Protein AF-A0A103YIX5-F1 (afdb_monomer_lite)

Structure (mmCIF, N/CA/C/O backbone):
data_AF-A0A103YIX5-F1
#
_entry.id   AF-A0A103YIX5-F1
#
loop_
_atom_site.group_PDB
_atom_site.id
_atom_site.type_symbol
_atom_site.label_atom_id
_atom_site.label_alt_id
_atom_site.label_comp_id
_atom_site.label_asym_id
_atom_site.label_entity_id
_atom_site.label_seq_id
_atom_site.pdbx_PDB_ins_code
_atom_site.Cartn_x
_atom_site.Cartn_y
_atom_site.Cartn_z
_atom_site.occupancy
_atom_site.B_iso_or_equiv
_atom_site.auth_seq_id
_atom_site.auth_comp_id
_atom_site.auth_asym_id
_atom_site.auth_atom_id
_atom_site.pdbx_PDB_model_num
ATOM 1 N N . MET A 1 1 ? -12.340 28.681 63.156 1.00 34.44 1 MET A N 1
ATOM 2 C CA . MET A 1 1 ? -12.096 28.629 64.615 1.00 34.44 1 MET A CA 1
ATOM 3 C C . MET A 1 1 ? -10.888 27.743 64.860 1.00 34.44 1 MET A C 1
ATOM 5 O O . MET A 1 1 ? -10.763 26.727 64.190 1.00 34.44 1 MET A O 1
ATOM 9 N N . THR A 1 2 ? -9.979 28.182 65.725 1.00 36.25 2 THR A N 1
ATOM 10 C CA . THR A 1 2 ? -8.743 27.490 66.137 1.00 36.25 2 THR A CA 1
ATOM 11 C C . THR A 1 2 ? -9.001 26.470 67.262 1.00 36.25 2 THR A C 1
ATOM 13 O O . THR A 1 2 ? -10.137 26.382 67.721 1.00 36.25 2 THR A O 1
ATOM 16 N N . ILE A 1 3 ? -7.928 25.790 67.726 1.00 29.23 3 ILE A N 1
ATOM 17 C CA . ILE A 1 3 ? -7.799 24.816 68.852 1.00 29.23 3 ILE A CA 1
ATOM 18 C C . ILE A 1 3 ? -7.819 23.337 68.396 1.00 29.23 3 ILE A C 1
ATOM 20 O O . ILE A 1 3 ? -8.659 22.976 67.583 1.00 29.23 3 ILE A O 1
ATOM 24 N N . ASN A 1 4 ? -7.013 22.396 68.921 1.00 27.28 4 ASN A N 1
ATOM 25 C CA . ASN A 1 4 ? -5.598 22.382 69.363 1.00 27.28 4 ASN A CA 1
ATOM 26 C C . ASN A 1 4 ? -5.146 20.892 69.490 1.00 27.28 4 ASN A C 1
ATOM 28 O O . ASN A 1 4 ? -5.991 20.011 69.626 1.00 27.28 4 ASN A O 1
ATOM 32 N N . TRP A 1 5 ? -3.841 20.599 69.455 1.00 27.31 5 TRP A N 1
ATOM 33 C CA . TRP A 1 5 ? -3.237 19.258 69.693 1.00 27.31 5 TRP A CA 1
ATOM 34 C C . TRP A 1 5 ? -3.067 18.973 71.224 1.00 27.31 5 TRP A C 1
ATOM 36 O O . TRP A 1 5 ? -3.375 19.861 72.018 1.00 27.31 5 TRP A O 1
ATOM 46 N N . PRO A 1 6 ? -2.421 17.876 71.702 1.00 55.34 6 PRO A N 1
ATOM 47 C CA . PRO A 1 6 ? -2.665 16.426 71.518 1.00 55.34 6 PRO A CA 1
ATOM 48 C C . PRO A 1 6 ? -2.552 15.624 72.859 1.00 55.34 6 PRO A C 1
ATOM 50 O O . PRO A 1 6 ? -2.385 16.233 73.912 1.00 55.34 6 PRO A O 1
ATOM 53 N N . ARG A 1 7 ? -2.535 14.268 72.810 1.00 31.80 7 ARG A N 1
ATOM 54 C CA . ARG A 1 7 ? -1.732 13.291 73.630 1.00 31.80 7 ARG A CA 1
ATOM 55 C C . ARG A 1 7 ? -2.492 11.971 73.881 1.00 31.80 7 ARG A C 1
ATOM 57 O O . ARG A 1 7 ? -3.535 11.998 74.517 1.00 31.80 7 ARG A O 1
ATOM 64 N N . LEU A 1 8 ? -1.936 10.818 73.487 1.00 26.48 8 LEU A N 1
ATOM 65 C CA . LEU A 1 8 ? -1.121 9.941 74.357 1.00 26.48 8 LEU A CA 1
ATOM 66 C C . LEU A 1 8 ? -0.762 8.624 73.623 1.00 26.48 8 LEU A C 1
ATOM 68 O O . LEU A 1 8 ? -1.630 7.898 73.153 1.00 26.48 8 LEU A O 1
ATOM 72 N N . VAL A 1 9 ? 0.527 8.302 73.577 1.00 35.19 9 VAL A N 1
ATOM 73 C CA . VAL A 1 9 ? 1.089 6.959 73.324 1.00 35.19 9 VAL A CA 1
ATOM 74 C C . VAL A 1 9 ? 1.985 6.656 74.535 1.00 35.19 9 VAL A C 1
ATOM 76 O O . VAL A 1 9 ? 2.480 7.635 75.096 1.00 35.19 9 VAL A O 1
ATOM 79 N N . ILE A 1 10 ? 2.223 5.371 74.884 1.00 34.59 10 ILE A N 1
ATOM 80 C CA . ILE A 1 10 ? 3.484 4.773 75.437 1.00 34.59 10 ILE A CA 1
ATOM 81 C C . ILE A 1 10 ? 3.296 3.698 76.566 1.00 34.59 10 ILE A C 1
ATOM 83 O O . ILE A 1 10 ? 2.512 3.903 77.483 1.00 34.59 10 ILE A O 1
ATOM 87 N N . PHE A 1 11 ? 4.106 2.610 76.478 1.00 28.31 11 PHE A N 1
ATOM 88 C CA . PHE A 1 11 ? 4.439 1.467 77.400 1.00 28.31 11 PHE A CA 1
ATOM 89 C C . PHE A 1 11 ? 3.303 0.481 77.865 1.00 28.31 11 PHE A C 1
ATOM 91 O O . PHE A 1 11 ? 2.211 0.941 78.156 1.00 28.31 11 PHE A O 1
ATOM 98 N N . VAL A 1 12 ? 3.364 -0.883 77.883 1.00 28.61 12 VAL A N 1
ATOM 99 C CA . VAL A 1 12 ? 4.385 -1.988 78.072 1.00 28.61 12 VAL A CA 1
ATOM 100 C C . VAL A 1 12 ? 4.425 -2.498 79.548 1.00 28.61 12 VAL A C 1
ATOM 102 O O . VAL A 1 12 ? 4.296 -1.666 80.434 1.00 28.61 12 VAL A O 1
ATOM 105 N N . ALA A 1 13 ? 4.511 -3.801 79.927 1.00 28.28 13 ALA A N 1
ATOM 106 C CA . ALA A 1 13 ? 5.165 -4.993 79.326 1.00 28.28 13 ALA A CA 1
ATOM 107 C C . ALA A 1 13 ? 4.552 -6.405 79.659 1.00 28.28 13 ALA A C 1
ATOM 109 O O . ALA A 1 13 ? 3.834 -6.547 80.639 1.00 28.28 13 ALA A O 1
ATOM 110 N N . VAL A 1 14 ? 4.907 -7.431 78.848 1.00 28.98 14 VAL A N 1
ATOM 111 C CA . VAL A 1 14 ? 5.473 -8.795 79.156 1.00 28.98 14 VAL A CA 1
ATOM 112 C C . VAL A 1 14 ? 5.020 -9.525 80.465 1.00 28.98 14 VAL A C 1
ATOM 114 O O . VAL A 1 14 ? 5.196 -8.987 81.548 1.00 28.98 14 VAL A O 1
ATOM 117 N N . LEU A 1 15 ? 4.463 -10.761 80.453 1.00 24.67 15 LEU A N 1
ATOM 118 C CA . LEU A 1 15 ? 5.201 -12.058 80.455 1.00 24.67 15 LEU A CA 1
ATOM 119 C C . LEU A 1 15 ? 4.361 -13.324 80.085 1.00 24.67 15 LEU A C 1
ATOM 121 O O . LEU A 1 15 ? 3.236 -13.506 80.534 1.00 24.67 15 LEU A O 1
ATOM 125 N N . LEU A 1 16 ? 5.015 -14.216 79.324 1.00 30.83 16 LEU A N 1
ATOM 126 C CA . LEU A 1 16 ? 4.909 -15.689 79.146 1.00 30.83 16 LEU A CA 1
ATOM 127 C C . LEU A 1 16 ? 3.888 -16.556 79.935 1.00 30.83 16 LEU A C 1
ATOM 129 O O . LEU A 1 16 ? 3.980 -16.628 81.154 1.00 30.83 16 LEU A O 1
ATOM 133 N N . VAL A 1 17 ? 3.168 -17.444 79.213 1.00 27.16 17 VAL A N 1
ATOM 134 C CA . VAL A 1 17 ? 3.083 -18.914 79.473 1.00 27.16 17 VAL A CA 1
ATOM 135 C C . VAL A 1 17 ? 2.930 -19.672 78.134 1.00 27.16 17 VAL A C 1
ATOM 137 O O . VAL A 1 17 ? 2.203 -19.230 77.248 1.00 27.16 17 VAL A O 1
ATOM 140 N N . HIS A 1 18 ? 3.602 -20.820 77.973 1.00 34.28 18 HIS A N 1
ATOM 141 C CA . HIS A 1 18 ? 3.440 -21.725 76.823 1.00 34.28 18 HIS A CA 1
ATOM 142 C C . HIS A 1 18 ? 2.082 -22.451 76.800 1.00 34.28 18 HIS A C 1
ATOM 144 O O . HIS A 1 18 ? 1.747 -23.155 77.746 1.00 34.28 18 HIS A O 1
ATOM 150 N N . THR A 1 19 ? 1.409 -22.455 75.648 1.00 31.47 19 THR A N 1
ATOM 151 C CA . THR A 1 19 ? 0.758 -23.661 75.096 1.00 31.47 19 THR A CA 1
ATOM 152 C C . THR A 1 19 ? 0.922 -23.637 73.577 1.00 31.47 19 THR A C 1
ATOM 154 O O . THR A 1 19 ? 0.666 -22.620 72.936 1.00 31.47 19 THR A O 1
ATOM 157 N N . GLY A 1 20 ? 1.430 -24.727 72.997 1.00 44.34 20 GLY A N 1
ATOM 158 C CA . GLY A 1 20 ? 1.690 -24.806 71.560 1.00 44.34 20 GLY A CA 1
ATOM 159 C C . GLY A 1 20 ? 0.404 -25.030 70.772 1.00 44.34 20 GLY A C 1
ATOM 160 O O . GLY A 1 20 ? -0.082 -26.155 70.718 1.00 44.34 20 GLY A O 1
ATOM 161 N N . CYS A 1 21 ? -0.119 -23.980 70.140 1.00 35.50 21 CYS A N 1
ATOM 162 C CA . CYS A 1 21 ? -1.136 -24.108 69.097 1.00 35.50 21 CYS A CA 1
ATOM 163 C C . CYS A 1 21 ? -0.471 -24.545 67.785 1.00 35.50 21 CYS A C 1
ATOM 165 O O . CYS A 1 21 ? 0.581 -24.016 67.418 1.00 35.50 21 CYS A O 1
ATOM 167 N N . ALA A 1 22 ? -1.074 -25.506 67.086 1.00 48.81 22 ALA A N 1
ATOM 168 C CA . ALA A 1 22 ? -0.524 -26.081 65.860 1.00 48.81 22 ALA A CA 1
ATOM 169 C C . ALA A 1 22 ? -0.788 -25.211 64.619 1.00 48.81 22 ALA A C 1
ATOM 171 O O . ALA A 1 22 ? -1.416 -25.647 63.651 1.00 48.81 22 ALA A O 1
ATOM 172 N N . VAL A 1 23 ? -0.223 -24.004 64.625 1.00 51.50 23 VAL A N 1
ATOM 173 C CA . VAL A 1 23 ? 0.145 -23.325 63.384 1.00 51.50 23 VAL A CA 1
ATOM 174 C C . VAL A 1 23 ? 1.246 -24.176 62.764 1.00 51.50 23 VAL A C 1
ATOM 176 O O . VAL A 1 23 ? 2.194 -24.537 63.465 1.00 51.50 23 VAL A O 1
ATOM 179 N N . ALA A 1 24 ? 1.178 -24.488 61.469 1.00 58.81 24 ALA A N 1
ATOM 180 C CA . ALA A 1 24 ? 2.310 -25.143 60.831 1.00 58.81 24 ALA A CA 1
ATOM 181 C C . ALA A 1 24 ? 3.543 -24.229 60.922 1.00 58.81 24 ALA A C 1
ATOM 183 O O . ALA A 1 24 ? 3.579 -23.146 60.331 1.00 58.81 24 ALA A O 1
ATOM 184 N N . THR A 1 25 ? 4.539 -24.643 61.705 1.00 63.06 25 THR A N 1
ATOM 185 C CA . THR A 1 25 ? 5.723 -23.839 62.001 1.00 63.06 25 THR A CA 1
ATOM 186 C C . THR A 1 25 ? 6.517 -23.627 60.723 1.00 63.06 25 THR A C 1
ATOM 188 O O . THR A 1 25 ? 7.158 -24.545 60.213 1.00 63.06 25 THR A O 1
ATOM 191 N N . ARG A 1 26 ? 6.479 -22.402 60.185 1.00 69.06 26 ARG A N 1
ATOM 192 C CA . ARG A 1 26 ? 7.356 -22.004 59.082 1.00 69.06 26 ARG A CA 1
ATOM 193 C C . ARG A 1 26 ? 8.801 -22.235 59.521 1.00 69.06 26 ARG A C 1
ATOM 195 O O . ARG A 1 26 ? 9.180 -21.815 60.614 1.00 69.06 26 ARG A O 1
ATOM 202 N N . CYS A 1 27 ? 9.581 -22.920 58.694 1.00 80.19 27 CYS A N 1
ATOM 203 C CA . CYS A 1 27 ? 10.991 -23.117 58.989 1.00 80.19 27 CYS A CA 1
ATOM 204 C C . CYS A 1 27 ? 11.752 -21.786 58.994 1.00 80.19 27 CYS A C 1
ATOM 206 O O . CYS A 1 27 ? 11.358 -20.866 58.271 1.00 80.19 27 CYS A O 1
ATOM 208 N N . PRO A 1 28 ? 12.830 -21.678 59.791 1.00 83.44 28 PRO A N 1
ATOM 209 C CA . PRO A 1 28 ? 13.768 -20.579 59.642 1.00 83.44 28 PRO A CA 1
ATOM 210 C C . PRO A 1 28 ? 14.360 -20.595 58.229 1.00 83.44 28 PRO A C 1
ATOM 212 O O . PRO A 1 28 ? 14.497 -21.654 57.605 1.00 83.44 28 PRO A O 1
ATOM 215 N N . ASP A 1 29 ? 14.700 -19.409 57.740 1.00 85.69 29 ASP A N 1
ATOM 216 C CA . ASP A 1 29 ? 15.340 -19.237 56.442 1.00 85.69 29 ASP A CA 1
ATOM 217 C C . ASP A 1 29 ? 16.727 -19.907 56.452 1.00 85.69 29 ASP A C 1
ATOM 219 O O . ASP A 1 29 ? 17.421 -19.917 57.470 1.00 85.69 29 ASP A O 1
ATOM 223 N N . CYS A 1 30 ? 17.122 -20.499 55.324 1.00 85.50 30 CYS A N 1
ATOM 224 C CA . CYS A 1 30 ? 18.430 -21.134 55.171 1.00 85.50 30 CYS A CA 1
ATOM 225 C C . CYS A 1 30 ? 19.364 -20.150 54.465 1.00 85.50 30 CYS A C 1
ATOM 227 O O . CYS A 1 30 ? 19.165 -19.840 53.284 1.00 85.50 30 CYS A O 1
ATOM 229 N N . GLY A 1 31 ? 20.326 -19.590 55.200 1.00 84.06 31 GLY A N 1
ATOM 230 C CA . GLY A 1 31 ? 21.099 -18.441 54.744 1.00 84.06 31 GLY A CA 1
ATOM 231 C C . GLY A 1 31 ? 20.200 -17.258 54.394 1.00 84.06 31 GLY A C 1
ATOM 232 O O . GLY A 1 31 ? 19.530 -16.682 55.246 1.00 84.06 31 GLY A O 1
ATOM 233 N N . ARG A 1 32 ? 20.177 -16.899 53.106 1.00 80.69 32 ARG A N 1
ATOM 234 C CA . ARG A 1 32 ? 19.291 -15.856 52.551 1.00 80.69 32 ARG A CA 1
ATOM 235 C C . ARG A 1 32 ? 18.035 -16.410 51.871 1.00 80.69 32 ARG A C 1
ATOM 237 O O . ARG A 1 32 ? 17.240 -15.627 51.357 1.00 80.69 32 ARG A O 1
ATOM 244 N N . THR A 1 33 ? 17.869 -17.731 51.815 1.00 82.38 33 THR A N 1
ATOM 245 C CA . THR A 1 33 ? 16.783 -18.371 51.064 1.00 82.38 33 THR A CA 1
ATOM 246 C C . THR A 1 33 ? 15.606 -18.659 51.991 1.00 82.38 33 THR A C 1
ATOM 248 O O . THR A 1 33 ? 15.736 -19.502 52.887 1.00 82.38 33 THR A O 1
ATOM 251 N N . PRO A 1 34 ? 14.448 -18.001 51.802 1.00 85.06 34 PRO A N 1
ATOM 252 C CA . PRO A 1 34 ? 13.320 -18.202 52.688 1.00 85.06 34 PRO A CA 1
ATOM 253 C C . PRO A 1 34 ? 12.708 -19.586 52.503 1.00 85.06 34 PRO A C 1
ATOM 255 O O . PRO A 1 34 ? 12.502 -20.023 51.370 1.00 85.06 34 PRO A O 1
ATOM 258 N N . VAL A 1 35 ? 12.359 -20.253 53.608 1.00 85.06 35 VAL A N 1
ATOM 259 C CA . VAL A 1 35 ? 11.750 -21.594 53.568 1.00 85.06 35 VAL A CA 1
ATOM 260 C C . VAL A 1 35 ? 10.227 -21.478 53.762 1.00 85.06 35 VAL A C 1
ATOM 262 O O . VAL A 1 35 ? 9.748 -21.142 54.851 1.00 85.06 35 VAL A O 1
ATOM 265 N N . PRO A 1 36 ? 9.421 -21.672 52.703 1.00 86.00 36 PRO A N 1
ATOM 266 C CA . PRO A 1 36 ? 7.963 -21.639 52.768 1.00 86.00 36 PRO A CA 1
ATOM 267 C C . PRO A 1 36 ? 7.400 -22.996 53.208 1.00 86.00 36 PRO A C 1
ATOM 269 O O . PRO A 1 36 ? 7.934 -24.045 52.858 1.00 86.00 36 PRO A O 1
ATOM 272 N N . TYR A 1 37 ? 6.264 -22.991 53.905 1.00 80.25 37 TYR A N 1
ATOM 273 C CA . TYR A 1 37 ? 5.484 -24.214 54.109 1.00 80.25 37 TYR A CA 1
ATOM 274 C C . TYR A 1 37 ? 4.953 -24.728 52.744 1.00 80.25 37 TYR A C 1
ATOM 276 O O . TYR A 1 37 ? 4.606 -23.900 51.898 1.00 80.25 37 TYR A O 1
ATOM 284 N N . PRO A 1 38 ? 4.901 -26.051 52.474 1.00 83.62 38 PRO A N 1
ATOM 285 C CA . PRO A 1 38 ? 5.168 -27.188 53.369 1.00 83.62 38 PRO A CA 1
ATOM 286 C C . PRO A 1 38 ? 6.632 -27.555 53.625 1.00 83.62 38 PRO A C 1
ATOM 288 O O . PRO A 1 38 ? 6.861 -28.452 54.434 1.00 83.62 38 PRO A O 1
ATOM 291 N N . LEU A 1 39 ? 7.605 -26.943 52.947 1.00 87.81 39 LEU A N 1
ATOM 292 C CA . LEU A 1 39 ? 8.993 -27.412 52.967 1.00 87.81 39 LEU A CA 1
ATOM 293 C C . LEU A 1 39 ? 9.571 -27.421 54.393 1.00 87.81 39 LEU A C 1
ATOM 295 O O . LEU A 1 39 ? 9.321 -26.515 55.190 1.00 87.81 39 LEU A O 1
ATOM 299 N N . SER A 1 40 ? 10.333 -28.469 54.710 1.00 86.25 40 SER A N 1
ATOM 300 C CA . SER A 1 40 ? 10.847 -28.748 56.055 1.00 86.25 40 SER A CA 1
ATOM 301 C C . SER A 1 40 ? 12.368 -28.877 56.055 1.00 86.25 40 SER A C 1
ATOM 303 O O . SER A 1 40 ? 12.880 -29.823 55.467 1.00 86.25 40 SER A O 1
ATOM 305 N N . THR A 1 41 ? 13.084 -28.006 56.770 1.00 86.44 41 THR A N 1
ATOM 306 C CA . THR A 1 41 ? 14.547 -28.094 56.972 1.00 86.44 41 THR A CA 1
ATOM 307 C C . THR A 1 41 ? 14.965 -28.800 58.264 1.00 86.44 41 THR A C 1
ATOM 309 O O . THR A 1 41 ? 16.148 -29.072 58.456 1.00 86.44 41 THR A O 1
ATOM 312 N N . GLY A 1 42 ? 14.026 -29.138 59.153 1.00 80.00 42 GLY A N 1
ATOM 313 C CA . GLY A 1 42 ? 14.323 -29.770 60.440 1.00 80.00 42 GLY A CA 1
ATOM 314 C C . GLY A 1 42 ? 13.095 -30.423 61.084 1.00 80.00 42 GLY A C 1
ATOM 315 O O . GLY A 1 42 ? 11.975 -30.180 60.646 1.00 80.00 42 GLY A O 1
ATOM 316 N N . PRO A 1 43 ? 13.272 -31.240 62.138 1.00 77.25 43 PRO A N 1
ATOM 317 C CA . PRO A 1 43 ? 12.206 -32.081 62.703 1.00 77.25 43 PRO A CA 1
ATOM 318 C C . PRO A 1 43 ? 11.064 -31.305 63.386 1.00 77.25 43 PRO A C 1
ATOM 320 O O . PRO A 1 43 ? 10.030 -31.889 63.699 1.00 77.25 43 PRO A O 1
ATOM 323 N N . THR A 1 44 ? 11.245 -30.008 63.646 1.00 76.25 44 THR A N 1
ATOM 324 C CA . THR A 1 44 ? 10.324 -29.144 64.409 1.00 76.25 44 THR A CA 1
ATOM 325 C C . THR A 1 44 ? 9.610 -28.086 63.557 1.00 76.25 44 THR A C 1
ATOM 327 O O . THR A 1 44 ? 8.825 -27.295 64.088 1.00 76.25 44 THR A O 1
ATOM 330 N N . CYS A 1 45 ? 9.864 -28.046 62.246 1.00 79.81 45 CYS A N 1
ATOM 331 C CA . CYS A 1 45 ? 9.291 -27.063 61.329 1.00 79.81 45 CYS A CA 1
ATOM 332 C C . CYS A 1 45 ? 8.907 -27.693 59.985 1.00 79.81 45 CYS A C 1
ATOM 334 O O . CYS A 1 45 ? 9.440 -28.730 59.601 1.00 79.81 45 CYS A O 1
ATOM 336 N N . GLY A 1 46 ? 7.979 -27.064 59.264 1.00 79.06 46 GLY A N 1
ATOM 337 C CA . GLY A 1 46 ? 7.463 -27.572 57.994 1.00 79.06 46 GLY A CA 1
ATOM 338 C C . GLY A 1 46 ? 6.715 -28.904 58.130 1.00 79.06 46 GLY A C 1
ATOM 339 O O . GLY A 1 46 ? 6.354 -29.349 59.220 1.00 79.06 46 GLY A O 1
ATOM 340 N N . ASN A 1 47 ? 6.451 -29.548 56.997 1.00 81.94 47 ASN A N 1
ATOM 341 C CA . ASN A 1 47 ? 5.891 -30.892 56.932 1.00 81.94 47 ASN A CA 1
ATOM 342 C C . ASN A 1 47 ? 7.010 -31.887 56.586 1.00 81.94 47 ASN A C 1
ATOM 344 O O . ASN A 1 47 ? 7.668 -31.748 55.558 1.00 81.94 47 ASN A O 1
ATOM 348 N N . GLN A 1 48 ? 7.205 -32.913 57.418 1.00 83.38 48 GLN A N 1
ATOM 349 C CA . GLN A 1 48 ? 8.308 -33.875 57.275 1.00 83.38 48 GLN A CA 1
ATOM 350 C C . GLN A 1 48 ? 8.239 -34.726 55.990 1.00 83.38 48 GLN A C 1
ATOM 352 O O . GLN A 1 48 ? 9.256 -35.272 55.574 1.00 83.38 48 GLN A O 1
ATOM 357 N N . LEU A 1 49 ? 7.081 -34.802 55.318 1.00 80.38 49 LEU A N 1
ATOM 358 C CA . LEU A 1 49 ? 6.970 -35.400 53.978 1.00 80.38 49 LEU A CA 1
ATOM 359 C C . LEU A 1 49 ? 7.620 -34.532 52.885 1.00 80.38 49 LEU A C 1
ATOM 361 O O . LEU A 1 49 ? 7.948 -35.033 51.818 1.00 80.38 49 LEU A O 1
ATOM 365 N N . TYR A 1 50 ? 7.827 -33.241 53.145 1.00 84.75 50 TYR A N 1
ATOM 366 C CA . TYR A 1 50 ? 8.388 -32.250 52.222 1.00 84.75 50 TYR A CA 1
ATOM 367 C C . TYR A 1 50 ? 9.795 -31.829 52.672 1.00 84.75 50 TYR A C 1
ATOM 369 O O . TYR A 1 50 ? 10.169 -30.654 52.610 1.00 84.75 50 TYR A O 1
ATOM 377 N N . LYS A 1 51 ? 10.554 -32.790 53.210 1.00 83.12 51 LYS A N 1
ATOM 378 C CA . LYS A 1 51 ? 11.868 -32.543 53.795 1.00 83.12 51 LYS A CA 1
ATOM 379 C C . LYS A 1 51 ? 12.889 -32.139 52.729 1.00 83.12 51 LYS A C 1
ATOM 381 O O . LYS A 1 51 ? 13.030 -32.796 51.703 1.00 83.12 51 LYS A O 1
ATOM 386 N N . ILE A 1 52 ? 13.625 -31.080 53.036 1.00 89.00 52 ILE A N 1
ATOM 387 C CA . ILE A 1 52 ? 14.818 -30.607 52.339 1.00 89.00 52 ILE A CA 1
ATOM 388 C C . ILE A 1 52 ? 15.926 -30.418 53.384 1.00 89.00 52 ILE A C 1
ATOM 390 O O . ILE A 1 52 ? 15.646 -30.282 54.574 1.00 89.00 52 ILE A O 1
ATOM 394 N N . GLN A 1 53 ? 17.189 -30.434 52.980 1.00 87.81 53 GLN A N 1
ATOM 395 C CA . GLN A 1 53 ? 18.306 -30.150 53.879 1.00 87.81 53 GLN A CA 1
ATOM 396 C C . GLN A 1 53 ? 18.672 -28.663 53.815 1.00 87.81 53 GLN A C 1
ATOM 398 O O . GLN A 1 53 ? 18.554 -28.032 52.766 1.00 87.81 53 GLN A O 1
ATOM 403 N N . CYS A 1 54 ? 19.149 -28.116 54.930 1.00 88.31 54 CYS A N 1
ATOM 404 C CA . CYS A 1 54 ? 19.886 -26.856 54.967 1.00 88.31 54 CYS A CA 1
ATOM 405 C C . CYS A 1 54 ? 21.283 -27.172 55.498 1.00 88.31 54 CYS A C 1
ATOM 407 O O . CYS A 1 54 ? 21.405 -27.666 56.618 1.00 88.31 54 CYS A O 1
ATOM 409 N N . ASP A 1 55 ? 22.311 -26.935 54.690 1.00 85.25 55 ASP A N 1
ATOM 410 C CA . ASP A 1 55 ? 23.698 -27.248 55.022 1.00 85.25 55 ASP A CA 1
ATOM 411 C C . ASP A 1 55 ? 24.582 -26.052 54.660 1.00 85.25 55 ASP A C 1
ATOM 413 O O . ASP A 1 55 ? 24.664 -25.677 53.490 1.00 85.25 55 ASP A O 1
ATOM 417 N N . VAL A 1 56 ? 25.175 -25.427 55.684 1.00 81.69 56 VAL A N 1
ATOM 418 C CA . VAL A 1 56 ? 25.972 -24.186 55.612 1.00 81.69 56 VAL A CA 1
ATOM 419 C C . VAL A 1 56 ? 25.338 -23.142 54.677 1.00 81.69 56 VAL A C 1
ATOM 421 O O . VAL A 1 56 ? 25.883 -22.799 53.631 1.00 81.69 56 VAL A O 1
ATOM 424 N N . ASP A 1 57 ? 24.144 -22.666 55.045 1.00 80.88 57 ASP A N 1
ATOM 425 C CA . ASP A 1 57 ? 23.365 -21.644 54.322 1.00 80.88 57 ASP A CA 1
ATOM 426 C C . ASP A 1 57 ? 22.918 -22.001 52.887 1.00 80.88 57 ASP A C 1
ATOM 428 O O . ASP A 1 57 ? 22.301 -21.176 52.206 1.00 80.88 57 ASP A O 1
ATOM 432 N N . VAL A 1 58 ? 23.140 -23.243 52.438 1.00 83.69 58 VAL A N 1
ATOM 433 C CA . VAL A 1 58 ? 22.682 -23.758 51.141 1.00 83.69 58 VAL A CA 1
ATOM 434 C C . VAL A 1 58 ? 21.569 -24.785 51.342 1.00 83.69 58 VAL A C 1
ATOM 436 O O . VAL A 1 58 ? 21.743 -25.803 52.016 1.00 83.69 58 VAL A O 1
ATOM 439 N N . LEU A 1 59 ? 20.418 -24.551 50.706 1.00 90.88 59 LEU A N 1
ATOM 440 C CA . LEU A 1 59 ? 19.355 -25.552 50.629 1.00 90.88 59 LEU A CA 1
ATOM 441 C C . LEU A 1 59 ? 19.748 -26.677 49.672 1.00 90.88 59 LEU A C 1
ATOM 443 O O . LEU A 1 59 ? 20.245 -26.434 48.571 1.00 90.88 59 LEU A O 1
ATOM 447 N N . LYS A 1 60 ? 19.479 -27.916 50.075 1.00 90.06 60 LYS A N 1
ATOM 448 C CA . LYS A 1 60 ? 19.716 -29.119 49.276 1.00 90.06 60 LYS A CA 1
ATOM 449 C C . LYS A 1 60 ? 18.490 -30.032 49.306 1.00 90.06 60 LYS A C 1
ATOM 451 O O . LYS A 1 60 ? 17.729 -30.041 50.269 1.00 90.06 60 LYS A O 1
ATOM 456 N N . PHE A 1 61 ? 18.287 -30.793 48.242 1.00 91.50 61 PHE A N 1
ATOM 457 C CA . PHE A 1 61 ? 17.177 -31.717 48.063 1.00 91.50 61 PHE A CA 1
ATOM 458 C C . PHE A 1 61 ? 17.704 -33.148 47.944 1.00 91.50 61 PHE A C 1
ATOM 460 O O . PHE A 1 61 ? 18.560 -33.426 47.099 1.00 91.50 61 PHE A O 1
ATOM 467 N N . ASP A 1 62 ? 17.174 -34.046 48.772 1.00 88.06 62 ASP A N 1
ATOM 468 C CA . ASP A 1 62 ? 17.542 -35.460 48.774 1.00 88.06 62 ASP A CA 1
ATOM 469 C C . ASP A 1 62 ? 16.708 -36.239 47.753 1.00 88.06 62 ASP A C 1
ATOM 471 O O . ASP A 1 62 ? 15.476 -36.258 47.795 1.00 88.06 62 ASP A O 1
ATOM 475 N N . THR A 1 63 ? 17.390 -36.922 46.842 1.00 85.75 63 THR A N 1
ATOM 476 C CA . THR A 1 63 ? 16.809 -37.962 45.989 1.00 85.75 63 THR A CA 1
ATOM 477 C C . THR A 1 63 ? 17.092 -39.336 46.607 1.00 85.75 63 THR A C 1
ATOM 479 O O . THR A 1 63 ? 17.715 -39.424 47.661 1.00 85.75 63 THR A O 1
ATOM 482 N N . ILE A 1 64 ? 16.648 -40.439 45.986 1.00 85.44 64 ILE A N 1
ATOM 483 C CA . ILE A 1 64 ? 16.852 -41.792 46.550 1.00 85.44 64 ILE A CA 1
ATOM 484 C C . ILE A 1 64 ? 18.342 -42.090 46.822 1.00 85.44 64 ILE A C 1
ATOM 486 O O . ILE A 1 64 ? 18.655 -42.761 47.800 1.00 85.44 64 ILE A O 1
ATOM 490 N N . ASN A 1 65 ? 19.245 -41.595 45.966 1.00 82.31 65 ASN A N 1
ATOM 491 C CA . ASN A 1 65 ? 20.662 -41.979 45.967 1.00 82.31 65 ASN A CA 1
ATOM 492 C C . ASN A 1 65 ? 21.664 -40.806 46.021 1.00 82.31 65 ASN A C 1
ATOM 494 O O . ASN A 1 65 ? 22.853 -41.061 46.187 1.00 82.31 65 ASN A O 1
ATOM 498 N N . ASN A 1 66 ? 21.238 -39.551 45.826 1.00 85.94 66 ASN A N 1
ATOM 499 C CA . ASN A 1 66 ? 22.126 -38.380 45.805 1.00 85.94 66 ASN A CA 1
ATOM 500 C C . ASN A 1 66 ? 21.429 -37.162 46.440 1.00 85.94 66 ASN A C 1
ATOM 502 O O . ASN A 1 66 ? 20.206 -37.121 46.550 1.00 85.94 66 ASN A O 1
ATOM 506 N N . THR A 1 67 ? 22.199 -36.123 46.753 1.00 88.12 67 THR A N 1
ATOM 507 C CA . THR A 1 67 ? 21.690 -34.841 47.261 1.00 88.12 67 THR A CA 1
ATOM 508 C C . THR A 1 67 ? 22.114 -33.717 46.310 1.00 88.12 67 THR A C 1
ATOM 510 O O . THR A 1 67 ? 23.296 -33.597 45.986 1.00 88.12 67 THR A O 1
ATOM 513 N N . TYR A 1 68 ? 21.169 -32.888 45.858 1.00 90.12 68 TYR A N 1
ATOM 514 C CA . TYR A 1 68 ? 21.398 -31.812 44.876 1.00 90.12 68 TYR A CA 1
ATOM 515 C C . TYR A 1 68 ? 21.104 -30.434 45.488 1.00 90.12 68 TYR A C 1
ATOM 517 O O . TYR A 1 68 ? 20.190 -30.329 46.302 1.00 90.12 68 TYR A O 1
ATOM 525 N N . PRO A 1 69 ? 21.819 -29.355 45.121 1.00 89.81 69 PRO A N 1
ATOM 526 C CA . PRO A 1 69 ? 21.513 -28.015 45.622 1.00 89.81 69 PRO A CA 1
ATOM 527 C C . PRO A 1 69 ? 20.168 -27.512 45.080 1.00 89.81 69 PRO A C 1
ATOM 529 O O . PRO A 1 69 ? 19.827 -27.757 43.923 1.00 89.81 69 PRO A O 1
ATOM 532 N N . VAL A 1 70 ? 19.415 -26.778 45.895 1.00 91.00 70 VAL A N 1
ATOM 533 C CA . VAL A 1 70 ? 18.207 -26.054 45.476 1.00 91.00 70 VAL A CA 1
ATOM 534 C C . VAL A 1 70 ? 18.620 -24.689 44.928 1.00 91.00 70 VAL A C 1
ATOM 536 O O . VAL A 1 70 ? 19.317 -23.935 45.600 1.00 91.00 70 VAL A O 1
ATOM 539 N N . ILE A 1 71 ? 18.174 -24.370 43.714 1.00 89.75 71 ILE A N 1
ATOM 540 C CA . ILE A 1 71 ? 18.443 -23.099 43.029 1.00 89.75 71 ILE A CA 1
ATOM 541 C C . ILE A 1 71 ? 17.346 -22.075 43.343 1.00 89.75 71 ILE A C 1
ATOM 543 O O . ILE A 1 71 ? 17.644 -20.916 43.619 1.00 89.75 71 ILE A O 1
ATOM 547 N N . SER A 1 72 ? 16.071 -22.478 43.300 1.00 89.12 72 SER A N 1
ATOM 548 C CA . SER A 1 72 ? 14.949 -21.569 43.567 1.00 89.12 72 SER A CA 1
ATOM 549 C C . SER A 1 72 ? 13.677 -22.290 44.022 1.00 89.12 72 SER A C 1
ATOM 551 O O . SER A 1 72 ? 13.495 -23.490 43.801 1.00 89.12 72 SER A O 1
ATOM 553 N N . ILE A 1 73 ? 12.788 -21.541 44.684 1.00 88.19 73 ILE A N 1
ATOM 554 C CA . ILE A 1 73 ? 11.519 -22.021 45.243 1.00 88.19 73 ILE A CA 1
ATOM 555 C C . ILE A 1 73 ? 10.411 -21.032 44.858 1.00 88.19 73 ILE A C 1
ATOM 557 O O . ILE A 1 73 ? 10.517 -19.842 45.149 1.00 88.19 73 ILE A O 1
ATOM 561 N N . SER A 1 74 ? 9.328 -21.515 44.244 1.00 88.81 74 SER A N 1
ATOM 562 C CA . SER A 1 74 ? 8.137 -20.731 43.887 1.00 88.81 74 SER A CA 1
ATOM 563 C C . SER A 1 74 ? 6.891 -21.325 44.564 1.00 88.81 74 SER A C 1
ATOM 565 O O . SER A 1 74 ? 6.329 -22.303 44.062 1.00 88.81 74 SER A O 1
ATOM 567 N N . PRO A 1 75 ? 6.441 -20.766 45.708 1.00 81.69 75 PRO A N 1
ATOM 568 C CA . PRO A 1 75 ? 5.347 -21.346 46.494 1.00 81.69 75 PRO A CA 1
ATOM 569 C C . PRO A 1 75 ? 3.998 -21.326 45.780 1.00 81.69 75 PRO A C 1
ATOM 571 O O . PRO A 1 75 ? 3.264 -22.308 45.817 1.00 81.69 75 PRO A O 1
ATOM 574 N N . GLU A 1 76 ? 3.692 -20.217 45.103 1.00 80.94 76 GLU A N 1
ATOM 575 C CA . GLU A 1 76 ? 2.408 -19.987 44.430 1.00 80.94 76 GLU A CA 1
ATOM 576 C C . GLU A 1 76 ? 2.164 -20.998 43.299 1.00 80.94 76 GLU A C 1
ATOM 578 O O . GLU A 1 76 ? 1.053 -21.503 43.142 1.00 80.94 76 GLU A O 1
ATOM 583 N N . ASN A 1 77 ? 3.229 -21.360 42.575 1.00 84.56 77 ASN A N 1
ATOM 584 C CA . ASN A 1 77 ? 3.205 -22.314 41.462 1.00 84.56 77 ASN A CA 1
ATOM 585 C C . ASN A 1 77 ? 3.616 -23.743 41.867 1.00 84.56 77 ASN A C 1
ATOM 587 O O . ASN A 1 77 ? 3.698 -24.626 41.009 1.00 84.56 77 ASN A O 1
ATOM 591 N N . GLN A 1 78 ? 3.896 -23.974 43.156 1.00 88.88 78 GLN A N 1
ATOM 592 C CA . GLN A 1 78 ? 4.363 -25.252 43.708 1.00 88.88 78 GLN A CA 1
ATOM 593 C C . GLN A 1 78 ? 5.626 -25.797 43.007 1.00 88.88 78 GLN A C 1
ATOM 595 O O . GLN A 1 78 ? 5.732 -27.002 42.778 1.00 88.88 78 GLN A O 1
ATOM 600 N N . ARG A 1 79 ? 6.565 -24.917 42.615 1.00 90.88 79 ARG A N 1
ATOM 601 C CA . ARG A 1 79 ? 7.792 -25.280 41.875 1.00 90.88 79 ARG A CA 1
ATOM 602 C C . ARG A 1 79 ? 9.052 -25.184 42.726 1.00 90.88 79 ARG A C 1
ATOM 604 O O . ARG A 1 79 ? 9.267 -24.192 43.418 1.00 90.88 79 ARG A O 1
ATOM 611 N N . LEU A 1 80 ? 9.910 -26.191 42.607 1.00 90.81 80 LEU A N 1
ATOM 612 C CA . LEU A 1 80 ? 11.226 -26.292 43.232 1.00 90.81 80 LEU A CA 1
ATOM 613 C C . LEU A 1 80 ? 12.258 -26.584 42.140 1.00 90.81 80 LEU A C 1
ATOM 615 O O . LEU A 1 80 ? 12.176 -27.624 41.494 1.00 90.81 80 LEU A O 1
ATOM 619 N N . VAL A 1 81 ? 13.231 -25.702 41.931 1.00 92.69 81 VAL A N 1
ATOM 620 C CA . VAL A 1 81 ? 14.293 -25.916 40.937 1.00 92.69 81 VAL A CA 1
ATOM 621 C C . VAL A 1 81 ? 15.552 -26.401 41.645 1.00 92.69 81 VAL A C 1
ATOM 623 O O . VAL A 1 81 ? 16.031 -25.744 42.569 1.00 92.69 81 VAL A O 1
ATOM 626 N N . ILE A 1 82 ? 16.097 -27.536 41.206 1.00 93.19 82 ILE A N 1
ATOM 627 C CA . ILE A 1 82 ? 17.341 -28.120 41.720 1.00 93.19 82 ILE A CA 1
ATOM 628 C C . ILE A 1 82 ? 18.452 -28.080 40.665 1.00 93.19 82 ILE A C 1
ATOM 630 O O . ILE A 1 82 ? 18.202 -28.138 39.458 1.00 93.19 82 ILE A O 1
ATOM 634 N N . GLY A 1 83 ? 19.694 -27.987 41.132 1.00 89.88 83 GLY A N 1
ATOM 635 C CA . GLY A 1 83 ? 20.886 -28.160 40.312 1.00 89.88 83 GLY A CA 1
ATOM 636 C C . GLY A 1 83 ? 21.141 -29.625 39.961 1.00 89.88 83 GLY A C 1
ATOM 637 O O . GLY A 1 83 ? 20.400 -30.530 40.338 1.00 89.88 83 GLY A O 1
ATOM 638 N N . GLN A 1 84 ? 22.223 -29.862 39.226 1.00 88.19 84 GLN A N 1
ATOM 639 C CA . GLN A 1 84 ? 22.620 -31.185 38.741 1.00 88.19 84 GLN A CA 1
ATOM 640 C C . GLN A 1 84 ? 24.056 -31.503 39.159 1.00 88.19 84 GLN A C 1
ATOM 642 O O . GLN A 1 84 ? 24.848 -30.600 39.426 1.00 88.19 84 GLN A O 1
ATOM 647 N N . SER A 1 85 ? 24.411 -32.789 39.171 1.00 86.38 85 SER A N 1
ATOM 648 C CA . SER A 1 85 ? 25.780 -33.227 39.450 1.00 86.38 85 SER A CA 1
ATOM 649 C C . SER A 1 85 ? 26.782 -32.668 38.434 1.00 86.38 85 SER A C 1
ATOM 651 O O . SER A 1 85 ? 26.458 -32.419 37.268 1.00 86.38 85 SER A O 1
ATOM 653 N N . HIS A 1 86 ? 28.032 -32.503 38.861 1.00 86.50 86 HIS A N 1
ATOM 654 C CA . HIS A 1 86 ? 29.120 -32.115 37.968 1.00 86.50 86 HIS A CA 1
ATOM 655 C C . HIS A 1 86 ? 29.521 -33.276 37.035 1.00 86.50 86 HIS A C 1
ATOM 657 O O . HIS A 1 86 ? 29.182 -34.443 37.261 1.00 86.50 86 HIS A O 1
ATOM 663 N N . PHE A 1 87 ? 30.235 -32.946 35.959 1.00 86.19 87 PHE A N 1
ATOM 664 C CA . PHE A 1 87 ? 30.943 -33.936 35.147 1.00 86.19 87 PHE A CA 1
ATOM 665 C C . PHE A 1 87 ? 32.227 -34.351 35.870 1.00 86.19 87 PHE A C 1
ATOM 667 O O . PHE A 1 87 ? 32.905 -33.502 36.449 1.00 86.19 87 PHE A O 1
ATOM 674 N N . LEU A 1 88 ? 32.563 -35.640 35.840 1.00 85.44 88 LEU A N 1
ATOM 675 C CA . LEU A 1 88 ? 33.817 -36.133 36.408 1.00 85.44 88 LEU A CA 1
ATOM 676 C C . LEU A 1 88 ? 35.012 -35.533 35.634 1.00 85.44 88 LEU A C 1
ATOM 678 O O . LEU A 1 88 ? 34.964 -35.510 34.398 1.00 85.44 88 LEU A O 1
ATOM 682 N N . PRO A 1 89 ? 36.082 -35.068 36.316 1.00 83.25 89 PRO A N 1
ATOM 683 C CA . PRO A 1 89 ? 37.190 -34.354 35.681 1.00 83.25 89 PRO A CA 1
ATOM 684 C C . PRO A 1 89 ? 37.733 -35.062 34.435 1.00 83.25 89 PRO A C 1
ATOM 686 O O . PRO A 1 89 ? 38.005 -36.259 34.461 1.00 83.25 89 PRO A O 1
ATOM 689 N N . ASN A 1 90 ? 37.883 -34.313 33.340 1.00 80.62 90 ASN A N 1
ATOM 690 C CA . ASN A 1 90 ? 38.391 -34.788 32.046 1.00 80.62 90 ASN A CA 1
ATOM 691 C C . ASN A 1 90 ? 37.640 -35.983 31.415 1.00 80.62 90 ASN A C 1
ATOM 693 O O . ASN A 1 90 ? 38.154 -36.593 30.478 1.00 80.62 90 ASN A O 1
ATOM 697 N N . THR A 1 91 ? 36.409 -36.293 31.843 1.00 83.81 91 THR A N 1
ATOM 698 C CA . THR A 1 91 ? 35.582 -37.341 31.218 1.00 83.81 91 THR A CA 1
ATOM 699 C C . THR A 1 91 ? 34.176 -36.857 30.858 1.00 83.81 91 THR A C 1
ATOM 701 O O . THR A 1 91 ? 33.581 -36.028 31.543 1.00 83.81 91 THR A O 1
ATOM 704 N N . CYS A 1 92 ? 33.597 -37.418 29.790 1.00 86.88 92 CYS A N 1
ATOM 705 C CA . CYS A 1 92 ? 32.188 -37.206 29.446 1.00 86.88 92 CYS A CA 1
ATOM 706 C C . CYS A 1 92 ? 31.276 -38.172 30.225 1.00 86.88 92 CYS A C 1
ATOM 708 O O . CYS A 1 92 ? 30.576 -39.008 29.642 1.00 86.88 92 CYS A O 1
ATOM 710 N N . VAL A 1 93 ? 31.360 -38.103 31.556 1.00 86.50 93 VAL A N 1
ATOM 711 C CA . VAL A 1 93 ? 30.612 -38.926 32.516 1.00 86.50 93 VAL A CA 1
ATOM 712 C C . VAL A 1 93 ? 30.079 -38.023 33.628 1.00 86.50 93 VAL A C 1
ATOM 714 O O . VAL A 1 93 ? 30.805 -37.176 34.148 1.00 86.50 93 VAL A O 1
ATOM 717 N N . LYS A 1 94 ? 28.809 -38.190 34.001 1.00 87.44 94 LYS A N 1
ATOM 718 C CA . LYS A 1 94 ? 28.194 -37.452 35.115 1.00 87.44 94 LYS A CA 1
ATOM 719 C C . LYS A 1 94 ? 28.518 -38.145 36.443 1.00 87.44 94 LYS A C 1
ATOM 721 O O . LYS A 1 94 ? 28.504 -39.373 36.500 1.00 87.44 94 LYS A O 1
ATOM 726 N N . ALA A 1 95 ? 28.784 -37.391 37.511 1.00 85.88 95 ALA A N 1
ATOM 727 C CA . ALA A 1 95 ? 29.155 -37.982 38.803 1.00 85.88 95 ALA A CA 1
ATOM 728 C C . ALA A 1 95 ? 28.051 -38.872 39.423 1.00 85.88 95 ALA A C 1
ATOM 730 O O . ALA A 1 95 ? 28.358 -39.800 40.163 1.00 85.88 95 ALA A O 1
ATOM 731 N N . ASP A 1 96 ? 26.780 -38.654 39.065 1.00 85.62 96 ASP A N 1
ATOM 732 C CA . ASP A 1 96 ? 25.627 -39.477 39.465 1.00 85.62 96 ASP A CA 1
ATOM 733 C C . ASP A 1 96 ? 25.331 -40.661 38.512 1.00 85.62 96 ASP A C 1
ATOM 735 O O . ASP A 1 96 ? 24.265 -41.278 38.593 1.00 85.62 96 ASP A O 1
ATOM 739 N N . LEU A 1 97 ? 26.264 -41.033 37.620 1.00 83.81 97 LEU A N 1
ATOM 740 C CA . LEU A 1 97 ? 26.100 -42.206 36.747 1.00 83.81 97 LEU A CA 1
ATOM 741 C C . LEU A 1 97 ? 25.974 -43.510 37.545 1.00 83.81 97 LEU A C 1
ATOM 743 O O . LEU A 1 97 ? 25.098 -44.318 37.240 1.00 83.81 97 LEU A O 1
ATOM 747 N N . ALA A 1 98 ? 26.792 -43.697 38.586 1.00 80.00 98 ALA A N 1
ATOM 748 C CA . ALA A 1 98 ? 26.751 -44.892 39.437 1.00 80.00 98 ALA A CA 1
ATOM 749 C C . ALA A 1 98 ? 25.380 -45.093 40.116 1.00 80.00 98 ALA A C 1
ATOM 751 O O . ALA A 1 98 ? 24.974 -46.216 40.401 1.00 80.00 98 ALA A O 1
ATOM 752 N N . THR A 1 99 ? 24.642 -44.002 40.325 1.00 83.06 99 THR A N 1
ATOM 753 C CA . THR A 1 99 ? 23.341 -43.960 40.997 1.00 83.06 99 THR A CA 1
ATOM 754 C C . THR A 1 99 ? 22.158 -43.827 40.023 1.00 83.06 99 THR A C 1
ATOM 756 O O . THR A 1 99 ? 21.020 -43.631 40.458 1.00 83.06 99 THR A O 1
ATOM 759 N N . ASN A 1 100 ? 22.399 -44.028 38.714 1.00 81.31 100 ASN A N 1
ATOM 760 C CA . ASN A 1 100 ? 21.437 -43.919 37.603 1.00 81.31 100 ASN A CA 1
ATOM 761 C C . ASN A 1 100 ? 20.785 -42.518 37.445 1.00 81.31 100 ASN A C 1
ATOM 763 O O . ASN A 1 100 ? 19.698 -42.413 36.874 1.00 81.31 100 ASN A O 1
ATOM 767 N N . GLY A 1 101 ? 21.438 -41.434 37.880 1.00 85.06 101 GLY A N 1
ATOM 768 C CA . GLY A 1 101 ? 20.922 -40.060 37.762 1.00 85.06 101 GLY A CA 1
ATOM 769 C C . GLY A 1 101 ? 19.871 -39.677 38.817 1.00 85.06 101 GLY A C 1
ATOM 770 O O . GLY A 1 101 ? 19.748 -40.317 39.864 1.00 85.06 101 GLY A O 1
ATOM 771 N N . ILE A 1 102 ? 19.100 -38.614 38.554 1.00 87.94 102 ILE A N 1
ATOM 772 C CA . ILE A 1 102 ? 18.062 -38.116 39.477 1.00 87.94 102 ILE A CA 1
ATOM 773 C C . ILE A 1 102 ? 16.884 -39.097 39.542 1.00 87.94 102 ILE A C 1
ATOM 775 O O . ILE A 1 102 ? 16.182 -39.324 38.555 1.00 87.94 102 ILE A O 1
ATOM 779 N N . GLN A 1 103 ? 16.621 -39.628 40.737 1.00 86.12 103 GLN A N 1
ATOM 780 C CA . GLN A 1 103 ? 15.490 -40.512 41.029 1.00 86.12 103 GLN A CA 1
ATOM 781 C C . GLN A 1 103 ? 14.779 -40.045 42.302 1.00 86.12 103 GLN A C 1
ATOM 783 O O . GLN A 1 103 ? 15.319 -40.172 43.399 1.00 86.12 103 GLN A O 1
ATOM 788 N N . LEU A 1 104 ? 13.578 -39.489 42.162 1.00 85.88 104 LEU A N 1
ATOM 789 C CA . LEU A 1 104 ? 12.730 -39.091 43.282 1.00 85.88 104 LEU A CA 1
ATOM 790 C C . LEU A 1 104 ? 12.150 -40.328 43.967 1.00 85.88 104 LEU A C 1
ATOM 792 O O . LEU A 1 104 ? 11.742 -41.283 43.305 1.00 85.88 104 LEU A O 1
ATOM 796 N N . ASN A 1 105 ? 12.060 -40.284 45.293 1.00 81.88 105 ASN A N 1
ATOM 797 C CA . ASN A 1 105 ? 11.353 -41.308 46.047 1.00 81.88 105 ASN A CA 1
ATOM 798 C C . ASN A 1 105 ? 9.842 -41.153 45.819 1.00 81.88 105 ASN A C 1
ATOM 800 O O . ASN A 1 105 ? 9.289 -40.084 46.067 1.00 81.88 105 ASN A O 1
ATOM 804 N N . THR A 1 106 ? 9.172 -42.211 45.361 1.00 78.88 106 THR A N 1
ATOM 805 C CA . THR A 1 106 ? 7.735 -42.201 45.040 1.00 78.88 106 THR A CA 1
ATOM 806 C C . THR A 1 106 ? 6.832 -42.045 46.265 1.00 78.88 106 THR A C 1
ATOM 808 O O . THR A 1 106 ? 5.654 -41.736 46.102 1.00 78.88 106 THR A O 1
ATOM 811 N N . SER A 1 107 ? 7.357 -42.227 47.484 1.00 76.38 107 SER A N 1
ATOM 812 C CA . SER A 1 107 ? 6.642 -41.894 48.724 1.00 76.38 107 SER A CA 1
ATOM 813 C C . SER A 1 107 ? 6.718 -40.410 49.100 1.00 76.38 107 SER A C 1
ATOM 815 O O . SER A 1 107 ? 5.983 -39.973 49.987 1.00 76.38 107 SER A O 1
ATOM 817 N N . LEU A 1 108 ? 7.584 -39.629 48.442 1.00 81.69 108 LEU A N 1
ATOM 818 C CA . LEU A 1 108 ? 7.674 -38.186 48.634 1.00 81.69 108 LEU A CA 1
ATOM 819 C C . LEU A 1 108 ? 6.747 -37.450 47.647 1.00 81.69 108 LEU A C 1
ATOM 821 O O . LEU A 1 108 ? 6.589 -37.867 46.499 1.00 81.69 108 LEU A O 1
ATOM 825 N N . PRO A 1 109 ? 6.152 -36.318 48.054 1.00 85.56 109 PRO A N 1
ATOM 826 C CA . PRO A 1 109 ? 5.136 -35.586 47.301 1.00 85.56 109 PRO A CA 1
ATOM 827 C C . PRO A 1 109 ? 5.734 -34.687 46.201 1.00 85.56 109 PRO A C 1
ATOM 829 O O . PRO A 1 109 ? 5.258 -33.572 45.998 1.00 85.56 109 PRO A O 1
ATOM 832 N N . PHE A 1 110 ? 6.773 -35.147 45.496 1.00 88.75 110 PHE A N 1
ATOM 833 C CA . PHE A 1 110 ? 7.461 -34.410 44.429 1.00 88.75 110 PHE A CA 1
ATOM 834 C C . PHE A 1 110 ? 7.436 -35.183 43.106 1.00 88.75 110 PHE A C 1
ATOM 836 O O . PHE A 1 110 ? 7.568 -36.405 43.069 1.00 88.75 110 PHE A O 1
ATOM 843 N N . THR A 1 111 ? 7.318 -34.448 42.002 1.00 88.25 111 THR A N 1
ATOM 844 C CA . THR A 1 111 ? 7.343 -34.963 40.624 1.00 88.25 111 THR A CA 1
ATOM 845 C C . THR A 1 111 ? 8.223 -34.074 39.748 1.00 88.25 111 THR A C 1
ATOM 847 O O . THR A 1 111 ? 8.341 -32.880 40.002 1.00 88.25 111 THR A O 1
ATOM 850 N N . ILE A 1 112 ? 8.854 -34.628 38.716 1.00 87.75 112 ILE A N 1
ATOM 851 C CA . ILE A 1 112 ? 9.681 -33.882 37.755 1.00 87.75 112 ILE A CA 1
ATOM 852 C C . ILE A 1 112 ? 8.770 -33.309 36.662 1.00 87.75 112 ILE A C 1
ATOM 854 O O . ILE A 1 112 ? 8.038 -34.070 36.024 1.00 87.75 112 ILE A O 1
ATOM 858 N N . THR A 1 113 ? 8.812 -31.995 36.424 1.00 87.94 113 THR A N 1
ATOM 859 C CA . THR A 1 113 ? 7.838 -31.313 35.549 1.00 87.94 113 THR A CA 1
ATOM 860 C C . THR A 1 113 ? 8.085 -31.552 34.059 1.00 87.94 113 THR A C 1
ATOM 862 O O . THR A 1 113 ? 9.196 -31.877 33.634 1.00 87.94 113 THR A O 1
ATOM 865 N N . ALA A 1 114 ? 7.039 -31.378 33.246 1.00 84.44 114 ALA A N 1
ATOM 866 C CA . ALA A 1 114 ? 7.107 -31.524 31.788 1.00 84.44 114 ALA A CA 1
ATOM 867 C C . ALA A 1 114 ? 7.923 -30.411 31.090 1.00 84.44 114 ALA A C 1
ATOM 869 O O . ALA A 1 114 ? 8.301 -30.526 29.923 1.00 84.44 114 ALA A O 1
ATOM 870 N N . ASP A 1 115 ? 8.232 -29.341 31.821 1.00 86.12 115 ASP A N 1
ATOM 871 C CA . ASP A 1 115 ? 8.947 -28.163 31.330 1.00 86.12 115 ASP A CA 1
ATOM 872 C C . ASP A 1 115 ? 10.474 -28.389 31.243 1.00 86.12 115 ASP A C 1
ATOM 874 O O . ASP A 1 115 ? 11.218 -27.553 30.722 1.00 86.12 115 ASP A O 1
ATOM 878 N N . ASN A 1 116 ? 10.941 -29.562 31.694 1.00 88.12 116 ASN A N 1
ATOM 879 C CA . ASN A 1 116 ? 12.323 -30.021 31.588 1.00 88.12 116 ASN A CA 1
ATOM 880 C C . ASN A 1 116 ? 12.649 -30.582 30.191 1.00 88.12 116 ASN A C 1
ATOM 882 O O . ASN A 1 116 ? 12.015 -31.524 29.702 1.00 88.12 116 ASN A O 1
ATOM 886 N N . THR A 1 117 ? 13.709 -30.053 29.582 1.00 89.31 117 THR A N 1
ATOM 887 C CA . THR A 1 117 ? 14.328 -30.566 28.352 1.00 89.31 117 THR A CA 1
ATOM 888 C C . THR A 1 117 ? 15.700 -31.140 28.684 1.00 89.31 117 THR A C 1
ATOM 890 O O . THR A 1 117 ? 16.553 -30.442 29.221 1.00 89.31 117 THR A O 1
ATOM 893 N N . VAL A 1 118 ? 15.906 -32.420 28.388 1.00 88.56 118 VAL A N 1
ATOM 894 C CA . VAL A 1 118 ? 17.048 -33.226 28.823 1.00 88.56 118 VAL A CA 1
ATOM 895 C C . VAL A 1 118 ? 17.893 -33.620 27.623 1.00 88.56 118 VAL A C 1
ATOM 897 O O . VAL A 1 118 ? 17.391 -34.165 26.644 1.00 88.56 118 VAL A O 1
ATOM 900 N N . PHE A 1 119 ? 19.189 -33.369 27.713 1.00 90.12 119 PHE A N 1
ATOM 901 C CA . PHE A 1 119 ? 20.202 -33.809 26.767 1.00 90.12 119 PHE A CA 1
ATOM 902 C C . PHE A 1 119 ? 20.981 -34.968 27.374 1.00 90.12 119 PHE A C 1
ATOM 904 O O . PHE A 1 119 ? 21.395 -34.892 28.528 1.00 90.12 119 PHE A O 1
ATOM 911 N N . TYR A 1 120 ? 21.194 -36.022 26.597 1.00 88.19 120 TYR A N 1
ATOM 912 C CA . TYR A 1 120 ? 22.013 -37.175 26.941 1.00 88.19 120 TYR A CA 1
ATOM 913 C C . TYR A 1 120 ? 23.263 -37.191 26.064 1.00 88.19 120 TYR A C 1
ATOM 915 O O . TYR A 1 120 ? 23.183 -36.976 24.856 1.00 88.19 120 TYR A O 1
ATOM 923 N N . PHE A 1 121 ? 24.411 -37.472 26.675 1.00 88.12 121 PHE A N 1
ATOM 924 C CA . PHE A 1 121 ? 25.719 -37.465 26.027 1.00 88.12 121 PHE A CA 1
ATOM 925 C C . PHE A 1 121 ? 26.398 -38.825 26.167 1.00 88.12 121 PHE A C 1
ATOM 927 O O . PHE A 1 121 ? 26.182 -39.549 27.149 1.00 88.12 121 PHE A O 1
ATOM 934 N N . ASN A 1 122 ? 27.291 -39.119 25.217 1.00 86.06 122 ASN A N 1
ATOM 935 C CA . ASN A 1 122 ? 28.095 -40.338 25.201 1.00 86.06 122 ASN A CA 1
ATOM 936 C C . ASN A 1 122 ? 27.198 -41.587 25.196 1.00 86.06 122 ASN A C 1
ATOM 938 O O . ASN A 1 122 ? 27.250 -42.414 26.113 1.00 86.06 122 ASN A O 1
ATOM 942 N N . CYS A 1 123 ? 26.313 -41.644 24.195 1.00 83.25 123 CYS A N 1
ATOM 943 C CA . CYS A 1 123 ? 25.322 -42.702 24.033 1.00 83.25 123 CYS A CA 1
ATOM 944 C C . CYS A 1 123 ? 25.712 -43.756 22.981 1.00 83.25 123 CYS A C 1
ATOM 946 O O . CYS A 1 123 ? 26.476 -43.474 22.061 1.00 83.25 123 CYS A O 1
ATOM 948 N N . THR A 1 124 ? 25.161 -44.965 23.108 1.00 78.94 124 THR A N 1
ATOM 949 C CA . THR A 1 124 ? 25.365 -46.105 22.193 1.00 78.94 124 THR A CA 1
ATOM 950 C C . THR A 1 124 ? 24.281 -46.190 21.114 1.00 78.94 124 THR A C 1
ATOM 952 O O . THR A 1 124 ? 23.124 -45.856 21.373 1.00 78.94 124 THR A O 1
ATOM 955 N N . ASP A 1 125 ? 24.600 -46.759 19.949 1.00 65.25 125 ASP A N 1
ATOM 956 C CA . ASP A 1 125 ? 23.693 -46.814 18.786 1.00 65.25 125 ASP A CA 1
ATOM 957 C C . ASP A 1 125 ? 22.424 -47.674 18.948 1.00 65.25 125 ASP A C 1
ATOM 959 O O . ASP A 1 125 ? 21.496 -47.564 18.151 1.00 65.25 125 ASP A O 1
ATOM 963 N N . THR A 1 126 ? 22.316 -48.487 20.001 1.00 58.53 126 THR A N 1
ATOM 964 C CA . THR A 1 126 ? 21.147 -49.351 20.268 1.00 58.53 126 THR A CA 1
ATOM 965 C C . THR A 1 126 ? 19.901 -48.603 20.782 1.00 58.53 126 THR A C 1
ATOM 967 O O . THR A 1 126 ? 18.910 -49.232 21.162 1.00 58.53 126 THR A O 1
ATOM 970 N N . MET A 1 127 ? 19.898 -47.264 20.793 1.00 60.00 127 MET A N 1
ATOM 971 C CA . MET A 1 127 ? 18.749 -46.438 21.200 1.00 60.00 127 MET A CA 1
ATOM 972 C C . MET A 1 127 ? 17.763 -46.138 20.057 1.00 60.00 127 MET A C 1
ATOM 974 O O . MET A 1 127 ? 17.505 -44.982 19.732 1.00 60.00 127 MET A O 1
ATOM 978 N N . PHE A 1 128 ? 17.122 -47.173 19.511 1.00 53.03 128 PHE A N 1
ATOM 979 C CA . PHE A 1 128 ? 15.872 -46.999 18.760 1.00 53.03 128 PHE A CA 1
ATOM 980 C C . PHE A 1 128 ? 14.666 -47.044 19.713 1.00 53.03 128 PHE A C 1
ATOM 982 O O . PHE A 1 128 ? 14.031 -48.080 19.903 1.00 53.03 128 PHE A O 1
ATOM 989 N N . SER A 1 129 ? 14.342 -45.903 20.327 1.00 54.41 129 SER A N 1
ATOM 990 C CA . SER A 1 129 ? 13.029 -45.665 20.940 1.00 54.41 129 SER A CA 1
ATOM 991 C C . SER A 1 129 ? 12.468 -44.315 20.489 1.00 54.41 129 SER A C 1
ATOM 993 O O . SER A 1 129 ? 13.192 -43.331 20.369 1.00 54.41 129 SER A O 1
ATOM 995 N N . VAL A 1 130 ? 11.160 -44.283 20.217 1.00 52.31 130 VAL A N 1
ATOM 996 C CA . VAL A 1 130 ? 10.464 -43.307 19.344 1.00 52.31 130 VAL A CA 1
ATOM 997 C C . VAL A 1 130 ? 10.333 -41.884 19.944 1.00 52.31 130 VAL A C 1
ATOM 999 O O . VAL A 1 130 ? 9.492 -41.104 19.522 1.00 52.31 130 VAL A O 1
ATOM 1002 N N . ALA A 1 131 ? 11.135 -41.526 20.951 1.00 63.22 131 ALA A N 1
ATOM 1003 C CA . ALA A 1 131 ? 11.005 -40.267 21.697 1.00 63.22 131 ALA A CA 1
ATOM 1004 C C . ALA A 1 131 ? 12.309 -39.458 21.866 1.00 63.22 131 ALA A C 1
ATOM 1006 O O . ALA A 1 131 ? 12.262 -38.378 22.448 1.00 63.22 131 ALA A O 1
ATOM 1007 N N . LEU A 1 132 ? 13.460 -39.955 21.397 1.00 75.94 132 LEU A N 1
ATOM 1008 C CA . LEU A 1 132 ? 14.761 -39.276 21.506 1.00 75.94 132 LEU A CA 1
ATOM 1009 C C . LEU A 1 132 ? 15.177 -38.674 20.157 1.00 75.94 132 LEU A C 1
ATOM 1011 O O . LEU A 1 132 ? 15.341 -39.405 19.182 1.00 75.94 132 LEU A O 1
ATOM 1015 N N . ASP A 1 133 ? 15.407 -37.361 20.110 1.00 82.00 133 ASP A N 1
ATOM 1016 C CA . ASP A 1 133 ? 15.989 -36.695 18.942 1.00 82.00 133 ASP A CA 1
ATOM 1017 C C . ASP A 1 133 ? 17.518 -36.694 19.051 1.00 82.00 133 ASP A C 1
ATOM 1019 O O . ASP A 1 133 ? 18.112 -35.856 19.731 1.00 82.00 133 ASP A O 1
ATOM 1023 N N . CYS A 1 134 ? 18.145 -37.652 18.371 1.00 82.12 134 CYS A N 1
ATOM 1024 C CA . CYS A 1 134 ? 19.597 -37.766 18.226 1.00 82.12 134 CYS A CA 1
ATOM 1025 C C . CYS A 1 134 ? 20.091 -37.295 16.843 1.00 82.12 134 CYS A C 1
ATOM 1027 O O . CYS A 1 134 ? 21.097 -37.809 16.350 1.00 82.12 134 CYS A O 1
ATOM 1029 N N . THR A 1 135 ? 19.355 -36.417 16.152 1.00 81.62 135 THR A N 1
ATOM 1030 C CA . THR A 1 135 ? 19.768 -35.930 14.827 1.00 81.62 135 THR A CA 1
ATOM 1031 C C . THR A 1 135 ? 20.991 -35.002 14.920 1.00 81.62 135 THR A C 1
ATOM 1033 O O . THR A 1 135 ? 21.207 -34.374 15.963 1.00 81.62 135 THR A O 1
ATOM 1036 N N . PRO A 1 136 ? 21.778 -34.834 13.836 1.00 77.00 136 PRO A N 1
ATOM 1037 C CA . PRO A 1 136 ? 22.853 -33.832 13.784 1.00 77.00 136 PRO A CA 1
ATOM 1038 C C . PRO A 1 136 ? 22.359 -32.392 14.009 1.00 77.00 136 PRO A C 1
ATOM 1040 O O . PRO A 1 136 ? 23.119 -31.533 14.443 1.00 77.00 136 PRO A O 1
ATOM 1043 N N . THR A 1 137 ? 21.075 -32.146 13.737 1.00 80.88 137 THR A N 1
ATOM 1044 C CA . THR A 1 137 ? 20.344 -30.892 13.971 1.00 80.88 137 THR A CA 1
ATOM 1045 C C . THR A 1 137 ? 19.747 -30.767 15.376 1.00 80.88 137 THR A C 1
ATOM 1047 O O . THR A 1 137 ? 19.108 -29.759 15.672 1.00 80.88 137 THR A O 1
ATOM 1050 N N . SER A 1 138 ? 19.908 -31.774 16.241 1.00 84.62 138 SER A N 1
ATOM 1051 C CA . SER A 1 138 ? 19.295 -31.770 17.570 1.00 84.62 138 SER A CA 1
ATOM 1052 C C . SER A 1 138 ? 19.884 -30.670 18.471 1.00 84.62 138 SER A C 1
ATOM 1054 O O . SER A 1 138 ? 21.096 -30.428 18.444 1.00 84.62 138 SER A O 1
ATOM 1056 N N . PRO A 1 139 ? 19.083 -30.058 19.368 1.00 87.75 139 PRO A N 1
ATOM 1057 C CA . PRO A 1 139 ? 19.572 -29.065 20.332 1.00 87.75 139 PRO A CA 1
ATOM 1058 C C . PRO A 1 139 ? 20.722 -29.567 21.225 1.00 87.75 139 PRO A C 1
ATOM 1060 O O . PRO A 1 139 ? 21.544 -28.775 21.687 1.00 87.75 139 PRO A O 1
ATOM 1063 N N . CYS A 1 140 ? 20.809 -30.888 21.431 1.00 88.19 140 CYS A N 1
ATOM 1064 C CA . CYS A 1 140 ? 21.922 -31.543 22.119 1.00 88.19 140 CYS A CA 1
ATOM 1065 C C . CYS A 1 140 ? 23.247 -31.303 21.381 1.00 88.19 140 CYS A C 1
ATOM 1067 O O . CYS A 1 140 ? 24.229 -30.889 21.998 1.00 88.19 140 CYS A O 1
ATOM 1069 N N . GLN A 1 141 ? 23.262 -31.503 20.059 1.00 87.06 141 GLN A N 1
ATOM 1070 C CA . GLN A 1 141 ? 24.454 -31.350 19.225 1.00 87.06 141 GLN A CA 1
ATOM 1071 C C . GLN A 1 141 ? 24.909 -29.886 19.151 1.00 87.06 141 GLN A C 1
ATOM 1073 O O . GLN A 1 141 ? 26.099 -29.593 19.288 1.00 87.06 141 GLN A O 1
ATOM 1078 N N . THR A 1 142 ? 23.952 -28.958 19.032 1.00 87.06 142 THR A N 1
ATOM 1079 C CA . THR A 1 142 ? 24.185 -27.508 19.122 1.00 87.06 142 THR A CA 1
ATOM 1080 C C . THR A 1 142 ? 24.872 -27.136 20.439 1.00 87.06 142 THR A C 1
ATOM 1082 O O . THR A 1 142 ? 25.895 -26.448 20.433 1.00 87.06 142 THR A O 1
ATOM 1085 N N . TYR A 1 143 ? 24.375 -27.650 21.570 1.00 87.62 143 TYR A N 1
ATOM 1086 C CA . TYR A 1 143 ? 24.973 -27.412 22.886 1.00 87.62 143 TYR A CA 1
ATOM 1087 C C . TYR A 1 143 ? 26.356 -28.056 23.043 1.00 87.62 143 TYR A C 1
ATOM 1089 O O . TYR A 1 143 ? 27.267 -27.436 23.594 1.00 87.62 143 TYR A O 1
ATOM 1097 N N . GLN A 1 144 ? 26.531 -29.284 22.545 1.00 86.06 144 GLN A N 1
ATOM 1098 C CA . GLN A 1 144 ? 27.788 -30.029 22.622 1.00 86.06 144 GLN A CA 1
ATOM 1099 C C . GLN A 1 144 ? 28.926 -29.301 21.903 1.00 86.06 144 GLN A C 1
ATOM 1101 O O . GLN A 1 144 ? 30.028 -29.189 22.445 1.00 86.06 144 GLN A O 1
ATOM 1106 N N . ASN A 1 145 ? 28.642 -28.756 20.720 1.00 83.31 145 ASN A N 1
ATOM 1107 C CA . ASN A 1 145 ? 29.628 -28.053 19.910 1.00 83.31 145 ASN A CA 1
ATOM 1108 C C . ASN A 1 145 ? 29.868 -26.618 20.412 1.00 83.31 145 ASN A C 1
ATOM 1110 O O . ASN A 1 145 ? 31.021 -26.208 20.547 1.00 83.31 145 ASN A O 1
ATOM 1114 N N . GLY A 1 146 ? 28.803 -25.870 20.731 1.00 80.75 146 GLY A N 1
ATOM 1115 C CA . GLY A 1 146 ? 28.892 -24.441 21.055 1.00 80.75 146 GLY A CA 1
ATOM 1116 C C . GLY A 1 146 ? 29.189 -24.090 22.519 1.00 80.75 146 GLY A C 1
ATOM 1117 O O . GLY A 1 146 ? 29.671 -22.993 22.787 1.00 80.75 146 GLY A O 1
ATOM 1118 N N . SER A 1 147 ? 28.945 -24.984 23.485 1.00 81.00 147 SER A N 1
ATOM 1119 C CA . SER A 1 147 ? 29.202 -24.688 24.905 1.00 81.00 147 SER A CA 1
ATOM 1120 C C . SER A 1 147 ? 30.674 -24.880 25.287 1.00 81.00 147 SER A C 1
ATOM 1122 O O . SER A 1 147 ? 31.304 -25.886 24.935 1.00 81.00 147 SER A O 1
ATOM 1124 N N . ALA A 1 148 ? 31.223 -23.946 26.069 1.00 73.75 148 ALA A N 1
ATOM 1125 C CA . ALA A 1 148 ? 32.550 -24.070 26.679 1.00 73.75 148 ALA A CA 1
ATOM 1126 C C . ALA A 1 148 ? 32.593 -25.187 27.741 1.00 73.75 148 ALA A C 1
ATOM 1128 O O . ALA A 1 148 ? 33.570 -25.932 27.822 1.00 73.75 148 ALA A O 1
ATOM 1129 N N . HIS A 1 149 ? 31.498 -25.375 28.489 1.00 71.06 149 HIS A N 1
ATOM 1130 C CA . HIS A 1 149 ? 31.369 -26.414 29.521 1.00 71.06 149 HIS A CA 1
ATOM 1131 C C . HIS A 1 149 ? 31.309 -27.843 28.961 1.00 71.06 149 HIS A C 1
ATOM 1133 O O . HIS A 1 149 ? 31.409 -28.800 29.724 1.00 71.06 149 HIS A O 1
ATOM 1139 N N . MET A 1 150 ? 31.139 -28.001 27.643 1.00 77.94 150 MET A N 1
ATOM 1140 C CA . MET A 1 150 ? 30.995 -29.303 26.985 1.00 77.94 150 MET A CA 1
ATOM 1141 C C . MET A 1 150 ? 32.244 -29.726 26.191 1.00 77.94 150 MET A C 1
ATOM 1143 O O . MET A 1 150 ? 32.222 -30.752 25.513 1.00 77.94 150 MET A O 1
ATOM 1147 N N . SER A 1 151 ? 33.353 -28.984 26.309 1.00 73.44 151 SER A N 1
ATOM 1148 C CA . SER A 1 151 ? 34.645 -29.247 25.647 1.00 73.44 151 SER A CA 1
ATOM 1149 C C . SER A 1 151 ? 35.114 -30.705 25.778 1.00 73.44 151 SER A C 1
ATOM 1151 O O . SER A 1 151 ? 35.410 -31.352 24.774 1.00 73.44 151 SER A O 1
ATOM 1153 N N . THR A 1 152 ? 35.071 -31.259 26.991 1.00 76.81 152 THR A N 1
ATOM 1154 C CA . THR A 1 152 ? 35.396 -32.660 27.322 1.00 76.81 152 THR A CA 1
ATOM 1155 C C . THR A 1 152 ? 34.477 -33.683 26.640 1.00 76.81 152 THR A C 1
ATOM 1157 O O . THR A 1 152 ? 34.886 -34.805 26.348 1.00 76.81 152 THR A O 1
ATOM 1160 N N . CYS A 1 153 ? 33.229 -33.306 26.363 1.00 80.81 153 CYS A N 1
ATOM 1161 C CA . CYS A 1 153 ? 32.231 -34.160 25.724 1.00 80.81 153 CYS A CA 1
ATOM 1162 C C . CYS A 1 153 ? 32.180 -34.021 24.198 1.00 80.81 153 CYS A C 1
ATOM 1164 O O . CYS A 1 153 ? 31.552 -34.864 23.567 1.00 80.81 153 CYS A O 1
ATOM 1166 N N . ARG A 1 154 ? 32.836 -33.032 23.570 1.00 82.25 154 ARG A N 1
ATOM 1167 C CA . ARG A 1 154 ? 32.799 -32.825 22.100 1.00 82.25 154 ARG A CA 1
ATOM 1168 C C . ARG A 1 154 ? 33.212 -34.044 21.272 1.00 82.25 154 ARG A C 1
ATOM 1170 O O . ARG A 1 154 ? 32.757 -34.190 20.148 1.00 82.25 154 ARG A O 1
ATOM 1177 N N . ARG A 1 155 ? 34.055 -34.922 21.825 1.00 73.88 155 ARG A N 1
ATOM 1178 C CA . ARG A 1 155 ? 34.524 -36.162 21.174 1.00 73.88 155 ARG A CA 1
ATOM 1179 C C . ARG A 1 155 ? 33.676 -37.401 21.504 1.00 73.88 155 ARG A C 1
ATOM 1181 O O . ARG A 1 155 ? 34.038 -38.502 21.105 1.00 73.88 155 ARG A O 1
ATOM 1188 N N . ALA A 1 156 ? 32.589 -37.254 22.263 1.00 75.38 156 ALA A N 1
ATOM 1189 C CA . ALA A 1 156 ? 31.692 -38.360 22.587 1.00 75.38 156 ALA A CA 1
ATOM 1190 C C . ALA A 1 156 ? 30.802 -38.706 21.374 1.00 75.38 156 ALA A C 1
ATOM 1192 O O . ALA A 1 156 ? 30.273 -37.787 20.749 1.00 75.38 156 ALA A O 1
ATOM 1193 N N . PRO A 1 157 ? 30.592 -39.999 21.056 1.00 68.38 157 PRO A N 1
ATOM 1194 C CA . PRO A 1 157 ? 30.123 -40.431 19.735 1.00 68.38 157 PRO A CA 1
ATOM 1195 C C . PRO A 1 157 ? 28.675 -40.058 19.398 1.00 68.38 157 PRO A C 1
ATOM 1197 O O . PRO A 1 157 ? 28.324 -40.018 18.222 1.00 68.38 157 PRO A O 1
ATOM 1200 N N . ARG A 1 158 ? 27.818 -39.806 20.398 1.00 82.44 158 ARG A N 1
ATOM 1201 C CA . ARG A 1 158 ? 26.394 -39.521 20.174 1.00 82.44 158 ARG A CA 1
ATOM 1202 C C . ARG A 1 158 ? 25.795 -38.626 21.259 1.00 82.44 158 ARG A C 1
ATOM 1204 O O . ARG A 1 158 ? 26.059 -38.831 22.450 1.00 82.44 158 ARG A O 1
ATOM 1211 N N . CYS A 1 159 ? 24.970 -37.678 20.819 1.00 86.94 159 CYS A N 1
ATOM 1212 C CA . CYS A 1 159 ? 24.164 -36.757 21.621 1.00 86.94 159 CYS A CA 1
ATOM 1213 C C . CYS A 1 159 ? 22.680 -36.987 21.295 1.00 86.94 159 CYS A C 1
ATOM 1215 O O . CYS A 1 159 ? 22.342 -37.206 20.132 1.00 86.94 159 CYS A O 1
ATOM 1217 N N . CYS A 1 160 ? 21.793 -36.934 22.288 1.00 86.19 160 CYS A N 1
ATOM 1218 C CA . CYS A 1 160 ? 20.346 -37.048 22.089 1.00 86.19 160 CYS A CA 1
ATOM 1219 C C . CYS A 1 160 ? 19.586 -36.047 22.966 1.00 86.19 160 CYS A C 1
ATOM 1221 O O . CYS A 1 160 ? 19.854 -35.949 24.160 1.00 86.19 160 CYS A O 1
ATOM 1223 N N . SER A 1 161 ? 18.603 -35.344 22.408 1.00 87.88 161 SER A N 1
ATOM 1224 C CA . SER A 1 161 ? 17.692 -34.468 23.148 1.00 87.88 161 SER A CA 1
ATOM 1225 C C . SER A 1 161 ? 16.328 -35.120 23.399 1.00 87.88 161 SER A C 1
ATOM 1227 O O . SER A 1 161 ? 15.866 -35.975 22.642 1.00 87.88 161 SER A O 1
ATOM 1229 N N . TYR A 1 162 ? 15.694 -34.731 24.502 1.00 84.06 162 TYR A N 1
ATOM 1230 C CA . TYR A 1 162 ? 14.428 -35.274 24.975 1.00 84.06 162 TYR A CA 1
ATOM 1231 C C . TYR A 1 162 ? 13.636 -34.207 25.737 1.00 84.06 162 TYR A C 1
ATOM 1233 O O . TYR A 1 162 ? 14.098 -33.718 26.766 1.00 84.06 162 TYR A O 1
ATOM 1241 N N . LYS A 1 163 ? 12.421 -33.866 25.297 1.00 82.12 163 LYS A N 1
ATOM 1242 C CA . LYS A 1 163 ? 11.511 -33.018 26.086 1.00 82.12 163 LYS A CA 1
ATOM 1243 C C . LYS A 1 163 ? 10.570 -33.894 26.910 1.00 82.12 163 LYS A C 1
ATOM 1245 O O . LYS A 1 163 ? 9.938 -34.796 26.364 1.00 82.12 163 LYS A O 1
ATOM 1250 N N . LYS A 1 164 ? 10.464 -33.644 28.220 1.00 75.38 164 LYS A N 1
ATOM 1251 C CA . LYS A 1 164 ? 9.684 -34.500 29.123 1.00 75.38 164 LYS A CA 1
ATOM 1252 C C . LYS A 1 164 ? 8.177 -34.342 28.880 1.00 75.38 164 LYS A C 1
ATOM 1254 O O . LYS A 1 164 ? 7.549 -33.417 29.370 1.00 75.38 164 LYS A O 1
ATOM 1259 N N . GLY A 1 165 ? 7.573 -35.264 28.131 1.00 62.53 165 GLY A N 1
ATOM 1260 C CA . GLY A 1 165 ? 6.123 -35.280 27.909 1.00 62.53 165 GLY A CA 1
ATOM 1261 C C . GLY A 1 165 ? 5.325 -35.673 29.161 1.00 62.53 165 GLY A C 1
ATOM 1262 O O . GLY A 1 165 ? 5.810 -36.440 29.998 1.00 62.53 165 GLY A O 1
ATOM 1263 N N . SER A 1 166 ? 4.072 -35.212 29.254 1.00 54.69 166 SER A N 1
ATOM 1264 C CA . SER A 1 166 ? 3.133 -35.519 30.355 1.00 54.69 166 SER A CA 1
ATOM 1265 C C . SER A 1 166 ? 2.831 -37.015 30.535 1.00 54.69 166 SER A C 1
ATOM 1267 O O . SER A 1 166 ? 2.432 -37.438 31.617 1.00 54.69 166 SER A O 1
ATOM 1269 N N . SER A 1 167 ? 3.052 -37.816 29.491 1.00 48.62 167 SER A N 1
ATOM 1270 C CA . SER A 1 167 ? 2.890 -39.273 29.456 1.00 48.62 167 SER A CA 1
ATOM 1271 C C . SER A 1 167 ? 4.098 -40.062 29.981 1.00 48.62 167 SER A C 1
ATOM 1273 O O . SER A 1 167 ? 4.078 -41.292 29.952 1.00 48.62 167 SER A O 1
ATOM 1275 N N . THR A 1 168 ? 5.168 -39.397 30.429 1.00 59.31 168 THR A N 1
ATOM 1276 C CA . THR A 1 168 ? 6.434 -40.062 30.786 1.00 59.31 168 THR A CA 1
ATOM 1277 C C . THR A 1 168 ? 6.700 -40.077 32.286 1.00 59.31 168 THR A C 1
ATOM 1279 O O . THR A 1 168 ? 6.120 -39.298 33.040 1.00 59.31 168 THR A O 1
ATOM 1282 N N . ASN A 1 169 ? 7.537 -41.018 32.743 1.00 60.84 169 ASN A N 1
ATOM 1283 C CA . ASN A 1 169 ? 7.614 -41.368 34.162 1.00 60.84 169 ASN A CA 1
ATOM 1284 C C . ASN A 1 169 ? 7.982 -40.152 35.034 1.00 60.84 169 ASN A C 1
ATOM 1286 O O . ASN A 1 169 ? 9.044 -39.542 34.880 1.00 60.84 169 ASN A O 1
ATOM 1290 N N . GLN A 1 170 ? 7.076 -39.797 35.944 1.00 69.19 170 GLN A N 1
ATOM 1291 C CA . GLN A 1 170 ? 7.093 -38.532 36.678 1.00 69.19 170 GLN A CA 1
ATOM 1292 C C . GLN A 1 170 ? 8.193 -38.465 37.748 1.00 69.19 170 GLN A C 1
ATOM 1294 O O . GLN A 1 170 ? 8.488 -37.379 38.238 1.00 69.19 170 GLN A O 1
ATOM 1299 N N . TYR A 1 171 ? 8.843 -39.587 38.073 1.00 72.88 171 TYR A N 1
ATOM 1300 C CA . TYR A 1 171 ? 9.709 -39.701 39.250 1.00 72.88 171 TYR A CA 1
ATOM 1301 C C . TYR A 1 171 ? 11.211 -39.809 38.953 1.00 72.88 171 TYR A C 1
ATOM 1303 O O . TYR A 1 171 ? 12.003 -39.749 39.885 1.00 72.88 171 TYR A O 1
ATOM 1311 N N . PHE A 1 172 ? 11.654 -39.933 37.695 1.00 75.38 172 PHE A N 1
ATOM 1312 C CA . PHE A 1 172 ? 13.094 -40.019 37.396 1.00 75.38 172 PHE A CA 1
ATOM 1313 C C . PHE A 1 172 ? 13.545 -39.314 36.108 1.00 75.38 172 PHE A C 1
ATOM 1315 O O . PHE A 1 172 ? 12.779 -39.134 35.156 1.00 75.38 172 PHE A O 1
ATOM 1322 N N . LEU A 1 173 ? 14.832 -38.955 36.095 1.00 75.69 173 LEU A N 1
ATOM 1323 C CA . LEU A 1 173 ? 15.669 -38.664 34.932 1.00 75.69 173 LEU A CA 1
ATOM 1324 C C . LEU A 1 173 ? 16.796 -39.700 34.920 1.00 75.69 173 LEU A C 1
ATOM 1326 O O . LEU A 1 173 ? 17.884 -39.483 35.451 1.00 75.69 173 LEU A O 1
ATOM 1330 N N . ARG A 1 174 ? 16.479 -40.881 34.386 1.00 69.81 174 ARG A N 1
ATOM 1331 C CA . ARG A 1 174 ? 17.339 -42.056 34.493 1.00 69.81 174 ARG A CA 1
ATOM 1332 C C . ARG A 1 174 ? 18.481 -41.990 33.485 1.00 69.81 174 ARG A C 1
ATOM 1334 O O . ARG A 1 174 ? 18.243 -42.024 32.279 1.00 69.81 174 ARG A O 1
ATOM 1341 N N . LEU A 1 175 ? 19.714 -42.025 33.982 1.00 64.12 175 LEU A N 1
ATOM 1342 C CA . LEU A 1 175 ? 20.848 -42.467 33.179 1.00 64.12 175 LEU A CA 1
ATOM 1343 C C . LEU A 1 175 ? 20.680 -43.957 32.892 1.00 64.12 175 LEU A C 1
ATOM 1345 O O . LEU A 1 175 ? 20.623 -44.780 33.803 1.00 64.12 175 LEU A O 1
ATOM 1349 N N . MET A 1 176 ? 20.582 -44.306 31.614 1.00 63.75 176 MET A N 1
ATOM 1350 C CA . MET A 1 176 ? 20.639 -45.695 31.181 1.00 63.75 176 MET A CA 1
ATOM 1351 C C . MET A 1 176 ? 22.106 -46.130 31.199 1.00 63.75 176 MET A C 1
ATOM 1353 O O . MET A 1 176 ? 22.807 -45.955 30.202 1.00 63.75 176 MET A O 1
ATOM 1357 N N . ILE A 1 177 ? 22.568 -46.691 32.321 1.00 56.88 177 ILE A N 1
ATOM 1358 C CA . ILE A 1 177 ? 23.806 -47.487 32.346 1.00 56.88 177 ILE A CA 1
ATOM 1359 C C . ILE A 1 177 ? 23.697 -48.534 31.216 1.00 56.88 177 ILE A C 1
ATOM 1361 O O . ILE A 1 177 ? 22.612 -49.063 30.976 1.00 56.88 177 ILE A O 1
ATOM 1365 N N . GLU A 1 178 ? 24.788 -48.745 30.474 1.00 59.56 178 GLU A N 1
ATOM 1366 C CA . GLU A 1 178 ? 24.874 -49.403 29.148 1.00 59.56 178 GLU A CA 1
ATOM 1367 C C . GLU A 1 178 ? 24.438 -48.597 27.908 1.00 59.56 178 GLU A C 1
ATOM 1369 O O . GLU A 1 178 ? 24.798 -48.999 26.806 1.00 59.56 178 GLU A O 1
ATOM 1374 N N . ARG A 1 179 ? 23.718 -47.464 28.017 1.00 75.62 179 ARG A N 1
ATOM 1375 C CA . ARG A 1 179 ? 23.251 -46.708 26.827 1.00 75.62 179 ARG A CA 1
ATOM 1376 C C . ARG A 1 179 ? 23.641 -45.239 26.734 1.00 75.62 179 ARG A C 1
ATOM 1378 O O . ARG A 1 179 ? 23.764 -44.772 25.612 1.00 75.62 179 ARG A O 1
ATOM 1385 N N . CYS A 1 180 ? 23.820 -44.516 27.841 1.00 83.00 180 CYS A N 1
ATOM 1386 C CA . CYS A 1 180 ? 24.300 -43.122 27.872 1.00 83.00 180 CYS A CA 1
ATOM 1387 C C . CYS A 1 180 ? 25.088 -42.864 29.164 1.00 83.00 180 CYS A C 1
ATOM 1389 O O . CYS A 1 180 ? 24.666 -43.311 30.231 1.00 83.00 180 CYS A O 1
ATOM 1391 N N . ARG A 1 181 ? 26.208 -42.127 29.099 1.00 86.06 181 ARG A N 1
ATOM 1392 C CA . ARG A 1 181 ? 27.104 -41.930 30.266 1.00 86.06 181 ARG A CA 1
ATOM 1393 C C . ARG A 1 181 ? 27.002 -40.567 30.955 1.00 86.06 181 ARG A C 1
ATOM 1395 O O . ARG A 1 181 ? 27.497 -40.421 32.074 1.00 86.06 181 ARG A O 1
ATOM 1402 N N . ALA A 1 182 ? 26.350 -39.581 30.343 1.00 87.44 182 ALA A N 1
ATOM 1403 C CA . ALA A 1 182 ? 26.044 -38.314 31.004 1.00 87.44 182 ALA A CA 1
ATOM 1404 C C . ALA A 1 182 ? 24.728 -37.698 30.514 1.00 87.44 182 ALA A C 1
ATOM 1406 O O . ALA A 1 182 ? 24.204 -38.074 29.467 1.00 87.44 182 ALA A O 1
ATOM 1407 N N . TYR A 1 183 ? 24.203 -36.738 31.278 1.00 88.81 183 TYR A N 1
ATOM 1408 C CA . TYR A 1 183 ? 23.042 -35.934 30.904 1.00 88.81 183 TYR A CA 1
ATOM 1409 C C . TYR A 1 183 ? 23.153 -34.499 31.439 1.00 88.81 183 TYR A C 1
ATOM 1411 O O . TYR A 1 183 ? 23.930 -34.223 32.359 1.00 88.81 183 TYR A O 1
ATOM 1419 N N . THR A 1 184 ? 22.353 -33.604 30.861 1.00 89.62 184 THR A N 1
ATOM 1420 C CA . THR A 1 184 ? 22.104 -32.236 31.327 1.00 89.62 184 THR A CA 1
ATOM 1421 C C . THR A 1 184 ? 20.652 -31.867 31.028 1.00 89.62 184 THR A C 1
ATOM 1423 O O . THR A 1 184 ? 20.209 -31.999 29.894 1.00 89.62 184 THR A O 1
ATOM 1426 N N . SER A 1 185 ? 19.915 -31.384 32.022 1.00 90.50 185 SER A N 1
ATOM 1427 C CA . SER A 1 185 ? 18.558 -30.842 31.891 1.00 90.50 185 SER A CA 1
ATOM 1428 C C . SER A 1 185 ? 18.542 -29.311 31.882 1.00 90.50 185 SER A C 1
ATOM 1430 O O . SER A 1 185 ? 19.413 -28.682 32.485 1.00 90.50 185 SER A O 1
ATOM 1432 N N . PHE A 1 186 ? 17.523 -28.741 31.242 1.00 91.69 186 PHE A N 1
ATOM 1433 C CA . PHE A 1 186 ? 17.196 -27.318 31.188 1.00 91.69 186 PHE A CA 1
ATOM 1434 C C . PHE A 1 186 ? 15.702 -27.109 31.433 1.00 91.69 186 PHE A C 1
ATOM 1436 O O . PHE A 1 186 ? 14.874 -27.832 30.877 1.00 91.69 186 PHE A O 1
ATOM 1443 N N . VAL A 1 187 ? 15.348 -26.083 32.203 1.00 89.69 187 VAL A N 1
ATOM 1444 C CA . VAL A 1 187 ? 13.954 -25.695 32.463 1.00 89.69 187 VAL A CA 1
ATOM 1445 C C . VAL A 1 187 ? 13.525 -24.649 31.431 1.00 89.69 187 VAL A C 1
ATOM 1447 O O . VAL A 1 187 ? 14.228 -23.660 31.246 1.00 89.69 187 VAL A O 1
ATOM 1450 N N . ASN A 1 188 ? 12.383 -24.847 30.762 1.00 86.69 188 ASN A N 1
ATOM 1451 C CA . ASN A 1 188 ? 11.810 -23.894 29.794 1.00 86.69 188 ASN A CA 1
ATOM 1452 C C . ASN A 1 188 ? 12.766 -23.463 28.655 1.00 86.69 188 ASN A C 1
ATOM 1454 O O . ASN A 1 188 ? 12.756 -22.314 28.213 1.00 86.69 188 ASN A O 1
ATOM 1458 N N . LEU A 1 189 ? 13.590 -24.392 28.155 1.00 87.00 189 LEU A N 1
ATOM 1459 C CA . LEU A 1 189 ? 14.568 -24.113 27.101 1.00 87.00 189 LEU A CA 1
ATOM 1460 C C . LEU A 1 189 ? 13.914 -23.618 25.795 1.00 87.00 189 LEU A C 1
ATOM 1462 O O . LEU A 1 189 ? 13.105 -24.324 25.189 1.00 87.00 189 LEU A O 1
ATOM 1466 N N . ASN A 1 190 ? 14.334 -22.440 25.323 1.00 88.31 190 ASN A N 1
ATOM 1467 C CA . ASN A 1 190 ? 13.957 -21.890 24.022 1.00 88.31 190 ASN A CA 1
ATOM 1468 C C . ASN A 1 190 ? 15.118 -22.018 23.022 1.00 88.31 190 ASN A C 1
ATOM 1470 O O . ASN A 1 190 ? 16.061 -21.228 23.038 1.00 88.31 190 ASN A O 1
ATOM 1474 N N . ILE A 1 191 ? 15.019 -23.012 22.139 1.00 83.69 191 ILE A N 1
ATOM 1475 C CA . ILE A 1 191 ? 16.057 -23.364 21.157 1.00 83.69 191 ILE A CA 1
ATOM 1476 C C . ILE A 1 191 ? 16.242 -22.327 20.036 1.00 83.69 191 ILE A C 1
ATOM 1478 O O . ILE A 1 191 ? 17.248 -22.378 19.338 1.00 83.69 191 ILE A O 1
ATOM 1482 N N . SER A 1 192 ? 15.312 -21.379 19.874 1.00 86.06 192 SER A N 1
ATOM 1483 C CA . SER A 1 192 ? 15.395 -20.312 18.862 1.00 86.06 192 SER A CA 1
ATOM 1484 C C . SER A 1 192 ? 16.306 -19.147 19.272 1.00 86.06 192 SER A C 1
ATOM 1486 O O . SER A 1 192 ? 16.480 -18.203 18.505 1.00 86.06 192 SER A O 1
ATOM 1488 N N . LEU A 1 193 ? 16.851 -19.168 20.492 1.00 87.19 193 LEU A N 1
ATOM 1489 C CA . LEU A 1 193 ? 17.800 -18.172 20.993 1.00 87.19 193 LEU A CA 1
ATOM 1490 C C . LEU A 1 193 ? 19.249 -18.663 20.829 1.00 87.19 193 LEU A C 1
ATOM 1492 O O . LEU A 1 193 ? 19.484 -19.872 20.873 1.00 87.19 193 LEU A O 1
ATOM 1496 N N . PRO A 1 194 ? 20.245 -17.763 20.705 1.00 85.00 194 PRO A N 1
ATOM 1497 C CA . PRO A 1 194 ? 21.653 -18.154 20.744 1.00 85.00 194 PRO A CA 1
ATOM 1498 C C . PRO A 1 194 ? 22.012 -18.793 22.095 1.00 85.00 194 PRO A C 1
ATOM 1500 O O . PRO A 1 194 ? 21.452 -18.422 23.128 1.00 85.00 194 PRO A O 1
ATOM 1503 N N . ILE A 1 195 ? 22.987 -19.711 22.095 1.00 82.31 195 ILE A N 1
ATOM 1504 C CA . ILE A 1 195 ? 23.394 -20.505 23.276 1.00 82.31 195 ILE A CA 1
ATOM 1505 C C . ILE A 1 195 ? 23.765 -19.616 24.478 1.00 82.31 195 ILE A C 1
ATOM 1507 O O . ILE A 1 195 ? 23.490 -19.976 25.617 1.00 82.31 195 ILE A O 1
ATOM 1511 N N . SER A 1 196 ? 24.314 -18.421 24.237 1.00 81.19 196 SER A N 1
ATOM 1512 C CA . SER A 1 196 ? 24.636 -17.421 25.270 1.00 81.19 196 SER A CA 1
ATOM 1513 C C . SER A 1 196 ? 23.425 -16.870 26.041 1.00 81.19 196 SER A C 1
ATOM 1515 O O . SER A 1 196 ? 23.606 -16.179 27.038 1.00 81.19 196 SER A O 1
ATOM 1517 N N . ARG A 1 197 ? 22.196 -17.155 25.590 1.00 87.50 197 ARG A N 1
ATOM 1518 C CA . ARG A 1 197 ? 20.931 -16.816 26.265 1.00 87.50 197 ARG A CA 1
ATOM 1519 C C . ARG A 1 197 ? 20.158 -18.046 26.756 1.00 87.50 197 ARG A C 1
ATOM 1521 O O . ARG A 1 197 ? 19.002 -17.910 27.153 1.00 87.50 197 ARG A O 1
ATOM 1528 N N . TRP A 1 198 ? 20.740 -19.243 26.688 1.00 88.06 198 TRP A N 1
ATOM 1529 C CA . TRP A 1 198 ? 20.108 -20.445 27.237 1.00 88.06 198 TRP A CA 1
ATOM 1530 C C . TRP A 1 198 ? 20.217 -20.430 28.773 1.00 88.06 198 TRP A C 1
ATOM 1532 O O . TRP A 1 198 ? 21.215 -19.937 29.297 1.00 88.06 198 TRP A O 1
ATOM 1542 N N . PRO A 1 199 ? 19.205 -20.930 29.507 1.00 87.94 199 PRO A N 1
ATOM 1543 C CA . PRO A 1 199 ? 19.240 -20.964 30.965 1.00 87.94 199 PRO A CA 1
ATOM 1544 C C . PRO A 1 199 ? 20.328 -21.915 31.473 1.00 87.94 199 PRO A C 1
ATOM 1546 O O . PRO A 1 199 ? 20.710 -22.864 30.784 1.00 87.94 199 PRO A O 1
ATOM 1549 N N . ASP A 1 200 ? 20.779 -21.705 32.709 1.00 88.12 200 ASP A N 1
ATOM 1550 C CA . ASP A 1 200 ? 21.722 -22.617 33.350 1.00 88.12 200 ASP A CA 1
ATOM 1551 C C . ASP A 1 200 ? 21.131 -24.033 33.528 1.00 88.12 200 ASP A C 1
ATOM 1553 O O . ASP A 1 200 ? 19.925 -24.189 33.761 1.00 88.12 200 ASP A O 1
ATOM 1557 N N . PRO A 1 201 ? 21.969 -25.087 33.459 1.00 89.75 201 PRO A N 1
ATOM 1558 C CA . PRO A 1 201 ? 21.586 -26.467 33.737 1.00 89.75 201 PRO A CA 1
ATOM 1559 C C . PRO A 1 201 ? 20.822 -26.683 35.055 1.00 89.75 201 PRO A C 1
ATOM 1561 O O . PRO A 1 201 ? 21.412 -26.774 36.132 1.00 89.75 201 PRO A O 1
ATOM 1564 N N . ALA A 1 202 ? 19.514 -26.926 34.967 1.00 92.44 202 ALA A N 1
ATOM 1565 C CA . ALA A 1 202 ? 18.647 -27.161 36.119 1.00 92.44 202 ALA A CA 1
ATOM 1566 C C . ALA A 1 202 ? 17.541 -28.201 35.850 1.00 92.44 202 ALA A C 1
ATOM 1568 O O . ALA A 1 202 ? 17.227 -28.532 34.703 1.00 92.44 202 ALA A O 1
ATOM 1569 N N . VAL A 1 203 ? 16.944 -28.713 36.929 1.00 91.69 203 VAL A N 1
ATOM 1570 C CA . VAL A 1 203 ? 15.766 -29.590 36.902 1.00 91.69 203 VAL A CA 1
ATOM 1571 C C . VAL A 1 203 ? 14.655 -28.966 37.740 1.00 91.69 203 VAL A C 1
ATOM 1573 O O . VAL A 1 203 ? 14.843 -28.706 38.925 1.00 91.69 203 VAL A O 1
ATOM 1576 N N . GLU A 1 204 ? 13.487 -28.748 37.142 1.00 92.62 204 GLU A N 1
ATOM 1577 C CA . GLU A 1 204 ? 12.295 -28.295 37.858 1.00 92.62 204 GLU A CA 1
ATOM 1578 C C . GLU A 1 204 ? 11.473 -29.483 38.373 1.00 92.62 204 GLU A C 1
ATOM 1580 O O . GLU A 1 204 ? 11.126 -30.413 37.635 1.00 92.62 204 GLU A O 1
ATOM 1585 N N . LEU A 1 205 ? 11.130 -29.412 39.655 1.00 91.31 205 LEU A N 1
ATOM 1586 C CA . LEU A 1 205 ? 10.215 -30.293 40.358 1.00 91.31 205 LEU A CA 1
ATOM 1587 C C . LEU A 1 205 ? 8.924 -29.536 40.701 1.00 91.31 205 LEU A C 1
ATOM 1589 O O . LEU A 1 205 ? 8.948 -28.341 40.996 1.00 91.31 205 LEU A O 1
ATOM 1593 N N . MET A 1 206 ? 7.801 -30.245 40.725 1.00 89.06 206 MET A N 1
ATOM 1594 C CA . MET A 1 206 ? 6.524 -29.779 41.257 1.00 89.06 206 MET A CA 1
ATOM 1595 C C . MET A 1 206 ? 6.153 -30.611 42.480 1.00 89.06 206 MET A C 1
ATOM 1597 O O . MET A 1 206 ? 6.215 -31.844 42.425 1.00 89.06 206 MET A O 1
ATOM 1601 N N . TRP A 1 207 ? 5.748 -29.949 43.565 1.00 88.75 207 TRP A N 1
ATOM 1602 C CA . TRP A 1 207 ? 5.247 -30.624 44.762 1.00 88.75 207 TRP A CA 1
ATOM 1603 C C . TRP A 1 207 ? 3.717 -30.634 44.825 1.00 88.75 207 TRP A C 1
ATOM 1605 O O . TRP A 1 207 ? 3.052 -29.733 44.322 1.00 88.75 207 TRP A O 1
ATOM 1615 N N . VAL A 1 208 ? 3.148 -31.662 45.452 1.00 84.31 208 VAL A N 1
ATOM 1616 C CA . VAL A 1 208 ? 1.698 -31.772 45.688 1.00 84.31 208 VAL A CA 1
ATOM 1617 C C . VAL A 1 208 ? 1.298 -30.871 46.861 1.00 84.31 208 VAL A C 1
ATOM 1619 O O . VAL A 1 208 ? 2.073 -30.695 47.795 1.00 84.31 208 VAL A O 1
ATOM 1622 N N . LEU A 1 209 ? 0.099 -30.282 46.862 1.00 82.00 209 LEU A N 1
ATOM 1623 C CA . LEU A 1 209 ? -0.332 -29.479 48.012 1.00 82.00 209 LEU A CA 1
ATOM 1624 C C . LEU A 1 209 ? -0.494 -30.340 49.284 1.00 82.00 209 LEU A C 1
ATOM 1626 O O . LEU A 1 209 ? -1.128 -31.398 49.233 1.00 82.00 209 LEU A O 1
ATOM 1630 N N . PRO A 1 210 ? 0.017 -29.880 50.442 1.00 79.38 210 PRO A N 1
ATOM 1631 C CA . PRO A 1 210 ? -0.156 -30.568 51.712 1.00 79.38 210 PRO A CA 1
ATOM 1632 C C . PRO A 1 210 ? -1.621 -30.516 52.152 1.00 79.38 210 PRO A C 1
ATOM 1634 O O . PRO A 1 210 ? -2.288 -29.482 52.076 1.00 79.38 210 PRO A O 1
ATOM 1637 N N . LEU A 1 211 ? -2.103 -31.640 52.667 1.00 80.12 211 LEU A N 1
ATOM 1638 C CA . LEU A 1 211 ? -3.408 -31.740 53.316 1.00 80.12 211 LEU A CA 1
ATOM 1639 C C . LEU A 1 211 ? -3.334 -31.189 54.756 1.00 80.12 211 LEU A C 1
ATOM 1641 O O . LEU A 1 211 ? -2.244 -30.890 55.251 1.00 80.12 211 LEU A O 1
ATOM 1645 N N . GLU A 1 212 ? -4.478 -31.058 55.432 1.00 82.31 212 GLU A N 1
ATOM 1646 C CA . GLU A 1 212 ? -4.554 -30.558 56.810 1.00 82.31 212 GLU A CA 1
ATOM 1647 C C . GLU A 1 212 ? -3.669 -31.372 57.780 1.00 82.31 212 GLU A C 1
ATOM 1649 O O . GLU A 1 212 ? -3.572 -32.598 57.637 1.00 82.31 212 GLU A O 1
ATOM 1654 N N . PRO A 1 213 ? -3.037 -30.729 58.784 1.00 77.69 213 PRO A N 1
ATOM 1655 C CA . PRO A 1 213 ? -2.081 -31.391 59.662 1.00 77.69 213 PRO A CA 1
ATOM 1656 C C . PRO A 1 213 ? -2.758 -32.467 60.526 1.00 77.69 213 PRO A C 1
ATOM 1658 O O . PRO A 1 213 ? -3.913 -32.294 60.935 1.00 77.69 213 PRO A O 1
ATOM 1661 N N . PRO A 1 214 ? -2.057 -33.577 60.820 1.00 78.25 214 PRO A N 1
ATOM 1662 C CA . PRO A 1 214 ? -2.583 -34.642 61.659 1.00 78.25 214 PRO A CA 1
ATOM 1663 C C . PRO A 1 214 ? -2.710 -34.191 63.119 1.00 78.25 214 PRO A C 1
ATOM 1665 O O . PRO A 1 214 ? -1.944 -33.356 63.595 1.00 78.25 214 PRO A O 1
ATOM 1668 N N . CYS A 1 215 ? -3.660 -34.778 63.843 1.00 79.62 215 CYS A N 1
ATOM 1669 C CA . CYS A 1 215 ? -3.904 -34.494 65.256 1.00 79.62 215 CYS A CA 1
ATOM 1670 C C . CYS A 1 215 ? -4.356 -35.751 66.001 1.00 79.62 215 CYS A C 1
ATOM 1672 O O . CYS A 1 215 ? -5.021 -36.615 65.442 1.00 79.62 215 CYS A O 1
ATOM 1674 N N . VAL A 1 216 ? -4.037 -35.836 67.287 1.00 81.25 216 VAL A N 1
ATOM 1675 C CA . VAL A 1 216 ? -4.543 -36.867 68.206 1.00 81.25 216 VAL A CA 1
ATOM 1676 C C . VAL A 1 216 ? -5.580 -36.257 69.151 1.00 81.25 216 VAL A C 1
ATOM 1678 O O . VAL A 1 216 ? -6.602 -36.880 69.443 1.00 81.25 216 VAL A O 1
ATOM 1681 N N . THR A 1 217 ? -5.350 -35.015 69.592 1.00 79.00 217 THR A N 1
ATOM 1682 C CA . THR A 1 217 ? -6.244 -34.260 70.483 1.00 79.00 217 THR A CA 1
ATOM 1683 C C . THR A 1 217 ? -6.504 -32.845 69.959 1.00 79.00 217 THR A C 1
ATOM 1685 O O . THR A 1 217 ? -5.709 -32.287 69.206 1.00 79.00 217 THR A O 1
ATOM 1688 N N . GLN A 1 218 ? -7.608 -32.225 70.390 1.00 82.12 218 GLN A N 1
ATOM 1689 C CA . GLN A 1 218 ? -7.989 -30.869 69.965 1.00 82.12 218 GLN A CA 1
ATOM 1690 C C . GLN A 1 218 ? -6.966 -29.784 70.357 1.00 82.12 218 GLN A C 1
ATOM 1692 O O . GLN A 1 218 ? -6.918 -28.742 69.710 1.00 82.12 218 GLN A O 1
ATOM 1697 N N . ALA A 1 219 ? -6.135 -30.019 71.378 1.00 75.69 219 ALA A N 1
ATOM 1698 C CA . ALA A 1 219 ? -5.065 -29.096 71.767 1.00 75.69 219 ALA A CA 1
ATOM 1699 C C . ALA A 1 219 ? -3.966 -28.968 70.693 1.00 75.69 219 ALA A C 1
ATOM 1701 O O . ALA A 1 219 ? -3.256 -27.971 70.656 1.00 75.69 219 ALA A O 1
ATOM 1702 N N . GLN A 1 220 ? -3.853 -29.954 69.796 1.00 73.75 220 GLN A N 1
ATOM 1703 C CA . GLN A 1 220 ? -2.924 -29.961 68.663 1.00 73.75 220 GLN A CA 1
ATOM 1704 C C . GLN A 1 220 ? -3.530 -29.327 67.401 1.00 73.75 220 GLN A C 1
ATOM 1706 O O . GLN A 1 220 ? -3.082 -29.625 66.300 1.00 73.75 220 GLN A O 1
ATOM 1711 N N . CYS A 1 221 ? -4.558 -28.487 67.539 1.00 76.38 221 CYS A N 1
ATOM 1712 C CA . CYS A 1 221 ? -5.190 -27.765 66.441 1.00 76.38 221 CYS A CA 1
ATOM 1713 C C . CYS A 1 221 ? -5.360 -26.288 66.809 1.00 76.38 221 CYS A C 1
ATOM 1715 O O . CYS A 1 221 ? -5.764 -25.961 67.925 1.00 76.38 221 CYS A O 1
ATOM 1717 N N . ASP A 1 222 ? -5.103 -25.389 65.858 1.00 74.75 222 ASP A N 1
ATOM 1718 C CA . ASP A 1 222 ? -5.389 -23.961 66.018 1.00 74.75 222 ASP A CA 1
ATOM 1719 C C . ASP A 1 222 ? -6.876 -23.704 66.291 1.00 74.75 222 ASP A C 1
ATOM 1721 O O . ASP A 1 222 ? -7.746 -24.425 65.797 1.00 74.75 222 ASP A O 1
ATOM 1725 N N . SER A 1 223 ? -7.185 -22.595 66.973 1.00 78.38 223 SER A N 1
ATOM 1726 C CA . SER A 1 223 ? -8.555 -22.152 67.303 1.00 78.38 223 SER A CA 1
ATOM 1727 C C . SER A 1 223 ? -9.495 -21.981 66.092 1.00 78.38 223 SER A C 1
ATOM 1729 O O . SER A 1 223 ? -10.719 -21.903 66.237 1.00 78.38 223 SER A O 1
ATOM 1731 N N . THR A 1 224 ? -8.945 -21.948 64.878 1.00 79.75 224 THR A N 1
ATOM 1732 C CA . THR A 1 224 ? -9.659 -21.886 63.595 1.00 79.75 224 THR A CA 1
ATOM 1733 C C . THR A 1 224 ? -9.974 -23.265 62.988 1.00 79.75 224 THR A C 1
ATOM 1735 O O . THR A 1 224 ? -10.608 -23.331 61.929 1.00 79.75 224 THR A O 1
ATOM 1738 N N . SER A 1 225 ? -9.605 -24.362 63.659 1.00 83.12 225 SER A N 1
ATOM 1739 C CA . SER A 1 225 ? -9.721 -25.754 63.195 1.00 83.12 225 SER A CA 1
ATOM 1740 C C . SER A 1 225 ? -10.193 -26.723 64.294 1.00 83.12 225 SER A C 1
ATOM 1742 O O . SER A 1 225 ? -10.096 -26.428 65.484 1.00 83.12 225 SER A O 1
ATOM 1744 N N . THR A 1 226 ? -10.732 -27.882 63.902 1.00 85.81 226 THR A N 1
ATOM 1745 C CA . THR A 1 226 ? -11.187 -28.942 64.821 1.00 85.81 226 THR A CA 1
ATOM 1746 C C . THR A 1 226 ? -10.612 -30.292 64.405 1.00 85.81 226 THR A C 1
ATOM 1748 O O . THR A 1 226 ? -10.752 -30.690 63.246 1.00 85.81 226 THR A O 1
ATOM 1751 N N . CYS A 1 227 ? -10.027 -31.013 65.361 1.00 86.38 227 CYS A N 1
ATOM 1752 C CA . CYS A 1 227 ? -9.506 -32.361 65.175 1.00 86.38 227 CYS A CA 1
ATOM 1753 C C . CYS A 1 227 ? -10.650 -33.344 64.896 1.00 86.38 227 CYS A C 1
ATOM 1755 O O . CYS A 1 227 ? -11.525 -33.533 65.743 1.00 86.38 227 CYS A O 1
ATOM 1757 N N . ARG A 1 228 ? -10.675 -33.951 63.705 1.00 86.75 228 ARG A N 1
ATOM 1758 C CA . ARG A 1 228 ? -11.696 -34.933 63.299 1.00 86.75 228 ARG A CA 1
ATOM 1759 C C . ARG A 1 228 ? -11.077 -36.071 62.496 1.00 86.75 228 ARG A C 1
ATOM 1761 O O . ARG A 1 228 ? -10.018 -35.909 61.893 1.00 86.75 228 ARG A O 1
ATOM 1768 N N . ASP A 1 229 ? -11.762 -37.208 62.491 1.00 85.06 229 ASP A N 1
ATOM 1769 C CA . ASP A 1 229 ? -11.422 -38.362 61.663 1.00 85.06 229 ASP A CA 1
ATOM 1770 C C . ASP A 1 229 ? -11.575 -38.016 60.167 1.00 85.06 229 ASP A C 1
ATOM 1772 O O . ASP A 1 229 ? -12.562 -37.405 59.745 1.00 85.06 229 ASP A O 1
ATOM 1776 N N . ALA A 1 230 ? -10.565 -38.368 59.375 1.00 77.94 230 ALA A N 1
ATOM 1777 C CA . ALA A 1 230 ? -10.489 -38.196 57.931 1.00 77.94 230 ALA A CA 1
ATOM 1778 C C . ALA A 1 230 ? -10.858 -39.504 57.207 1.00 77.94 230 ALA A C 1
ATOM 1780 O O . ALA A 1 230 ? -10.808 -40.592 57.779 1.00 77.94 230 ALA A O 1
ATOM 1781 N N . GLN A 1 231 ? -11.234 -39.405 55.928 1.00 75.19 231 GLN A N 1
ATOM 1782 C CA . GLN A 1 231 ? -11.732 -40.549 55.146 1.00 75.19 231 GLN A CA 1
ATOM 1783 C C . GLN A 1 231 ? -10.678 -41.639 54.879 1.00 75.19 231 GLN A C 1
ATOM 1785 O O . GLN A 1 231 ? -11.044 -42.758 54.537 1.00 75.19 231 GLN A O 1
ATOM 1790 N N . ASP A 1 232 ? -9.393 -41.330 55.052 1.00 74.94 232 ASP A N 1
ATOM 1791 C CA . ASP A 1 232 ? -8.264 -42.258 54.939 1.00 74.94 232 ASP A CA 1
ATOM 1792 C C . ASP A 1 232 ? -7.909 -42.964 56.266 1.00 74.94 232 ASP A C 1
ATOM 1794 O O . ASP A 1 232 ? -6.927 -43.697 56.330 1.00 74.94 232 ASP A O 1
ATOM 1798 N N . GLY A 1 233 ? -8.698 -42.758 57.328 1.00 70.81 233 GLY A N 1
ATOM 1799 C CA . GLY A 1 233 ? -8.548 -43.439 58.621 1.00 70.81 233 GLY A CA 1
ATOM 1800 C C . GLY A 1 233 ? -7.624 -42.749 59.633 1.00 70.81 233 GLY A C 1
ATOM 1801 O O . GLY A 1 233 ? -7.492 -43.233 60.755 1.00 70.81 233 GLY A O 1
ATOM 1802 N N . GLY A 1 234 ? -7.005 -41.616 59.280 1.00 78.06 234 GLY A N 1
ATOM 1803 C CA . GLY A 1 234 ? -6.243 -40.771 60.212 1.00 78.06 234 GLY A CA 1
ATOM 1804 C C . GLY A 1 234 ? -7.076 -39.628 60.810 1.00 78.06 234 GLY A C 1
ATOM 1805 O O . GLY A 1 234 ? -8.134 -39.290 60.292 1.00 78.06 234 GLY A O 1
ATOM 1806 N N . ARG A 1 235 ? -6.592 -38.966 61.869 1.00 82.62 235 ARG A N 1
ATOM 1807 C CA . ARG A 1 235 ? -7.204 -37.736 62.422 1.00 82.62 235 ARG A CA 1
ATOM 1808 C C . ARG A 1 235 ? -6.443 -36.483 62.014 1.00 82.62 235 ARG A C 1
ATOM 1810 O O . ARG A 1 235 ? -5.214 -36.491 62.019 1.00 82.62 235 ARG A O 1
ATOM 1817 N N . ARG A 1 236 ? -7.165 -35.409 61.667 1.00 84.19 236 ARG A N 1
ATOM 1818 C CA . ARG A 1 236 ? -6.599 -34.155 61.131 1.00 84.19 236 ARG A CA 1
ATOM 1819 C C . ARG A 1 236 ? -7.344 -32.901 61.604 1.00 84.19 236 ARG A C 1
ATOM 1821 O O . ARG A 1 236 ? -8.538 -32.952 61.912 1.00 84.19 236 ARG A O 1
ATOM 1828 N N . CYS A 1 237 ? -6.650 -31.763 61.639 1.00 84.88 237 CYS A N 1
ATOM 1829 C CA . CYS A 1 237 ? -7.199 -30.458 62.024 1.00 84.88 237 CYS A CA 1
ATOM 1830 C C . CYS A 1 237 ? -8.003 -29.813 60.885 1.00 84.88 237 CYS A C 1
ATOM 1832 O O . CYS A 1 237 ? -7.555 -28.875 60.227 1.00 84.88 237 CYS A O 1
ATOM 1834 N N . PHE A 1 238 ? -9.224 -30.289 60.655 1.00 86.25 238 PHE A N 1
ATOM 1835 C CA . PHE A 1 238 ? -10.093 -29.725 59.625 1.00 86.25 238 PHE A CA 1
ATOM 1836 C C . PHE A 1 238 ? -10.596 -28.331 60.002 1.00 86.25 238 PHE A C 1
ATOM 1838 O O . PHE A 1 238 ? -11.154 -28.133 61.085 1.00 86.25 238 PHE A O 1
ATOM 1845 N N . CYS A 1 239 ? -10.492 -27.378 59.077 1.00 85.31 239 CYS A N 1
ATOM 1846 C CA . CYS A 1 239 ? -10.920 -26.001 59.307 1.00 85.31 239 CYS A CA 1
ATOM 1847 C C . CYS A 1 239 ? -12.394 -25.877 59.727 1.00 85.31 239 CYS A C 1
ATOM 1849 O O . CYS A 1 239 ? -13.288 -26.566 59.225 1.00 85.31 239 CYS A O 1
ATOM 1851 N N . ASN A 1 240 ? -12.651 -24.946 60.646 1.00 83.56 240 ASN A N 1
ATOM 1852 C CA . ASN A 1 240 ? -13.993 -24.633 61.127 1.00 83.56 240 ASN A CA 1
ATOM 1853 C C . ASN A 1 240 ? -14.795 -23.928 60.016 1.00 83.56 240 ASN A C 1
ATOM 1855 O O . ASN A 1 240 ? -14.214 -23.248 59.179 1.00 83.56 240 ASN A O 1
ATOM 1859 N N . HIS A 1 241 ? -16.134 -24.013 60.026 1.00 76.44 241 HIS A N 1
ATOM 1860 C CA . HIS A 1 241 ? -17.062 -23.609 58.936 1.00 76.44 241 HIS A CA 1
ATOM 1861 C C . HIS A 1 241 ? -16.898 -22.166 58.358 1.00 76.44 241 HIS A C 1
ATOM 1863 O O . HIS A 1 241 ? -17.553 -21.793 57.384 1.00 76.44 241 HIS A O 1
ATOM 1869 N N . LYS A 1 242 ? -16.055 -21.306 58.938 1.00 68.38 242 LYS A N 1
ATOM 1870 C CA . LYS A 1 242 ? -15.740 -19.948 58.443 1.00 68.38 242 LYS A CA 1
ATOM 1871 C C . LYS A 1 242 ? -14.351 -19.816 57.801 1.00 68.38 242 LYS A C 1
ATOM 1873 O O . LYS A 1 242 ? -14.013 -18.729 57.337 1.00 68.38 242 LYS A O 1
ATOM 1878 N N . PHE A 1 243 ? -13.562 -20.883 57.785 1.00 78.44 243 PHE A N 1
ATOM 1879 C CA . PHE A 1 243 ? -12.171 -20.912 57.350 1.00 78.44 243 PHE A CA 1
ATOM 1880 C C . PHE A 1 243 ? -11.971 -22.023 56.308 1.00 78.44 243 PHE A C 1
ATOM 1882 O O . PHE A 1 243 ? -12.720 -23.000 56.286 1.00 78.44 243 PHE A O 1
ATOM 1889 N N . ARG A 1 244 ? -10.967 -21.879 55.443 1.00 81.06 244 ARG A N 1
ATOM 1890 C CA . ARG A 1 244 ? -10.492 -22.926 54.529 1.00 81.06 244 ARG A CA 1
ATOM 1891 C C . ARG A 1 244 ? -9.015 -23.179 54.755 1.00 81.06 244 ARG A C 1
ATOM 1893 O O . ARG A 1 244 ? -8.299 -22.283 55.195 1.00 81.06 244 ARG A O 1
ATOM 1900 N N . TRP A 1 245 ? -8.581 -24.389 54.429 1.00 83.69 245 TRP A N 1
ATOM 1901 C CA . TRP A 1 245 ? -7.177 -24.755 54.477 1.00 83.69 245 TRP A CA 1
ATOM 1902 C C . TRP A 1 245 ? -6.408 -23.975 53.410 1.00 83.69 245 TRP A C 1
ATOM 1904 O O . TRP A 1 245 ? -6.697 -24.093 52.218 1.00 83.69 245 TRP A O 1
ATOM 1914 N N . ASP A 1 246 ? -5.465 -23.145 53.848 1.00 83.25 246 ASP A N 1
ATOM 1915 C CA . ASP A 1 246 ? -4.454 -22.549 52.988 1.00 83.25 246 ASP A CA 1
ATOM 1916 C C . ASP A 1 246 ? -3.199 -23.418 53.089 1.00 83.25 246 ASP A C 1
ATOM 1918 O O . ASP A 1 246 ? -2.444 -23.360 54.062 1.00 83.25 246 ASP A O 1
ATOM 1922 N N . ALA A 1 247 ? -3.022 -24.262 52.076 1.00 74.19 247 ALA A N 1
ATOM 1923 C CA . ALA A 1 247 ? -1.970 -25.265 52.008 1.00 74.19 247 ALA A CA 1
ATOM 1924 C C . ALA A 1 247 ? -0.561 -24.675 51.788 1.00 74.19 247 ALA A C 1
ATOM 1926 O O . ALA A 1 247 ? 0.421 -25.383 51.986 1.00 74.19 247 ALA A O 1
ATOM 1927 N N . ILE A 1 248 ? -0.440 -23.394 51.414 1.00 76.38 248 ILE A N 1
ATOM 1928 C CA . ILE A 1 248 ? 0.853 -22.694 51.287 1.00 76.38 248 ILE A CA 1
ATOM 1929 C C . ILE A 1 248 ? 1.155 -21.927 52.581 1.00 76.38 248 ILE A C 1
ATOM 1931 O O . ILE A 1 248 ? 2.288 -21.905 53.054 1.00 76.38 248 ILE A O 1
ATOM 1935 N N . ALA A 1 249 ? 0.136 -21.331 53.205 1.00 75.75 249 ALA A N 1
ATOM 1936 C CA . ALA A 1 249 ? 0.281 -20.639 54.483 1.00 75.75 249 ALA A CA 1
ATOM 1937 C C . ALA A 1 249 ? 0.274 -21.574 55.710 1.00 75.75 249 ALA A C 1
ATOM 1939 O O . ALA A 1 249 ? 0.513 -21.099 56.825 1.00 75.75 249 ALA A O 1
ATOM 1940 N N . GLY A 1 250 ? -0.036 -22.862 55.516 1.00 74.19 250 GLY A N 1
ATOM 1941 C CA . GLY A 1 250 ? -0.038 -23.905 56.544 1.00 74.19 250 GLY A CA 1
ATOM 1942 C C . GLY A 1 250 ? -1.059 -23.688 57.661 1.00 74.19 250 GLY A C 1
ATOM 1943 O O . GLY A 1 250 ? -0.823 -24.085 58.802 1.00 74.19 250 GLY A O 1
ATOM 1944 N N . ARG A 1 251 ? -2.173 -23.006 57.365 1.00 80.75 251 ARG A N 1
ATOM 1945 C CA . ARG A 1 251 ? -3.184 -22.629 58.365 1.00 80.75 251 ARG A CA 1
ATOM 1946 C C . ARG A 1 251 ? -4.581 -22.495 57.774 1.00 80.75 251 ARG A C 1
ATOM 1948 O O . ARG A 1 251 ? -4.765 -22.262 56.582 1.00 80.75 251 ARG A O 1
ATOM 1955 N N . CYS A 1 252 ? -5.587 -22.548 58.640 1.00 79.25 252 CYS A N 1
ATOM 1956 C CA . CYS A 1 252 ? -6.965 -22.250 58.269 1.00 79.25 252 CYS A CA 1
ATOM 1957 C C . CYS A 1 252 ? -7.177 -20.731 58.113 1.00 79.25 252 CYS A C 1
ATOM 1959 O O . CYS A 1 252 ? -7.364 -20.010 59.095 1.00 79.25 252 CYS A O 1
ATOM 1961 N N . ALA A 1 253 ? -7.159 -20.240 56.872 1.00 77.75 253 ALA A N 1
ATOM 1962 C CA . ALA A 1 253 ? -7.420 -18.845 56.522 1.00 77.75 253 ALA A CA 1
ATOM 1963 C C . ALA A 1 253 ? -8.930 -18.560 56.445 1.00 77.75 253 ALA A C 1
ATOM 1965 O O . ALA A 1 253 ? -9.725 -19.417 56.058 1.00 77.75 253 ALA A O 1
ATOM 1966 N N . SER A 1 254 ? -9.365 -17.357 56.826 1.00 63.84 254 SER A N 1
ATOM 1967 C CA . SER A 1 254 ? -10.789 -17.000 56.846 1.00 63.84 254 SER A CA 1
ATOM 1968 C C . SER A 1 254 ? -11.361 -16.896 55.430 1.00 63.84 254 SER A C 1
ATOM 1970 O O . SER A 1 254 ? -10.831 -16.190 54.573 1.00 63.84 254 SER A O 1
ATOM 1972 N N . ASP A 1 255 ? -12.487 -17.575 55.175 1.00 53.44 255 ASP A N 1
ATOM 1973 C CA . ASP A 1 255 ? -13.164 -17.537 53.877 1.00 53.44 255 ASP A CA 1
ATOM 1974 C C . ASP A 1 255 ? -13.938 -16.216 53.725 1.00 53.44 255 ASP A C 1
ATOM 1976 O O . ASP A 1 255 ? -15.169 -16.139 53.862 1.00 53.44 255 ASP A O 1
ATOM 1980 N N . PHE A 1 256 ? -13.191 -15.156 53.405 1.00 48.84 256 PHE A N 1
ATOM 1981 C CA . PHE A 1 256 ? -13.713 -13.836 53.049 1.00 48.84 256 PHE A CA 1
ATOM 1982 C C . PHE A 1 256 ? -14.653 -13.866 51.825 1.00 48.84 256 PHE A C 1
ATOM 1984 O O . PHE A 1 256 ? -15.366 -12.887 51.590 1.00 48.84 256 PHE A O 1
ATOM 1991 N N . LYS A 1 257 ? -14.739 -14.984 51.082 1.00 52.25 257 LYS A N 1
ATOM 1992 C CA . LYS A 1 257 ? -15.717 -15.181 50.002 1.00 52.25 257 LYS A CA 1
ATOM 1993 C C . LYS A 1 257 ? -17.038 -15.816 50.467 1.00 52.25 257 LYS A C 1
ATOM 1995 O O . LYS A 1 257 ? -18.013 -15.700 49.729 1.00 52.25 257 LYS A O 1
ATOM 2000 N N . LYS A 1 258 ? -17.147 -16.410 51.671 1.00 43.81 258 LYS A N 1
ATOM 2001 C CA . LYS A 1 258 ? -18.403 -17.062 52.134 1.00 43.81 258 LYS A CA 1
ATOM 2002 C C . LYS A 1 258 ? -19.030 -16.512 53.420 1.00 43.81 258 LYS A C 1
ATOM 2004 O O . LYS A 1 258 ? -20.256 -16.539 53.530 1.00 43.81 258 LYS A O 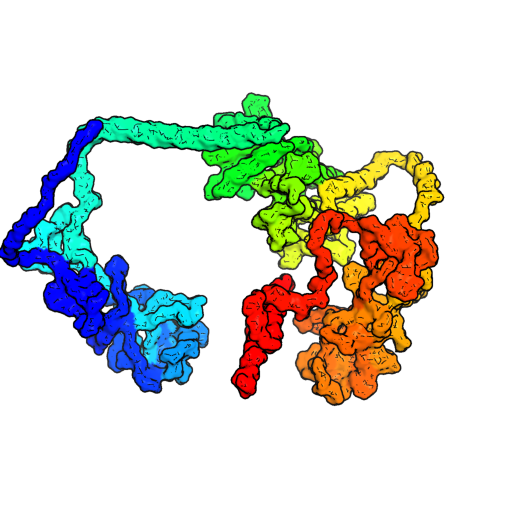1
ATOM 2009 N N . VAL A 1 259 ? -18.281 -15.908 54.350 1.00 42.94 259 VAL A N 1
ATOM 2010 C CA . VAL A 1 259 ? -18.908 -15.236 55.522 1.00 42.94 259 VAL A CA 1
ATOM 2011 C C . VAL A 1 259 ? -19.632 -13.936 55.124 1.00 42.94 259 VAL A C 1
ATOM 2013 O O . VAL A 1 259 ? -20.622 -13.560 55.755 1.00 42.94 259 VAL A O 1
ATOM 2016 N N . ARG A 1 260 ? -19.247 -13.334 53.988 1.00 42.12 260 ARG A N 1
ATOM 2017 C CA . ARG A 1 260 ? -19.966 -12.227 53.329 1.00 42.12 260 ARG A CA 1
ATOM 2018 C C . ARG A 1 260 ? -21.395 -12.598 52.885 1.00 42.12 260 ARG A C 1
ATOM 2020 O O . ARG A 1 260 ? -22.188 -11.706 52.629 1.00 42.12 260 ARG A O 1
ATOM 2027 N N . SER A 1 261 ? -21.755 -13.887 52.819 1.00 47.38 261 SER A N 1
ATOM 2028 C CA . SER A 1 261 ? -23.054 -14.338 52.290 1.00 47.38 261 SER A CA 1
ATOM 2029 C C . SER A 1 261 ? -24.193 -14.392 53.325 1.00 47.38 261 SER A C 1
ATOM 2031 O O . SER A 1 261 ? -25.312 -14.012 52.992 1.00 47.38 261 SER A O 1
ATOM 2033 N N . LYS A 1 262 ? -23.957 -14.838 54.573 1.00 41.72 262 LYS A N 1
ATOM 2034 C CA . LYS A 1 262 ? -25.068 -15.194 55.494 1.00 41.72 262 LYS A CA 1
ATOM 2035 C C . LYS A 1 262 ? -25.372 -14.233 56.650 1.00 41.72 262 LYS A C 1
ATOM 2037 O O . LYS A 1 262 ? -26.496 -14.264 57.131 1.00 41.72 262 LYS A O 1
ATOM 2042 N N . ARG A 1 263 ? -24.455 -13.350 57.077 1.00 44.78 263 ARG A N 1
ATOM 2043 C CA . ARG A 1 263 ? -24.800 -12.276 58.047 1.00 44.78 263 ARG A CA 1
ATOM 2044 C C . ARG A 1 263 ? -25.318 -10.992 57.396 1.00 44.78 263 ARG A C 1
ATOM 2046 O O . ARG A 1 263 ? -25.960 -10.203 58.076 1.00 44.78 263 ARG A O 1
ATOM 2053 N N . ILE A 1 264 ? -25.109 -10.818 56.090 1.00 48.53 264 ILE A N 1
ATOM 2054 C CA . ILE A 1 264 ? -25.715 -9.710 55.342 1.00 48.53 264 ILE A CA 1
ATOM 2055 C C . ILE A 1 264 ? -27.243 -9.891 55.271 1.00 48.53 264 ILE A C 1
ATOM 2057 O O . ILE A 1 264 ? -27.964 -8.933 55.497 1.00 48.53 264 ILE A O 1
ATOM 2061 N N . MET A 1 265 ? -27.755 -11.113 55.080 1.00 43.47 265 MET A N 1
ATOM 2062 C CA . MET A 1 265 ? -29.141 -11.363 54.640 1.00 43.47 265 MET A CA 1
ATOM 2063 C C . MET A 1 265 ? -30.299 -10.812 55.509 1.00 43.47 265 MET A C 1
ATOM 2065 O O . MET A 1 265 ? -31.400 -10.708 54.986 1.00 43.47 265 MET A O 1
ATOM 2069 N N . ILE A 1 266 ? -30.096 -10.483 56.795 1.00 46.72 266 ILE A N 1
ATOM 2070 C CA . ILE A 1 266 ? -31.196 -10.085 57.711 1.00 46.72 266 ILE A CA 1
ATOM 2071 C C . ILE A 1 266 ? -31.142 -8.601 58.112 1.00 46.72 266 ILE A C 1
ATOM 2073 O O . ILE A 1 266 ? -32.176 -7.948 58.172 1.00 46.72 266 ILE A O 1
ATOM 2077 N N . VAL A 1 267 ? -29.955 -8.020 58.326 1.00 48.19 267 VAL A N 1
ATOM 2078 C CA . VAL A 1 267 ? -29.834 -6.555 58.511 1.00 48.19 267 VAL A CA 1
ATOM 2079 C C . VAL A 1 267 ? -29.873 -5.835 57.158 1.00 48.19 267 VAL A C 1
ATOM 2081 O O . VAL A 1 267 ? -30.325 -4.694 57.060 1.00 48.19 267 VAL A O 1
ATOM 2084 N N . ALA A 1 268 ? -29.475 -6.518 56.080 1.00 47.72 268 ALA A N 1
ATOM 2085 C CA . ALA A 1 268 ? -29.635 -5.988 54.740 1.00 47.72 268 ALA A CA 1
ATOM 2086 C C . ALA A 1 268 ? -31.094 -5.938 54.284 1.00 47.72 268 ALA A C 1
ATOM 2088 O O . ALA A 1 268 ? -31.358 -5.155 53.401 1.00 47.72 268 ALA A O 1
ATOM 2089 N N . THR A 1 269 ? -32.085 -6.651 54.825 1.00 49.03 269 THR A N 1
ATOM 2090 C CA . THR A 1 269 ? -33.459 -6.465 54.304 1.00 49.03 269 THR A CA 1
ATOM 2091 C C . THR A 1 269 ? -34.019 -5.074 54.611 1.00 49.03 269 THR A C 1
ATOM 2093 O O . THR A 1 269 ? -34.646 -4.476 53.743 1.00 49.03 269 THR A O 1
ATOM 2096 N N . THR A 1 270 ? -33.730 -4.487 55.776 1.00 48.53 270 THR A N 1
ATOM 2097 C CA . THR A 1 270 ? -34.174 -3.119 56.114 1.00 48.53 270 THR A CA 1
ATOM 2098 C C . THR A 1 270 ? -33.210 -2.050 55.601 1.00 48.53 270 THR A C 1
ATOM 2100 O O . THR A 1 270 ? -33.646 -1.097 54.950 1.00 48.53 270 THR A O 1
ATOM 2103 N N . ILE A 1 271 ? -31.895 -2.239 55.785 1.00 50.97 271 ILE A N 1
ATOM 2104 C CA . ILE A 1 271 ? -30.882 -1.308 55.259 1.00 50.97 271 ILE A CA 1
ATOM 2105 C C . ILE A 1 271 ? -30.767 -1.399 53.735 1.00 50.97 271 ILE A C 1
ATOM 2107 O O . ILE A 1 271 ? -30.437 -0.399 53.123 1.00 50.97 271 ILE A O 1
ATOM 2111 N N . CYS A 1 272 ? -31.113 -2.508 53.080 1.00 47.38 272 CYS A N 1
ATOM 2112 C CA . CYS A 1 272 ? -31.314 -2.543 51.629 1.00 47.38 272 CYS A CA 1
ATOM 2113 C C . CYS A 1 272 ? -32.741 -2.208 51.201 1.00 47.38 272 CYS A C 1
ATOM 2115 O O . CYS A 1 272 ? -32.889 -1.953 50.029 1.00 47.38 272 CYS A O 1
ATOM 2117 N N . CYS A 1 273 ? -33.784 -2.085 52.027 1.00 49.75 273 CYS A N 1
ATOM 2118 C CA . CYS A 1 273 ? -34.994 -1.406 51.524 1.00 49.75 273 CYS A CA 1
ATOM 2119 C C . CYS A 1 273 ? -34.717 0.095 51.379 1.00 49.75 273 CYS A C 1
ATOM 2121 O O . CYS A 1 273 ? -34.759 0.630 50.273 1.00 49.75 273 CYS A O 1
ATOM 2123 N N . VAL A 1 274 ? -34.288 0.760 52.456 1.00 52.09 274 VAL A N 1
ATOM 2124 C CA . VAL A 1 274 ? -33.903 2.183 52.402 1.00 52.09 274 VAL A CA 1
ATOM 2125 C C . VAL A 1 274 ? -32.650 2.383 51.550 1.00 52.09 274 VAL A C 1
ATOM 2127 O O . VAL A 1 274 ? -32.564 3.339 50.797 1.00 52.09 274 VAL A O 1
ATOM 2130 N N . GLY A 1 275 ? -31.696 1.458 51.606 1.00 51.50 275 GLY A N 1
ATOM 2131 C CA . GLY A 1 275 ? -30.444 1.504 50.859 1.00 51.50 275 GLY A CA 1
ATOM 2132 C C . GLY A 1 275 ? -30.482 0.878 49.472 1.00 51.50 275 GLY A C 1
ATOM 2133 O O . GLY A 1 275 ? -29.516 1.092 48.768 1.00 51.50 275 GLY A O 1
ATOM 2134 N N . ILE A 1 276 ? -31.535 0.179 49.024 1.00 55.88 276 ILE A N 1
ATOM 2135 C CA . ILE A 1 276 ? -31.841 -0.033 47.589 1.00 55.88 276 ILE A CA 1
ATOM 2136 C C . ILE A 1 276 ? -32.725 1.105 47.107 1.00 55.88 276 ILE A C 1
ATOM 2138 O O . ILE A 1 276 ? -32.602 1.460 45.954 1.00 55.88 276 ILE A O 1
ATOM 2142 N N . ILE A 1 277 ? -33.522 1.785 47.934 1.00 60.28 277 ILE A N 1
ATOM 2143 C CA . ILE A 1 277 ? -34.117 3.061 47.508 1.00 60.28 277 ILE A CA 1
ATOM 2144 C C . ILE A 1 277 ? -33.019 4.119 47.347 1.00 60.28 277 ILE A C 1
ATOM 2146 O O . ILE A 1 277 ? -32.985 4.782 46.322 1.00 60.28 277 ILE A O 1
ATOM 2150 N N . ILE A 1 278 ? -32.049 4.214 48.262 1.00 61.56 278 ILE A N 1
ATOM 2151 C CA . ILE A 1 278 ? -30.892 5.112 48.144 1.00 61.56 278 ILE A CA 1
ATOM 2152 C C . ILE A 1 278 ? -29.853 4.556 47.170 1.00 61.56 278 ILE A C 1
ATOM 2154 O O . ILE A 1 278 ? -29.317 5.348 46.418 1.00 61.56 278 ILE A O 1
ATOM 2158 N N . MET A 1 279 ? -29.582 3.248 47.073 1.00 57.97 279 MET A N 1
ATOM 2159 C CA . MET A 1 279 ? -28.704 2.722 46.012 1.00 57.97 279 MET A CA 1
ATOM 2160 C C . MET A 1 279 ? -29.395 2.636 44.664 1.00 57.97 279 MET A C 1
ATOM 2162 O O . MET A 1 279 ? -28.664 2.634 43.705 1.00 57.97 279 MET A O 1
ATOM 2166 N N . LEU A 1 280 ? -30.718 2.614 44.504 1.00 64.31 280 LEU A N 1
ATOM 2167 C CA . LEU A 1 280 ? -31.375 2.827 43.205 1.00 64.31 280 LEU A CA 1
ATOM 2168 C C . LEU A 1 280 ? -31.564 4.309 42.947 1.00 64.31 280 LEU A C 1
ATOM 2170 O O . LEU A 1 280 ? -31.491 4.693 41.798 1.00 64.31 280 LEU A O 1
ATOM 2174 N N . ALA A 1 281 ? -31.704 5.170 43.951 1.00 65.38 281 ALA A N 1
ATOM 2175 C CA . ALA A 1 281 ? -31.628 6.609 43.744 1.00 65.38 281 ALA A CA 1
ATOM 2176 C C . ALA A 1 281 ? -30.197 7.022 43.399 1.00 65.38 281 ALA A C 1
ATOM 2178 O O . ALA A 1 281 ? -30.037 7.839 42.522 1.00 65.38 281 ALA A O 1
ATOM 2179 N N . VAL A 1 282 ? -29.154 6.422 43.978 1.00 67.25 282 VAL A N 1
ATOM 2180 C CA . VAL A 1 282 ? -27.728 6.682 43.699 1.00 67.25 282 VAL A CA 1
ATOM 2181 C C . VAL A 1 282 ? -27.204 5.806 42.567 1.00 67.25 282 VAL A C 1
ATOM 2183 O O . VAL A 1 282 ? -26.279 6.226 41.899 1.00 67.25 282 VAL A O 1
ATOM 2186 N N . PHE A 1 283 ? -27.784 4.655 42.233 1.00 66.56 283 PHE A N 1
ATOM 2187 C CA . PHE A 1 283 ? -27.475 3.907 41.003 1.00 66.56 283 PHE A CA 1
ATOM 2188 C C . PHE A 1 283 ? -28.281 4.446 39.840 1.00 66.56 283 PHE A C 1
ATOM 2190 O O . PHE A 1 283 ? -27.723 4.523 38.772 1.00 66.56 283 PHE A O 1
ATOM 2197 N N . ALA A 1 284 ? -29.512 4.927 40.010 1.00 65.56 284 ALA A N 1
ATOM 2198 C CA . ALA A 1 284 ? -30.234 5.702 39.000 1.00 65.56 284 ALA A CA 1
ATOM 2199 C C . ALA A 1 284 ? -29.882 7.192 39.027 1.00 65.56 284 ALA A C 1
ATOM 2201 O O . ALA A 1 284 ? -30.219 7.856 38.068 1.00 65.56 284 ALA A O 1
ATOM 2202 N N . MET A 1 285 ? -29.131 7.713 40.007 1.00 67.00 285 MET A N 1
ATOM 2203 C CA . MET A 1 285 ? -28.461 9.027 39.959 1.00 67.00 285 MET A CA 1
ATOM 2204 C C . MET A 1 285 ? -26.974 8.898 39.655 1.00 67.00 285 MET A C 1
ATOM 2206 O O . MET A 1 285 ? -26.414 9.864 39.198 1.00 67.00 285 MET A O 1
ATOM 2210 N N . THR A 1 286 ? -26.333 7.731 39.710 1.00 62.84 286 THR A N 1
ATOM 2211 C CA . THR A 1 286 ? -25.048 7.473 39.025 1.00 62.84 286 THR A CA 1
ATOM 2212 C C . THR A 1 286 ? -25.244 6.769 37.694 1.00 62.84 286 THR A C 1
ATOM 2214 O O . THR A 1 286 ? -24.300 6.728 36.929 1.00 62.84 286 THR A O 1
ATOM 2217 N N . ILE A 1 287 ? -26.452 6.323 37.340 1.00 66.50 287 ILE A N 1
ATOM 2218 C CA . ILE A 1 287 ? -26.911 6.029 35.976 1.00 66.50 287 ILE A CA 1
ATOM 2219 C C . ILE A 1 287 ? -27.684 7.217 35.424 1.00 66.50 287 ILE A C 1
ATOM 2221 O O . ILE A 1 287 ? -27.589 7.399 34.229 1.00 66.50 287 ILE A O 1
ATOM 2225 N N . 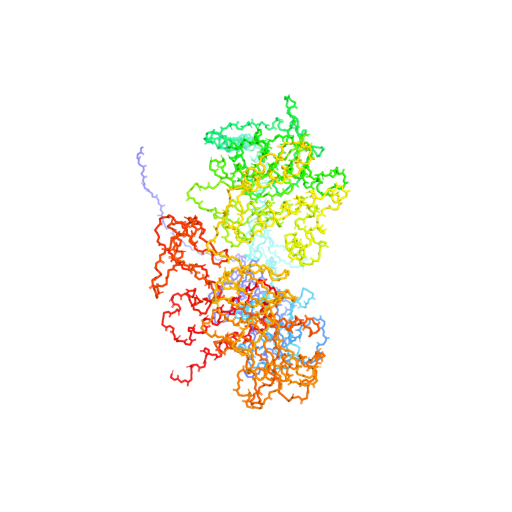CYS A 1 288 ? -28.325 8.106 36.189 1.00 63.72 288 CYS A N 1
ATOM 2226 C CA . CYS A 1 288 ? -28.655 9.435 35.660 1.00 63.72 288 CYS A CA 1
ATOM 2227 C C . CYS A 1 288 ? -27.398 10.275 35.592 1.00 63.72 288 CYS A C 1
ATOM 2229 O O . CYS A 1 288 ? -27.173 10.778 34.525 1.00 63.72 288 CYS A O 1
ATOM 2231 N N . VAL A 1 289 ? -26.483 10.329 36.560 1.00 65.19 289 VAL A N 1
ATOM 2232 C CA . VAL A 1 289 ? -25.205 11.054 36.398 1.00 65.19 289 VAL A CA 1
ATOM 2233 C C . VAL A 1 289 ? -24.197 10.288 35.539 1.00 65.19 289 VAL A C 1
ATOM 2235 O O . VAL A 1 289 ? -23.398 10.951 34.909 1.00 65.19 289 VAL A O 1
ATOM 2238 N N . ARG A 1 290 ? -24.241 8.959 35.328 1.00 58.75 290 ARG A N 1
ATOM 2239 C CA . ARG A 1 290 ? -23.516 8.342 34.185 1.00 58.75 290 ARG A CA 1
ATOM 2240 C C . ARG A 1 290 ? -24.277 8.476 32.882 1.00 58.75 290 ARG A C 1
ATOM 2242 O O . ARG A 1 290 ? -23.611 8.686 31.900 1.00 58.75 290 ARG A O 1
ATOM 2249 N N . ARG A 1 291 ? -25.608 8.446 32.791 1.00 57.09 291 ARG A N 1
ATOM 2250 C CA . ARG A 1 291 ? -26.339 8.756 31.538 1.00 57.09 291 ARG A CA 1
ATOM 2251 C C . ARG A 1 291 ? -26.490 10.255 31.305 1.00 57.09 291 ARG A C 1
ATOM 2253 O O . ARG A 1 291 ? -26.909 10.598 30.225 1.00 57.09 291 ARG A O 1
ATOM 2260 N N . GLN A 1 292 ? -26.117 11.132 32.231 1.00 59.03 292 GLN A N 1
ATOM 2261 C CA . GLN A 1 292 ? -26.047 12.597 32.129 1.00 59.03 292 GLN A CA 1
ATOM 2262 C C . GLN A 1 292 ? -24.594 13.049 32.127 1.00 59.03 292 GLN A C 1
ATOM 2264 O O . GLN A 1 292 ? -24.361 14.129 31.642 1.00 59.03 292 GLN A O 1
ATOM 2269 N N . ARG A 1 293 ? -23.602 12.260 32.563 1.00 57.56 293 ARG A N 1
ATOM 2270 C CA . ARG A 1 293 ? -22.187 12.443 32.186 1.00 57.56 293 ARG A CA 1
ATOM 2271 C C . ARG A 1 293 ? -21.831 11.668 30.929 1.00 57.56 293 ARG A C 1
ATOM 2273 O O . ARG A 1 293 ? -20.841 12.013 30.332 1.00 57.56 293 ARG A O 1
ATOM 2280 N N . VAL A 1 294 ? -22.616 10.687 30.483 1.00 56.00 294 VAL A N 1
ATOM 2281 C CA . VAL A 1 294 ? -22.524 10.063 29.148 1.00 56.00 294 VAL A CA 1
ATOM 2282 C C . VAL A 1 294 ? -23.548 10.678 28.204 1.00 56.00 294 VAL A C 1
ATOM 2284 O O . VAL A 1 294 ? -23.222 10.763 27.037 1.00 56.00 294 VAL A O 1
ATOM 2287 N N . LYS A 1 295 ? -24.702 11.224 28.639 1.00 54.03 295 LYS A N 1
ATOM 2288 C CA . LYS A 1 295 ? -25.393 12.241 27.817 1.00 54.03 295 LYS A CA 1
ATOM 2289 C C . LYS A 1 295 ? -24.597 13.530 27.816 1.00 54.03 295 LYS A C 1
ATOM 2291 O O . LYS A 1 295 ? -24.304 13.939 26.725 1.00 54.03 295 LYS A O 1
ATOM 2296 N N . ALA A 1 296 ? -24.127 14.111 28.924 1.00 59.25 296 ALA A N 1
ATOM 2297 C CA . ALA A 1 296 ? -23.289 15.315 28.826 1.00 59.25 296 ALA A CA 1
ATOM 2298 C C . ALA A 1 296 ? -21.885 15.051 28.278 1.00 59.25 296 ALA A C 1
ATOM 2300 O O . ALA A 1 296 ? -21.326 15.988 27.752 1.00 59.25 296 ALA A O 1
ATOM 2301 N N . ALA A 1 297 ? -21.308 13.842 28.308 1.00 56.50 297 ALA A N 1
ATOM 2302 C CA . ALA A 1 297 ? -20.112 13.555 27.501 1.00 56.50 297 ALA A CA 1
ATOM 2303 C C . ALA A 1 297 ? -20.465 13.215 26.056 1.00 56.50 297 ALA A C 1
ATOM 2305 O O . ALA A 1 297 ? -19.663 13.532 25.205 1.00 56.50 297 ALA A O 1
ATOM 2306 N N . ARG A 1 298 ? -21.642 12.657 25.729 1.00 54.22 298 ARG A N 1
ATOM 2307 C CA . ARG A 1 298 ? -22.121 12.584 24.333 1.00 54.22 298 ARG A CA 1
ATOM 2308 C C . ARG A 1 298 ? -22.642 13.912 23.804 1.00 54.22 298 ARG A C 1
ATOM 2310 O O . ARG A 1 298 ? -22.671 14.043 22.605 1.00 54.22 298 ARG A O 1
ATOM 2317 N N . GLN A 1 299 ? -23.038 14.854 24.653 1.00 55.59 299 GLN A N 1
ATOM 2318 C CA . GLN A 1 299 ? -23.497 16.207 24.328 1.00 55.59 299 GLN A CA 1
ATOM 2319 C C . GLN A 1 299 ? -22.354 17.210 24.462 1.00 55.59 299 GLN A C 1
ATOM 2321 O O . GLN A 1 299 ? -22.461 18.290 23.918 1.00 55.59 299 GLN A O 1
ATOM 2326 N N . ARG A 1 300 ? -21.263 16.875 25.167 1.00 59.16 300 ARG A N 1
ATOM 2327 C CA . ARG A 1 300 ? -19.961 17.539 25.027 1.00 59.16 300 ARG A CA 1
ATOM 2328 C C . ARG A 1 300 ? -19.228 16.990 23.821 1.00 59.16 300 ARG A C 1
ATOM 2330 O O . ARG A 1 300 ? -18.797 17.803 23.051 1.00 59.16 300 ARG A O 1
ATOM 2337 N N . LEU A 1 301 ? -19.213 15.681 23.558 1.00 54.47 301 LEU A N 1
ATOM 2338 C CA . LEU A 1 301 ? -18.728 15.144 22.280 1.00 54.47 301 LEU A CA 1
ATOM 2339 C C . LEU A 1 301 ? -19.629 15.547 21.113 1.00 54.47 301 LEU A C 1
ATOM 2341 O O . LEU A 1 301 ? -19.103 15.752 20.033 1.00 54.47 301 LEU A O 1
ATOM 2345 N N . SER A 1 302 ? -20.956 15.654 21.275 1.00 54.38 302 SER A N 1
ATOM 2346 C CA . SER A 1 302 ? -21.807 16.195 20.208 1.00 54.38 302 SER A CA 1
ATOM 2347 C C . SER A 1 302 ? -21.633 17.695 20.106 1.00 54.38 302 SER A C 1
ATOM 2349 O O . SER A 1 302 ? -21.463 18.122 18.988 1.00 54.38 302 SER A O 1
ATOM 2351 N N . ARG A 1 303 ? -21.522 18.475 21.197 1.00 59.53 303 ARG A N 1
ATOM 2352 C CA . ARG A 1 303 ? -21.150 19.899 21.093 1.00 59.53 303 ARG A CA 1
ATOM 2353 C C . ARG A 1 303 ? -19.766 20.122 20.511 1.00 59.53 303 ARG A C 1
ATOM 2355 O O . ARG A 1 303 ? -19.654 20.959 19.652 1.00 59.53 303 ARG A O 1
ATOM 2362 N N . GLU A 1 304 ? -18.748 19.366 20.892 1.00 57.22 304 GLU A N 1
ATOM 2363 C CA . GLU A 1 304 ? -17.400 19.416 20.315 1.00 57.22 304 GLU A CA 1
ATOM 2364 C C . GLU A 1 304 ? -17.457 19.009 18.837 1.00 57.22 304 GLU A C 1
ATOM 2366 O O . GLU A 1 304 ? -16.803 19.628 18.013 1.00 57.22 304 GLU A O 1
ATOM 2371 N N . ARG A 1 305 ? -18.283 18.024 18.452 1.00 54.16 305 ARG A N 1
ATOM 2372 C CA . ARG A 1 305 ? -18.512 17.665 17.038 1.00 54.16 305 ARG A CA 1
ATOM 2373 C C . ARG A 1 305 ? -19.343 18.708 16.280 1.00 54.16 305 ARG A C 1
ATOM 2375 O O . ARG A 1 305 ? -19.043 18.963 15.126 1.00 54.16 305 ARG A O 1
ATOM 2382 N N . GLU A 1 306 ? -20.347 19.312 16.906 1.00 57.34 306 GLU A N 1
ATOM 2383 C CA . GLU A 1 306 ? -21.192 20.404 16.396 1.00 57.34 306 GLU A CA 1
ATOM 2384 C C . GLU A 1 306 ? -20.367 21.697 16.269 1.00 57.34 306 GLU A C 1
ATOM 2386 O O . GLU A 1 306 ? -20.536 22.434 15.308 1.00 57.34 306 GLU A O 1
ATOM 2391 N N . GLU A 1 307 ? -19.424 21.937 17.183 1.00 58.56 307 GLU A N 1
ATOM 2392 C CA . GLU A 1 307 ? -18.437 23.019 17.172 1.00 58.56 307 GLU A CA 1
ATOM 2393 C C . GLU A 1 307 ? -17.339 22.738 16.140 1.00 58.56 307 GLU A C 1
ATOM 2395 O O . GLU A 1 307 ? -16.955 23.660 15.445 1.00 58.56 307 GLU A O 1
ATOM 2400 N N . ILE A 1 308 ? -16.889 21.495 15.925 1.00 53.91 308 ILE A N 1
ATOM 2401 C CA . ILE A 1 308 ? -15.989 21.144 14.804 1.00 53.91 308 ILE A CA 1
ATOM 2402 C C . ILE A 1 308 ? -16.703 21.328 13.449 1.00 53.91 308 ILE A C 1
ATOM 2404 O O . ILE A 1 308 ? -16.121 21.869 12.505 1.00 53.91 308 ILE A O 1
ATOM 2408 N N . VAL A 1 309 ? -17.979 20.936 13.356 1.00 52.72 309 VAL A N 1
ATOM 2409 C CA . VAL A 1 309 ? -18.836 21.168 12.178 1.00 52.72 309 VAL A CA 1
ATOM 2410 C C . VAL A 1 309 ? -19.121 22.665 11.976 1.00 52.72 309 VAL A C 1
ATOM 2412 O O . VAL A 1 309 ? -19.177 23.118 10.838 1.00 52.72 309 VAL A O 1
ATOM 2415 N N . GLY A 1 310 ? -19.265 23.442 13.054 1.00 49.31 310 GLY A N 1
ATOM 2416 C CA . GLY A 1 310 ? -19.587 24.874 13.023 1.00 49.31 310 GLY A CA 1
ATOM 2417 C C . GLY A 1 310 ? -18.386 25.828 12.952 1.00 49.31 310 GLY A C 1
ATOM 2418 O O . GLY A 1 310 ? -18.539 26.948 12.476 1.00 49.31 310 GLY A O 1
ATOM 2419 N N . ALA A 1 311 ? -17.196 25.407 13.387 1.00 47.25 311 ALA A N 1
ATOM 2420 C CA . ALA A 1 311 ? -15.952 26.187 13.357 1.00 47.25 311 ALA A CA 1
ATOM 2421 C C . ALA A 1 311 ? -15.143 25.981 12.063 1.00 47.25 311 ALA A C 1
ATOM 2423 O O . ALA A 1 311 ? -14.047 26.524 11.916 1.00 47.25 311 ALA A O 1
ATOM 2424 N N . SER A 1 312 ? -15.678 25.212 11.112 1.00 47.00 312 SER A N 1
ATOM 2425 C CA . SER A 1 312 ? -15.138 25.109 9.756 1.00 47.00 312 SER A CA 1
ATOM 2426 C C . SER A 1 312 ? -15.405 26.417 9.001 1.00 47.00 312 SER A C 1
ATOM 2428 O O . SER A 1 312 ? -16.449 26.587 8.377 1.00 47.00 312 SER A O 1
ATOM 2430 N N . GLY A 1 313 ? -14.469 27.365 9.100 1.00 44.84 313 GLY A N 1
ATOM 2431 C CA . GLY A 1 313 ? -14.582 28.681 8.471 1.00 44.84 313 GLY A CA 1
ATOM 2432 C C . GLY A 1 313 ? -14.830 28.608 6.958 1.00 44.84 313 GLY A C 1
ATOM 2433 O O . GLY A 1 313 ? -14.196 27.825 6.256 1.00 44.84 313 GLY A O 1
ATOM 2434 N N . GLY A 1 314 ? -15.752 29.439 6.465 1.00 45.88 314 GLY A N 1
ATOM 2435 C CA . GLY A 1 314 ? -16.004 29.676 5.035 1.00 45.88 314 GLY A CA 1
ATOM 2436 C C . GLY A 1 314 ? -16.958 28.706 4.317 1.00 45.88 314 GLY A C 1
ATOM 2437 O O . GLY A 1 314 ? -17.546 29.099 3.313 1.00 45.88 314 GLY A O 1
ATOM 2438 N N . GLY A 1 315 ? -17.152 27.480 4.814 1.00 52.06 315 GLY A N 1
ATOM 2439 C CA . GLY A 1 315 ? -17.960 26.444 4.146 1.00 52.06 315 GLY A CA 1
ATOM 2440 C C . GLY A 1 315 ? -19.468 26.479 4.451 1.00 52.06 315 GLY A C 1
ATOM 2441 O O . GLY A 1 315 ? -19.913 27.038 5.454 1.00 52.06 315 GLY A O 1
ATOM 2442 N N . ARG A 1 316 ? -20.280 25.827 3.601 1.00 53.72 316 ARG A N 1
ATOM 2443 C CA . ARG A 1 316 ? -21.710 25.574 3.880 1.00 53.72 316 ARG A CA 1
ATOM 2444 C C . ARG A 1 316 ? -21.844 24.592 5.050 1.00 53.72 316 ARG A C 1
ATOM 2446 O O . ARG A 1 316 ? -21.206 23.544 5.053 1.00 53.72 316 ARG A O 1
ATOM 2453 N N . SER A 1 317 ? -22.721 24.884 6.011 1.00 55.31 317 SER A N 1
ATOM 2454 C CA . SER A 1 317 ? -22.958 23.992 7.151 1.00 55.31 317 SER A CA 1
ATOM 2455 C C . SER A 1 317 ? -23.645 22.687 6.726 1.00 55.31 317 SER A C 1
ATOM 2457 O O . SER A 1 317 ? -24.766 22.682 6.216 1.00 55.31 317 SER A O 1
ATOM 2459 N N . SER A 1 318 ? -22.975 21.559 6.970 1.00 64.38 318 SER A N 1
ATOM 2460 C CA . SER A 1 318 ? -23.525 20.216 6.751 1.00 64.38 318 SER A CA 1
ATOM 2461 C C . SER A 1 318 ? -24.733 19.961 7.669 1.00 64.38 318 SER A C 1
ATOM 2463 O O . SER A 1 318 ? -24.693 20.289 8.859 1.00 64.38 318 SER A O 1
ATOM 2465 N N . LYS A 1 319 ? -25.828 19.385 7.145 1.00 80.25 319 LYS A N 1
ATOM 2466 C CA . LYS A 1 319 ? -27.066 19.183 7.919 1.00 80.25 319 LYS A CA 1
ATOM 2467 C C . LYS A 1 319 ? -26.846 18.145 9.023 1.00 80.25 319 LYS A C 1
ATOM 2469 O O . LYS A 1 319 ? -26.443 17.014 8.760 1.00 80.25 319 LYS A O 1
ATOM 2474 N N . ILE A 1 320 ? -27.168 18.498 10.264 1.00 81.44 320 ILE A N 1
ATOM 2475 C CA . ILE A 1 320 ? -27.127 17.545 11.376 1.00 81.44 320 ILE A CA 1
ATOM 2476 C C . ILE A 1 320 ? -28.451 16.779 11.411 1.00 81.44 320 ILE A C 1
ATOM 2478 O O . ILE A 1 320 ? -29.509 17.356 11.653 1.00 81.44 320 ILE A O 1
ATOM 2482 N N . PHE A 1 321 ? -28.380 15.476 11.151 1.00 84.88 321 PHE A N 1
ATOM 2483 C CA . PHE A 1 321 ? -29.512 14.557 11.200 1.00 84.88 321 PHE A CA 1
ATOM 2484 C C . PHE A 1 321 ? -29.624 13.891 12.573 1.00 84.88 321 PHE A C 1
ATOM 2486 O O . PHE A 1 321 ? -28.628 13.497 13.185 1.00 84.88 321 PHE A O 1
ATOM 2493 N N . THR A 1 322 ? -30.855 13.697 13.034 1.00 85.56 322 THR A N 1
ATOM 2494 C CA . THR A 1 322 ? -31.150 12.982 14.276 1.00 85.56 322 THR A CA 1
ATOM 2495 C C . THR A 1 322 ? -31.093 11.466 14.084 1.00 85.56 322 THR A C 1
ATOM 2497 O O . THR A 1 322 ? -31.381 10.909 13.020 1.00 85.56 322 THR A O 1
ATOM 2500 N N . SER A 1 323 ? -30.826 10.749 15.174 1.00 83.94 323 SER A N 1
ATOM 2501 C CA . SER A 1 323 ? -30.840 9.283 15.213 1.00 83.94 323 SER A CA 1
ATOM 2502 C C . SER A 1 323 ? -32.191 8.664 14.843 1.00 83.94 323 SER A C 1
ATOM 2504 O O . SER A 1 323 ? -32.239 7.499 14.441 1.00 83.94 323 SER A O 1
ATOM 2506 N N . LYS A 1 324 ? -33.289 9.419 14.988 1.00 86.38 324 LYS A N 1
ATOM 2507 C CA . LYS A 1 324 ? -34.636 8.998 14.586 1.00 86.38 324 LYS A CA 1
ATOM 2508 C C . LYS A 1 324 ? -34.818 9.079 13.075 1.00 86.38 324 LYS A C 1
ATOM 2510 O O . LYS A 1 324 ? -35.297 8.109 12.498 1.00 86.38 324 LYS A O 1
ATOM 2515 N N . GLU A 1 325 ? -34.414 10.187 12.454 1.00 88.19 325 GLU A N 1
ATOM 2516 C CA . GLU A 1 325 ? -34.498 10.377 11.000 1.00 88.19 325 GLU A CA 1
ATOM 2517 C C . GLU A 1 325 ? -33.679 9.313 10.269 1.00 88.19 325 GLU A C 1
ATOM 2519 O O . GLU A 1 325 ? -34.220 8.619 9.416 1.00 88.19 325 GLU A O 1
ATOM 2524 N N . ILE A 1 326 ? -32.424 9.081 10.675 1.00 90.31 326 ILE A N 1
ATOM 2525 C CA . ILE A 1 326 ? -31.571 8.062 10.039 1.00 90.31 326 ILE A CA 1
ATOM 2526 C C . ILE A 1 326 ? -32.162 6.653 10.169 1.00 90.31 326 ILE A C 1
ATOM 2528 O O . ILE A 1 326 ? -32.184 5.897 9.196 1.00 90.31 326 ILE A O 1
ATOM 2532 N N . LYS A 1 327 ? -32.682 6.285 11.348 1.00 89.00 327 LYS A N 1
ATOM 2533 C CA . LYS A 1 327 ? -33.321 4.974 11.548 1.00 89.00 327 LYS A CA 1
ATOM 2534 C C . LYS A 1 327 ? -34.615 4.822 10.762 1.00 89.00 327 LYS A C 1
ATOM 2536 O O . LYS A 1 327 ? -34.871 3.739 10.249 1.00 89.00 327 LYS A O 1
ATOM 2541 N N . LYS A 1 328 ? -35.426 5.875 10.664 1.00 90.56 328 LYS A N 1
ATOM 2542 C CA . LYS A 1 328 ? -36.647 5.869 9.855 1.00 90.56 328 LYS A CA 1
ATOM 2543 C C . LYS A 1 328 ? -36.297 5.721 8.372 1.00 90.56 328 LYS A C 1
ATOM 2545 O O . LYS A 1 328 ? -36.805 4.811 7.726 1.00 90.56 328 LYS A O 1
ATOM 2550 N N . ALA A 1 329 ? -35.355 6.527 7.882 1.00 90.81 329 ALA A N 1
ATOM 2551 C CA . ALA A 1 329 ? -34.942 6.546 6.485 1.00 90.81 329 ALA A CA 1
ATOM 2552 C C . ALA A 1 329 ? -34.336 5.219 6.006 1.00 90.81 329 ALA A C 1
ATOM 2554 O O . ALA A 1 329 ? -34.617 4.790 4.894 1.00 90.81 329 ALA A O 1
ATOM 2555 N N . THR A 1 330 ? -33.539 4.552 6.846 1.00 90.56 330 THR A N 1
ATOM 2556 C CA . THR A 1 330 ? -32.881 3.261 6.541 1.00 90.56 330 THR A CA 1
ATOM 2557 C C . THR A 1 330 ? -33.707 2.025 6.926 1.00 90.56 330 THR A C 1
ATOM 2559 O O . THR A 1 330 ? -33.194 0.905 6.885 1.00 90.56 330 THR A O 1
ATOM 2562 N N . ASN A 1 331 ? -34.963 2.202 7.359 1.00 89.69 331 ASN A N 1
ATOM 2563 C CA . ASN A 1 331 ? -35.809 1.142 7.923 1.00 89.69 331 ASN A CA 1
ATOM 2564 C C . ASN A 1 331 ? -35.085 0.301 9.005 1.00 89.69 331 ASN A C 1
ATOM 2566 O O . ASN A 1 331 ? -34.974 -0.919 8.912 1.00 89.69 331 ASN A O 1
ATOM 2570 N N . ASN A 1 332 ? -34.547 0.983 10.021 1.00 87.94 332 ASN A N 1
ATOM 2571 C CA . ASN A 1 332 ? -33.695 0.442 11.088 1.00 87.94 332 ASN A CA 1
ATOM 2572 C C . ASN A 1 332 ? -32.443 -0.304 10.587 1.00 87.94 332 ASN A C 1
ATOM 2574 O O . ASN A 1 332 ? -32.057 -1.307 11.185 1.00 87.94 332 ASN A O 1
ATOM 2578 N N . PHE A 1 333 ? -31.788 0.214 9.542 1.00 87.06 333 PHE A N 1
ATOM 2579 C CA . PHE A 1 333 ? -30.630 -0.417 8.892 1.00 87.06 333 PHE A CA 1
ATOM 2580 C C . PHE A 1 333 ? -30.957 -1.824 8.362 1.00 87.06 333 PHE A C 1
ATOM 2582 O O . PHE A 1 333 ? -30.232 -2.789 8.601 1.00 87.06 333 PHE A O 1
ATOM 2589 N N . SER A 1 334 ? -32.090 -1.950 7.661 1.00 86.56 334 SER A N 1
ATOM 2590 C CA . SER A 1 334 ? -32.504 -3.219 7.054 1.00 86.56 334 SER A CA 1
ATOM 2591 C C . SER A 1 334 ? -31.451 -3.721 6.063 1.00 86.56 334 SER A C 1
ATOM 2593 O O . SER A 1 334 ? -30.998 -2.968 5.198 1.00 86.56 334 SER A O 1
ATOM 2595 N N . SER A 1 335 ? -31.133 -5.017 6.112 1.00 83.38 335 SER A N 1
ATOM 2596 C CA . SER A 1 335 ? -30.238 -5.671 5.147 1.00 83.38 335 SER A CA 1
ATOM 2597 C C . SER A 1 335 ? -30.739 -5.566 3.703 1.00 83.38 335 SER A C 1
ATOM 2599 O O . SER A 1 335 ? -29.936 -5.542 2.778 1.00 83.38 335 SER A O 1
ATOM 2601 N N . THR A 1 336 ? -32.052 -5.412 3.496 1.00 82.69 336 THR A N 1
ATOM 2602 C CA . THR A 1 336 ? -32.655 -5.155 2.174 1.00 82.69 336 THR A CA 1
ATOM 2603 C C . THR A 1 336 ? -32.282 -3.792 1.584 1.00 82.69 336 THR A C 1
ATOM 2605 O O . THR A 1 336 ? -32.491 -3.567 0.397 1.00 82.69 336 THR A O 1
ATOM 2608 N N . GLY A 1 337 ? -31.794 -2.863 2.412 1.00 82.06 337 GLY A N 1
ATOM 2609 C CA . GLY A 1 337 ? -31.300 -1.549 2.003 1.00 82.06 337 GLY A CA 1
ATOM 2610 C C . GLY A 1 337 ? -29.775 -1.468 1.922 1.00 82.06 337 GLY A C 1
ATOM 2611 O O . GLY A 1 337 ? -29.259 -0.389 1.655 1.00 82.06 337 GLY A O 1
ATOM 2612 N N . LEU A 1 338 ? -29.041 -2.556 2.171 1.00 88.94 338 LEU A N 1
ATOM 2613 C CA . LEU A 1 338 ? -27.579 -2.556 2.130 1.00 88.94 338 LEU A CA 1
ATOM 2614 C C . LEU A 1 338 ? -27.084 -2.370 0.684 1.00 88.94 338 LEU A C 1
ATOM 2616 O O . LEU A 1 338 ? -27.382 -3.180 -0.188 1.00 88.94 338 LEU A O 1
ATOM 2620 N N . LEU A 1 339 ? -26.325 -1.301 0.443 1.00 83.81 339 LEU A N 1
ATOM 2621 C CA . LEU A 1 339 ? -25.708 -0.981 -0.849 1.00 83.81 339 LEU A CA 1
ATOM 2622 C C . LEU A 1 339 ? -24.303 -1.576 -0.985 1.00 83.81 339 LEU A C 1
ATOM 2624 O O . LEU A 1 339 ? -23.896 -1.925 -2.086 1.00 83.81 339 LEU A O 1
ATOM 2628 N N . GLY A 1 340 ? -23.560 -1.700 0.119 1.00 78.88 340 GLY A N 1
ATOM 2629 C CA . GLY A 1 340 ? -22.212 -2.263 0.101 1.00 78.88 340 GLY A CA 1
ATOM 2630 C C . GLY A 1 340 ? -21.544 -2.317 1.474 1.00 78.88 340 GLY A C 1
ATOM 2631 O O . GLY A 1 340 ? -21.971 -1.656 2.424 1.00 78.88 340 GLY A O 1
ATOM 2632 N N . VAL A 1 341 ? -20.474 -3.111 1.568 1.00 78.31 341 VAL A N 1
ATOM 2633 C CA . VAL A 1 341 ? -19.649 -3.279 2.775 1.00 78.31 341 VAL A CA 1
ATOM 2634 C C . VAL A 1 341 ? -18.183 -3.077 2.400 1.00 78.31 341 VAL A C 1
ATOM 2636 O O . VAL A 1 341 ? -17.609 -3.887 1.678 1.00 78.31 341 VAL A O 1
ATOM 2639 N N . GLY A 1 342 ? -17.573 -2.001 2.895 1.00 66.00 342 GLY A N 1
ATOM 2640 C CA . GLY A 1 342 ? -16.194 -1.616 2.589 1.00 66.00 342 GLY A CA 1
ATOM 2641 C C . GLY A 1 342 ? -15.242 -1.716 3.783 1.00 66.00 342 GLY A C 1
ATOM 2642 O O . GLY A 1 342 ? -15.603 -2.149 4.884 1.00 66.00 342 GLY A O 1
ATOM 2643 N N . GLY A 1 343 ? -14.001 -1.261 3.584 1.00 63.06 343 GLY A N 1
ATOM 2644 C CA . GLY A 1 343 ? -13.007 -1.138 4.658 1.00 63.06 343 GLY A CA 1
ATOM 2645 C C . GLY A 1 343 ? -13.461 -0.186 5.771 1.00 63.06 343 GLY A C 1
ATOM 2646 O O . GLY A 1 343 ? -13.319 -0.505 6.951 1.00 63.06 343 GLY A O 1
ATOM 2647 N N . PHE A 1 344 ? -14.094 0.928 5.393 1.00 62.69 344 PHE A N 1
ATOM 2648 C CA . PHE A 1 344 ? -14.473 2.020 6.297 1.00 62.69 344 PHE A CA 1
ATOM 2649 C C . PHE A 1 344 ? -15.853 1.856 6.953 1.00 62.69 344 PHE A C 1
ATOM 2651 O O . PHE A 1 344 ? -16.110 2.456 7.997 1.00 62.69 344 PHE A O 1
ATOM 2658 N N . GLY A 1 345 ? -16.742 1.031 6.393 1.00 75.50 345 GLY A N 1
ATOM 2659 C CA . GLY A 1 345 ? -18.116 0.950 6.881 1.00 75.50 345 GLY A CA 1
ATOM 2660 C C . GLY A 1 345 ? -19.065 0.097 6.048 1.00 75.50 345 GLY A C 1
ATOM 2661 O O . GLY A 1 345 ? -18.678 -0.509 5.051 1.00 75.50 345 GLY A O 1
ATOM 2662 N N . GLU A 1 346 ? -20.319 0.078 6.479 1.00 85.62 346 GLU A N 1
ATOM 2663 C CA . GLU A 1 346 ? -21.472 -0.414 5.716 1.00 85.62 346 GLU A CA 1
ATOM 2664 C C . GLU A 1 346 ? -22.239 0.789 5.158 1.00 85.62 346 GLU A C 1
ATOM 2666 O O . GLU A 1 346 ? -22.367 1.801 5.850 1.00 85.62 346 GLU A O 1
ATOM 2671 N N . VAL A 1 347 ? -22.760 0.701 3.934 1.00 88.81 347 VAL A N 1
ATOM 2672 C CA . VAL A 1 347 ? -23.533 1.785 3.305 1.00 88.81 347 VAL A CA 1
ATOM 2673 C C . VAL A 1 347 ? -24.959 1.316 3.052 1.00 88.81 347 VAL A C 1
ATOM 2675 O O . VAL A 1 347 ? -25.169 0.289 2.412 1.00 88.81 347 VAL A O 1
ATOM 2678 N N . TYR A 1 348 ? -25.940 2.077 3.531 1.00 91.25 348 TYR A N 1
ATOM 2679 C CA . TYR A 1 348 ? -27.366 1.772 3.424 1.00 91.25 348 TYR A CA 1
ATOM 2680 C C . TYR A 1 348 ? -28.086 2.805 2.555 1.00 91.25 348 TYR A C 1
ATOM 2682 O O . TYR A 1 348 ? -27.897 4.007 2.728 1.00 91.25 348 TYR A O 1
ATOM 2690 N N . LYS A 1 349 ? -28.968 2.356 1.664 1.00 93.44 349 LYS A N 1
ATOM 2691 C CA . LYS A 1 349 ? -29.957 3.205 1.001 1.00 93.44 349 LYS A CA 1
ATOM 2692 C C . LYS A 1 349 ? -31.010 3.627 2.020 1.00 93.44 349 LYS A C 1
ATOM 2694 O O . LYS A 1 349 ? -31.516 2.795 2.773 1.00 93.44 349 LYS A O 1
ATOM 2699 N N . GLY A 1 350 ? -31.368 4.903 2.014 1.00 92.62 350 GLY A N 1
ATOM 2700 C CA . GLY A 1 350 ? -32.486 5.420 2.790 1.00 92.62 350 GLY A CA 1
ATOM 2701 C C . GLY A 1 350 ? -33.320 6.429 2.014 1.00 92.62 350 GLY A C 1
ATOM 2702 O O . GLY A 1 350 ? -32.901 6.921 0.968 1.00 92.62 350 GLY A O 1
ATOM 2703 N N . VAL A 1 351 ? -34.503 6.737 2.538 1.00 93.81 351 VAL A N 1
ATOM 2704 C CA . VAL A 1 351 ? -35.387 7.793 2.023 1.00 93.81 351 VAL A CA 1
ATOM 2705 C C . VAL A 1 351 ? -35.759 8.712 3.181 1.00 93.81 351 VAL A C 1
ATOM 2707 O O . VAL A 1 351 ? -36.314 8.256 4.177 1.00 93.81 351 VAL A O 1
ATOM 2710 N N . LEU A 1 352 ? -35.403 9.990 3.079 1.00 91.00 352 LEU A N 1
ATOM 2711 C CA . LEU A 1 352 ? -35.722 11.008 4.079 1.00 91.00 352 LEU A CA 1
ATOM 2712 C C . LEU A 1 352 ? -37.221 11.356 4.069 1.00 91.00 352 LEU A C 1
ATOM 2714 O O . LEU A 1 352 ? -37.947 11.047 3.127 1.00 91.00 352 LEU A O 1
ATOM 2718 N N . ASP A 1 353 ? -37.681 12.038 5.119 1.00 88.12 353 ASP A N 1
ATOM 2719 C CA . ASP A 1 353 ? -39.092 12.423 5.292 1.00 88.12 353 ASP A CA 1
ATOM 2720 C C . ASP A 1 353 ? -39.611 13.400 4.219 1.00 88.12 353 ASP A C 1
ATOM 2722 O O . ASP A 1 353 ? -40.818 13.486 4.006 1.00 88.12 353 ASP A O 1
ATOM 2726 N N . ASP A 1 354 ? -38.709 14.100 3.528 1.00 88.19 354 ASP A N 1
ATOM 2727 C CA . ASP A 1 354 ? -38.991 14.957 2.367 1.00 88.19 354 ASP A CA 1
ATOM 2728 C C . ASP A 1 354 ? -39.022 14.186 1.026 1.00 88.19 354 ASP A C 1
ATOM 2730 O O . ASP A 1 354 ? -39.252 14.779 -0.026 1.00 88.19 354 ASP A O 1
ATOM 2734 N N . GLY A 1 355 ? -38.815 12.864 1.052 1.00 88.31 355 GLY A N 1
ATOM 2735 C CA . GLY A 1 355 ? -38.745 11.996 -0.126 1.00 88.31 355 GLY A CA 1
ATOM 2736 C C . GLY A 1 355 ? -37.348 11.874 -0.747 1.00 88.31 355 GLY A C 1
ATOM 2737 O O . GLY A 1 355 ? -37.162 11.068 -1.662 1.00 88.31 355 GLY A O 1
ATOM 2738 N N . THR A 1 356 ? -36.347 12.612 -0.256 1.00 91.38 356 THR A N 1
ATOM 2739 C CA . THR A 1 356 ? -34.980 12.562 -0.797 1.00 91.38 356 THR A CA 1
ATOM 2740 C C . THR A 1 356 ? -34.357 11.190 -0.556 1.00 91.38 356 THR A C 1
ATOM 2742 O O . THR A 1 356 ? -34.251 10.730 0.583 1.00 91.38 356 THR A O 1
ATOM 2745 N N . THR A 1 357 ? -33.903 10.529 -1.622 1.00 93.25 357 THR A N 1
ATOM 2746 C CA . THR A 1 357 ? -33.162 9.265 -1.502 1.00 93.25 357 THR A CA 1
ATOM 2747 C C . THR A 1 357 ? -31.698 9.555 -1.174 1.00 93.25 357 THR A C 1
ATOM 2749 O O . THR A 1 357 ? -31.064 10.378 -1.830 1.00 93.25 357 THR A O 1
ATOM 2752 N N . VAL A 1 358 ? -31.158 8.875 -0.164 1.00 93.81 358 VAL A N 1
ATOM 2753 C CA . VAL A 1 358 ? -29.823 9.128 0.399 1.00 93.81 358 VAL A CA 1
ATOM 2754 C C . VAL A 1 358 ? -29.019 7.843 0.576 1.00 93.81 358 VAL A C 1
ATOM 2756 O O . VAL A 1 358 ? -29.583 6.756 0.729 1.00 93.81 358 VAL A O 1
ATOM 2759 N N . ALA A 1 359 ? -27.693 7.971 0.590 1.00 93.00 359 ALA A N 1
ATOM 2760 C CA . ALA A 1 359 ? -26.774 6.914 0.999 1.00 93.00 359 ALA A CA 1
ATOM 2761 C C . ALA A 1 359 ? -26.244 7.211 2.411 1.00 93.00 359 ALA A C 1
ATOM 2763 O O . ALA A 1 359 ? -25.730 8.294 2.679 1.00 93.00 359 ALA A O 1
ATOM 2764 N N . VAL A 1 360 ? -26.379 6.254 3.329 1.00 90.69 360 VAL A N 1
ATOM 2765 C CA . VAL A 1 360 ? -26.018 6.387 4.745 1.00 90.69 360 VAL A CA 1
ATOM 2766 C C . VAL A 1 360 ? -24.852 5.453 5.068 1.00 90.69 360 VAL A C 1
ATOM 2768 O O . VAL A 1 360 ? -25.035 4.241 5.177 1.00 90.69 360 VAL A O 1
ATOM 2771 N N . LYS A 1 361 ? -23.653 6.014 5.245 1.00 87.88 361 LYS A N 1
ATOM 2772 C CA . LYS A 1 361 ? -22.418 5.296 5.608 1.00 87.88 361 LYS A CA 1
ATOM 2773 C C . LYS A 1 361 ? -22.319 5.164 7.131 1.00 87.88 361 LYS A C 1
ATOM 2775 O O . LYS A 1 361 ? -22.415 6.157 7.852 1.00 87.88 361 LYS A O 1
ATOM 2780 N N . CYS A 1 362 ? -22.122 3.943 7.616 1.00 82.81 362 CYS A N 1
ATOM 2781 C CA . CYS A 1 362 ? -21.970 3.574 9.023 1.00 82.81 362 CYS A CA 1
ATOM 2782 C C . CYS A 1 362 ? -20.511 3.185 9.304 1.00 82.81 362 CYS A C 1
ATOM 2784 O O . CYS A 1 362 ? -20.051 2.148 8.821 1.00 82.81 362 CYS A O 1
ATOM 2786 N N . ALA A 1 363 ? -19.780 3.994 10.075 1.00 70.06 363 ALA A N 1
ATOM 2787 C CA . ALA A 1 363 ? -18.376 3.721 10.396 1.00 70.06 363 ALA A CA 1
ATOM 2788 C C . ALA A 1 363 ? -18.227 2.577 11.419 1.00 70.06 363 ALA A C 1
ATOM 2790 O O . ALA A 1 363 ? -18.896 2.577 12.453 1.00 70.06 363 ALA A O 1
ATOM 2791 N N . LYS A 1 364 ? -17.318 1.623 11.158 1.00 64.25 364 LYS A N 1
ATOM 2792 C CA . LYS A 1 364 ? -17.138 0.404 11.978 1.00 64.25 364 LYS A CA 1
ATOM 2793 C C . LYS A 1 364 ? -16.685 0.688 13.423 1.00 64.25 364 LYS A C 1
ATOM 2795 O O . LYS A 1 364 ? -15.712 1.410 13.670 1.00 64.25 364 LYS A O 1
ATOM 2800 N N . LEU A 1 365 ? -17.353 0.039 14.381 1.00 52.19 365 LEU A N 1
ATOM 2801 C CA . LEU A 1 365 ? -17.030 0.061 15.811 1.00 52.19 365 LEU A CA 1
ATOM 2802 C C . LEU A 1 365 ? -15.668 -0.600 16.108 1.00 52.19 365 LEU A C 1
ATOM 2804 O O . LEU A 1 365 ? -15.418 -1.722 15.676 1.00 52.19 365 LEU A O 1
ATOM 2808 N N . GLY A 1 366 ? -14.839 0.037 16.944 1.00 48.91 366 GLY A N 1
ATOM 2809 C CA . GLY A 1 366 ? -13.736 -0.638 17.653 1.00 48.91 366 GLY A CA 1
ATOM 2810 C C . GLY A 1 366 ? -12.306 -0.183 17.341 1.00 48.91 366 GLY A C 1
ATOM 2811 O O . GLY A 1 366 ? -11.389 -0.626 18.024 1.00 48.91 366 GLY A O 1
ATOM 2812 N N . ASN A 1 367 ? -12.092 0.718 16.380 1.00 47.72 367 ASN A N 1
ATOM 2813 C CA . ASN A 1 367 ? -10.774 1.294 16.089 1.00 47.72 367 ASN A CA 1
ATOM 2814 C C . ASN A 1 367 ? -10.814 2.807 16.346 1.00 47.72 367 ASN A C 1
ATOM 2816 O O . ASN A 1 367 ? -11.690 3.475 15.811 1.00 47.72 367 ASN A O 1
ATOM 2820 N N . THR A 1 368 ? -9.892 3.371 17.133 1.00 48.41 368 THR A N 1
ATOM 2821 C CA . THR A 1 368 ? -9.857 4.831 17.386 1.00 48.41 368 THR A CA 1
ATOM 2822 C C . THR A 1 368 ? -9.755 5.626 16.084 1.00 48.41 368 THR A C 1
ATOM 2824 O O . THR A 1 368 ? -10.450 6.626 15.920 1.00 48.41 368 THR A O 1
ATOM 2827 N N . LYS A 1 369 ? -9.016 5.078 15.109 1.00 53.22 369 LYS A N 1
ATOM 2828 C CA . LYS A 1 369 ? -8.866 5.624 13.756 1.00 53.22 369 LYS A CA 1
ATOM 2829 C C . LYS A 1 369 ? -10.200 5.854 13.026 1.00 53.22 369 LYS A C 1
ATOM 2831 O O . LYS A 1 369 ? -10.250 6.736 12.179 1.00 53.22 369 LYS A O 1
ATOM 2836 N N . SER A 1 370 ? -11.278 5.115 13.330 1.00 56.66 370 SER A N 1
ATOM 2837 C CA . SER A 1 370 ? -12.559 5.278 12.615 1.00 56.66 370 SER A CA 1
ATOM 2838 C C . SER A 1 370 ? -13.317 6.552 12.994 1.00 56.66 370 SER A C 1
ATOM 2840 O O . SER A 1 370 ? -14.113 7.046 12.200 1.00 56.66 370 SER A O 1
ATOM 2842 N N . VAL A 1 371 ? -13.056 7.126 14.174 1.00 61.88 371 VAL A N 1
ATOM 2843 C CA . VAL A 1 371 ? -13.626 8.427 14.562 1.00 61.88 371 VAL A CA 1
ATOM 2844 C C . VAL A 1 371 ? -12.872 9.564 13.875 1.00 61.88 371 VAL A C 1
ATOM 2846 O O . VAL A 1 371 ? -13.509 10.480 13.359 1.00 61.88 371 VAL A O 1
ATOM 2849 N N . ASP A 1 372 ? -11.543 9.470 13.805 1.00 64.94 372 ASP A N 1
ATOM 2850 C CA . ASP A 1 372 ? -10.694 10.467 13.145 1.00 64.94 372 ASP A CA 1
ATOM 2851 C C . ASP A 1 372 ? -10.976 10.536 11.636 1.00 64.94 372 ASP A C 1
ATOM 2853 O O . ASP A 1 372 ? -11.102 11.626 11.087 1.00 64.94 372 ASP A O 1
ATOM 2857 N N . GLN A 1 373 ? -11.161 9.381 10.981 1.00 66.50 373 GLN A N 1
ATOM 2858 C CA . GLN A 1 373 ? -11.555 9.292 9.566 1.00 66.50 373 GLN A CA 1
ATOM 2859 C C . GLN A 1 373 ? -12.875 10.019 9.290 1.00 66.50 373 GLN A C 1
ATOM 2861 O O . GLN A 1 373 ? -12.978 10.760 8.320 1.00 66.50 373 GLN A O 1
ATOM 2866 N N . VAL A 1 374 ? -13.870 9.864 10.167 1.00 68.44 374 VAL A N 1
ATOM 2867 C CA . VAL A 1 374 ? -15.176 10.517 10.011 1.00 68.44 374 VAL A CA 1
ATOM 2868 C C . VAL A 1 374 ? -15.100 12.024 10.260 1.00 68.44 374 VAL A C 1
ATOM 2870 O O . VAL A 1 374 ? -15.717 12.791 9.529 1.00 68.44 374 VAL A O 1
ATOM 2873 N N . LEU A 1 375 ? -14.332 12.468 11.260 1.00 69.12 375 LEU A N 1
ATOM 2874 C CA . LEU A 1 375 ? -14.102 13.898 11.500 1.00 69.12 375 LEU A CA 1
ATOM 2875 C C . LEU A 1 375 ? -13.363 14.556 10.326 1.00 69.12 375 LEU A C 1
ATOM 2877 O O . LEU A 1 375 ? -13.696 15.673 9.937 1.00 69.12 375 LEU A O 1
ATOM 2881 N N . ASN A 1 376 ? -12.393 13.849 9.749 1.00 72.06 376 ASN A N 1
ATOM 2882 C CA . ASN A 1 376 ? -11.647 14.273 8.572 1.00 72.06 376 ASN A CA 1
ATOM 2883 C C . ASN A 1 376 ? -12.542 14.348 7.324 1.00 72.06 376 ASN A C 1
ATOM 2885 O O . ASN A 1 376 ? -12.559 15.372 6.650 1.00 72.06 376 ASN A O 1
ATOM 2889 N N . GLU A 1 377 ? -13.338 13.308 7.068 1.00 77.06 377 GLU A N 1
ATOM 2890 C CA . GLU A 1 377 ? -14.273 13.246 5.941 1.00 77.06 377 GLU A CA 1
ATOM 2891 C C . GLU A 1 377 ? -15.335 14.358 6.020 1.00 77.06 377 GLU A C 1
ATOM 2893 O O . GLU A 1 377 ? -15.591 15.018 5.019 1.00 77.06 377 GLU A O 1
ATOM 2898 N N . VAL A 1 378 ? -15.874 14.661 7.209 1.00 74.56 378 VAL A N 1
ATOM 2899 C CA . VAL A 1 378 ? -16.769 15.819 7.415 1.00 74.56 378 VAL A CA 1
ATOM 2900 C C . VAL A 1 378 ? -16.045 17.147 7.185 1.00 74.56 378 VAL A C 1
ATOM 2902 O O . VAL A 1 378 ? -16.567 18.004 6.477 1.00 74.56 378 VAL A O 1
ATOM 2905 N N . ARG A 1 379 ? -14.843 17.332 7.750 1.00 74.94 379 ARG A N 1
ATOM 2906 C CA . ARG A 1 379 ? -14.065 18.574 7.597 1.00 74.94 379 ARG A CA 1
ATOM 2907 C C . ARG A 1 379 ? -13.758 18.878 6.129 1.00 74.94 379 ARG A C 1
ATOM 2909 O O . ARG A 1 379 ? -13.887 20.025 5.720 1.00 74.94 379 ARG A O 1
ATOM 2916 N N . ILE A 1 380 ? -13.371 17.859 5.364 1.00 75.94 380 ILE A N 1
ATOM 2917 C CA . ILE A 1 380 ? -13.057 17.969 3.937 1.00 75.94 380 ILE A CA 1
ATOM 2918 C C . ILE A 1 380 ? -14.337 18.217 3.127 1.00 75.94 380 ILE A C 1
ATOM 2920 O O . ILE A 1 380 ? -14.413 19.191 2.384 1.00 75.94 380 ILE A O 1
ATOM 2924 N N . LEU A 1 381 ? -15.381 17.401 3.311 1.00 75.06 381 LEU A N 1
ATOM 2925 C CA . LEU A 1 381 ? -16.606 17.483 2.504 1.00 75.06 381 LEU A CA 1
ATOM 2926 C C . LEU A 1 381 ? -17.466 18.732 2.764 1.00 75.06 381 LEU A C 1
ATOM 2928 O O . LEU A 1 381 ? -18.262 19.097 1.906 1.00 75.06 381 LEU A O 1
ATOM 2932 N N . CYS A 1 382 ? -17.290 19.429 3.891 1.00 71.69 382 CYS A N 1
ATOM 2933 C CA . CYS A 1 382 ? -17.874 20.761 4.106 1.00 71.69 382 CYS A CA 1
ATOM 2934 C C . CYS A 1 382 ? -17.207 21.874 3.269 1.00 71.69 382 CYS A C 1
ATOM 2936 O O . CYS A 1 382 ? -17.786 22.953 3.125 1.00 71.69 382 CYS A O 1
ATOM 2938 N N . GLN A 1 383 ? -15.989 21.646 2.765 1.00 70.38 383 GLN A N 1
ATOM 2939 C CA . GLN A 1 383 ? -15.182 22.639 2.042 1.00 70.38 383 GLN A CA 1
ATOM 2940 C C . GLN A 1 383 ? -15.263 22.471 0.518 1.00 70.38 383 GLN A C 1
ATOM 2942 O O . GLN A 1 383 ? -15.021 23.430 -0.210 1.00 70.38 383 GLN A O 1
ATOM 2947 N N . VAL A 1 384 ? -15.645 21.285 0.033 1.00 79.19 384 VAL A N 1
ATOM 2948 C CA . VAL A 1 384 ? -15.693 20.959 -1.400 1.00 79.19 384 VAL A CA 1
ATOM 2949 C C . VAL A 1 384 ? -17.118 20.899 -1.941 1.00 79.19 384 VAL A C 1
ATOM 2951 O O . VAL A 1 384 ? -18.014 20.298 -1.350 1.00 79.19 384 VAL A O 1
ATOM 2954 N N . ASN A 1 385 ? -17.336 21.499 -3.110 1.00 84.06 385 ASN A N 1
ATOM 2955 C CA . ASN A 1 385 ? -18.609 21.425 -3.820 1.00 84.06 385 ASN A CA 1
ATOM 2956 C C . ASN A 1 385 ? -18.371 21.457 -5.332 1.00 84.06 385 ASN A C 1
ATOM 2958 O O . ASN A 1 385 ? -18.273 22.528 -5.928 1.00 84.06 385 ASN A O 1
ATOM 2962 N N . HIS A 1 386 ? -18.302 20.275 -5.940 1.00 90.88 386 HIS A N 1
ATOM 2963 C CA . HIS A 1 386 ? -18.015 20.107 -7.359 1.00 90.88 386 HIS A CA 1
ATOM 2964 C C . HIS A 1 386 ? -18.906 19.019 -7.976 1.00 90.88 386 HIS A C 1
ATOM 2966 O O . HIS A 1 386 ? -19.289 18.062 -7.302 1.00 90.88 386 HIS A O 1
ATOM 2972 N N . LYS A 1 387 ? -19.252 19.164 -9.263 1.00 92.75 387 LYS A N 1
ATOM 2973 C CA . LYS A 1 387 ? -20.219 18.292 -9.960 1.00 92.75 387 LYS A CA 1
ATOM 2974 C C . LYS A 1 387 ? -19.769 16.820 -9.988 1.00 92.75 387 LYS A C 1
ATOM 2976 O O . LYS A 1 387 ? -20.608 15.935 -9.832 1.00 92.75 387 LYS A O 1
ATOM 2981 N N . ASN A 1 388 ? -18.456 16.582 -10.086 1.00 95.69 388 ASN A N 1
ATOM 2982 C CA . ASN A 1 388 ? -17.830 15.256 -10.122 1.00 95.69 388 ASN A CA 1
ATOM 2983 C C . ASN A 1 388 ? -17.323 14.756 -8.761 1.00 95.69 388 ASN A C 1
ATOM 2985 O O . ASN A 1 388 ? -16.513 13.835 -8.702 1.00 95.69 388 ASN A O 1
ATOM 2989 N N . LEU A 1 389 ? -17.788 15.334 -7.655 1.00 93.56 389 LEU A N 1
ATOM 2990 C CA . LEU A 1 389 ? -17.580 14.782 -6.317 1.00 93.56 389 LEU A CA 1
ATOM 2991 C C . LEU A 1 389 ? -18.934 14.352 -5.737 1.00 93.56 389 LEU A C 1
ATOM 2993 O O . LEU A 1 389 ? -19.976 14.926 -6.076 1.00 93.56 389 LEU A O 1
ATOM 2997 N N . VAL A 1 390 ? -18.938 13.329 -4.880 1.00 91.38 390 VAL A N 1
ATOM 2998 C CA . VAL A 1 390 ? -20.143 12.929 -4.139 1.00 91.38 390 VAL A CA 1
ATOM 2999 C C . VAL A 1 390 ? -20.398 13.918 -3.005 1.00 91.38 390 VAL A C 1
ATOM 3001 O O . VAL A 1 390 ? -19.569 14.104 -2.115 1.00 91.38 390 VAL A O 1
ATOM 3004 N N . HIS A 1 391 ? -21.575 14.535 -3.016 1.00 87.69 391 HIS A N 1
ATOM 3005 C CA . HIS A 1 391 ? -21.951 15.568 -2.065 1.00 87.69 391 HIS A CA 1
ATOM 3006 C C . HIS A 1 391 ? -22.398 14.990 -0.710 1.00 87.69 391 HIS A C 1
ATOM 3008 O O . HIS A 1 391 ? -23.293 14.140 -0.632 1.00 87.69 391 HIS A O 1
ATOM 3014 N N . LEU A 1 392 ? -21.804 15.496 0.377 1.00 87.44 392 LEU A N 1
ATOM 3015 C CA . LEU A 1 392 ? -22.223 15.206 1.749 1.00 87.44 392 LEU A CA 1
ATOM 3016 C C . LEU A 1 392 ? -23.406 16.103 2.135 1.00 87.44 392 LEU A C 1
ATOM 3018 O O . LEU A 1 392 ? -23.240 17.284 2.430 1.00 87.44 392 LEU A O 1
ATOM 3022 N N . LEU A 1 393 ? -24.600 15.520 2.208 1.00 86.50 393 LEU A N 1
ATOM 3023 C CA . LEU A 1 393 ? -25.812 16.211 2.652 1.00 86.50 393 LEU A CA 1
ATOM 3024 C C . LEU A 1 393 ? -25.786 16.512 4.156 1.00 86.50 393 LEU A C 1
ATOM 3026 O O . LEU A 1 393 ? -26.365 17.503 4.603 1.00 86.50 393 LEU A O 1
ATOM 3030 N N . GLY A 1 394 ? -25.162 15.641 4.953 1.00 85.25 394 GLY A N 1
ATOM 3031 C CA . GLY A 1 394 ? -25.193 15.761 6.404 1.00 85.25 394 GLY A CA 1
ATOM 3032 C C . GLY A 1 394 ? -24.450 14.679 7.176 1.00 85.25 394 GLY A C 1
ATOM 3033 O O . GLY A 1 394 ? -23.923 13.718 6.618 1.00 85.25 394 GLY A O 1
ATOM 3034 N N . CYS A 1 395 ? -24.484 14.792 8.501 1.00 84.06 395 CYS A N 1
ATOM 3035 C CA . CYS A 1 395 ? -24.002 13.760 9.416 1.00 84.06 395 CYS A CA 1
ATOM 3036 C C . CYS A 1 395 ? -24.962 13.551 10.597 1.00 84.06 395 CYS A C 1
ATOM 3038 O O . CYS A 1 395 ? -25.730 14.436 10.964 1.00 84.06 395 CYS A O 1
ATOM 3040 N N . CYS A 1 396 ? -24.913 12.374 11.220 1.00 83.38 396 CYS A N 1
ATOM 3041 C CA . CYS A 1 396 ? -25.597 12.079 12.477 1.00 83.38 396 CYS A CA 1
ATOM 3042 C C . CYS A 1 396 ? -24.575 11.590 13.509 1.00 83.38 396 CYS A C 1
ATOM 3044 O O . CYS A 1 396 ? -24.027 10.490 13.396 1.00 83.38 396 CYS A O 1
ATOM 3046 N N . VAL A 1 397 ? -24.362 12.391 14.556 1.00 73.50 397 VAL A N 1
ATOM 3047 C CA . VAL A 1 397 ? -23.397 12.117 15.639 1.00 73.50 397 VAL A CA 1
ATOM 3048 C C . VAL A 1 397 ? -24.046 11.662 16.957 1.00 73.50 397 VAL A C 1
ATOM 3050 O O . VAL A 1 397 ? -23.334 11.375 17.917 1.00 73.50 397 VAL A O 1
ATOM 3053 N N . GLU A 1 398 ? -25.381 11.549 17.012 1.00 70.75 398 GLU A N 1
ATOM 3054 C CA . GLU A 1 398 ? -26.140 11.140 18.213 1.00 70.75 398 GLU A CA 1
ATOM 3055 C C . GLU A 1 398 ? -25.941 9.663 18.623 1.00 70.75 398 GLU A C 1
ATOM 3057 O O . GLU A 1 398 ? -26.129 9.282 19.789 1.00 70.75 398 GLU A O 1
ATOM 3062 N N . LEU A 1 399 ? -25.627 8.803 17.649 1.00 67.00 399 LEU A N 1
ATOM 3063 C CA . LEU A 1 399 ? -25.514 7.352 17.813 1.00 67.00 399 LEU A CA 1
ATOM 3064 C C . LEU A 1 399 ? -24.108 6.935 18.292 1.00 67.00 399 LEU A C 1
ATOM 3066 O O . LEU A 1 399 ? -23.189 7.741 18.389 1.00 67.00 399 LEU A O 1
ATOM 3070 N N . GLN A 1 400 ? -23.937 5.658 18.668 1.00 65.12 400 GLN A N 1
ATOM 3071 C CA . GLN A 1 400 ? -22.631 5.144 19.128 1.00 65.12 400 GLN A CA 1
ATOM 3072 C C . GLN A 1 400 ? -21.558 5.163 18.036 1.00 65.12 400 GLN A C 1
ATOM 3074 O O . GLN A 1 400 ? -20.391 5.384 18.342 1.00 65.12 400 GLN A O 1
ATOM 3079 N N . GLN A 1 401 ? -21.973 4.929 16.795 1.00 69.00 401 GLN A N 1
ATOM 3080 C CA . GLN A 1 401 ? -21.177 5.135 15.591 1.00 69.00 401 GLN A CA 1
ATOM 3081 C C . GLN A 1 401 ? -21.681 6.431 14.949 1.00 69.00 401 GLN A C 1
ATOM 3083 O O . GLN A 1 401 ? -22.895 6.667 14.980 1.00 69.00 401 GLN A O 1
ATOM 3088 N N . PRO A 1 402 ? -20.800 7.287 14.416 1.00 74.62 402 PRO A N 1
ATOM 3089 C CA . PRO A 1 402 ? -21.237 8.388 13.578 1.00 74.62 402 PRO A CA 1
ATOM 3090 C C . PRO A 1 402 ? -21.714 7.845 12.222 1.00 74.62 402 PRO A C 1
ATOM 3092 O O . PRO A 1 402 ? -21.197 6.843 11.721 1.00 74.62 402 PRO A O 1
ATOM 3095 N N . PHE A 1 403 ? -22.699 8.521 11.641 1.00 84.19 403 PHE A N 1
ATOM 3096 C CA . PHE A 1 403 ? -23.230 8.212 10.317 1.00 84.19 403 PHE A CA 1
ATOM 3097 C C . PHE A 1 403 ? -23.047 9.416 9.400 1.00 84.19 403 PHE A C 1
ATOM 3099 O O . PHE A 1 403 ? -23.263 10.552 9.827 1.00 84.19 403 PHE A O 1
ATOM 3106 N N . LEU A 1 404 ? -22.682 9.160 8.149 1.00 86.69 404 LEU A N 1
ATOM 3107 C CA . LEU A 1 404 ? -22.531 10.175 7.108 1.00 86.69 404 LEU A CA 1
ATOM 3108 C C . LEU A 1 404 ? -23.617 9.972 6.054 1.00 86.69 404 LEU A C 1
ATOM 3110 O O . LEU A 1 404 ? -23.907 8.834 5.681 1.00 86.69 404 LEU A O 1
ATOM 3114 N N . VAL A 1 405 ? -24.253 11.065 5.637 1.00 89.31 405 VAL A N 1
ATOM 3115 C CA . VAL A 1 405 ? -25.409 11.072 4.737 1.00 89.31 405 VAL A CA 1
ATOM 3116 C C . VAL A 1 405 ? -25.013 11.786 3.456 1.00 89.31 405 VAL A C 1
ATOM 3118 O O . VAL A 1 405 ? -24.761 12.988 3.465 1.00 89.31 405 VAL A O 1
ATOM 3121 N N . TYR A 1 406 ? -24.983 11.043 2.360 1.00 90.38 406 TYR A N 1
ATOM 3122 C CA . TYR A 1 406 ? -24.621 11.521 1.030 1.00 90.38 406 TYR A CA 1
ATOM 3123 C C . TYR A 1 406 ? -25.842 11.491 0.115 1.00 90.38 406 TYR A C 1
ATOM 3125 O O . TYR A 1 406 ? -26.832 10.799 0.391 1.00 90.38 406 TYR A O 1
ATOM 3133 N N . GLU A 1 407 ? -25.751 12.199 -1.007 1.00 91.31 407 GLU A N 1
ATOM 3134 C CA . GLU A 1 407 ? -26.638 11.951 -2.144 1.00 91.31 407 GLU A CA 1
ATOM 3135 C C . GLU A 1 407 ? -26.602 10.464 -2.556 1.00 91.31 407 GLU A C 1
ATOM 3137 O O . GLU A 1 407 ? -25.566 9.797 -2.485 1.00 91.31 407 GLU A O 1
ATOM 3142 N N . TYR A 1 408 ? -27.750 9.909 -2.951 1.00 93.19 408 TYR A N 1
ATOM 3143 C CA . TYR A 1 408 ? -27.803 8.540 -3.458 1.00 93.19 408 TYR A CA 1
ATOM 3144 C C . TYR A 1 408 ? -27.462 8.502 -4.948 1.00 93.19 408 TYR A C 1
ATOM 3146 O O . TYR A 1 408 ? -28.218 9.007 -5.776 1.00 93.19 408 TYR A O 1
ATOM 3154 N N . ILE A 1 409 ? -26.358 7.836 -5.279 1.00 93.62 409 ILE A N 1
ATOM 3155 C CA . ILE A 1 409 ? -25.889 7.658 -6.653 1.00 93.62 409 ILE A CA 1
ATOM 3156 C C . ILE A 1 409 ? -26.421 6.318 -7.211 1.00 93.62 409 ILE A C 1
ATOM 3158 O O . ILE A 1 409 ? -26.078 5.259 -6.675 1.00 93.62 409 ILE A O 1
ATOM 3162 N N . PRO A 1 410 ? -27.306 6.320 -8.232 1.00 89.62 410 PRO A N 1
ATOM 3163 C CA . PRO A 1 410 ? -28.150 5.163 -8.537 1.00 89.62 410 PRO A CA 1
ATOM 3164 C C . PRO A 1 410 ? -27.469 4.029 -9.313 1.00 89.62 410 PRO A C 1
ATOM 3166 O O . PRO A 1 410 ? -27.855 2.875 -9.117 1.00 89.62 410 PRO A O 1
ATOM 3169 N N . ASN A 1 411 ? -26.487 4.303 -10.181 1.00 90.75 411 ASN A N 1
ATOM 3170 C CA . ASN A 1 411 ? -25.951 3.276 -11.086 1.00 90.75 411 ASN A CA 1
ATOM 3171 C C . ASN A 1 411 ? -24.838 2.401 -10.474 1.00 90.75 411 ASN A C 1
ATOM 3173 O O . ASN A 1 411 ? -24.451 1.399 -11.089 1.00 90.75 411 ASN A O 1
ATOM 3177 N N . GLY A 1 412 ? -24.403 2.689 -9.243 1.00 90.00 412 GLY A N 1
ATOM 3178 C CA . GLY A 1 412 ? -23.369 1.938 -8.519 1.00 90.00 412 GLY A CA 1
ATOM 3179 C C . GLY A 1 412 ? -21.955 2.452 -8.792 1.00 90.00 412 GLY A C 1
ATOM 3180 O O . GLY A 1 412 ? -21.785 3.604 -9.194 1.00 90.00 412 GLY A O 1
ATOM 3181 N N . SER A 1 413 ? -20.949 1.607 -8.551 1.00 92.69 413 SER A N 1
ATOM 3182 C CA . SER A 1 413 ? -19.539 1.949 -8.765 1.00 92.69 413 SER A CA 1
ATOM 3183 C C . SER A 1 413 ? -19.057 1.566 -10.164 1.00 92.69 413 SER A C 1
ATOM 3185 O O . SER A 1 413 ? -19.555 0.619 -10.773 1.00 92.69 413 SER A O 1
ATOM 3187 N N . LEU A 1 414 ? -18.044 2.266 -10.669 1.00 94.81 414 LEU A N 1
ATOM 3188 C CA . LEU A 1 414 ? -17.374 1.945 -11.929 1.00 94.81 414 LEU A CA 1
ATOM 3189 C C . LEU A 1 414 ? -16.802 0.517 -11.923 1.00 94.81 414 LEU A C 1
ATOM 3191 O O . LEU A 1 414 ? -16.902 -0.177 -12.931 1.00 94.81 414 LEU A O 1
ATOM 3195 N N . PHE A 1 415 ? -16.285 0.044 -10.784 1.00 92.75 415 PHE A N 1
ATOM 3196 C CA . PHE A 1 415 ? -15.826 -1.340 -10.607 1.00 92.75 415 PHE A CA 1
ATOM 3197 C C . PHE A 1 415 ? -16.914 -2.369 -10.961 1.00 92.75 415 PHE A C 1
ATOM 3199 O O . PHE A 1 415 ? -16.622 -3.374 -11.613 1.00 92.75 415 PHE A O 1
ATOM 3206 N N . ASP A 1 416 ? -18.173 -2.101 -10.595 1.00 90.50 416 ASP A N 1
ATOM 3207 C CA . ASP A 1 416 ? -19.301 -2.970 -10.945 1.00 90.50 416 ASP A CA 1
ATOM 3208 C C . ASP A 1 416 ? -19.507 -3.006 -12.468 1.00 90.50 416 ASP A C 1
ATOM 3210 O O . ASP A 1 416 ? -19.670 -4.075 -13.045 1.00 90.50 416 ASP A O 1
ATOM 3214 N N . HIS A 1 417 ? -19.442 -1.860 -13.153 1.00 91.38 417 HIS A N 1
ATOM 3215 C CA . HIS A 1 417 ? -19.617 -1.794 -14.614 1.00 91.38 417 HIS A CA 1
ATOM 3216 C C . HIS A 1 417 ? -18.424 -2.341 -15.415 1.00 91.38 417 HIS A C 1
ATOM 3218 O O . HIS A 1 417 ? -18.608 -2.745 -16.562 1.00 91.38 417 HIS A O 1
ATOM 3224 N N . LEU A 1 418 ? -17.215 -2.373 -14.840 1.00 91.00 418 LEU A N 1
ATOM 3225 C CA . LEU A 1 418 ? -16.023 -2.944 -15.483 1.00 91.00 418 LEU A CA 1
ATOM 3226 C C . LEU A 1 418 ? -15.885 -4.462 -15.278 1.00 91.00 418 LEU A C 1
ATOM 3228 O O . LEU A 1 418 ? -15.238 -5.116 -16.100 1.00 91.00 418 LEU A O 1
ATOM 3232 N N . HIS A 1 419 ? -16.453 -5.033 -14.205 1.00 88.50 419 HIS A N 1
ATOM 3233 C CA . HIS A 1 419 ? -16.198 -6.432 -13.828 1.00 88.50 419 HIS A CA 1
ATOM 3234 C C . HIS A 1 419 ? -17.439 -7.297 -13.535 1.00 88.50 419 HIS A C 1
ATOM 3236 O O . HIS A 1 419 ? -17.309 -8.527 -13.555 1.00 88.50 419 HIS A O 1
ATOM 3242 N N . ASP A 1 420 ? -18.625 -6.730 -13.284 1.00 84.75 420 ASP A N 1
ATOM 3243 C CA . ASP A 1 420 ? -19.861 -7.514 -13.163 1.00 84.75 420 ASP A CA 1
ATOM 3244 C C . ASP A 1 420 ? -20.460 -7.798 -14.548 1.00 84.75 420 ASP A C 1
ATOM 3246 O O . ASP A 1 420 ? -20.939 -6.911 -15.253 1.00 84.75 420 ASP A O 1
ATOM 3250 N N . ARG A 1 421 ? -20.500 -9.081 -14.919 1.00 71.81 421 ARG A N 1
ATOM 3251 C CA . ARG A 1 421 ? -21.072 -9.552 -16.192 1.00 71.81 421 ARG A CA 1
ATOM 3252 C C . ARG A 1 421 ? -22.587 -9.342 -16.303 1.00 71.81 421 ARG A C 1
ATOM 3254 O O . ARG A 1 421 ? -23.129 -9.531 -17.388 1.00 71.81 421 ARG A O 1
ATOM 3261 N N . ASN A 1 422 ? -23.264 -8.994 -15.208 1.00 77.56 422 ASN A N 1
ATOM 3262 C CA . ASN A 1 422 ? -24.697 -8.696 -15.186 1.00 77.56 422 ASN A CA 1
ATOM 3263 C C . ASN A 1 422 ? -25.012 -7.214 -15.480 1.00 77.56 422 ASN A C 1
ATOM 3265 O O . ASN A 1 422 ? -26.178 -6.866 -15.677 1.00 77.56 422 ASN A O 1
ATOM 3269 N N . LYS A 1 423 ? -24.000 -6.335 -15.513 1.00 80.06 423 LYS A N 1
ATOM 3270 C CA . LYS A 1 423 ? -24.136 -4.919 -15.889 1.00 80.06 423 LYS A CA 1
ATOM 3271 C C . LYS A 1 423 ? -23.989 -4.739 -17.405 1.00 80.06 423 LYS A C 1
ATOM 3273 O O . LYS A 1 423 ? -23.399 -5.567 -18.096 1.00 80.06 423 LYS A O 1
ATOM 3278 N N . GLN A 1 424 ? -24.545 -3.648 -17.934 1.00 81.44 424 GLN A N 1
ATOM 3279 C CA . GLN A 1 424 ? -24.360 -3.283 -19.342 1.00 81.44 424 GLN A CA 1
ATOM 3280 C C . GLN A 1 424 ? -22.924 -2.776 -19.561 1.00 81.44 424 GLN A C 1
ATOM 3282 O O . GLN A 1 424 ? -22.521 -1.853 -18.853 1.00 81.44 424 GLN A O 1
ATOM 3287 N N . PRO A 1 425 ? -22.154 -3.323 -20.522 1.00 84.31 425 PRO A N 1
ATOM 3288 C CA . PRO A 1 425 ? -20.783 -2.880 -20.762 1.00 84.31 425 PRO A CA 1
ATOM 3289 C C . PRO A 1 425 ? -20.703 -1.410 -21.190 1.00 84.31 425 PRO A C 1
ATOM 3291 O O . PRO A 1 425 ? -21.417 -0.978 -22.097 1.00 84.31 425 PRO A O 1
ATOM 3294 N N . LEU A 1 426 ? -19.780 -0.659 -20.586 1.00 91.25 426 LEU A N 1
ATOM 3295 C CA . LEU A 1 426 ? -19.535 0.743 -20.931 1.00 91.25 426 LEU A CA 1
ATOM 3296 C C . LEU A 1 426 ? -18.914 0.874 -22.327 1.00 91.25 426 LEU A C 1
ATOM 3298 O O . LEU A 1 426 ? -17.897 0.235 -22.625 1.00 91.25 426 LEU A O 1
ATOM 3302 N N . THR A 1 427 ? -19.491 1.753 -23.148 1.00 90.88 427 THR A N 1
ATOM 3303 C CA . THR A 1 427 ? -18.942 2.161 -24.453 1.00 90.88 427 THR A CA 1
ATOM 3304 C C . THR A 1 427 ? -17.669 3.000 -24.302 1.00 90.88 427 THR A C 1
ATOM 3306 O O . THR A 1 427 ? -17.412 3.559 -23.237 1.00 90.88 427 THR A O 1
ATOM 3309 N N . TRP A 1 428 ? -16.882 3.136 -25.377 1.00 91.62 428 TRP A N 1
ATOM 3310 C CA . TRP A 1 428 ? -15.648 3.934 -25.361 1.00 91.62 428 TRP A CA 1
ATOM 3311 C C . TRP A 1 428 ? -15.887 5.397 -24.955 1.00 91.62 428 TRP A C 1
ATOM 3313 O O . TRP A 1 428 ? -15.256 5.892 -24.027 1.00 91.62 428 TRP A O 1
ATOM 3323 N N . SER A 1 429 ? -16.884 6.052 -25.559 1.00 90.06 429 SER A N 1
ATOM 3324 C CA . SER A 1 429 ? -17.266 7.432 -25.224 1.00 90.06 429 SER A CA 1
ATOM 3325 C C . SER A 1 429 ? -17.672 7.598 -23.751 1.00 90.06 429 SER A C 1
ATOM 3327 O O . SER A 1 429 ? -17.266 8.566 -23.108 1.00 90.06 429 SER A O 1
ATOM 3329 N N . GLN A 1 430 ? -18.402 6.634 -23.174 1.00 92.56 430 GLN A N 1
ATOM 3330 C CA . GLN A 1 430 ? -18.733 6.650 -21.743 1.00 92.56 430 GLN A CA 1
ATOM 3331 C C . GLN A 1 430 ? -17.484 6.491 -20.869 1.00 92.56 430 GLN A C 1
ATOM 3333 O O . GLN A 1 430 ? -17.363 7.188 -19.869 1.00 92.56 430 GLN A O 1
ATOM 3338 N N . ARG A 1 431 ? -16.542 5.619 -21.248 1.00 94.50 431 ARG A N 1
ATOM 3339 C CA . ARG A 1 431 ? -15.278 5.418 -20.521 1.00 94.50 431 ARG A CA 1
ATOM 3340 C C . ARG A 1 431 ? -14.400 6.667 -20.517 1.00 94.50 431 ARG A C 1
ATOM 3342 O O . ARG A 1 431 ? -13.950 7.060 -19.446 1.00 94.50 431 ARG A O 1
ATOM 3349 N N . LEU A 1 432 ? -14.228 7.314 -21.673 1.00 93.06 432 LEU A N 1
ATOM 3350 C CA . LEU A 1 432 ? -13.546 8.608 -21.775 1.00 93.06 432 LEU A CA 1
ATOM 3351 C C . LEU A 1 432 ? -14.236 9.672 -20.913 1.00 93.06 432 LEU A C 1
ATOM 3353 O O . LEU A 1 432 ? -13.581 10.334 -20.118 1.00 93.06 432 LEU A O 1
ATOM 3357 N N . THR A 1 433 ? -15.567 9.771 -20.999 1.00 95.19 433 THR A N 1
ATOM 3358 C CA . THR A 1 433 ? -16.349 10.728 -20.200 1.00 95.19 433 THR A CA 1
ATOM 3359 C C . THR A 1 433 ? -16.163 10.503 -18.697 1.00 95.19 433 THR A C 1
ATOM 3361 O O . THR A 1 433 ? -15.969 11.462 -17.961 1.00 95.19 433 THR A O 1
ATOM 3364 N N . ILE A 1 434 ? -16.181 9.246 -18.244 1.00 96.94 434 ILE A N 1
ATOM 3365 C CA . ILE A 1 434 ? -15.981 8.861 -16.839 1.00 96.94 434 ILE A CA 1
ATOM 3366 C C . ILE A 1 434 ? -14.555 9.172 -16.367 1.00 96.94 434 ILE A C 1
ATOM 3368 O O . ILE A 1 434 ? -14.373 9.619 -15.234 1.00 96.94 434 ILE A O 1
ATOM 3372 N N . ALA A 1 435 ? -13.551 8.954 -17.221 1.00 97.31 435 ALA A N 1
ATOM 3373 C CA . ALA A 1 435 ? -12.163 9.296 -16.932 1.00 97.31 435 ALA A CA 1
ATOM 3374 C C . ALA A 1 435 ? -11.977 10.817 -16.811 1.00 97.31 435 ALA A C 1
ATOM 3376 O O . ALA A 1 435 ? -11.457 11.268 -15.795 1.00 97.31 435 ALA A O 1
ATOM 3377 N N . HIS A 1 436 ? -12.487 11.593 -17.773 1.00 97.19 436 HIS A N 1
ATOM 3378 C CA . HIS A 1 436 ? -12.487 13.060 -17.745 1.00 97.19 436 HIS A CA 1
ATOM 3379 C C . HIS A 1 436 ? -13.187 13.603 -16.496 1.00 97.19 436 HIS A C 1
ATOM 3381 O O . HIS A 1 436 ? -12.605 14.359 -15.732 1.00 97.19 436 HIS A O 1
ATOM 3387 N N . ASP A 1 437 ? -14.433 13.185 -16.251 1.00 97.44 437 ASP A N 1
ATOM 3388 C CA . ASP A 1 437 ? -15.209 13.564 -15.066 1.00 97.44 437 ASP A CA 1
ATOM 3389 C C . ASP A 1 437 ? -14.430 13.306 -13.764 1.00 97.44 437 ASP A C 1
ATOM 3391 O O . ASP A 1 437 ? -14.456 14.111 -12.834 1.00 97.44 437 ASP A O 1
ATOM 3395 N N . THR A 1 438 ? -13.732 12.170 -13.688 1.00 97.62 438 THR A N 1
ATOM 3396 C CA . THR A 1 438 ? -12.914 11.810 -12.524 1.00 97.62 438 THR A CA 1
ATOM 3397 C C . THR A 1 438 ? -11.665 12.689 -12.423 1.00 97.62 438 THR A C 1
ATOM 3399 O O . THR A 1 438 ? -11.341 13.129 -11.321 1.00 97.62 438 THR A O 1
ATOM 3402 N N . ALA A 1 439 ? -10.995 12.981 -13.543 1.00 97.50 439 ALA A N 1
ATOM 3403 C CA . ALA A 1 439 ? -9.837 13.870 -13.590 1.00 97.50 439 ALA A CA 1
ATOM 3404 C C . ALA A 1 439 ? -10.204 15.295 -13.152 1.00 97.50 439 ALA A C 1
ATOM 3406 O O . ALA A 1 439 ? -9.593 15.813 -12.223 1.00 97.50 439 ALA A O 1
ATOM 3407 N N . GLU A 1 440 ? -11.280 15.862 -13.705 1.00 96.75 440 GLU A N 1
ATOM 3408 C CA . GLU A 1 440 ? -11.826 17.174 -13.338 1.00 96.75 440 GLU A CA 1
ATOM 3409 C C . GLU A 1 440 ? -12.189 17.239 -11.838 1.00 96.75 440 GLU A C 1
ATOM 3411 O O . GLU A 1 440 ? -11.929 18.227 -11.149 1.00 96.75 440 GLU A O 1
ATOM 3416 N N . GLY A 1 441 ? -12.738 16.147 -11.290 1.00 95.31 441 GLY A N 1
ATOM 3417 C CA . GLY A 1 441 ? -12.993 16.002 -9.857 1.00 95.31 441 GLY A CA 1
ATOM 3418 C C . GLY A 1 441 ? -11.729 16.050 -8.991 1.00 95.31 441 GLY A C 1
ATOM 3419 O O . GLY A 1 441 ? -11.742 16.701 -7.947 1.00 95.31 441 GLY A O 1
ATOM 3420 N N . LEU A 1 442 ? -10.646 15.389 -9.408 1.00 96.31 442 LEU A N 1
ATOM 3421 C CA . LEU A 1 442 ? -9.372 15.366 -8.678 1.00 96.31 442 LEU A CA 1
ATOM 3422 C C . LEU A 1 442 ? -8.580 16.674 -8.847 1.00 96.31 442 LEU A C 1
ATOM 3424 O O . LEU A 1 442 ? -8.071 17.192 -7.857 1.00 96.31 442 LEU A O 1
ATOM 3428 N N . ALA A 1 443 ? -8.555 17.262 -10.046 1.00 95.44 443 ALA A N 1
ATOM 3429 C CA . ALA A 1 443 ? -7.944 18.567 -10.312 1.00 95.44 443 ALA A CA 1
ATOM 3430 C C . ALA A 1 443 ? -8.556 19.666 -9.426 1.00 95.44 443 ALA A C 1
ATOM 3432 O O . ALA A 1 443 ? -7.838 20.448 -8.799 1.00 95.44 443 ALA A O 1
ATOM 3433 N N . TYR A 1 444 ? -9.884 19.658 -9.262 1.00 94.12 444 TYR A N 1
ATOM 3434 C CA . TYR A 1 444 ? -10.566 20.543 -8.318 1.00 94.12 444 TYR A CA 1
ATOM 3435 C C . TYR A 1 444 ? -10.079 20.356 -6.865 1.00 94.12 444 TYR A C 1
ATOM 3437 O O . TYR A 1 444 ? -9.921 21.341 -6.144 1.00 94.12 444 TYR A O 1
ATOM 3445 N N . LEU A 1 445 ? -9.817 19.120 -6.418 1.00 92.38 445 LEU A N 1
ATOM 3446 C CA . LEU A 1 445 ? -9.304 18.851 -5.066 1.00 92.38 445 LEU A CA 1
ATOM 3447 C C . LEU A 1 445 ? -7.851 19.305 -4.879 1.00 92.38 445 LEU A C 1
ATOM 3449 O O . LEU A 1 445 ? -7.503 19.774 -3.796 1.00 92.38 445 LEU A O 1
ATOM 3453 N N . HIS A 1 446 ? -7.014 19.165 -5.906 1.00 91.19 446 HIS A N 1
ATOM 3454 C CA . HIS A 1 446 ? -5.593 19.518 -5.844 1.00 91.19 446 HIS A CA 1
ATOM 3455 C C . HIS A 1 446 ? -5.348 21.023 -5.971 1.00 91.19 446 HIS A C 1
ATOM 3457 O O . HIS A 1 446 ? -4.542 21.560 -5.219 1.00 91.19 446 HIS A O 1
ATOM 3463 N N . PHE A 1 447 ? -6.044 21.701 -6.887 1.00 85.88 447 PHE A N 1
ATOM 3464 C CA . PHE A 1 447 ? -5.746 23.091 -7.251 1.00 85.88 447 PHE A CA 1
ATOM 3465 C C . PHE A 1 447 ? -6.813 24.097 -6.794 1.00 85.88 447 PHE A C 1
ATOM 3467 O O . PHE A 1 447 ? -6.490 25.170 -6.290 1.00 85.88 447 PHE A O 1
ATOM 3474 N N . SER A 1 448 ? -8.101 23.763 -6.943 1.00 83.88 448 SER A N 1
ATOM 3475 C CA . SER A 1 448 ? -9.201 24.703 -6.647 1.00 83.88 448 SER A CA 1
ATOM 3476 C C . SER A 1 448 ? -9.633 24.721 -5.176 1.00 83.88 448 SER A C 1
ATOM 3478 O O . SER A 1 448 ? -10.226 25.701 -4.717 1.00 83.88 448 SER A O 1
ATOM 3480 N N . ALA A 1 449 ? -9.383 23.648 -4.426 1.00 83.94 449 ALA A N 1
ATOM 3481 C CA . ALA A 1 449 ? -9.663 23.597 -2.998 1.00 83.94 449 ALA A CA 1
ATOM 3482 C C . ALA A 1 449 ? -8.563 24.308 -2.197 1.00 83.94 449 ALA A C 1
ATOM 3484 O O . ALA A 1 449 ? -7.373 24.096 -2.421 1.00 83.94 449 ALA A O 1
ATOM 3485 N N . SER A 1 450 ? -8.963 25.129 -1.222 1.00 78.19 450 SER A N 1
ATOM 3486 C CA . SER A 1 450 ? -8.033 25.836 -0.340 1.00 78.19 450 SER A CA 1
ATOM 3487 C C . SER A 1 450 ? -8.312 25.493 1.132 1.00 78.19 450 SER A C 1
ATOM 3489 O O . SER A 1 450 ? -9.383 25.842 1.640 1.00 78.19 450 SER A O 1
ATOM 3491 N N . PRO A 1 451 ? -7.377 24.831 1.839 1.00 80.69 451 PRO A N 1
ATOM 3492 C CA . PRO A 1 451 ? -6.117 24.291 1.320 1.00 80.69 451 PRO A CA 1
ATOM 3493 C C . PRO A 1 451 ? -6.306 23.046 0.413 1.00 80.69 451 PRO A C 1
ATOM 3495 O O . PRO A 1 451 ? -7.355 22.402 0.504 1.00 80.69 451 PRO A O 1
ATOM 3498 N N . PRO A 1 452 ? -5.295 22.673 -0.404 1.00 87.00 452 PRO A N 1
ATOM 3499 C CA . PRO A 1 452 ? -5.333 21.494 -1.276 1.00 87.00 452 PRO A CA 1
ATOM 3500 C C . PRO A 1 452 ? -5.668 20.187 -0.550 1.00 87.00 452 PRO A C 1
ATOM 3502 O O . PRO A 1 452 ? -5.258 19.971 0.595 1.00 87.00 452 PRO A O 1
ATOM 3505 N N . ILE A 1 453 ? -6.385 19.290 -1.229 1.00 89.69 453 ILE A N 1
ATOM 3506 C CA . ILE A 1 453 ? -6.873 18.012 -0.693 1.00 89.69 453 ILE A CA 1
ATOM 3507 C C . ILE A 1 453 ? -6.331 16.848 -1.524 1.00 89.69 453 ILE A C 1
ATOM 3509 O O . ILE A 1 453 ? -6.717 16.669 -2.673 1.00 89.69 453 ILE A O 1
ATOM 3513 N N . TYR A 1 454 ? -5.524 15.982 -0.914 1.00 91.50 454 TYR A N 1
ATOM 3514 C CA . TYR A 1 454 ? -5.074 14.727 -1.527 1.00 91.50 454 TYR A CA 1
ATOM 3515 C C . TYR A 1 454 ? -6.017 13.585 -1.126 1.00 91.50 454 TYR A C 1
ATOM 3517 O O . TYR A 1 454 ? -6.266 13.373 0.066 1.00 91.50 454 TYR A O 1
ATOM 3525 N N . HIS A 1 455 ? -6.558 12.848 -2.095 1.00 92.00 455 HIS A N 1
ATOM 3526 C CA . HIS A 1 455 ? -7.622 11.860 -1.916 1.00 92.00 455 HIS A CA 1
ATOM 3527 C C . HIS A 1 455 ? -7.132 10.559 -1.254 1.00 92.00 455 HIS A C 1
ATOM 3529 O O . HIS A 1 455 ? -7.760 10.089 -0.301 1.00 92.00 455 HIS A O 1
ATOM 3535 N N . ARG A 1 456 ? -5.988 10.021 -1.704 1.00 89.38 456 ARG A N 1
ATOM 3536 C CA . ARG A 1 456 ? -5.248 8.829 -1.218 1.00 89.38 456 ARG A CA 1
ATOM 3537 C C . ARG A 1 456 ? -5.899 7.454 -1.415 1.00 89.38 456 ARG A C 1
ATOM 3539 O O . ARG A 1 456 ? -5.273 6.442 -1.105 1.00 89.38 456 ARG A O 1
ATOM 3546 N N . ASP A 1 457 ? -7.138 7.386 -1.896 1.00 90.81 457 ASP A N 1
ATOM 3547 C CA . ASP A 1 457 ? -7.832 6.116 -2.177 1.00 90.81 457 ASP A CA 1
ATOM 3548 C C . ASP A 1 457 ? -8.620 6.174 -3.500 1.00 90.81 457 ASP A C 1
ATOM 3550 O O . ASP A 1 457 ? -9.797 5.819 -3.565 1.00 90.81 457 ASP A O 1
ATOM 3554 N N . VAL A 1 458 ? -7.988 6.695 -4.559 1.00 95.38 458 VAL A N 1
ATOM 3555 C CA . VAL A 1 458 ? -8.548 6.687 -5.924 1.00 95.38 458 VAL A CA 1
ATOM 3556 C C . VAL A 1 458 ? -8.496 5.260 -6.483 1.00 95.38 458 VAL A C 1
ATOM 3558 O O . VAL A 1 458 ? -7.434 4.647 -6.530 1.00 95.38 458 VAL A O 1
ATOM 3561 N N . LYS A 1 459 ? -9.657 4.718 -6.870 1.00 93.94 459 LYS A N 1
ATOM 3562 C CA . LYS A 1 459 ? -9.843 3.359 -7.419 1.00 93.94 459 LYS A CA 1
ATOM 3563 C C . LYS A 1 459 ? -11.247 3.198 -7.996 1.00 93.94 459 LYS A C 1
ATOM 3565 O O . LYS A 1 459 ? -12.163 3.912 -7.585 1.00 93.94 459 LYS A O 1
ATOM 3570 N N . ALA A 1 460 ? -11.463 2.199 -8.850 1.00 94.50 460 ALA A N 1
ATOM 3571 C CA . ALA A 1 460 ? -12.742 2.005 -9.540 1.00 94.50 460 ALA A CA 1
ATOM 3572 C C . ALA A 1 460 ? -13.955 1.789 -8.604 1.00 94.50 460 ALA A C 1
ATOM 3574 O O . ALA A 1 460 ? -15.079 2.113 -8.980 1.00 94.50 460 ALA A O 1
ATOM 3575 N N . SER A 1 461 ? -13.767 1.280 -7.376 1.00 91.88 461 SER A N 1
ATOM 3576 C CA . SER A 1 461 ? -14.871 1.126 -6.406 1.00 91.88 461 SER A CA 1
ATOM 3577 C C . SER A 1 461 ? -15.337 2.448 -5.788 1.00 91.88 461 SER A C 1
ATOM 3579 O O . SER A 1 461 ? -16.435 2.513 -5.242 1.00 91.88 461 SER A O 1
ATOM 3581 N N . ASN A 1 462 ? -14.492 3.481 -5.843 1.00 94.00 462 ASN A N 1
ATOM 3582 C CA . ASN A 1 462 ? -14.727 4.795 -5.246 1.00 94.00 462 ASN A CA 1
ATOM 3583 C C . ASN A 1 462 ? -15.189 5.830 -6.288 1.00 94.00 462 ASN A C 1
ATOM 3585 O O . ASN A 1 462 ? -15.470 6.972 -5.937 1.00 94.00 462 ASN A O 1
ATOM 3589 N N . ILE A 1 463 ? -15.304 5.435 -7.559 1.00 96.75 463 ILE A N 1
ATOM 3590 C CA . ILE A 1 463 ? -15.920 6.237 -8.617 1.00 96.75 463 ILE A CA 1
ATOM 3591 C C . ILE A 1 463 ? -17.358 5.753 -8.790 1.00 96.75 463 ILE A C 1
ATOM 3593 O O . ILE A 1 463 ? -17.579 4.612 -9.196 1.00 96.75 463 ILE A O 1
ATOM 3597 N N . LEU A 1 464 ? -18.338 6.591 -8.457 1.00 95.12 464 LEU A N 1
ATOM 3598 C CA . LEU A 1 464 ? -19.763 6.272 -8.577 1.00 95.12 464 LEU A CA 1
ATOM 3599 C C . LEU A 1 464 ? -20.370 6.934 -9.819 1.00 95.12 464 LEU A C 1
ATOM 3601 O O . LEU A 1 464 ? -19.920 8.002 -10.228 1.00 95.12 464 LEU A O 1
ATOM 3605 N N . LEU A 1 465 ? -21.397 6.314 -10.407 1.00 95.31 465 LEU A N 1
ATOM 3606 C CA . LEU A 1 465 ? -22.044 6.798 -11.635 1.00 95.31 465 LEU A CA 1
ATOM 3607 C C . LEU A 1 465 ? -23.472 7.302 -11.370 1.00 95.31 465 LEU A C 1
ATOM 3609 O O . LEU A 1 465 ? -24.319 6.558 -10.863 1.00 95.31 465 LEU A O 1
ATOM 3613 N N . ASP A 1 466 ? -23.744 8.562 -11.718 1.00 92.88 466 ASP A N 1
ATOM 3614 C CA . ASP A 1 466 ? -25.058 9.197 -11.538 1.00 92.88 466 ASP A CA 1
ATOM 3615 C C . ASP A 1 466 ? -26.120 8.710 -12.546 1.00 92.88 466 ASP A C 1
ATOM 3617 O O . ASP A 1 466 ? -25.880 7.797 -13.341 1.00 92.88 466 ASP A O 1
ATOM 3621 N N . ASP A 1 467 ? -27.325 9.290 -12.506 1.00 90.50 467 ASP A N 1
ATOM 3622 C CA . ASP A 1 467 ? -28.438 8.959 -13.407 1.00 90.50 467 ASP A CA 1
ATOM 3623 C C . ASP A 1 467 ? -28.121 9.178 -14.898 1.00 90.50 467 ASP A C 1
ATOM 3625 O O . ASP A 1 467 ? -28.727 8.532 -15.754 1.00 90.50 467 ASP A O 1
ATOM 3629 N N . LYS A 1 468 ? -27.136 10.027 -15.210 1.00 91.62 468 LYS A N 1
ATOM 3630 C CA . LYS A 1 468 ? -26.666 10.361 -16.562 1.00 91.62 468 LYS A CA 1
ATOM 3631 C C . LYS A 1 468 ? -25.378 9.627 -16.937 1.00 91.62 468 LYS A C 1
ATOM 3633 O O . LYS A 1 468 ? -24.805 9.919 -17.984 1.00 91.62 468 LYS A O 1
ATOM 3638 N N . MET A 1 469 ? -24.941 8.667 -16.116 1.00 90.88 469 MET A N 1
ATOM 3639 C CA . MET A 1 469 ? -23.658 7.961 -16.237 1.00 90.88 469 MET A CA 1
ATOM 3640 C C . MET A 1 469 ? -22.433 8.887 -16.124 1.00 90.88 469 MET A C 1
ATOM 3642 O O . MET A 1 469 ? -21.356 8.538 -16.607 1.00 90.88 469 MET A O 1
ATOM 3646 N N . LYS A 1 470 ? -22.584 10.049 -15.475 1.00 94.12 470 LYS A N 1
ATOM 3647 C CA . LYS A 1 470 ? -21.482 10.952 -15.131 1.00 94.12 470 LYS A CA 1
ATOM 3648 C C . LYS A 1 470 ? -20.778 10.471 -13.864 1.00 94.12 470 LYS A C 1
ATOM 3650 O O . LYS A 1 470 ? -21.423 9.952 -12.948 1.00 94.12 470 LYS A O 1
ATOM 3655 N N . ALA A 1 471 ? -19.455 10.615 -13.821 1.00 96.69 471 ALA A N 1
ATOM 3656 C CA . ALA A 1 471 ? -18.654 10.099 -12.714 1.00 96.69 471 ALA A CA 1
ATOM 3657 C C . ALA A 1 471 ? -18.565 11.079 -11.536 1.00 96.69 471 ALA A C 1
ATOM 3659 O O . ALA A 1 471 ? -18.417 12.292 -11.719 1.00 96.69 471 ALA A O 1
ATOM 3660 N N . LYS A 1 472 ? -18.623 10.523 -10.321 1.00 96.31 472 LYS A N 1
ATOM 3661 C CA . LYS A 1 472 ? -18.444 11.222 -9.046 1.00 96.31 472 LYS A CA 1
ATOM 3662 C C . LYS A 1 472 ? -17.462 10.478 -8.138 1.00 96.31 472 LYS A C 1
ATOM 3664 O O . LYS A 1 472 ? -17.687 9.312 -7.813 1.00 96.31 472 LYS A O 1
ATOM 3669 N N . VAL A 1 473 ? -16.407 11.159 -7.691 1.00 95.56 473 VAL A N 1
ATOM 3670 C CA . VAL A 1 473 ? -15.415 10.636 -6.733 1.00 95.56 473 VAL A CA 1
ATOM 3671 C C . VAL A 1 473 ? -16.011 10.581 -5.322 1.00 95.56 473 VAL A C 1
ATOM 3673 O O . VAL A 1 473 ? -16.659 11.533 -4.875 1.00 95.56 473 VAL A O 1
ATOM 3676 N N . ALA A 1 474 ? -15.795 9.467 -4.622 1.00 90.88 474 ALA A N 1
ATOM 3677 C CA . ALA A 1 474 ? -16.350 9.161 -3.308 1.00 90.88 474 ALA A CA 1
ATOM 3678 C C . ALA A 1 474 ? -15.296 8.613 -2.322 1.00 90.88 474 ALA A C 1
ATOM 3680 O O . ALA A 1 474 ? -14.235 8.145 -2.718 1.00 90.88 474 ALA A O 1
ATOM 3681 N N . ASP A 1 475 ? -15.680 8.563 -1.040 1.00 84.62 475 ASP A N 1
ATOM 3682 C CA . ASP A 1 475 ? -14.922 7.982 0.085 1.00 84.62 475 ASP A CA 1
ATOM 3683 C C . ASP A 1 475 ? -13.634 8.733 0.481 1.00 84.62 475 ASP A C 1
ATOM 3685 O O . ASP A 1 475 ? -12.512 8.240 0.376 1.00 84.62 475 ASP A O 1
ATOM 3689 N N . PHE A 1 476 ? -13.825 9.916 1.070 1.00 84.12 476 PHE A N 1
ATOM 3690 C CA . PHE A 1 476 ? -12.753 10.812 1.523 1.00 84.12 476 PHE A CA 1
ATOM 3691 C C . PHE A 1 476 ? -12.177 10.421 2.901 1.00 84.12 476 PHE A C 1
ATOM 3693 O O . PHE A 1 476 ? -11.552 11.226 3.600 1.00 84.12 476 PHE A O 1
ATOM 3700 N N . GLY A 1 477 ? -12.401 9.176 3.338 1.00 75.25 477 GLY A N 1
ATOM 3701 C CA . GLY A 1 477 ? -12.040 8.702 4.675 1.00 75.25 477 GLY A CA 1
ATOM 3702 C C . GLY A 1 477 ? -10.530 8.672 4.944 1.00 75.25 477 GLY A C 1
ATOM 3703 O O . GLY A 1 477 ? -10.118 8.761 6.101 1.00 75.25 477 GLY A O 1
ATOM 3704 N N . LEU A 1 478 ? -9.692 8.565 3.905 1.00 79.88 478 LEU A N 1
ATOM 3705 C CA . LEU A 1 478 ? -8.228 8.632 4.029 1.00 79.88 478 LEU A CA 1
ATOM 3706 C C . LEU A 1 478 ? -7.628 9.995 3.678 1.00 79.88 478 LEU A C 1
ATOM 3708 O O . LEU A 1 478 ? -6.461 10.212 4.020 1.00 79.88 478 LEU A O 1
ATOM 3712 N N . SER A 1 479 ? -8.388 10.875 3.026 1.00 85.88 479 SER A N 1
ATOM 3713 C CA . SER A 1 479 ? -7.893 12.089 2.372 1.00 85.88 479 SER A CA 1
ATOM 3714 C C . SER A 1 479 ? -7.230 13.071 3.342 1.00 85.88 479 SER A C 1
ATOM 3716 O O . SER A 1 479 ? -7.467 13.023 4.550 1.00 85.88 479 SER A O 1
ATOM 3718 N N . ARG A 1 480 ? -6.365 13.959 2.849 1.00 83.00 480 ARG A N 1
ATOM 3719 C CA . ARG A 1 480 ? -5.589 14.887 3.685 1.00 83.00 480 ARG A CA 1
ATOM 3720 C C . ARG A 1 480 ? -5.566 16.288 3.097 1.00 83.00 480 ARG A C 1
ATOM 3722 O O . ARG A 1 480 ? -5.337 16.445 1.909 1.00 83.00 480 ARG A O 1
ATOM 3729 N N . LEU A 1 481 ? -5.738 17.278 3.970 1.00 82.38 481 LEU A N 1
ATOM 3730 C CA . LEU A 1 481 ? -5.440 18.677 3.675 1.00 82.38 481 LEU A CA 1
ATOM 3731 C C . LEU A 1 481 ? -3.914 18.864 3.708 1.00 82.38 481 LEU A C 1
ATOM 3733 O O . LEU A 1 481 ? -3.291 18.562 4.733 1.00 82.38 481 LEU A O 1
ATOM 3737 N N . ALA A 1 482 ? -3.323 19.346 2.618 1.00 73.94 482 ALA A N 1
ATOM 3738 C CA . ALA A 1 482 ? -1.950 19.843 2.611 1.00 73.94 482 ALA A CA 1
ATOM 3739 C C . ALA A 1 482 ? -1.906 21.229 3.275 1.00 73.94 482 ALA A C 1
ATOM 3741 O O . ALA A 1 482 ? -2.892 21.955 3.254 1.00 73.94 482 ALA A O 1
ATOM 3742 N N . HIS A 1 483 ? -0.796 21.614 3.902 1.00 68.94 483 HIS A N 1
ATOM 3743 C CA . HIS A 1 483 ? -0.629 23.010 4.331 1.00 68.94 483 HIS A CA 1
ATOM 3744 C C . HIS A 1 483 ? 0.017 23.773 3.172 1.00 68.94 483 HIS A C 1
ATOM 3746 O O . HIS A 1 483 ? 0.892 23.216 2.515 1.00 68.94 483 HIS A O 1
ATOM 3752 N N . SER A 1 484 ? -0.401 25.019 2.929 1.00 52.69 484 SER A N 1
ATOM 3753 C CA . SER A 1 484 ? 0.048 25.846 1.790 1.00 52.69 484 SER A CA 1
ATOM 3754 C C . SER A 1 484 ? 1.566 26.001 1.681 1.00 52.69 484 SER A C 1
ATOM 3756 O O . SER A 1 484 ? 2.081 26.241 0.596 1.00 52.69 484 SER A O 1
ATOM 3758 N N . ASP A 1 485 ? 2.268 25.841 2.801 1.00 51.75 485 ASP A N 1
ATOM 3759 C CA . ASP A 1 485 ? 3.680 26.182 2.952 1.00 51.75 485 ASP A CA 1
ATOM 3760 C C . ASP A 1 485 ? 4.587 24.929 2.917 1.00 51.75 485 ASP A C 1
ATOM 3762 O O . ASP A 1 485 ? 5.749 24.994 3.315 1.00 51.75 485 ASP A O 1
ATOM 3766 N N . VAL A 1 486 ? 4.060 23.758 2.521 1.00 48.62 486 VAL A N 1
ATOM 3767 C CA . VAL A 1 486 ? 4.788 22.475 2.567 1.00 48.62 486 VAL A CA 1
ATOM 3768 C C . VAL A 1 486 ? 4.596 21.674 1.278 1.00 48.62 486 VAL A C 1
ATOM 3770 O O . VAL A 1 486 ? 3.477 21.323 0.915 1.00 48.62 486 VAL A O 1
ATOM 3773 N N . THR A 1 487 ? 5.704 21.303 0.629 1.00 57.78 487 THR A N 1
ATOM 3774 C CA . THR A 1 487 ? 5.718 20.573 -0.658 1.00 57.78 487 THR A CA 1
ATOM 3775 C C . THR A 1 487 ? 5.167 19.145 -0.589 1.00 57.78 487 THR A C 1
ATOM 3777 O O . THR A 1 487 ? 4.848 18.555 -1.616 1.00 57.78 487 THR A O 1
ATOM 3780 N N . HIS A 1 488 ? 5.064 18.563 0.607 1.00 65.81 488 HIS A N 1
ATOM 3781 C CA . HIS A 1 488 ? 4.587 17.199 0.826 1.00 65.81 488 HIS A CA 1
ATOM 3782 C C . HIS A 1 488 ? 3.996 17.029 2.230 1.00 65.81 488 HIS A C 1
ATOM 3784 O O . HIS A 1 488 ? 4.329 17.752 3.168 1.00 65.81 488 HIS A O 1
ATOM 3790 N N . VAL A 1 489 ? 3.143 16.020 2.409 1.00 68.50 489 VAL A N 1
ATOM 3791 C CA . VAL A 1 489 ? 2.593 15.638 3.715 1.00 68.50 489 VAL A CA 1
ATOM 3792 C C . VAL A 1 489 ? 3.263 14.350 4.191 1.00 68.50 489 VAL A C 1
ATOM 3794 O O . VAL A 1 489 ? 2.911 13.256 3.753 1.00 68.50 489 VAL A O 1
ATOM 3797 N N . THR A 1 490 ? 4.213 14.459 5.122 1.00 71.25 490 THR A N 1
ATOM 3798 C CA . THR A 1 490 ? 4.885 13.290 5.713 1.00 71.25 490 THR A CA 1
ATOM 3799 C C . THR A 1 490 ? 3.907 12.476 6.556 1.00 71.25 490 THR A C 1
ATOM 3801 O O . THR A 1 490 ? 3.459 12.912 7.620 1.00 71.25 490 THR A O 1
ATOM 3804 N N . THR A 1 491 ? 3.529 11.285 6.089 1.00 72.06 491 THR A N 1
ATOM 3805 C CA . THR A 1 491 ? 2.533 10.453 6.773 1.00 72.06 491 THR A CA 1
ATOM 3806 C C . THR A 1 491 ? 2.656 8.977 6.400 1.00 72.06 491 THR A C 1
ATOM 3808 O O . THR A 1 491 ? 2.977 8.642 5.264 1.00 72.06 491 THR A O 1
ATOM 3811 N N . CYS A 1 492 ? 2.364 8.075 7.346 1.00 72.44 492 CYS A N 1
ATOM 3812 C CA . CYS A 1 492 ? 2.444 6.628 7.125 1.00 72.44 492 CYS A CA 1
ATOM 3813 C C . CYS A 1 492 ? 1.696 6.211 5.850 1.00 72.44 492 CYS A C 1
ATOM 3815 O O . CYS A 1 492 ? 0.540 6.609 5.679 1.00 72.44 492 CYS A O 1
ATOM 3817 N N . ALA A 1 493 ? 2.324 5.374 5.018 1.00 74.50 493 ALA A N 1
ATOM 3818 C CA . ALA A 1 493 ? 1.735 4.843 3.793 1.00 74.50 493 ALA A CA 1
ATOM 3819 C C . ALA A 1 493 ? 0.357 4.202 4.060 1.00 74.50 493 ALA A C 1
ATOM 3821 O O . ALA A 1 493 ? 0.221 3.275 4.864 1.00 74.50 493 ALA A O 1
ATOM 3822 N N . GLN A 1 494 ? -0.684 4.722 3.407 1.00 77.19 494 GLN A N 1
ATOM 3823 C CA . GLN A 1 494 ? -2.046 4.179 3.428 1.00 77.19 494 GLN A CA 1
ATOM 3824 C C . GLN A 1 494 ? -2.690 4.379 2.057 1.00 77.19 494 GLN A C 1
ATOM 3826 O O . GLN A 1 494 ? -2.570 5.455 1.483 1.00 77.19 494 GLN A O 1
ATOM 3831 N N . GLY A 1 495 ? -3.414 3.364 1.596 1.00 81.81 495 GLY A N 1
ATOM 3832 C CA . GLY A 1 495 ? -4.151 3.342 0.334 1.00 81.81 495 GLY A CA 1
ATOM 3833 C C . GLY A 1 495 ? -4.548 1.903 0.000 1.00 81.81 495 GLY A C 1
ATOM 3834 O O . GLY A 1 495 ? -4.389 1.003 0.834 1.00 81.81 495 GLY A O 1
ATOM 3835 N N . THR A 1 496 ? -5.047 1.668 -1.211 1.00 83.50 496 THR A N 1
ATOM 3836 C CA . THR A 1 496 ? -5.419 0.323 -1.679 1.00 83.50 496 THR A CA 1
ATOM 3837 C C . THR A 1 496 ? -4.272 -0.343 -2.444 1.00 83.50 496 THR A C 1
ATOM 3839 O O . THR A 1 496 ? -3.672 0.252 -3.338 1.00 83.50 496 THR A O 1
ATOM 3842 N N . LEU A 1 497 ? -3.976 -1.605 -2.112 1.00 82.50 497 LEU A N 1
ATOM 3843 C CA . LEU A 1 497 ? -2.950 -2.404 -2.792 1.00 82.50 497 LEU A CA 1
ATOM 3844 C C . LEU A 1 497 ? -3.246 -2.496 -4.300 1.00 82.50 497 LEU A C 1
ATOM 3846 O O . LEU A 1 497 ? -4.352 -2.866 -4.686 1.00 82.50 497 LEU A O 1
ATOM 3850 N N . GLY A 1 498 ? -2.252 -2.171 -5.128 1.00 86.19 498 GLY A N 1
ATOM 3851 C CA . GLY A 1 498 ? -2.376 -2.082 -6.588 1.00 86.19 498 GLY A CA 1
ATOM 3852 C C . GLY A 1 498 ? -2.501 -0.653 -7.121 1.00 86.19 498 GLY A C 1
ATOM 3853 O O . GLY A 1 498 ? -2.010 -0.403 -8.212 1.00 86.19 498 GLY A O 1
ATOM 3854 N N . TYR A 1 499 ? -3.066 0.274 -6.339 1.00 91.81 499 TYR A N 1
ATOM 3855 C CA . TYR A 1 499 ? -3.179 1.705 -6.681 1.00 91.81 499 TYR A CA 1
ATOM 3856 C C . TYR A 1 499 ? -2.168 2.574 -5.923 1.00 91.81 499 TYR A C 1
ATOM 3858 O O . TYR A 1 499 ? -1.888 3.691 -6.334 1.00 91.81 499 TYR A O 1
ATOM 3866 N N . LEU A 1 500 ? -1.628 2.070 -4.808 1.00 90.69 500 LEU A N 1
ATOM 3867 C CA . LEU A 1 500 ? -0.694 2.804 -3.959 1.00 90.69 500 LEU A CA 1
ATOM 3868 C C . LEU A 1 500 ? 0.598 3.170 -4.712 1.00 90.69 500 LEU A C 1
ATOM 3870 O O . LEU A 1 500 ? 1.304 2.287 -5.198 1.00 90.69 500 LEU A O 1
ATOM 3874 N N . ASP A 1 501 ? 0.898 4.467 -4.736 1.00 91.75 501 ASP A N 1
ATOM 3875 C CA . ASP A 1 501 ? 2.122 5.052 -5.287 1.00 91.75 501 ASP A CA 1
ATOM 3876 C C . ASP A 1 501 ? 3.389 4.479 -4.611 1.00 91.75 501 ASP A C 1
ATOM 3878 O O . ASP A 1 501 ? 3.497 4.541 -3.377 1.00 91.75 501 ASP A O 1
ATOM 3882 N N . PRO A 1 502 ? 4.345 3.916 -5.380 1.00 87.62 502 PRO A N 1
ATOM 3883 C CA . PRO A 1 502 ? 5.586 3.384 -4.832 1.00 87.62 502 PRO A CA 1
ATOM 3884 C C . PRO A 1 502 ? 6.485 4.470 -4.224 1.00 87.62 502 PRO A C 1
ATOM 3886 O O . PRO A 1 502 ? 7.045 4.226 -3.158 1.00 87.62 502 PRO A O 1
ATOM 3889 N N . ASP A 1 503 ? 6.581 5.670 -4.813 1.00 85.25 503 ASP A N 1
ATOM 3890 C CA . ASP A 1 503 ? 7.425 6.747 -4.263 1.00 85.25 503 ASP A CA 1
ATOM 3891 C C . ASP A 1 503 ? 6.936 7.139 -2.865 1.00 85.25 503 ASP A C 1
ATOM 3893 O O . ASP A 1 503 ? 7.685 7.114 -1.887 1.00 85.25 503 ASP A O 1
ATOM 3897 N N . TYR A 1 504 ? 5.625 7.356 -2.743 1.00 84.81 504 TYR A N 1
ATOM 3898 C CA . TYR A 1 504 ? 4.973 7.608 -1.465 1.00 84.81 504 TYR A CA 1
ATOM 3899 C C . TYR A 1 504 ? 5.167 6.466 -0.450 1.00 84.81 504 TYR A C 1
ATOM 3901 O O . TYR A 1 504 ? 5.397 6.725 0.735 1.00 84.81 504 TYR A O 1
ATOM 3909 N N . TYR A 1 505 ? 5.089 5.200 -0.878 1.00 82.44 505 TYR A N 1
ATOM 3910 C CA . TYR A 1 505 ? 5.290 4.058 0.021 1.00 82.44 505 TYR A CA 1
ATOM 3911 C C . TYR A 1 505 ? 6.726 3.979 0.564 1.00 82.44 505 TYR A C 1
ATOM 3913 O O . TYR A 1 505 ? 6.901 3.687 1.748 1.00 82.44 505 TYR A O 1
ATOM 3921 N N . TRP A 1 506 ? 7.737 4.241 -0.271 1.00 76.56 506 TRP A N 1
ATOM 3922 C CA . TRP A 1 506 ? 9.147 4.213 0.133 1.00 76.56 506 TRP A CA 1
ATOM 3923 C C . TRP A 1 506 ? 9.541 5.446 0.960 1.00 76.56 506 TRP A C 1
ATOM 3925 O O . TRP A 1 506 ? 10.165 5.309 2.013 1.00 76.56 506 TRP A O 1
ATOM 3935 N N . ASN A 1 507 ? 9.142 6.641 0.515 1.00 76.69 507 ASN A N 1
ATOM 3936 C CA . ASN A 1 507 ? 9.625 7.914 1.055 1.00 76.69 507 ASN A CA 1
ATOM 3937 C C . ASN A 1 507 ? 8.722 8.513 2.148 1.00 76.69 507 ASN A C 1
ATOM 3939 O O . ASN A 1 507 ? 9.118 9.467 2.816 1.00 76.69 507 ASN A O 1
ATOM 3943 N N . TYR A 1 508 ? 7.512 7.977 2.356 1.00 78.25 508 TYR A N 1
ATOM 3944 C CA . TYR A 1 508 ? 6.483 8.495 3.279 1.00 78.25 508 TYR A CA 1
ATOM 3945 C C . TYR A 1 508 ? 6.014 9.937 2.991 1.00 78.25 508 TYR A C 1
ATOM 3947 O O . TYR A 1 508 ? 5.269 10.517 3.789 1.00 78.25 508 TYR A O 1
ATOM 3955 N N . GLN A 1 509 ? 6.416 10.510 1.854 1.00 83.25 509 GLN A N 1
ATOM 3956 C CA . GLN A 1 509 ? 6.049 11.845 1.386 1.00 83.25 509 GLN A CA 1
ATOM 3957 C C . GLN A 1 509 ? 4.810 11.755 0.494 1.00 83.25 509 GLN A C 1
ATOM 3959 O O . GLN A 1 509 ? 4.885 11.229 -0.610 1.00 83.25 509 GLN A O 1
ATOM 3964 N N . LEU A 1 510 ? 3.664 12.240 0.970 1.00 85.62 510 LEU A N 1
ATOM 3965 C CA . LEU A 1 510 ? 2.447 12.301 0.162 1.00 85.62 510 LEU A CA 1
ATOM 3966 C C . LEU A 1 510 ? 2.373 13.621 -0.616 1.00 85.62 510 LEU A C 1
ATOM 3968 O O . LEU A 1 510 ? 2.460 14.688 -0.002 1.00 85.62 510 LEU A O 1
ATOM 3972 N N . THR A 1 511 ? 2.102 13.543 -1.917 1.00 90.19 511 THR A N 1
ATOM 3973 C CA . THR A 1 511 ? 1.833 14.694 -2.796 1.00 90.19 511 THR A CA 1
ATOM 3974 C C . THR A 1 511 ? 0.564 14.470 -3.634 1.00 90.19 511 THR A C 1
ATOM 3976 O O . THR A 1 511 ? -0.035 13.391 -3.602 1.00 90.19 511 THR A O 1
ATOM 3979 N N . ASP A 1 512 ? 0.159 15.481 -4.402 1.00 90.56 512 ASP A N 1
ATOM 3980 C CA . ASP A 1 512 ? -0.845 15.395 -5.475 1.00 90.56 512 ASP A CA 1
ATOM 3981 C C . ASP A 1 512 ? -0.519 14.265 -6.475 1.00 90.56 512 ASP A C 1
ATOM 3983 O O . ASP A 1 512 ? -1.386 13.468 -6.846 1.00 90.56 512 ASP A O 1
ATOM 3987 N N . LYS A 1 513 ? 0.767 14.115 -6.824 1.00 94.62 513 LYS A N 1
ATOM 3988 C CA . LYS A 1 513 ? 1.285 13.106 -7.763 1.00 94.62 513 LYS A CA 1
ATOM 3989 C C . LYS A 1 513 ? 1.056 11.656 -7.307 1.00 94.62 513 LYS A C 1
ATOM 3991 O O . LYS A 1 513 ? 1.139 10.739 -8.130 1.00 94.62 513 LYS A O 1
ATOM 3996 N N . SER A 1 514 ? 0.737 11.418 -6.032 1.00 93.94 514 SER A N 1
ATOM 3997 C CA . SER A 1 514 ? 0.335 10.094 -5.532 1.00 93.94 514 SER A CA 1
ATOM 3998 C C . SER A 1 514 ? -1.108 9.727 -5.903 1.00 93.94 514 SER A C 1
ATOM 4000 O O . SER A 1 514 ? -1.408 8.553 -6.148 1.00 93.94 514 SER A O 1
ATOM 4002 N N . ASP A 1 515 ? -2.002 10.715 -6.009 1.00 95.56 515 ASP A N 1
ATOM 4003 C CA . ASP A 1 515 ? -3.332 10.510 -6.593 1.00 95.56 515 ASP A CA 1
ATOM 4004 C C . ASP A 1 515 ? -3.238 10.354 -8.116 1.00 95.56 515 ASP A C 1
ATOM 4006 O O . ASP A 1 515 ? -3.945 9.511 -8.663 1.00 95.56 515 ASP A O 1
ATOM 4010 N N . VAL A 1 516 ? -2.329 11.079 -8.789 1.00 97.62 516 VAL A N 1
ATOM 4011 C CA . VAL A 1 516 ? -2.062 10.918 -10.236 1.00 97.62 516 VAL A CA 1
ATOM 4012 C C . VAL A 1 516 ? -1.654 9.478 -10.561 1.00 97.62 516 VAL A C 1
ATOM 4014 O O . VAL A 1 516 ? -2.221 8.872 -11.467 1.00 97.62 516 VAL A O 1
ATOM 4017 N N . TYR A 1 517 ? -0.745 8.880 -9.782 1.00 97.06 517 TYR A N 1
ATOM 4018 C CA . TYR A 1 517 ? -0.377 7.467 -9.949 1.00 97.06 517 TYR A CA 1
ATOM 4019 C C . TYR A 1 517 ? -1.583 6.534 -9.761 1.00 97.06 517 TYR A C 1
ATOM 4021 O O . TYR A 1 517 ? -1.848 5.663 -10.593 1.00 97.06 517 TYR A O 1
ATOM 4029 N N . SER A 1 518 ? -2.367 6.758 -8.701 1.00 97.25 518 SER A N 1
ATOM 4030 C CA . SER A 1 518 ? -3.588 5.989 -8.420 1.00 97.25 518 SER A CA 1
ATOM 4031 C C . SER A 1 518 ? -4.619 6.108 -9.559 1.00 97.25 518 SER A C 1
ATOM 4033 O O . SER A 1 518 ? -5.291 5.133 -9.907 1.00 97.25 518 SER A O 1
ATOM 4035 N N . PHE A 1 519 ? -4.715 7.287 -10.179 1.00 98.25 519 PHE A N 1
ATOM 4036 C CA . PHE A 1 519 ? -5.541 7.558 -11.352 1.00 98.25 519 PHE A CA 1
ATOM 4037 C C . PHE A 1 519 ? -4.993 6.887 -12.621 1.00 98.25 519 PHE A C 1
ATOM 4039 O O . PHE A 1 519 ? -5.766 6.311 -13.379 1.00 98.25 519 PHE A O 1
ATOM 4046 N N . GLY A 1 520 ? -3.674 6.837 -12.818 1.00 97.62 520 GLY A N 1
ATOM 4047 C CA . GLY A 1 520 ? -3.046 6.072 -13.899 1.00 97.62 520 GLY A CA 1
ATOM 4048 C C . GLY A 1 520 ? -3.420 4.584 -13.869 1.00 97.62 520 GLY A C 1
ATOM 4049 O O . GLY A 1 520 ? -3.766 4.004 -14.899 1.00 97.62 520 GLY A O 1
ATOM 4050 N N . VAL A 1 521 ? -3.469 3.972 -12.677 1.00 97.69 521 VAL A N 1
ATOM 4051 C CA . VAL A 1 521 ? -3.969 2.592 -12.512 1.00 97.69 521 VAL A CA 1
ATOM 4052 C C . VAL A 1 521 ? -5.444 2.491 -12.909 1.00 97.69 521 VAL A C 1
ATOM 4054 O O . VAL A 1 521 ? -5.826 1.560 -13.618 1.00 97.69 521 VAL A O 1
ATOM 4057 N N . LEU A 1 522 ? -6.268 3.463 -12.507 1.00 97.69 522 LEU A N 1
ATOM 4058 C CA . LEU A 1 522 ? -7.683 3.526 -12.876 1.00 97.69 522 LEU A CA 1
ATOM 4059 C C . LEU A 1 522 ? -7.888 3.646 -14.399 1.00 97.69 522 LEU A C 1
ATOM 4061 O O . LEU A 1 522 ? -8.754 2.961 -14.943 1.00 97.69 522 LEU A O 1
ATOM 4065 N N . LEU A 1 523 ? -7.083 4.452 -15.100 1.00 97.88 523 LEU A N 1
ATOM 4066 C CA . LEU A 1 523 ? -7.112 4.550 -16.564 1.00 97.88 523 LEU A CA 1
ATOM 4067 C C . LEU A 1 523 ? -6.811 3.192 -17.222 1.00 97.88 523 LEU A C 1
ATOM 4069 O O . LEU A 1 523 ? -7.511 2.791 -18.156 1.00 97.88 523 LEU A O 1
ATOM 4073 N N . LEU A 1 524 ? -5.836 2.433 -16.702 1.00 97.12 524 LEU A N 1
ATOM 4074 C CA . LEU A 1 524 ? -5.558 1.076 -17.184 1.00 97.12 524 LEU A CA 1
ATOM 4075 C C . LEU A 1 524 ? -6.724 0.107 -16.931 1.00 97.12 524 LEU A C 1
ATOM 4077 O O . LEU A 1 524 ? -7.049 -0.687 -17.818 1.00 97.12 524 LEU A O 1
ATOM 4081 N N . GLU A 1 525 ? -7.391 0.165 -15.775 1.00 96.06 525 GLU A N 1
ATOM 4082 C CA . GLU A 1 525 ? -8.593 -0.648 -15.522 1.00 96.06 525 GLU A CA 1
ATOM 4083 C C . GLU A 1 525 ? -9.740 -0.284 -16.480 1.00 96.06 525 GLU A C 1
ATOM 4085 O O . GLU A 1 525 ? -10.397 -1.174 -17.023 1.00 96.06 525 GLU A O 1
ATOM 4090 N N . ILE A 1 526 ? -9.946 1.011 -16.750 1.00 96.06 526 ILE A N 1
ATOM 4091 C CA . ILE A 1 526 ? -10.948 1.510 -17.704 1.00 96.06 526 ILE A CA 1
ATOM 4092 C C . ILE A 1 526 ? -10.655 1.002 -19.128 1.00 96.06 526 ILE A C 1
ATOM 4094 O O . ILE A 1 526 ? -11.568 0.528 -19.813 1.00 96.06 526 ILE A O 1
ATOM 4098 N N . LEU A 1 527 ? -9.399 1.064 -19.578 1.00 95.25 527 LEU A N 1
ATOM 4099 C CA . LEU A 1 527 ? -8.997 0.663 -20.932 1.00 95.25 527 LEU A CA 1
ATOM 4100 C C . LEU A 1 527 ? -9.052 -0.860 -21.150 1.00 95.25 527 LEU A C 1
ATOM 4102 O O . LEU A 1 527 ? -9.426 -1.326 -22.230 1.00 95.25 527 LEU A O 1
ATOM 4106 N N . THR A 1 528 ? -8.677 -1.641 -20.135 1.00 93.25 528 THR A N 1
ATOM 4107 C CA . THR A 1 528 ? -8.464 -3.095 -20.259 1.00 93.25 528 THR A CA 1
ATOM 4108 C C . THR A 1 528 ? -9.600 -3.954 -19.687 1.00 93.25 528 THR A C 1
ATOM 4110 O O . THR A 1 528 ? -9.677 -5.142 -20.003 1.00 93.25 528 THR A O 1
ATOM 4113 N N . CYS A 1 529 ? -10.472 -3.397 -18.833 1.00 92.50 529 CYS A N 1
ATOM 4114 C CA . CYS A 1 529 ? -11.413 -4.142 -17.975 1.00 92.50 529 CYS A CA 1
ATOM 4115 C C . CYS A 1 529 ? -10.747 -5.192 -17.055 1.00 92.50 529 CYS A C 1
ATOM 4117 O O . CYS A 1 529 ? -11.424 -6.061 -16.493 1.00 92.50 529 CYS A O 1
ATOM 4119 N N . GLN A 1 530 ? -9.427 -5.122 -16.868 1.00 91.38 530 GLN A N 1
ATOM 4120 C CA . GLN A 1 530 ? -8.672 -6.002 -15.981 1.00 91.38 530 GLN A CA 1
ATOM 4121 C C . GLN A 1 530 ? -8.519 -5.372 -14.593 1.00 91.38 530 GLN A C 1
ATOM 4123 O O . GLN A 1 530 ? -8.412 -4.160 -14.474 1.00 91.38 530 GLN A O 1
ATOM 4128 N N . LYS A 1 531 ? -8.488 -6.196 -13.540 1.00 90.38 531 LYS A N 1
ATOM 4129 C CA . LYS A 1 531 ? -8.316 -5.731 -12.151 1.00 90.38 531 LYS A CA 1
ATOM 4130 C C . LYS A 1 531 ? -6.881 -5.279 -11.876 1.00 90.38 531 LYS A C 1
ATOM 4132 O O . LYS A 1 531 ? -5.949 -5.945 -12.336 1.00 90.38 531 LYS A O 1
ATOM 4137 N N . ALA A 1 532 ? -6.701 -4.258 -11.040 1.00 90.88 532 ALA A N 1
ATOM 4138 C CA . ALA A 1 532 ? -5.394 -3.766 -10.592 1.00 90.88 532 ALA A CA 1
ATOM 4139 C C . ALA A 1 532 ? -4.503 -4.866 -9.970 1.00 90.88 532 ALA A C 1
ATOM 4141 O O . ALA A 1 532 ? -3.309 -4.934 -10.261 1.00 90.88 532 ALA A O 1
ATOM 4142 N N . ILE A 1 533 ? -5.092 -5.767 -9.170 1.00 90.00 533 ILE A N 1
ATOM 4143 C CA . ILE A 1 533 ? -4.442 -6.972 -8.629 1.00 90.00 533 ILE A CA 1
ATOM 4144 C C . ILE A 1 533 ? -5.247 -8.213 -9.027 1.00 90.00 533 ILE A C 1
ATOM 4146 O O . ILE A 1 533 ? -6.446 -8.297 -8.746 1.00 90.00 533 ILE A O 1
ATOM 4150 N N . ASP A 1 534 ? -4.588 -9.199 -9.637 1.00 85.69 534 ASP A N 1
ATOM 4151 C CA . ASP A 1 534 ? -5.212 -10.463 -10.039 1.00 85.69 534 ASP A CA 1
ATOM 4152 C C . ASP A 1 534 ? -4.280 -11.666 -9.830 1.00 85.69 534 ASP A C 1
ATOM 4154 O O . ASP A 1 534 ? -3.364 -11.926 -10.609 1.00 85.69 534 ASP A O 1
ATOM 4158 N N . PHE A 1 535 ? -4.550 -12.440 -8.777 1.00 82.38 535 PHE A N 1
ATOM 4159 C CA . PHE A 1 535 ? -3.788 -13.643 -8.423 1.00 82.38 535 PHE A CA 1
ATOM 4160 C C . PHE A 1 535 ? -3.969 -14.820 -9.400 1.00 82.38 535 PHE A C 1
ATOM 4162 O O . PHE A 1 535 ? -3.302 -15.837 -9.236 1.00 82.38 535 PHE A O 1
ATOM 4169 N N . ASN A 1 536 ? -4.856 -14.710 -10.398 1.00 80.25 536 ASN A N 1
ATOM 4170 C CA . ASN A 1 536 ? -5.003 -15.723 -11.449 1.00 80.25 536 ASN A CA 1
ATOM 4171 C C . ASN A 1 536 ? -3.989 -15.540 -12.595 1.00 80.25 536 ASN A C 1
ATOM 4173 O O . ASN A 1 536 ? -3.881 -16.409 -13.462 1.00 80.25 536 ASN A O 1
ATOM 4177 N N . ARG A 1 537 ? -3.260 -14.417 -12.624 1.00 81.00 537 ARG A N 1
ATOM 4178 C CA . ARG A 1 537 ? -2.178 -14.161 -13.585 1.00 81.00 537 ARG A CA 1
ATOM 4179 C C . ARG A 1 537 ? -0.877 -14.859 -13.160 1.00 81.00 537 ARG A C 1
ATOM 4181 O O . ARG A 1 537 ? -0.729 -15.214 -11.989 1.00 81.00 537 ARG A O 1
ATOM 4188 N N . PRO A 1 538 ? 0.095 -15.036 -14.078 1.00 77.25 538 PRO A N 1
ATOM 4189 C CA . PRO A 1 538 ? 1.447 -15.467 -13.725 1.00 77.25 538 PRO A CA 1
ATOM 4190 C C . PRO A 1 538 ? 2.051 -14.615 -12.602 1.00 77.25 538 PRO A C 1
ATOM 4192 O O . PRO A 1 538 ? 1.743 -13.433 -12.477 1.00 77.25 538 PRO A O 1
ATOM 4195 N N . THR A 1 539 ? 2.960 -15.187 -11.811 1.00 71.81 539 THR A N 1
ATOM 4196 C CA . THR A 1 539 ? 3.489 -14.568 -10.579 1.00 71.81 539 THR A CA 1
ATOM 4197 C C . THR A 1 539 ? 4.134 -13.192 -10.780 1.00 71.81 539 THR A C 1
ATOM 4199 O O . THR A 1 539 ? 4.142 -12.389 -9.852 1.00 71.81 539 THR A O 1
ATOM 4202 N N . ASN A 1 540 ? 4.644 -12.913 -11.983 1.00 71.12 540 ASN A N 1
ATOM 4203 C CA . ASN A 1 540 ? 5.273 -11.639 -12.351 1.00 71.12 540 ASN A CA 1
ATOM 4204 C C . ASN A 1 540 ? 4.264 -10.588 -12.869 1.00 71.12 540 ASN A C 1
ATOM 4206 O O . ASN A 1 540 ? 4.623 -9.426 -13.031 1.00 71.12 540 ASN A O 1
ATOM 4210 N N . ASP A 1 541 ? 3.011 -10.991 -13.105 1.00 80.38 541 ASP A N 1
ATOM 4211 C CA . ASP A 1 541 ? 1.972 -10.226 -13.813 1.00 80.38 541 ASP A CA 1
ATOM 4212 C C . ASP A 1 541 ? 0.763 -9.908 -12.910 1.00 80.38 541 ASP A C 1
ATOM 4214 O O . ASP A 1 541 ? -0.222 -9.318 -13.356 1.00 80.38 541 ASP A O 1
ATOM 4218 N N . VAL A 1 542 ? 0.826 -10.305 -11.632 1.00 84.44 542 VAL A N 1
ATOM 4219 C CA . VAL A 1 542 ? -0.242 -10.124 -10.629 1.00 84.44 542 VAL A CA 1
ATOM 4220 C C . VAL A 1 542 ? -0.649 -8.653 -10.486 1.00 84.44 542 VAL A C 1
ATOM 4222 O O . VAL A 1 542 ? -1.826 -8.371 -10.262 1.00 84.44 542 VAL A O 1
ATOM 4225 N N . ASN A 1 543 ? 0.299 -7.724 -10.641 1.00 89.25 543 ASN A N 1
ATOM 4226 C CA . ASN A 1 543 ? 0.049 -6.285 -10.695 1.00 89.25 543 ASN A CA 1
ATOM 4227 C C . ASN A 1 543 ? -0.207 -5.842 -12.148 1.00 89.25 543 ASN A C 1
ATOM 4229 O O . ASN A 1 543 ? 0.623 -6.069 -13.031 1.00 89.25 543 ASN A O 1
ATOM 4233 N N . LEU A 1 544 ? -1.350 -5.186 -12.383 1.00 92.25 544 LEU A N 1
ATOM 4234 C CA . LEU A 1 544 ? -1.754 -4.673 -13.695 1.00 92.25 544 LEU A CA 1
ATOM 4235 C C . LEU A 1 544 ? -0.742 -3.687 -14.289 1.00 92.25 544 LEU A C 1
ATOM 4237 O O . LEU A 1 544 ? -0.478 -3.764 -15.485 1.00 92.25 544 LEU A O 1
ATOM 4241 N N . VAL A 1 545 ? -0.142 -2.814 -13.473 1.00 93.12 545 VAL A N 1
ATOM 4242 C CA . VAL A 1 545 ? 0.875 -1.852 -13.924 1.00 93.12 545 VAL A CA 1
ATOM 4243 C C . VAL A 1 545 ? 2.084 -2.596 -14.477 1.00 93.12 545 VAL A C 1
ATOM 4245 O O . VAL A 1 545 ? 2.472 -2.365 -15.614 1.00 93.12 545 VAL A O 1
ATOM 4248 N N . THR A 1 546 ? 2.642 -3.550 -13.726 1.00 90.00 546 THR A N 1
ATOM 4249 C CA . THR A 1 546 ? 3.801 -4.348 -14.163 1.00 90.00 546 THR A CA 1
ATOM 4250 C C . THR A 1 546 ? 3.507 -5.124 -15.449 1.00 90.00 546 THR A C 1
ATOM 4252 O O . THR A 1 546 ? 4.333 -5.150 -16.362 1.00 90.00 546 THR A O 1
ATOM 4255 N N . TYR A 1 547 ? 2.312 -5.714 -15.548 1.00 89.38 547 TYR A N 1
ATOM 4256 C CA . TYR A 1 547 ? 1.865 -6.427 -16.742 1.00 89.38 547 TYR A CA 1
ATOM 4257 C C . TYR A 1 547 ? 1.738 -5.498 -17.962 1.00 89.38 547 TYR A C 1
ATOM 4259 O O . TYR A 1 547 ? 2.322 -5.784 -19.008 1.00 89.38 547 TYR A O 1
ATOM 4267 N N . VAL A 1 548 ? 1.028 -4.372 -17.838 1.00 90.88 548 VAL A N 1
ATOM 4268 C CA . VAL A 1 548 ? 0.806 -3.447 -18.960 1.00 90.88 548 VAL A CA 1
ATOM 4269 C C . VAL A 1 548 ? 2.084 -2.699 -19.337 1.00 90.88 548 VAL A C 1
ATOM 4271 O O . VAL A 1 548 ? 2.361 -2.619 -20.530 1.00 90.88 548 VAL A O 1
ATOM 4274 N N . LYS A 1 549 ? 2.919 -2.252 -18.381 1.00 90.50 549 LYS A N 1
ATOM 4275 C CA . LYS A 1 549 ? 4.230 -1.639 -18.681 1.00 90.50 549 LYS A CA 1
ATOM 4276 C C . LYS A 1 549 ? 5.072 -2.556 -19.579 1.00 90.50 549 LYS A C 1
ATOM 4278 O O . LYS A 1 549 ? 5.630 -2.085 -20.568 1.00 90.50 549 LYS A O 1
ATOM 4283 N N . ARG A 1 550 ? 5.094 -3.872 -19.309 1.00 88.81 550 ARG A N 1
ATOM 4284 C CA . ARG A 1 550 ? 5.771 -4.848 -20.182 1.00 88.81 550 ARG A CA 1
ATOM 4285 C C . ARG A 1 550 ? 5.140 -4.909 -21.576 1.00 88.81 550 ARG A C 1
ATOM 4287 O O . ARG A 1 550 ? 5.858 -4.788 -22.561 1.00 88.81 550 ARG A O 1
ATOM 4294 N N . ILE A 1 551 ? 3.819 -5.059 -21.675 1.00 87.56 551 ILE A N 1
ATOM 4295 C CA . ILE A 1 551 ? 3.127 -5.146 -22.974 1.00 87.56 551 ILE A CA 1
ATOM 4296 C C . ILE A 1 551 ? 3.306 -3.864 -23.811 1.00 87.56 551 ILE A C 1
ATOM 4298 O O . ILE A 1 551 ? 3.466 -3.949 -25.027 1.00 87.56 551 ILE A O 1
ATOM 4302 N N . VAL A 1 552 ? 3.338 -2.687 -23.180 1.00 86.69 552 VAL A N 1
ATOM 4303 C CA . VAL A 1 552 ? 3.647 -1.409 -23.842 1.00 86.69 552 VAL A CA 1
ATOM 4304 C C . VAL A 1 552 ? 5.099 -1.377 -24.327 1.00 86.69 552 VAL A C 1
ATOM 4306 O O . VAL A 1 552 ? 5.331 -0.979 -25.462 1.00 86.69 552 VAL A O 1
ATOM 4309 N N . SER A 1 553 ? 6.062 -1.870 -23.535 1.00 82.38 553 SER A N 1
ATOM 4310 C CA . SER A 1 553 ? 7.471 -1.981 -23.963 1.00 82.38 553 SER A CA 1
ATOM 4311 C C . SER A 1 553 ? 7.713 -2.994 -25.093 1.00 82.38 553 SER A C 1
ATOM 4313 O O . SER A 1 553 ? 8.753 -2.954 -25.741 1.00 82.38 553 SER A O 1
ATOM 4315 N N . GLU A 1 554 ? 6.752 -3.886 -25.345 1.00 87.25 554 GLU A N 1
ATOM 4316 C CA . GLU A 1 554 ? 6.723 -4.795 -26.499 1.00 87.25 554 GLU A CA 1
ATOM 4317 C C . GLU A 1 554 ? 5.947 -4.203 -27.701 1.00 87.25 554 GLU A C 1
ATOM 4319 O O . GLU A 1 554 ? 5.687 -4.92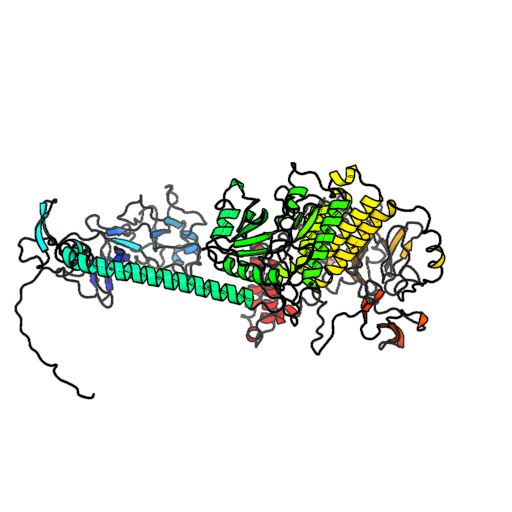4 -28.657 1.00 87.25 554 GLU A O 1
ATOM 4324 N N . GLU A 1 555 ? 5.532 -2.927 -27.647 1.00 84.94 555 GLU A N 1
ATOM 4325 C CA . GLU A 1 555 ? 4.682 -2.223 -28.636 1.00 84.94 555 GLU A CA 1
ATOM 4326 C C . GLU A 1 555 ? 3.274 -2.832 -28.834 1.00 84.94 555 GLU A C 1
ATOM 4328 O O . GLU A 1 555 ? 2.560 -2.551 -29.798 1.00 84.94 555 GLU A O 1
ATOM 4333 N N . ARG A 1 556 ? 2.813 -3.644 -27.877 1.00 88.44 556 ARG A N 1
ATOM 4334 C CA . ARG A 1 556 ? 1.612 -4.489 -27.994 1.00 88.44 556 ARG A CA 1
ATOM 4335 C C . ARG A 1 556 ? 0.401 -3.985 -27.207 1.00 88.44 556 ARG A C 1
ATOM 4337 O O . ARG A 1 556 ? -0.497 -4.760 -26.885 1.00 88.44 556 ARG A O 1
ATOM 4344 N N . LEU A 1 557 ? 0.320 -2.682 -26.925 1.00 88.50 557 LEU A N 1
ATOM 4345 C CA . LEU A 1 557 ? -0.782 -2.062 -26.162 1.00 88.50 557 LEU A CA 1
ATOM 4346 C C . LEU A 1 557 ? -2.183 -2.455 -26.681 1.00 88.50 557 LEU A C 1
ATOM 4348 O O . LEU A 1 557 ? -3.100 -2.685 -25.893 1.00 88.50 557 LEU A O 1
ATOM 4352 N N . VAL A 1 558 ? -2.348 -2.609 -28.000 1.00 88.50 558 VAL A N 1
ATOM 4353 C CA . VAL A 1 558 ? -3.630 -2.997 -28.615 1.00 88.50 558 VAL A CA 1
ATOM 4354 C C . VAL A 1 558 ? -4.095 -4.399 -28.189 1.00 88.50 558 VAL A C 1
ATOM 4356 O O . VAL A 1 558 ? -5.302 -4.651 -28.165 1.00 88.50 558 VAL A O 1
ATOM 4359 N N . ASP A 1 559 ? -3.197 -5.301 -27.777 1.00 88.31 559 ASP A N 1
ATOM 4360 C CA . ASP A 1 559 ? -3.553 -6.645 -27.302 1.00 88.31 559 ASP A CA 1
ATOM 4361 C C . ASP A 1 559 ? -4.367 -6.589 -26.000 1.00 88.31 559 ASP A C 1
ATOM 4363 O O . ASP A 1 559 ? -5.360 -7.313 -25.871 1.00 88.31 559 ASP A O 1
ATOM 4367 N N . VAL A 1 560 ? -4.011 -5.692 -25.071 1.00 90.44 560 VAL A N 1
ATOM 4368 C CA . VAL A 1 560 ? -4.600 -5.621 -23.716 1.00 90.44 560 VAL A CA 1
ATOM 4369 C C . VAL A 1 560 ? -5.859 -4.763 -23.597 1.00 90.44 560 VAL A C 1
ATOM 4371 O O . VAL A 1 560 ? -6.573 -4.905 -22.604 1.00 90.44 560 VAL A O 1
ATOM 4374 N N . ILE A 1 561 ? -6.174 -3.933 -24.599 1.00 92.56 561 ILE A N 1
ATOM 4375 C CA . ILE A 1 561 ? -7.458 -3.209 -24.687 1.00 92.56 561 ILE A CA 1
ATOM 4376 C C . ILE A 1 561 ? -8.629 -4.199 -24.534 1.00 92.56 561 ILE A C 1
ATOM 4378 O O . ILE A 1 561 ? -8.574 -5.316 -25.056 1.00 92.56 561 ILE A O 1
ATOM 4382 N N . ASP A 1 562 ? -9.711 -3.794 -23.865 1.00 91.38 562 ASP A N 1
ATOM 4383 C CA . ASP A 1 562 ? -10.916 -4.617 -23.707 1.00 91.38 562 ASP A CA 1
ATOM 4384 C C . ASP A 1 562 ? -11.474 -5.093 -25.078 1.00 91.38 562 ASP A C 1
ATOM 4386 O O . ASP A 1 562 ? -11.829 -4.267 -25.929 1.00 91.38 562 ASP A O 1
ATOM 4390 N N . PRO A 1 563 ? -11.616 -6.415 -25.317 1.00 88.19 563 PRO A N 1
ATOM 4391 C CA . PRO A 1 563 ? -12.212 -6.966 -26.536 1.00 88.19 563 PRO A CA 1
ATOM 4392 C C . PRO A 1 563 ? -13.615 -6.445 -26.888 1.00 88.19 563 PRO A C 1
ATOM 4394 O O . PRO A 1 563 ? -14.007 -6.527 -28.053 1.00 88.19 563 PRO A O 1
ATOM 4397 N N . ILE A 1 564 ? -14.396 -5.940 -25.927 1.00 86.31 564 ILE A N 1
ATOM 4398 C CA . ILE A 1 564 ? -15.705 -5.317 -26.184 1.00 86.31 564 ILE A CA 1
ATOM 4399 C C . ILE A 1 564 ? -15.523 -3.999 -26.949 1.00 86.31 564 ILE A C 1
ATOM 4401 O O . ILE A 1 564 ? -16.264 -3.756 -27.902 1.00 86.31 564 ILE A O 1
ATOM 4405 N N . LEU A 1 565 ? -14.512 -3.197 -26.599 1.00 86.88 565 LEU A N 1
ATOM 4406 C CA . LEU A 1 565 ? -14.194 -1.944 -27.290 1.00 86.88 565 LEU A CA 1
ATOM 4407 C C . LEU A 1 565 ? -13.750 -2.213 -28.737 1.00 86.88 565 LEU A C 1
ATOM 4409 O O . LEU A 1 565 ? -14.298 -1.627 -29.671 1.00 86.88 565 LEU A O 1
ATOM 4413 N N . LYS A 1 566 ? -12.858 -3.195 -28.943 1.00 84.56 566 LYS A N 1
ATOM 4414 C CA . LYS A 1 566 ? -12.330 -3.554 -30.277 1.00 84.56 566 LYS A CA 1
ATOM 4415 C C . LYS A 1 566 ? -13.418 -3.949 -31.285 1.00 84.56 566 LYS A C 1
ATOM 4417 O O . LYS A 1 566 ? -13.254 -3.732 -32.479 1.00 84.56 566 LYS A O 1
ATOM 4422 N N . LYS A 1 567 ? -14.538 -4.530 -30.831 1.00 79.19 567 LYS A N 1
ATOM 4423 C CA . LYS A 1 567 ? -15.611 -5.059 -31.704 1.00 79.19 567 LYS A CA 1
ATOM 4424 C C . LYS A 1 567 ? -16.383 -4.001 -32.500 1.00 79.19 567 LYS A C 1
ATOM 4426 O O . LYS A 1 567 ? -17.125 -4.380 -33.405 1.00 79.19 567 LYS A O 1
ATOM 4431 N N . ARG A 1 568 ? -16.287 -2.718 -32.136 1.00 67.88 568 ARG A N 1
ATOM 4432 C CA . ARG A 1 568 ? -16.984 -1.605 -32.812 1.00 67.88 568 ARG A CA 1
ATOM 4433 C C . ARG A 1 568 ? -16.104 -0.360 -33.000 1.00 67.88 568 ARG A C 1
ATOM 4435 O O . ARG A 1 568 ? -16.636 0.691 -33.335 1.00 67.88 568 ARG A O 1
ATOM 4442 N N . ALA A 1 569 ? -14.798 -0.478 -32.770 1.00 79.69 569 ALA A N 1
ATOM 4443 C CA . ALA A 1 569 ? -13.849 0.625 -32.872 1.00 79.69 569 ALA A CA 1
ATOM 4444 C C . ALA A 1 569 ? -13.524 0.964 -34.337 1.00 79.69 569 ALA A C 1
ATOM 4446 O O . ALA A 1 569 ? -13.245 0.078 -35.149 1.00 79.69 569 ALA A O 1
ATOM 4447 N N . THR A 1 570 ? -13.534 2.254 -34.659 1.00 83.44 570 THR A N 1
ATOM 4448 C CA . THR A 1 570 ? -12.922 2.819 -35.867 1.00 83.44 570 THR A CA 1
ATOM 4449 C C . THR A 1 570 ? -11.399 2.924 -35.709 1.00 83.44 570 THR A C 1
ATOM 4451 O O . THR A 1 570 ? -10.860 2.708 -34.624 1.00 83.44 570 THR A O 1
ATOM 4454 N N . LEU A 1 571 ? -10.676 3.284 -36.777 1.00 80.25 571 LEU A N 1
ATOM 4455 C CA . LEU A 1 571 ? -9.232 3.551 -36.681 1.00 80.25 571 LEU A CA 1
ATOM 4456 C C . LEU A 1 571 ? -8.928 4.701 -35.702 1.00 80.25 571 LEU A C 1
ATOM 4458 O O . LEU A 1 571 ? -8.036 4.556 -34.871 1.00 80.25 571 LEU A O 1
ATOM 4462 N N . LEU A 1 572 ? -9.731 5.774 -35.718 1.00 79.50 572 LEU A N 1
ATOM 4463 C CA . LEU A 1 572 ? -9.586 6.888 -34.773 1.00 79.50 572 LEU A CA 1
ATOM 4464 C C . LEU A 1 572 ? -9.868 6.456 -33.328 1.00 79.50 572 LEU A C 1
ATOM 4466 O O . LEU A 1 572 ? -9.183 6.922 -32.424 1.00 79.50 572 LEU A O 1
ATOM 4470 N N . ASP A 1 573 ? -10.814 5.538 -33.093 1.00 85.44 573 ASP A N 1
ATOM 4471 C CA . ASP A 1 573 ? -11.031 4.973 -31.753 1.00 85.44 573 ASP A CA 1
ATOM 4472 C C . ASP A 1 573 ? -9.790 4.210 -31.261 1.00 85.44 573 ASP A C 1
ATOM 4474 O O . ASP A 1 573 ? -9.430 4.326 -30.093 1.00 85.44 573 ASP A O 1
ATOM 4478 N N . PHE A 1 574 ? -9.100 3.460 -32.132 1.00 86.94 574 PHE A N 1
ATOM 4479 C CA . PHE A 1 574 ? -7.841 2.795 -31.770 1.00 86.94 574 PHE A CA 1
ATOM 4480 C C . PHE A 1 574 ? -6.703 3.787 -31.502 1.00 86.94 574 PHE A C 1
ATOM 4482 O O . PHE A 1 574 ? -5.900 3.547 -30.600 1.00 86.94 574 PHE A O 1
ATOM 4489 N N . ASP A 1 575 ? -6.623 4.891 -32.245 1.00 86.88 575 ASP A N 1
ATOM 4490 C CA . ASP A 1 575 ? -5.643 5.952 -31.991 1.00 86.88 575 ASP A CA 1
ATOM 4491 C C . ASP A 1 575 ? -5.930 6.677 -30.667 1.00 86.88 575 ASP A C 1
ATOM 4493 O O . ASP A 1 575 ? -5.027 6.808 -29.839 1.00 86.88 575 ASP A O 1
ATOM 4497 N N . ALA A 1 576 ? -7.195 7.006 -30.391 1.00 89.19 576 ALA A N 1
ATOM 4498 C CA . ALA A 1 576 ? -7.644 7.548 -29.109 1.00 89.19 576 ALA A CA 1
ATOM 4499 C C . ALA A 1 576 ? -7.380 6.584 -27.935 1.00 89.19 576 ALA A C 1
ATOM 4501 O O . ALA A 1 576 ? -6.925 7.009 -26.876 1.00 89.19 576 ALA A O 1
ATOM 4502 N N . MET A 1 577 ? -7.610 5.277 -28.110 1.00 92.19 577 MET A N 1
ATOM 4503 C CA . MET A 1 577 ? -7.306 4.258 -27.093 1.00 92.19 577 MET A CA 1
ATOM 4504 C C . MET A 1 577 ? -5.801 4.109 -26.836 1.00 92.19 577 MET A C 1
ATOM 4506 O O . MET A 1 577 ? -5.405 3.871 -25.695 1.00 92.19 577 MET A O 1
ATOM 4510 N N . LYS A 1 578 ? -4.957 4.255 -27.868 1.00 90.12 578 LYS A N 1
ATOM 4511 C CA . LYS A 1 578 ? -3.495 4.284 -27.705 1.00 90.12 578 LYS A CA 1
ATOM 4512 C C . LYS A 1 578 ? -3.055 5.539 -26.954 1.00 90.12 578 LYS A C 1
ATOM 4514 O O . LYS A 1 578 ? -2.339 5.396 -25.971 1.00 90.12 578 LYS A O 1
ATOM 4519 N N . ALA A 1 579 ? -3.524 6.725 -27.351 1.00 91.50 579 ALA A N 1
ATOM 4520 C CA . ALA A 1 579 ? -3.236 7.986 -26.659 1.00 91.50 579 ALA A CA 1
ATOM 4521 C C . ALA A 1 579 ? -3.640 7.925 -25.175 1.00 91.50 579 ALA A C 1
ATOM 4523 O O . ALA A 1 579 ? -2.824 8.185 -24.298 1.00 91.50 579 ALA A O 1
ATOM 4524 N N . PHE A 1 580 ? -4.850 7.440 -24.884 1.00 95.06 580 PHE A N 1
ATOM 4525 C CA . PHE A 1 580 ? -5.341 7.227 -23.519 1.00 95.06 580 PHE A CA 1
ATOM 4526 C C . PHE A 1 580 ? -4.485 6.228 -22.720 1.00 95.06 580 PHE A C 1
ATOM 4528 O O . PHE A 1 580 ? -4.243 6.419 -21.529 1.00 95.06 580 PHE A O 1
ATOM 4535 N N . GLY A 1 581 ? -3.993 5.167 -23.368 1.00 92.75 581 GLY A N 1
ATOM 4536 C CA . GLY A 1 581 ? -3.056 4.224 -22.757 1.00 92.75 581 GLY A CA 1
ATOM 4537 C C . GLY A 1 581 ? -1.670 4.825 -22.497 1.00 92.75 581 GLY A C 1
ATOM 4538 O O . GLY A 1 581 ? -1.078 4.530 -21.463 1.00 92.75 581 GLY A O 1
ATOM 4539 N N . PHE A 1 582 ? -1.165 5.693 -23.377 1.00 93.00 582 PHE A N 1
ATOM 4540 C CA . PHE A 1 582 ? 0.090 6.417 -23.151 1.00 93.00 582 PHE A CA 1
ATOM 4541 C C . PHE A 1 582 ? -0.043 7.473 -22.047 1.00 93.00 582 PHE A C 1
ATOM 4543 O O . PHE A 1 582 ? 0.832 7.540 -21.191 1.00 93.00 582 PHE A O 1
ATOM 4550 N N . LEU A 1 583 ? -1.162 8.199 -21.970 1.00 95.69 583 LEU A N 1
ATOM 4551 C CA . LEU A 1 583 ? -1.460 9.089 -20.843 1.00 95.69 583 LEU A CA 1
ATOM 4552 C C . LEU A 1 583 ? -1.464 8.325 -19.510 1.00 95.69 583 LEU A C 1
ATOM 4554 O O . LEU A 1 583 ? -0.830 8.751 -18.546 1.00 95.69 583 LEU A O 1
ATOM 4558 N N . ALA A 1 584 ? -2.098 7.147 -19.470 1.00 96.50 584 ALA A N 1
ATOM 4559 C CA . ALA A 1 584 ? -2.059 6.276 -18.297 1.00 96.50 584 ALA A CA 1
ATOM 4560 C C . ALA A 1 584 ? -0.627 5.863 -17.916 1.00 96.50 584 ALA A C 1
ATOM 4562 O O . ALA A 1 584 ? -0.308 5.786 -16.732 1.00 96.50 584 ALA A O 1
ATOM 4563 N N . MET A 1 585 ? 0.246 5.631 -18.901 1.00 94.88 585 MET A N 1
ATOM 4564 C CA . MET A 1 585 ? 1.661 5.327 -18.672 1.00 94.88 585 MET A CA 1
ATOM 4565 C C . MET A 1 585 ? 2.430 6.529 -18.104 1.00 94.88 585 MET A C 1
ATOM 4567 O O . MET A 1 585 ? 3.186 6.332 -17.156 1.00 94.88 585 MET A O 1
ATOM 4571 N N . SER A 1 586 ? 2.188 7.752 -18.592 1.00 94.88 586 SER A N 1
ATOM 4572 C CA . SER A 1 586 ? 2.770 8.988 -18.038 1.00 94.88 586 SER A CA 1
ATOM 4573 C C . SER A 1 586 ? 2.340 9.231 -16.586 1.00 94.88 586 SER A C 1
ATOM 4575 O O . SER A 1 586 ? 3.160 9.576 -15.738 1.00 94.88 586 SER A O 1
ATOM 4577 N N . CYS A 1 587 ? 1.072 8.968 -16.248 1.00 95.75 587 CYS A N 1
ATOM 4578 C CA . CYS A 1 587 ? 0.600 8.999 -14.858 1.00 95.75 587 CYS A CA 1
ATOM 4579 C C . CYS A 1 587 ? 1.294 7.956 -13.958 1.00 95.75 587 CYS A C 1
ATOM 4581 O O . CYS A 1 587 ? 1.359 8.141 -12.744 1.00 95.75 587 CYS A O 1
ATOM 4583 N N . LEU A 1 588 ? 1.801 6.862 -14.537 1.00 95.88 588 LEU A N 1
ATOM 4584 C CA . LEU A 1 588 ? 2.430 5.729 -13.847 1.00 95.88 588 LEU A CA 1
ATOM 4585 C C . LEU A 1 588 ? 3.966 5.776 -13.862 1.00 95.88 588 LEU A C 1
ATOM 4587 O O . LEU A 1 588 ? 4.614 4.757 -13.581 1.00 95.88 588 LEU A O 1
ATOM 4591 N N . GLU A 1 589 ? 4.562 6.920 -14.195 1.00 92.38 589 GLU A N 1
ATOM 4592 C CA . GLU A 1 589 ? 6.013 7.087 -14.165 1.00 92.38 589 GLU A CA 1
ATOM 4593 C C . GLU A 1 589 ? 6.562 6.932 -12.735 1.00 92.38 589 GLU A C 1
ATOM 4595 O O . GLU A 1 589 ? 5.895 7.264 -11.750 1.00 92.38 589 GLU A O 1
ATOM 4600 N N . GLU A 1 590 ? 7.756 6.354 -12.594 1.00 83.75 590 GLU A N 1
ATOM 4601 C CA . GLU A 1 590 ? 8.315 6.010 -11.282 1.00 83.75 590 GLU A CA 1
ATOM 4602 C C . GLU A 1 590 ? 8.647 7.274 -10.488 1.00 83.75 590 GLU A C 1
ATOM 4604 O O . GLU A 1 590 ? 8.193 7.422 -9.350 1.00 83.75 590 GLU A O 1
ATOM 4609 N N . ARG A 1 591 ? 9.331 8.229 -11.130 1.00 81.75 591 ARG A N 1
ATOM 4610 C CA . ARG A 1 591 ? 9.580 9.570 -10.588 1.00 81.75 591 ARG A CA 1
ATOM 4611 C C . ARG A 1 591 ? 8.299 10.396 -10.626 1.00 81.75 591 ARG A C 1
ATOM 4613 O O . ARG A 1 591 ? 7.710 10.584 -11.689 1.00 81.75 591 ARG A O 1
ATOM 4620 N N . ARG A 1 592 ? 7.881 10.910 -9.470 1.00 84.94 592 ARG A N 1
ATOM 4621 C CA . ARG A 1 592 ? 6.655 11.712 -9.320 1.00 84.94 592 ARG A CA 1
ATOM 4622 C C . ARG A 1 592 ? 6.709 13.042 -10.077 1.00 84.94 592 ARG A C 1
ATOM 4624 O O . ARG A 1 592 ? 5.666 13.536 -10.485 1.00 84.94 592 ARG A O 1
ATOM 4631 N N . GLU A 1 593 ? 7.907 13.579 -10.284 1.00 84.62 593 GLU A N 1
ATOM 4632 C CA . GLU A 1 593 ? 8.184 14.823 -11.009 1.00 84.62 593 GLU A CA 1
ATOM 4633 C C . GLU A 1 593 ? 7.833 14.692 -12.498 1.00 84.62 593 GLU A C 1
ATOM 4635 O O . GLU A 1 593 ? 7.346 15.638 -13.104 1.00 84.62 593 GLU A O 1
ATOM 4640 N N . ASN A 1 594 ? 8.003 13.493 -13.066 1.00 86.00 594 ASN A N 1
ATOM 4641 C CA . ASN A 1 594 ? 7.683 13.190 -14.463 1.00 86.00 594 ASN A CA 1
ATOM 4642 C C . ASN A 1 594 ? 6.186 12.912 -14.693 1.00 86.00 594 ASN A C 1
ATOM 4644 O O . ASN A 1 594 ? 5.756 12.777 -15.839 1.00 86.00 594 ASN A O 1
ATOM 4648 N N . ARG A 1 595 ? 5.393 12.751 -13.625 1.00 95.19 595 ARG A N 1
ATOM 4649 C CA . ARG A 1 595 ? 3.948 12.529 -13.743 1.00 95.19 595 ARG A CA 1
ATOM 4650 C C . ARG A 1 595 ? 3.274 13.882 -14.007 1.00 95.19 595 ARG A C 1
ATOM 4652 O O . ARG A 1 595 ? 3.609 14.844 -13.310 1.00 95.19 595 ARG A O 1
ATOM 4659 N N . PRO A 1 596 ? 2.296 13.974 -14.922 1.00 94.69 596 PRO A N 1
ATOM 4660 C CA . PRO A 1 596 ? 1.538 15.208 -15.144 1.00 94.69 596 PRO A CA 1
ATOM 4661 C C . PRO A 1 596 ? 0.737 15.636 -13.898 1.00 94.69 596 PRO A C 1
ATOM 4663 O O . PRO A 1 596 ? 0.613 14.890 -12.924 1.00 94.69 596 PRO A O 1
ATOM 4666 N N . SER A 1 597 ? 0.229 16.864 -13.871 1.00 94.19 597 SER A N 1
ATOM 4667 C CA . SER A 1 597 ? -0.779 17.319 -12.905 1.00 94.19 597 SER A CA 1
ATOM 4668 C C . SER A 1 597 ? -2.161 16.746 -13.253 1.00 94.19 597 SER A C 1
ATOM 4670 O O . SER A 1 597 ? -2.408 16.324 -14.382 1.00 94.19 597 SER A O 1
ATOM 4672 N N . MET A 1 598 ? -3.105 16.732 -12.304 1.00 95.62 598 MET A N 1
ATOM 4673 C CA . MET A 1 598 ? -4.474 16.293 -12.623 1.00 95.62 598 MET A CA 1
ATOM 4674 C C . MET A 1 598 ? -5.220 17.251 -13.569 1.00 95.62 598 MET A C 1
ATOM 4676 O O . MET A 1 598 ? -6.192 16.829 -14.193 1.00 95.62 598 MET A O 1
ATOM 4680 N N . GLU A 1 599 ? -4.774 18.505 -13.685 1.00 93.25 599 GLU A N 1
ATOM 4681 C CA . GLU A 1 599 ? -5.304 19.493 -14.632 1.00 93.25 599 GLU A CA 1
ATOM 4682 C C . GLU A 1 599 ? -4.863 19.144 -16.062 1.00 93.25 599 GLU A C 1
ATOM 4684 O O . GLU A 1 599 ? -5.718 18.864 -16.898 1.00 93.25 599 GLU A O 1
ATOM 4689 N N . GLU A 1 600 ? -3.556 18.970 -16.290 1.00 92.94 600 GLU A N 1
ATOM 4690 C CA . GLU A 1 600 ? -2.976 18.500 -17.564 1.00 92.94 600 GLU A CA 1
ATOM 4691 C C . GLU A 1 600 ? -3.585 17.158 -18.014 1.00 92.94 600 GLU A C 1
ATOM 4693 O O . GLU A 1 600 ? -3.910 16.956 -19.182 1.00 92.94 600 GLU A O 1
ATOM 4698 N N . VAL A 1 601 ? -3.794 16.229 -17.072 1.00 96.12 601 VAL A N 1
ATOM 4699 C CA . VAL A 1 601 ? -4.459 14.943 -17.342 1.00 96.12 601 VAL A CA 1
ATOM 4700 C C . VAL A 1 601 ? -5.916 15.131 -17.770 1.00 96.12 601 VAL A C 1
ATOM 4702 O O . VAL A 1 601 ? -6.403 14.370 -18.606 1.00 96.12 601 VAL A O 1
ATOM 4705 N N . SER A 1 602 ? -6.632 16.110 -17.212 1.00 95.44 602 SER A N 1
ATOM 4706 C CA . SER A 1 602 ? -8.010 16.406 -17.615 1.00 95.44 602 SER A CA 1
ATOM 4707 C C . SER A 1 602 ? -8.054 17.006 -19.022 1.00 95.44 602 SER A C 1
ATOM 4709 O O . SER A 1 602 ? -8.865 16.562 -19.837 1.00 95.44 602 SER A O 1
ATOM 4711 N N . GLU A 1 603 ? -7.157 17.951 -19.320 1.00 92.06 603 GLU A N 1
ATOM 4712 C CA . GLU A 1 603 ? -7.025 18.590 -20.635 1.00 92.06 603 GLU A CA 1
ATOM 4713 C C . GLU A 1 603 ? -6.658 17.579 -21.732 1.00 92.06 603 GLU A C 1
ATOM 4715 O O . GLU A 1 603 ? -7.292 17.560 -22.786 1.00 92.06 603 GLU A O 1
ATOM 4720 N N . GLU A 1 604 ? -5.713 16.668 -21.478 1.00 93.81 604 GLU A N 1
ATOM 4721 C CA . GLU A 1 604 ? -5.327 15.636 -22.450 1.00 93.81 604 GLU A CA 1
ATOM 4722 C C . GLU A 1 604 ? -6.474 14.637 -22.711 1.00 93.81 604 GLU A C 1
ATOM 4724 O O . GLU A 1 604 ? -6.704 14.229 -23.852 1.00 93.81 604 GLU A O 1
ATOM 4729 N N . ILE A 1 605 ? -7.276 14.277 -21.695 1.00 93.31 605 ILE A N 1
ATOM 4730 C CA . ILE A 1 605 ? -8.482 13.456 -21.920 1.00 93.31 605 ILE A CA 1
ATOM 4731 C C . ILE A 1 605 ? -9.535 14.244 -22.716 1.00 93.31 605 ILE A C 1
ATOM 4733 O O . ILE A 1 605 ? -10.174 13.662 -23.598 1.00 93.31 605 ILE A O 1
ATOM 4737 N N . GLU A 1 606 ? -9.718 15.544 -22.458 1.00 92.69 606 GLU A N 1
ATOM 4738 C CA . GLU A 1 606 ? -10.610 16.388 -23.264 1.00 92.69 606 GLU A CA 1
ATOM 4739 C C . GLU A 1 606 ? -10.133 16.458 -24.723 1.00 92.69 606 GLU A C 1
ATOM 4741 O O . GLU A 1 606 ? -10.938 16.263 -25.638 1.00 92.69 606 GLU A O 1
ATOM 4746 N N . TYR A 1 607 ? -8.830 16.613 -24.962 1.00 89.38 607 TYR A N 1
ATOM 4747 C CA . TYR A 1 607 ? -8.238 16.579 -26.298 1.00 89.38 607 TYR A CA 1
ATOM 4748 C C . TYR A 1 607 ? -8.497 15.239 -27.012 1.00 89.38 607 TYR A C 1
ATOM 4750 O O . TYR A 1 607 ? -8.995 15.228 -28.142 1.00 89.38 607 TYR A O 1
ATOM 4758 N N . ILE A 1 608 ? -8.290 14.102 -26.336 1.00 90.19 608 ILE A N 1
ATOM 4759 C CA . ILE A 1 608 ? -8.613 12.759 -26.859 1.00 90.19 608 ILE A CA 1
ATOM 4760 C C . ILE A 1 608 ? -10.120 12.623 -27.169 1.00 90.19 608 ILE A C 1
ATOM 4762 O O . ILE A 1 608 ? -10.509 12.013 -28.175 1.00 90.19 608 ILE A O 1
ATOM 4766 N N . MET A 1 609 ? -10.994 13.214 -26.347 1.00 86.81 609 MET A N 1
ATOM 4767 C CA . MET A 1 609 ? -12.440 13.260 -26.592 1.00 86.81 609 MET A CA 1
ATOM 4768 C C . MET A 1 609 ? -12.800 14.139 -27.797 1.00 86.81 609 MET A C 1
ATOM 4770 O O . MET A 1 609 ? -13.655 13.750 -28.595 1.00 86.81 609 MET A O 1
ATOM 4774 N N . VAL A 1 610 ? -12.166 15.300 -27.970 1.00 79.81 610 VAL A N 1
ATOM 4775 C CA . VAL A 1 610 ? -12.378 16.193 -29.119 1.00 79.81 610 VAL A CA 1
ATOM 4776 C C . VAL A 1 610 ? -11.889 15.537 -30.410 1.00 79.81 610 VAL A C 1
ATOM 4778 O O . VAL A 1 610 ? -12.649 15.491 -31.377 1.00 79.81 610 VAL A O 1
ATOM 4781 N N . PHE A 1 611 ? -10.696 14.936 -30.407 1.00 74.00 611 PHE A N 1
ATOM 4782 C CA . PHE A 1 611 ? -10.153 14.148 -31.520 1.00 74.00 611 PHE A CA 1
ATOM 4783 C C . PHE A 1 611 ? -11.124 13.039 -31.959 1.00 74.00 611 PHE A C 1
ATOM 4785 O O . PHE A 1 611 ? -11.438 12.909 -33.143 1.00 74.00 611 PHE A O 1
ATOM 4792 N N . SER A 1 612 ? -11.697 12.308 -30.996 1.00 66.81 612 SER A N 1
ATOM 4793 C CA . SER A 1 612 ? -12.714 11.277 -31.256 1.00 66.81 612 SER A CA 1
ATOM 4794 C C . SER A 1 612 ? -14.026 11.852 -31.827 1.00 66.81 612 SER A C 1
ATOM 4796 O O . SER A 1 612 ? -14.703 11.201 -32.622 1.00 66.81 612 SER A O 1
ATOM 4798 N N . ASN A 1 613 ? -14.399 13.080 -31.446 1.00 59.69 613 ASN A N 1
ATOM 4799 C CA . ASN A 1 613 ? -15.650 13.734 -31.848 1.00 59.69 613 ASN A CA 1
ATOM 4800 C C . ASN A 1 613 ? -15.561 14.534 -33.163 1.00 59.69 613 ASN A C 1
ATOM 4802 O O . ASN A 1 613 ? -16.601 14.791 -33.776 1.00 59.69 613 ASN A O 1
ATOM 4806 N N . MET A 1 614 ? -14.366 14.906 -33.636 1.00 52.62 614 MET A N 1
ATOM 4807 C CA . MET A 1 614 ? -14.186 15.621 -34.913 1.00 52.62 614 MET A CA 1
ATOM 4808 C C . MET A 1 614 ? -14.722 14.831 -36.121 1.00 52.62 614 MET A C 1
ATOM 4810 O O . MET A 1 614 ? -15.161 15.426 -37.103 1.00 52.62 614 MET A O 1
ATOM 4814 N N . ALA A 1 615 ? -14.808 13.500 -36.025 1.00 47.84 615 ALA A N 1
ATOM 4815 C CA . ALA A 1 615 ? -15.445 12.652 -37.035 1.00 47.84 615 ALA A CA 1
ATOM 4816 C C . ALA A 1 615 ? -16.982 12.817 -37.137 1.00 47.84 615 ALA A C 1
ATOM 4818 O O . ALA A 1 615 ? -17.582 12.360 -38.110 1.00 47.84 615 ALA A O 1
ATOM 4819 N N . ALA A 1 616 ? -17.642 13.450 -36.156 1.00 46.97 616 ALA A N 1
ATOM 4820 C CA . ALA A 1 616 ? -19.104 13.524 -36.072 1.00 46.97 616 ALA A CA 1
ATOM 4821 C C . ALA A 1 616 ? -19.724 14.823 -36.630 1.00 46.97 616 ALA A C 1
ATOM 4823 O O . ALA A 1 616 ? -20.949 14.889 -36.773 1.00 46.97 616 ALA A O 1
ATOM 4824 N N . LYS A 1 617 ? -18.931 15.863 -36.943 1.00 37.06 617 LYS A N 1
ATOM 4825 C CA . LYS A 1 617 ? -19.441 17.133 -37.497 1.00 37.06 617 LYS A CA 1
ATOM 4826 C C . LYS A 1 617 ? -18.514 17.770 -38.540 1.00 37.06 617 LYS A C 1
ATOM 4828 O O . LYS A 1 617 ? -17.420 18.208 -38.223 1.00 37.06 617 LYS A O 1
ATOM 4833 N N . SER A 1 618 ? -19.088 17.995 -39.725 1.00 38.28 618 SER A N 1
ATOM 4834 C CA . SER A 1 618 ? -18.642 18.923 -40.780 1.00 38.28 618 SER A CA 1
ATOM 4835 C C . SER A 1 618 ? -17.375 18.567 -41.574 1.00 38.28 618 SER A C 1
ATOM 4837 O O . SER A 1 618 ? -16.268 19.016 -41.295 1.00 38.28 618 SER A O 1
ATOM 4839 N N . THR A 1 619 ? -17.585 17.894 -42.704 1.00 45.81 619 THR A N 1
ATOM 4840 C CA . THR A 1 619 ? -16.621 17.760 -43.807 1.00 45.81 619 THR A CA 1
ATOM 4841 C C . THR A 1 619 ? -16.579 19.010 -44.710 1.00 45.81 619 THR A C 1
ATOM 4843 O O . THR A 1 619 ? -16.690 18.861 -45.928 1.00 45.81 619 THR A O 1
ATOM 4846 N N . PHE A 1 620 ? -16.511 20.242 -44.170 1.00 40.75 620 PHE A N 1
ATOM 4847 C CA . PHE A 1 620 ? -16.575 21.434 -45.046 1.00 40.75 620 PHE A CA 1
ATOM 4848 C C . PHE A 1 620 ? -15.772 22.701 -44.681 1.00 40.75 620 PHE A C 1
ATOM 4850 O O . PHE A 1 620 ? -15.511 23.472 -45.597 1.00 40.75 620 PHE A O 1
ATOM 4857 N N . ASP A 1 621 ? -15.339 22.938 -43.433 1.00 39.97 621 ASP A N 1
ATOM 4858 C CA . ASP A 1 621 ? -14.871 24.296 -43.037 1.00 39.97 621 ASP A CA 1
ATOM 4859 C C . ASP A 1 621 ? -13.383 24.419 -42.627 1.00 39.97 621 ASP A C 1
ATOM 4861 O O . ASP A 1 621 ? -12.870 25.514 -42.420 1.00 39.97 621 ASP A O 1
ATOM 4865 N N . VAL A 1 622 ? -12.640 23.307 -42.537 1.00 48.56 622 VAL A N 1
ATOM 4866 C CA . VAL A 1 622 ? -11.247 23.303 -42.017 1.00 48.56 622 VAL A CA 1
ATOM 4867 C C . VAL A 1 622 ? -10.182 23.489 -43.118 1.00 48.56 622 VAL A C 1
ATOM 4869 O O . VAL A 1 622 ? -9.033 23.824 -42.837 1.00 48.56 622 VAL A O 1
ATOM 4872 N N . MET A 1 623 ? -10.551 23.352 -44.397 1.00 44.75 623 MET A N 1
ATOM 4873 C CA . MET A 1 623 ? -9.608 23.464 -45.526 1.00 44.75 623 MET A CA 1
ATOM 4874 C C . MET A 1 623 ? -9.019 24.875 -45.716 1.00 44.75 623 MET A C 1
ATOM 4876 O O . MET A 1 623 ? -7.937 25.003 -46.286 1.00 44.75 623 MET A O 1
ATOM 4880 N N . CYS A 1 624 ? -9.692 25.931 -45.245 1.00 40.84 624 CYS A N 1
ATOM 4881 C CA . CYS A 1 624 ? -9.244 27.316 -45.445 1.00 40.84 624 CYS A CA 1
ATOM 4882 C C . CYS A 1 624 ? -8.315 27.850 -44.341 1.00 40.84 624 CYS A C 1
ATOM 4884 O O . CYS A 1 624 ? -7.543 28.769 -44.601 1.00 40.84 624 CYS A O 1
ATOM 4886 N N . THR A 1 625 ? -8.361 27.302 -43.123 1.00 44.56 625 THR A N 1
ATOM 4887 C CA . THR A 1 625 ? -7.554 27.794 -41.988 1.00 44.56 625 THR A CA 1
ATOM 4888 C C . THR A 1 625 ? -6.179 27.131 -41.915 1.00 44.56 625 THR A C 1
ATOM 4890 O O . THR A 1 625 ? -5.186 27.805 -41.641 1.00 44.56 625 THR A O 1
ATOM 4893 N N . VAL A 1 626 ? -6.086 25.839 -42.244 1.00 49.59 626 VAL A N 1
ATOM 4894 C CA . VAL A 1 626 ? -4.815 25.089 -42.247 1.00 49.59 626 VAL A CA 1
ATOM 4895 C C . VAL A 1 626 ? -3.845 25.610 -43.319 1.00 49.59 626 VAL A C 1
ATOM 4897 O O . VAL A 1 626 ? -2.645 25.702 -43.075 1.00 49.59 626 VAL A O 1
ATOM 4900 N N . ALA A 1 627 ? -4.357 26.049 -44.474 1.00 46.72 627 ALA A N 1
ATOM 4901 C CA . ALA A 1 627 ? -3.544 26.600 -45.563 1.00 46.72 627 ALA A CA 1
ATOM 4902 C C . ALA A 1 627 ? -2.853 27.942 -45.230 1.00 46.72 627 ALA A C 1
ATOM 4904 O O . ALA A 1 627 ? -1.912 28.325 -45.919 1.00 46.72 627 ALA A O 1
ATOM 4905 N N . LEU A 1 628 ? -3.309 28.655 -44.191 1.00 44.16 628 LEU A N 1
ATOM 4906 C CA . LEU A 1 628 ? -2.776 29.964 -43.791 1.00 44.16 628 LEU A CA 1
ATOM 4907 C C . LEU A 1 628 ? -1.784 29.884 -42.621 1.00 44.16 628 LEU A C 1
ATOM 4909 O O . LEU A 1 628 ? -0.905 30.736 -42.528 1.00 44.16 628 LEU A O 1
ATOM 4913 N N . MET A 1 629 ? -1.873 28.856 -41.766 1.00 44.47 629 MET A N 1
ATOM 4914 C CA . MET A 1 629 ? -0.897 28.638 -40.685 1.00 44.47 629 MET A CA 1
ATOM 4915 C C . MET A 1 629 ? 0.345 27.844 -41.122 1.00 44.47 629 MET A C 1
ATOM 4917 O O . MET A 1 629 ? 1.393 27.972 -40.500 1.00 44.47 629 MET A O 1
ATOM 4921 N N . LEU A 1 630 ? 0.286 27.110 -42.239 1.00 46.53 630 LEU A N 1
ATOM 4922 C CA . LEU A 1 630 ? 1.440 26.391 -42.808 1.00 46.53 630 LEU A CA 1
ATOM 4923 C C . LEU A 1 630 ? 2.428 27.274 -43.603 1.00 46.53 630 LEU A C 1
ATOM 4925 O O . LEU A 1 630 ? 3.284 26.745 -44.307 1.00 46.53 630 LEU A O 1
ATOM 4929 N N . LEU A 1 631 ? 2.326 28.606 -43.511 1.00 43.66 631 LEU A N 1
ATOM 4930 C CA . LEU A 1 631 ? 3.234 29.543 -44.194 1.00 43.66 631 LEU A CA 1
ATOM 4931 C C . LEU A 1 631 ? 4.179 30.320 -43.260 1.00 43.66 631 LEU A C 1
ATOM 4933 O O . LEU A 1 631 ? 5.056 31.012 -43.768 1.00 43.66 631 LEU A O 1
ATOM 4937 N N . PHE A 1 632 ? 4.042 30.207 -41.930 1.00 50.06 632 PHE A N 1
ATOM 4938 C CA . PHE A 1 632 ? 4.895 30.922 -40.964 1.00 50.06 632 PHE A CA 1
ATOM 4939 C C . PHE A 1 632 ? 5.112 30.134 -39.658 1.00 50.06 632 PHE A C 1
ATOM 4941 O O . PHE A 1 632 ? 4.609 30.525 -38.607 1.00 50.06 632 PHE A O 1
ATOM 4948 N N . ALA A 1 633 ? 5.868 29.031 -39.714 1.00 40.28 633 ALA A N 1
ATOM 4949 C CA . ALA A 1 633 ? 6.313 28.304 -38.518 1.00 40.28 633 ALA A CA 1
ATOM 4950 C C . ALA A 1 633 ? 7.596 27.479 -38.759 1.00 40.28 633 ALA A C 1
ATOM 4952 O O . ALA A 1 633 ? 7.616 26.270 -38.527 1.00 40.28 633 ALA A O 1
ATOM 4953 N N . ASP A 1 634 ? 8.681 28.126 -39.196 1.00 35.69 634 ASP A N 1
ATOM 4954 C CA . ASP A 1 634 ? 10.017 27.525 -39.107 1.00 35.69 634 ASP A CA 1
ATOM 4955 C C . ASP A 1 634 ? 10.469 27.522 -37.636 1.00 35.69 634 ASP A C 1
ATOM 4957 O O . ASP A 1 634 ? 11.104 28.462 -37.156 1.00 35.69 634 ASP A O 1
ATOM 4961 N N . PHE A 1 635 ? 10.127 26.462 -36.899 1.00 38.91 635 PHE A N 1
ATOM 4962 C CA . PHE A 1 635 ? 10.736 26.173 -35.599 1.00 38.91 635 PHE A CA 1
ATOM 4963 C C . PHE A 1 635 ? 12.162 25.653 -35.817 1.00 38.91 635 PHE A C 1
ATOM 4965 O O . PHE A 1 635 ? 12.411 24.447 -35.869 1.00 38.91 635 PHE A O 1
ATOM 4972 N N . THR A 1 636 ? 13.114 26.574 -35.949 1.00 41.00 636 THR A N 1
ATOM 4973 C CA . THR A 1 636 ? 14.536 26.251 -35.812 1.00 41.00 636 THR A CA 1
ATOM 4974 C C . THR A 1 636 ? 14.802 25.813 -34.375 1.00 41.00 636 THR A C 1
ATOM 4976 O O . THR A 1 636 ? 14.430 26.528 -33.450 1.00 41.00 636 THR A O 1
ATOM 4979 N N . THR A 1 637 ? 15.428 24.647 -34.211 1.00 51.28 637 THR A N 1
ATOM 4980 C CA . THR A 1 637 ? 15.953 24.144 -32.932 1.00 51.28 637 THR A CA 1
ATOM 4981 C C . THR A 1 637 ? 17.479 24.223 -32.966 1.00 51.28 637 THR A C 1
ATOM 4983 O O . THR A 1 637 ? 18.086 23.868 -33.978 1.00 51.28 637 THR A O 1
ATOM 4986 N N . SER A 1 638 ? 18.107 24.676 -31.880 1.00 54.81 638 SER A N 1
ATOM 4987 C CA . SER A 1 638 ? 19.554 24.952 -31.815 1.00 54.81 638 SER A CA 1
ATOM 4988 C C . SER A 1 638 ? 20.432 23.708 -31.973 1.00 54.81 638 SER A C 1
ATOM 4990 O O . SER A 1 638 ? 21.567 23.799 -32.441 1.00 54.81 638 SER A O 1
ATOM 4992 N N . ALA A 1 639 ? 19.906 22.524 -31.649 1.00 61.34 639 ALA A N 1
ATOM 4993 C CA . ALA A 1 639 ? 20.509 21.249 -32.010 1.00 61.34 639 ALA A CA 1
ATOM 4994 C C . ALA A 1 639 ? 19.789 20.618 -33.213 1.00 61.34 639 ALA A C 1
ATOM 4996 O O . ALA A 1 639 ? 18.723 20.013 -33.078 1.00 61.34 639 ALA A O 1
ATOM 4997 N N . THR A 1 640 ? 20.416 20.663 -34.391 1.00 70.19 640 THR A N 1
ATOM 4998 C CA . THR A 1 640 ? 19.920 19.951 -35.575 1.00 70.19 640 THR A CA 1
ATOM 4999 C C . THR A 1 640 ? 20.022 18.437 -35.373 1.00 70.19 640 THR A C 1
ATOM 5001 O O . THR A 1 640 ? 21.094 17.836 -35.481 1.00 70.19 640 THR A O 1
ATOM 5004 N N . ARG A 1 641 ? 18.894 17.780 -35.079 1.00 75.81 641 ARG A N 1
ATOM 5005 C CA . ARG A 1 641 ? 18.826 16.309 -35.039 1.00 75.81 641 ARG A CA 1
ATOM 5006 C C . ARG A 1 641 ? 19.111 15.729 -36.423 1.00 75.81 641 ARG A C 1
ATOM 5008 O O . ARG A 1 641 ? 18.739 16.305 -37.445 1.00 75.81 641 ARG A O 1
ATOM 5015 N N . CYS A 1 642 ? 19.782 14.584 -36.458 1.00 83.19 642 CYS A N 1
ATOM 5016 C CA . CYS A 1 642 ? 20.024 13.878 -37.707 1.00 83.19 642 CYS A CA 1
ATOM 5017 C C . CYS A 1 642 ? 18.752 13.203 -38.222 1.00 83.19 642 CYS A C 1
ATOM 5019 O O . CYS A 1 642 ? 17.917 12.755 -37.441 1.00 83.19 642 CYS A O 1
ATOM 5021 N N . SER A 1 643 ? 18.635 13.093 -39.546 1.00 85.69 643 SER A N 1
ATOM 5022 C CA . SER A 1 643 ? 17.612 12.260 -40.175 1.00 85.69 643 SER A CA 1
ATOM 5023 C C . SER A 1 643 ? 17.807 10.788 -39.810 1.00 85.69 643 SER A C 1
ATOM 5025 O O . SER A 1 643 ? 18.946 10.319 -39.707 1.00 85.69 643 SER A O 1
ATOM 5027 N N . ASP A 1 644 ? 16.700 10.059 -39.707 1.00 85.56 644 ASP A N 1
ATOM 5028 C CA . ASP A 1 644 ? 16.690 8.629 -39.407 1.00 85.56 644 ASP A CA 1
ATOM 5029 C C . ASP A 1 644 ? 17.532 7.817 -40.403 1.00 85.56 644 ASP A C 1
ATOM 5031 O O . ASP A 1 644 ? 17.579 8.095 -41.605 1.00 85.56 644 ASP A O 1
ATOM 5035 N N . CYS A 1 645 ? 18.201 6.783 -39.895 1.00 84.88 645 CYS A N 1
ATOM 5036 C CA . CYS A 1 645 ? 19.001 5.874 -40.702 1.00 84.88 645 CYS A CA 1
ATOM 5037 C C . CYS A 1 645 ? 18.205 4.595 -40.978 1.00 84.88 645 CYS A C 1
ATOM 5039 O O . CYS A 1 645 ? 18.103 3.712 -40.122 1.00 84.88 645 CYS A O 1
ATOM 5041 N N . GLY A 1 646 ? 17.607 4.506 -42.168 1.00 83.75 646 GLY A N 1
ATOM 5042 C CA . GLY A 1 646 ? 16.678 3.425 -42.499 1.00 83.75 646 GLY A CA 1
ATOM 5043 C C . GLY A 1 646 ? 15.430 3.504 -41.619 1.00 83.75 646 GLY A C 1
ATOM 5044 O O . GLY A 1 646 ? 14.675 4.463 -41.712 1.00 83.75 646 GLY A O 1
ATOM 5045 N N . SER A 1 647 ? 15.230 2.507 -40.755 1.00 78.50 647 SER A N 1
ATOM 5046 C CA . SER A 1 647 ? 14.175 2.504 -39.729 1.00 78.50 647 SER A CA 1
ATOM 5047 C C . SER A 1 647 ? 14.674 2.887 -38.328 1.00 78.50 647 SER A C 1
ATOM 5049 O O . SER A 1 647 ? 13.925 2.754 -37.364 1.00 78.50 647 SER A O 1
ATOM 5051 N N . THR A 1 648 ? 15.944 3.278 -38.179 1.00 81.62 648 THR A N 1
ATOM 5052 C CA . THR A 1 648 ? 16.550 3.564 -36.870 1.00 81.62 648 THR A CA 1
ATOM 5053 C C . THR A 1 648 ? 16.621 5.067 -36.640 1.00 81.62 648 THR A C 1
ATOM 5055 O O . THR A 1 648 ? 17.383 5.763 -37.316 1.00 81.62 648 THR A O 1
ATOM 5058 N N . GLN A 1 649 ? 15.860 5.558 -35.661 1.00 84.31 649 GLN A N 1
ATOM 5059 C CA . GLN A 1 649 ? 15.901 6.959 -35.251 1.00 84.31 649 GLN A CA 1
ATOM 5060 C C . GLN A 1 649 ? 17.279 7.321 -34.676 1.00 84.31 649 GLN A C 1
ATOM 5062 O O . GLN A 1 649 ? 17.849 6.556 -33.893 1.00 84.31 649 GLN A O 1
ATOM 5067 N N . VAL A 1 650 ? 17.816 8.486 -35.056 1.00 87.19 650 VAL A N 1
ATOM 5068 C CA . VAL A 1 650 ? 19.132 8.968 -34.599 1.00 87.19 650 VAL A CA 1
ATOM 5069 C C . VAL A 1 650 ? 18.943 10.088 -33.563 1.00 87.19 650 VAL A C 1
ATOM 5071 O O . VAL A 1 650 ? 18.691 11.233 -33.941 1.00 87.19 650 VAL A O 1
ATOM 5074 N N . PRO A 1 651 ? 19.035 9.795 -32.252 1.00 86.38 651 PRO A N 1
ATOM 5075 C CA . PRO A 1 651 ? 18.874 10.807 -31.214 1.00 86.38 651 PRO A CA 1
ATOM 5076 C C . PRO A 1 651 ? 20.112 11.702 -31.090 1.00 86.38 651 PRO A C 1
ATOM 5078 O O . PRO A 1 651 ? 21.243 11.251 -31.278 1.00 86.38 651 PRO A O 1
ATOM 5081 N N . TYR A 1 652 ? 19.905 12.952 -30.674 1.00 81.94 652 TYR A N 1
ATOM 5082 C CA . TYR A 1 652 ? 20.990 13.812 -30.200 1.00 81.94 652 TYR A CA 1
ATOM 5083 C C . TYR A 1 652 ? 21.693 13.150 -28.987 1.00 81.94 652 TYR A C 1
ATOM 5085 O O . TYR A 1 652 ? 21.017 12.494 -28.189 1.00 81.94 652 TYR A O 1
ATOM 5093 N N . PRO A 1 653 ? 23.030 13.249 -28.835 1.00 87.44 653 PRO A N 1
ATOM 5094 C CA . PRO A 1 653 ? 23.996 13.981 -29.663 1.00 87.44 653 PRO A CA 1
ATOM 5095 C C . PRO A 1 653 ? 24.526 13.238 -30.895 1.00 87.44 653 PRO A C 1
ATOM 5097 O O . PRO A 1 653 ? 25.374 13.793 -31.591 1.00 87.44 653 PRO A O 1
ATOM 5100 N N . LEU A 1 654 ? 24.089 12.003 -31.167 1.00 90.31 654 LEU A N 1
ATOM 5101 C CA . LEU A 1 654 ? 24.705 11.161 -32.196 1.00 90.31 654 LEU A CA 1
ATOM 5102 C C . LEU A 1 654 ? 24.643 11.830 -33.578 1.00 90.31 654 LEU A C 1
ATOM 5104 O O . LEU A 1 654 ? 23.582 12.250 -34.038 1.00 90.31 654 LEU A O 1
ATOM 5108 N N . SER A 1 655 ? 25.793 11.906 -34.248 1.00 90.06 655 SER A N 1
ATOM 5109 C CA . SER A 1 655 ? 25.931 12.586 -35.539 1.00 90.06 655 SER A CA 1
ATOM 5110 C C . SER A 1 655 ? 26.178 11.600 -36.676 1.00 90.06 655 SER A C 1
ATOM 5112 O O . SER A 1 655 ? 27.178 10.887 -36.656 1.00 90.06 655 SER A O 1
ATOM 5114 N N . THR A 1 656 ? 25.311 11.588 -37.694 1.00 89.44 656 THR A N 1
ATOM 5115 C CA . THR A 1 656 ? 25.503 10.823 -38.944 1.00 89.44 656 THR A CA 1
ATOM 5116 C C . THR A 1 656 ? 26.113 11.635 -40.087 1.00 89.44 656 THR A C 1
ATOM 5118 O O . THR A 1 656 ? 26.471 11.062 -41.118 1.00 89.44 656 THR A O 1
ATOM 5121 N N . GLY A 1 657 ? 26.279 12.951 -39.924 1.00 83.44 657 GLY A N 1
ATOM 5122 C CA . GLY A 1 657 ? 26.808 13.837 -40.959 1.00 83.44 657 GLY A CA 1
ATOM 5123 C C . GLY A 1 657 ? 27.196 15.225 -40.435 1.00 83.44 657 GLY A C 1
ATOM 5124 O O . GLY A 1 657 ? 26.821 15.598 -39.327 1.00 83.44 657 GLY A O 1
ATOM 5125 N N . PRO A 1 658 ? 27.926 16.028 -41.229 1.00 78.69 658 PRO A N 1
ATOM 5126 C CA . PRO A 1 658 ? 28.550 17.274 -40.768 1.00 78.69 658 PRO A CA 1
ATOM 5127 C C . PRO A 1 658 ? 27.576 18.420 -40.433 1.00 78.69 658 PRO A C 1
ATOM 5129 O O . PRO A 1 658 ? 28.018 19.450 -39.937 1.00 78.69 658 PRO A O 1
ATOM 5132 N N . GLY A 1 659 ? 26.278 18.272 -40.727 1.00 77.56 659 GLY A N 1
ATOM 5133 C CA . GLY A 1 659 ? 25.237 19.282 -40.474 1.00 77.56 659 GLY A CA 1
ATOM 5134 C C . GLY A 1 659 ? 24.219 18.907 -39.389 1.00 77.56 659 GLY A C 1
ATOM 5135 O O . GLY A 1 659 ? 23.212 19.599 -39.254 1.00 77.56 659 GLY A O 1
ATOM 5136 N N . CYS A 1 660 ? 24.427 17.804 -38.663 1.00 83.81 660 CYS A N 1
ATOM 5137 C CA . CYS A 1 660 ? 23.495 17.322 -37.641 1.00 83.81 660 CYS A CA 1
ATOM 5138 C C . CYS A 1 660 ? 24.220 16.600 -36.495 1.00 83.81 660 CYS A C 1
ATOM 5140 O O . CYS A 1 660 ? 25.264 15.981 -36.713 1.00 83.81 660 CYS A O 1
ATOM 5142 N N . GLY A 1 661 ? 23.664 16.656 -35.283 1.00 82.75 661 GLY A N 1
ATOM 5143 C CA . GLY A 1 661 ? 24.285 16.126 -34.063 1.00 82.75 661 GLY A CA 1
ATOM 5144 C C . GLY A 1 661 ? 25.605 16.820 -33.691 1.00 82.75 661 GLY A C 1
ATOM 5145 O O . GLY A 1 661 ? 26.049 17.761 -34.349 1.00 82.75 661 GLY A O 1
ATOM 5146 N N . ASP A 1 662 ? 26.262 16.343 -32.634 1.00 83.81 662 ASP A N 1
ATOM 5147 C CA . ASP A 1 662 ? 27.603 16.798 -32.252 1.00 83.81 662 ASP A CA 1
ATOM 5148 C C . ASP A 1 662 ? 28.663 15.889 -32.906 1.00 83.81 662 ASP A C 1
ATOM 5150 O O . ASP A 1 662 ? 28.613 14.660 -32.809 1.00 83.81 662 ASP A O 1
ATOM 5154 N N . GLN A 1 663 ? 29.640 16.492 -33.590 1.00 85.12 663 GLN A N 1
ATOM 5155 C CA . GLN A 1 663 ? 30.674 15.770 -34.347 1.00 85.12 663 GLN A CA 1
ATOM 5156 C C . GLN A 1 663 ? 31.606 14.920 -33.464 1.00 85.12 663 GLN A C 1
ATOM 5158 O O . GLN A 1 663 ? 32.252 14.000 -33.965 1.00 85.12 663 GLN A O 1
ATOM 5163 N N . SER A 1 664 ? 31.649 15.182 -32.156 1.00 84.06 664 SER A N 1
ATOM 5164 C CA . SER A 1 664 ? 32.352 14.359 -31.161 1.00 84.06 664 SER A CA 1
ATOM 5165 C C . SER A 1 664 ? 31.655 13.009 -30.943 1.00 84.06 664 SER A C 1
ATOM 5167 O O . SER A 1 664 ? 32.284 12.050 -30.510 1.00 84.06 664 SER A O 1
ATOM 5169 N N . TYR A 1 665 ? 30.363 12.912 -31.273 1.00 89.31 665 TYR A N 1
ATOM 5170 C CA . TYR A 1 665 ? 29.502 11.744 -31.064 1.00 89.31 665 TYR A CA 1
ATOM 5171 C C . TYR A 1 665 ? 29.164 11.044 -32.392 1.00 89.31 665 TYR A C 1
ATOM 5173 O O . TYR A 1 665 ? 28.046 10.573 -32.619 1.00 89.31 665 TYR A O 1
ATOM 5181 N N . ARG A 1 666 ? 30.129 11.015 -33.314 1.00 88.50 666 ARG A N 1
ATOM 5182 C CA . ARG A 1 666 ? 29.922 10.558 -34.690 1.00 88.50 666 ARG A CA 1
ATOM 5183 C C . ARG A 1 666 ? 29.654 9.051 -34.794 1.00 88.50 666 ARG A C 1
ATOM 5185 O O . ARG A 1 666 ? 30.403 8.226 -34.280 1.00 88.50 666 ARG A O 1
ATOM 5192 N N . VAL A 1 667 ? 28.623 8.710 -35.560 1.00 91.38 667 VAL A N 1
ATOM 5193 C CA . VAL A 1 667 ? 28.266 7.363 -36.024 1.00 91.38 667 VAL A CA 1
ATOM 5194 C C . VAL A 1 667 ? 28.052 7.411 -37.540 1.00 91.38 667 VAL A C 1
ATOM 5196 O O . VAL A 1 667 ? 27.767 8.463 -38.102 1.00 91.38 667 VAL A O 1
ATOM 5199 N N . ARG A 1 668 ? 28.198 6.299 -38.256 1.00 90.69 668 ARG A N 1
ATOM 5200 C CA . ARG A 1 668 ? 28.045 6.264 -39.718 1.00 90.69 668 ARG A CA 1
ATOM 5201 C C . ARG A 1 668 ? 26.734 5.594 -40.107 1.00 90.69 668 ARG A C 1
ATOM 5203 O O . ARG A 1 668 ? 26.493 4.451 -39.739 1.00 90.69 668 ARG A O 1
ATOM 5210 N N . CYS A 1 669 ? 25.907 6.287 -40.884 1.00 89.88 669 CYS A N 1
ATOM 5211 C CA . CYS A 1 669 ? 24.743 5.684 -41.528 1.00 89.88 669 CYS A CA 1
ATOM 5212 C C . CYS A 1 669 ? 25.124 5.133 -42.907 1.00 89.88 669 CYS A C 1
ATOM 5214 O O . CYS A 1 669 ? 25.674 5.865 -43.731 1.00 89.88 669 CYS A O 1
ATOM 5216 N N . ASP A 1 670 ? 24.813 3.865 -43.170 1.00 87.44 670 ASP A N 1
ATOM 5217 C CA . ASP A 1 670 ? 24.775 3.323 -44.529 1.00 87.44 670 ASP A CA 1
ATOM 5218 C C . ASP A 1 670 ? 23.363 3.515 -45.096 1.00 87.44 670 ASP A C 1
ATOM 5220 O O . ASP A 1 670 ? 22.418 2.820 -44.713 1.00 87.44 670 ASP A O 1
ATOM 5224 N N . THR A 1 671 ? 23.220 4.474 -46.010 1.00 74.75 671 THR A N 1
ATOM 5225 C CA . THR A 1 671 ? 21.938 4.834 -46.630 1.00 74.75 671 THR A CA 1
ATOM 5226 C C . THR A 1 671 ? 21.417 3.789 -47.619 1.00 74.75 671 THR A C 1
ATOM 5228 O O . THR A 1 671 ? 20.232 3.816 -47.940 1.00 74.75 671 THR A O 1
ATOM 5231 N N . GLY A 1 672 ? 22.259 2.860 -48.088 1.00 71.69 672 GLY A N 1
ATOM 5232 C CA . GLY A 1 672 ? 21.843 1.754 -48.952 1.00 71.69 672 GLY A CA 1
ATOM 5233 C C . GLY A 1 672 ? 21.310 0.555 -48.165 1.00 71.69 672 GLY A C 1
ATOM 5234 O O . GLY A 1 672 ? 20.379 -0.111 -48.615 1.00 71.69 672 GLY A O 1
ATOM 5235 N N . ALA A 1 673 ? 21.880 0.293 -46.984 1.00 72.00 673 ALA A N 1
ATOM 5236 C CA . ALA A 1 673 ? 21.479 -0.811 -46.108 1.00 72.00 673 ALA A CA 1
ATOM 5237 C C . ALA A 1 673 ? 20.491 -0.411 -44.993 1.00 72.00 673 ALA A C 1
ATOM 5239 O O . ALA A 1 673 ? 19.893 -1.289 -44.371 1.00 72.00 673 ALA A O 1
ATOM 5240 N N . GLY A 1 674 ? 20.330 0.888 -44.712 1.00 79.12 674 GLY A N 1
ATOM 5241 C CA . GLY A 1 674 ? 19.488 1.389 -43.619 1.00 79.12 674 GLY A CA 1
ATOM 5242 C C . GLY A 1 674 ? 20.023 1.037 -42.227 1.00 79.12 674 GLY A C 1
ATOM 5243 O O . GLY A 1 674 ? 19.237 0.821 -41.306 1.00 79.12 674 GLY A O 1
ATOM 5244 N N . ALA A 1 675 ? 21.348 0.924 -42.085 1.00 85.25 675 ALA A N 1
ATOM 5245 C CA . ALA A 1 675 ? 22.012 0.430 -40.882 1.00 85.25 675 ALA A CA 1
ATOM 5246 C C . ALA A 1 675 ? 23.044 1.429 -40.340 1.00 85.25 675 ALA A C 1
ATOM 5248 O O . ALA A 1 675 ? 23.787 2.058 -41.099 1.00 85.25 675 ALA A O 1
ATOM 5249 N N . LEU A 1 676 ? 23.109 1.541 -39.011 1.00 91.88 676 LEU A N 1
ATOM 5250 C CA . LEU A 1 676 ? 24.084 2.370 -38.307 1.00 91.88 676 LEU A CA 1
ATOM 5251 C C . LEU A 1 676 ? 25.343 1.575 -37.955 1.00 91.88 676 LEU A C 1
ATOM 5253 O O . LEU A 1 676 ? 25.286 0.408 -37.567 1.00 91.88 676 LEU A O 1
ATOM 5257 N N . PHE A 1 677 ? 26.484 2.244 -38.039 1.00 91.88 677 PHE A N 1
ATOM 5258 C CA . PHE A 1 677 ? 27.804 1.714 -37.734 1.00 91.88 677 PHE A CA 1
ATOM 5259 C C . PHE A 1 677 ? 28.540 2.649 -36.776 1.00 91.88 677 PHE A C 1
ATOM 5261 O O . PHE A 1 677 ? 28.461 3.872 -36.882 1.00 91.88 677 PHE A O 1
ATOM 5268 N N . PHE A 1 678 ? 29.277 2.061 -35.844 1.00 93.56 678 PHE A N 1
ATOM 5269 C CA . PHE A 1 678 ? 30.221 2.746 -34.982 1.00 93.56 678 PHE A CA 1
ATOM 5270 C C . PHE A 1 678 ? 31.627 2.511 -35.534 1.00 93.56 678 PHE A C 1
ATOM 5272 O O . PHE A 1 678 ? 32.113 1.377 -35.547 1.00 93.56 678 PHE A O 1
ATOM 5279 N N . ASP A 1 679 ? 32.251 3.575 -36.029 1.00 88.81 679 ASP A N 1
ATOM 5280 C CA . ASP A 1 679 ? 33.605 3.530 -36.570 1.00 88.81 679 ASP A CA 1
ATOM 5281 C C . ASP A 1 679 ? 34.608 3.795 -35.435 1.00 88.81 679 ASP A C 1
ATOM 5283 O O . ASP A 1 679 ? 34.503 4.785 -34.712 1.00 88.81 679 ASP A O 1
ATOM 5287 N N . THR A 1 680 ? 35.585 2.906 -35.274 1.00 86.00 680 THR A N 1
ATOM 5288 C CA . THR A 1 680 ? 36.745 3.093 -34.395 1.00 86.00 680 THR A CA 1
ATOM 5289 C C . THR A 1 680 ? 37.989 3.422 -35.229 1.00 86.00 680 THR A C 1
ATOM 5291 O O . THR A 1 680 ? 37.945 3.276 -36.452 1.00 86.00 680 THR A O 1
ATOM 5294 N N . PRO A 1 681 ? 39.127 3.831 -34.627 1.00 81.81 681 PRO A N 1
ATOM 5295 C CA . PRO A 1 681 ? 40.315 4.217 -35.398 1.00 81.81 681 PRO A CA 1
ATOM 5296 C C . PRO A 1 681 ? 40.827 3.154 -36.385 1.00 81.81 681 PRO A C 1
ATOM 5298 O O . PRO A 1 681 ? 41.427 3.509 -37.397 1.00 81.81 681 PRO A O 1
ATOM 5301 N N . ASN A 1 682 ? 40.569 1.867 -36.114 1.00 78.25 682 ASN A N 1
ATOM 5302 C CA . ASN A 1 682 ? 41.095 0.750 -36.903 1.00 78.25 682 ASN A CA 1
ATOM 5303 C C . ASN A 1 682 ? 40.018 -0.089 -37.623 1.00 78.25 682 ASN A C 1
ATOM 5305 O O . ASN A 1 682 ? 40.364 -0.851 -38.522 1.00 78.25 682 ASN A O 1
ATOM 5309 N N . THR A 1 683 ? 38.741 -0.031 -37.224 1.00 85.75 683 THR A N 1
ATOM 5310 C CA . THR A 1 683 ? 37.691 -0.942 -37.728 1.00 85.75 683 THR A CA 1
ATOM 5311 C C . THR A 1 683 ? 36.280 -0.371 -37.504 1.00 85.75 683 THR A C 1
ATOM 5313 O O . THR A 1 683 ? 36.124 0.729 -36.987 1.00 85.75 683 THR A O 1
ATOM 5316 N N . THR A 1 684 ? 35.229 -1.078 -37.922 1.00 89.75 684 THR A N 1
ATOM 5317 C CA . THR A 1 684 ? 33.835 -0.616 -37.831 1.00 89.75 684 THR A CA 1
ATOM 5318 C C . THR A 1 684 ? 32.899 -1.722 -37.355 1.00 89.75 684 THR A C 1
ATOM 5320 O O . THR A 1 684 ? 33.033 -2.880 -37.756 1.00 89.75 684 THR A O 1
ATOM 5323 N N . TYR A 1 685 ? 31.934 -1.368 -36.505 1.00 91.81 685 TYR A N 1
ATOM 5324 C CA . TYR A 1 685 ? 31.001 -2.306 -35.883 1.00 91.81 685 TYR A CA 1
ATOM 5325 C C . TYR A 1 685 ? 29.547 -1.875 -36.105 1.00 91.81 685 TYR A C 1
ATOM 5327 O O . TYR A 1 685 ? 29.219 -0.718 -35.851 1.00 91.81 685 TYR A O 1
ATOM 5335 N N . PRO A 1 686 ? 28.634 -2.768 -36.524 1.00 91.19 686 PRO A N 1
ATOM 5336 C CA . PRO A 1 686 ? 27.237 -2.396 -36.711 1.00 91.19 686 PRO A CA 1
ATOM 5337 C C . PRO A 1 686 ? 26.545 -2.190 -35.356 1.00 91.19 686 PRO A C 1
ATOM 5339 O O . PRO A 1 686 ? 26.587 -3.060 -34.478 1.00 91.19 686 PRO A O 1
ATOM 5342 N N . ILE A 1 687 ? 25.881 -1.045 -35.213 1.00 92.62 687 ILE A N 1
ATOM 5343 C CA . ILE A 1 687 ? 25.001 -0.707 -34.094 1.00 92.62 687 ILE A CA 1
ATOM 5344 C C . ILE A 1 687 ? 23.650 -1.384 -34.347 1.00 92.62 687 ILE A C 1
ATOM 5346 O O . ILE A 1 687 ? 23.102 -1.291 -35.442 1.00 92.62 687 ILE A O 1
ATOM 5350 N N . TYR A 1 688 ? 23.103 -2.068 -33.340 1.00 88.25 688 TYR A N 1
ATOM 5351 C CA . TYR A 1 688 ? 21.804 -2.754 -33.451 1.00 88.25 688 TYR A CA 1
ATOM 5352 C C . TYR A 1 688 ? 20.763 -2.290 -32.423 1.00 88.25 688 TYR A C 1
ATOM 5354 O O . TYR A 1 688 ? 19.631 -2.766 -32.438 1.00 88.25 688 TYR A O 1
ATOM 5362 N N . SER A 1 689 ? 21.141 -1.406 -31.498 1.00 88.81 689 SER A N 1
ATOM 5363 C CA . SER A 1 689 ? 20.261 -0.867 -30.460 1.00 88.81 689 SER A CA 1
ATOM 5364 C C . SER A 1 689 ? 20.837 0.446 -29.935 1.00 88.81 689 SER A C 1
ATOM 5366 O O . SER A 1 689 ? 22.044 0.529 -29.705 1.00 88.81 689 SER A O 1
ATOM 5368 N N . ILE A 1 690 ? 19.985 1.452 -29.742 1.00 88.19 690 ILE A N 1
ATOM 5369 C CA . ILE A 1 690 ? 20.317 2.761 -29.163 1.00 88.19 690 ILE A CA 1
ATOM 5370 C C . ILE A 1 690 ? 19.290 3.051 -28.061 1.00 88.19 690 ILE A C 1
ATOM 5372 O O . ILE A 1 690 ? 18.117 2.706 -28.187 1.00 88.19 690 ILE A O 1
ATOM 5376 N N . SER A 1 691 ? 19.729 3.641 -26.955 1.00 83.06 691 SER A N 1
ATOM 5377 C CA . SER A 1 691 ? 18.914 3.964 -25.783 1.00 83.06 691 SER A CA 1
ATOM 5378 C C . SER A 1 691 ? 19.309 5.356 -25.271 1.00 83.06 691 SER A C 1
ATOM 5380 O O . SER A 1 691 ? 20.207 5.465 -24.430 1.00 83.06 691 SER A O 1
ATOM 5382 N N . PRO A 1 692 ? 18.691 6.435 -25.797 1.00 77.50 692 PRO A N 1
ATOM 5383 C CA . PRO A 1 692 ? 19.125 7.807 -25.526 1.00 77.50 692 PRO A CA 1
ATOM 5384 C C . PRO A 1 692 ? 18.947 8.224 -24.064 1.00 77.50 692 PRO A C 1
ATOM 5386 O O . PRO A 1 692 ? 19.818 8.890 -23.516 1.00 77.50 692 PRO A O 1
ATOM 5389 N N . THR A 1 693 ? 17.883 7.759 -23.403 1.00 74.81 693 THR A N 1
ATOM 5390 C CA . THR A 1 693 ? 17.556 8.081 -22.000 1.00 74.81 693 THR A CA 1
ATOM 5391 C C . THR A 1 693 ? 18.623 7.661 -20.990 1.00 74.81 693 THR A C 1
ATOM 5393 O O . THR A 1 693 ? 18.731 8.263 -19.928 1.00 74.81 693 THR A O 1
ATOM 5396 N N . ILE A 1 694 ? 19.420 6.639 -21.315 1.00 79.38 694 ILE A N 1
ATOM 5397 C CA . ILE A 1 694 ? 20.533 6.148 -20.487 1.00 79.38 694 ILE A CA 1
ATOM 5398 C C . ILE A 1 694 ? 21.904 6.401 -21.126 1.00 79.38 694 ILE A C 1
ATOM 5400 O O . ILE A 1 694 ? 22.907 5.924 -20.599 1.00 79.38 694 ILE A O 1
ATOM 5404 N N . GLN A 1 695 ? 21.936 7.108 -22.263 1.00 87.81 695 GLN A N 1
ATOM 5405 C CA . GLN A 1 695 ? 23.126 7.413 -23.063 1.00 87.81 695 GLN A CA 1
ATOM 5406 C C . GLN A 1 695 ? 23.946 6.169 -23.461 1.00 87.81 695 GLN A C 1
ATOM 5408 O O . GLN A 1 695 ? 25.164 6.124 -23.273 1.00 87.81 695 GLN A O 1
ATOM 5413 N N . ARG A 1 696 ? 23.290 5.120 -23.990 1.00 90.75 696 ARG A N 1
ATOM 5414 C CA . ARG A 1 696 ? 23.962 3.870 -24.417 1.00 90.75 696 ARG A CA 1
ATOM 5415 C C . ARG A 1 696 ? 23.529 3.372 -25.785 1.00 90.75 696 ARG A C 1
ATOM 5417 O O . ARG A 1 696 ? 22.367 3.491 -26.159 1.00 90.75 696 ARG A O 1
ATOM 5424 N N . PHE A 1 697 ? 24.446 2.738 -26.506 1.00 93.00 697 PHE A N 1
ATOM 5425 C CA . PHE A 1 697 ? 24.145 1.931 -27.689 1.00 93.00 697 PHE A CA 1
ATOM 5426 C C . PHE A 1 697 ? 24.864 0.583 -27.619 1.00 93.00 697 PHE A C 1
ATOM 5428 O O . PHE A 1 697 ? 25.787 0.383 -26.825 1.00 93.00 697 PHE A O 1
ATOM 5435 N N . ARG A 1 698 ? 24.423 -0.375 -28.437 1.00 93.81 698 ARG A N 1
ATOM 5436 C CA . ARG A 1 698 ? 25.013 -1.715 -28.504 1.00 93.81 698 ARG A CA 1
ATOM 5437 C C . ARG A 1 698 ? 25.494 -2.029 -29.908 1.00 93.81 698 ARG A C 1
ATOM 5439 O O . ARG A 1 698 ? 24.734 -1.918 -30.873 1.00 93.81 698 ARG A O 1
ATOM 5446 N N . ILE A 1 699 ? 26.747 -2.460 -29.995 1.00 94.12 699 ILE A N 1
ATOM 5447 C CA . ILE A 1 699 ? 27.378 -2.941 -31.224 1.00 94.12 699 ILE A CA 1
ATOM 5448 C C . ILE A 1 699 ? 27.435 -4.464 -31.239 1.00 94.12 699 ILE A C 1
ATOM 5450 O O . ILE A 1 699 ? 27.564 -5.110 -30.194 1.00 94.12 699 ILE A O 1
ATOM 5454 N N . ARG A 1 700 ? 27.355 -5.054 -32.432 1.00 90.62 700 ARG A N 1
ATOM 5455 C CA . ARG A 1 700 ? 27.571 -6.493 -32.606 1.00 90.62 700 ARG A CA 1
ATOM 5456 C C . ARG A 1 700 ? 29.082 -6.782 -32.634 1.00 90.62 700 ARG A C 1
ATOM 5458 O O . ARG A 1 700 ? 29.785 -6.130 -33.406 1.00 90.62 700 ARG A O 1
ATOM 5465 N N . PRO A 1 701 ? 29.590 -7.738 -31.832 1.00 86.31 701 PRO A N 1
ATOM 5466 C CA . PRO A 1 701 ? 30.991 -8.136 -31.874 1.00 86.31 701 PRO A CA 1
ATOM 5467 C C . PRO A 1 701 ? 31.335 -8.828 -33.209 1.00 86.31 701 PRO A C 1
ATOM 5469 O O . PRO A 1 701 ? 30.435 -9.274 -33.928 1.00 86.31 701 PRO A O 1
ATOM 5472 N N . PRO A 1 702 ? 32.628 -8.944 -33.544 1.00 85.75 702 PRO A N 1
ATOM 5473 C CA . PRO A 1 702 ? 33.076 -9.496 -34.815 1.00 85.75 702 PRO A CA 1
ATOM 5474 C C . PRO A 1 702 ? 32.874 -11.008 -34.899 1.00 85.75 702 PRO A C 1
ATOM 5476 O O . PRO A 1 702 ? 33.062 -11.740 -33.925 1.00 85.75 702 PRO A O 1
ATOM 5479 N N . ASN A 1 703 ? 32.559 -11.485 -36.103 1.00 87.94 703 ASN A N 1
ATOM 5480 C CA . ASN A 1 703 ? 32.431 -12.911 -36.399 1.00 87.94 703 ASN A CA 1
ATOM 5481 C C . ASN A 1 703 ? 33.786 -13.636 -36.281 1.00 87.94 703 ASN A C 1
ATOM 5483 O O . ASN A 1 703 ? 34.843 -13.015 -36.147 1.00 87.94 703 ASN A O 1
ATOM 5487 N N . PHE A 1 704 ? 33.767 -14.969 -36.328 1.00 88.81 704 PHE A N 1
ATOM 5488 C CA . PHE A 1 704 ? 34.997 -15.754 -36.432 1.00 88.81 704 PHE A CA 1
ATOM 5489 C C . PHE A 1 704 ? 35.458 -15.866 -37.896 1.00 88.81 704 PHE A C 1
ATOM 5491 O O . PHE A 1 704 ? 34.644 -15.930 -38.821 1.00 88.81 704 PHE A O 1
ATOM 5498 N N . LEU A 1 705 ? 36.775 -15.911 -38.111 1.00 84.56 705 LEU A N 1
ATOM 5499 C CA . LEU A 1 705 ? 37.376 -16.058 -39.438 1.00 84.56 705 LEU A CA 1
ATOM 5500 C C . LEU A 1 705 ? 36.967 -17.378 -40.121 1.00 84.56 705 LEU A C 1
ATOM 5502 O O . LEU A 1 705 ? 36.642 -18.376 -39.471 1.00 84.56 705 LEU A O 1
ATOM 5506 N N . ASN A 1 706 ? 37.027 -17.371 -41.458 1.00 79.06 706 ASN A N 1
ATOM 5507 C CA . ASN A 1 706 ? 36.752 -18.519 -42.330 1.00 79.06 706 ASN A CA 1
ATOM 5508 C C . ASN A 1 706 ? 35.358 -19.145 -42.122 1.00 79.06 706 ASN A C 1
ATOM 5510 O O . ASN A 1 706 ? 35.249 -20.354 -41.940 1.00 79.06 706 ASN A O 1
ATOM 5514 N N . ASN A 1 707 ? 34.289 -18.338 -42.132 1.00 73.44 707 ASN A N 1
ATOM 5515 C CA . ASN A 1 707 ? 32.905 -18.793 -41.904 1.00 73.44 707 ASN A CA 1
ATOM 5516 C C . ASN A 1 707 ? 32.753 -19.603 -40.602 1.00 73.44 707 ASN A C 1
ATOM 5518 O O . ASN A 1 707 ? 32.164 -20.682 -40.589 1.00 73.44 707 ASN A O 1
ATOM 5522 N N . ASN A 1 708 ? 33.323 -19.087 -39.511 1.00 73.56 708 ASN A N 1
ATOM 5523 C CA . ASN A 1 708 ? 33.404 -19.753 -38.212 1.00 73.56 708 ASN A CA 1
ATOM 5524 C C . ASN A 1 708 ? 34.196 -21.079 -38.195 1.00 73.56 708 ASN A C 1
ATOM 5526 O O . ASN A 1 708 ? 34.024 -21.863 -37.273 1.00 73.56 708 ASN A O 1
ATOM 5530 N N . ALA A 1 709 ? 35.097 -21.344 -39.148 1.00 74.31 709 ALA A N 1
ATOM 5531 C CA . ALA A 1 709 ? 35.944 -22.546 -39.124 1.00 74.31 709 ALA A CA 1
ATOM 5532 C C . ALA A 1 709 ? 37.211 -22.418 -38.251 1.00 74.31 709 ALA A C 1
ATOM 5534 O O . ALA A 1 709 ? 37.844 -23.427 -37.937 1.00 74.31 709 ALA A O 1
ATOM 5535 N N . THR A 1 710 ? 37.599 -21.201 -37.853 1.00 83.81 710 THR A N 1
ATOM 5536 C CA . THR A 1 710 ? 38.801 -20.933 -37.039 1.00 83.81 710 THR A CA 1
ATOM 5537 C C . THR A 1 710 ? 38.478 -20.057 -35.831 1.00 83.81 710 THR A C 1
ATOM 5539 O O . THR A 1 710 ? 37.822 -19.033 -35.989 1.00 83.81 710 THR A O 1
ATOM 5542 N N . CYS A 1 711 ? 38.972 -20.417 -34.639 1.00 87.56 711 CYS A N 1
ATOM 5543 C CA . CYS A 1 711 ? 38.755 -19.659 -33.397 1.00 87.56 711 CYS A CA 1
ATOM 5544 C C . CYS A 1 711 ? 39.647 -18.405 -33.310 1.00 87.56 711 CYS A C 1
ATOM 5546 O O . CYS A 1 711 ? 40.585 -18.322 -32.515 1.00 87.56 711 CYS A O 1
ATOM 5548 N N . VAL A 1 712 ? 39.368 -17.453 -34.194 1.00 89.19 712 VAL A N 1
ATOM 5549 C CA . VAL A 1 712 ? 40.053 -16.167 -34.335 1.00 89.19 712 VAL A CA 1
ATOM 5550 C C . VAL A 1 712 ? 38.997 -15.158 -34.786 1.00 89.19 712 VAL A C 1
ATOM 5552 O O . VAL A 1 712 ? 38.228 -15.475 -35.697 1.00 89.19 712 VAL A O 1
ATOM 5555 N N . THR A 1 713 ? 38.889 -13.984 -34.159 1.00 89.81 713 THR A N 1
ATOM 5556 C CA . THR A 1 713 ? 37.900 -12.973 -34.580 1.00 89.81 713 THR A CA 1
ATOM 5557 C C . THR A 1 713 ? 38.372 -12.186 -35.800 1.00 89.81 713 THR A C 1
ATOM 5559 O O . THR A 1 713 ? 39.568 -12.025 -36.033 1.00 89.81 713 THR A O 1
ATOM 5562 N N . THR A 1 714 ? 37.432 -11.683 -36.606 1.00 88.00 714 THR A N 1
ATOM 5563 C CA . THR A 1 714 ? 37.752 -10.914 -37.825 1.00 88.00 714 THR A CA 1
ATOM 5564 C C . THR A 1 714 ? 38.500 -9.602 -37.558 1.00 88.00 714 THR A C 1
ATOM 5566 O O . THR A 1 714 ? 39.092 -9.060 -38.482 1.00 88.00 714 THR A O 1
ATOM 5569 N N . ASP A 1 715 ? 38.483 -9.096 -36.322 1.00 89.38 715 ASP A N 1
ATOM 5570 C CA . ASP A 1 715 ? 39.164 -7.875 -35.867 1.00 89.38 715 ASP A CA 1
ATOM 5571 C C . ASP A 1 715 ? 40.539 -8.128 -35.213 1.00 89.38 715 ASP A C 1
ATOM 5573 O O . ASP A 1 715 ? 41.144 -7.199 -34.672 1.00 89.38 715 ASP A O 1
ATOM 5577 N N . VAL A 1 716 ? 41.066 -9.361 -35.265 1.00 88.25 716 VAL A N 1
ATOM 5578 C CA . VAL A 1 716 ? 42.396 -9.682 -34.710 1.00 88.25 716 VAL A CA 1
ATOM 5579 C C . VAL A 1 716 ? 43.512 -8.860 -35.368 1.00 88.25 716 VAL A C 1
ATOM 5581 O O . VAL A 1 716 ? 44.444 -8.431 -34.695 1.00 88.25 716 VAL A O 1
ATOM 5584 N N . SER A 1 717 ? 43.384 -8.568 -36.667 1.00 84.94 717 SER A N 1
ATOM 5585 C CA . SER A 1 717 ? 44.327 -7.744 -37.436 1.00 84.94 717 SER A CA 1
ATOM 5586 C C . SER A 1 717 ? 44.303 -6.264 -37.048 1.00 84.94 717 SER A C 1
ATOM 5588 O O . SER A 1 717 ? 45.232 -5.533 -37.378 1.00 84.94 717 SER A O 1
ATOM 5590 N N . THR A 1 718 ? 43.257 -5.825 -36.346 1.00 86.88 718 THR A N 1
ATOM 5591 C CA . THR A 1 718 ? 43.079 -4.460 -35.826 1.00 86.88 718 THR A CA 1
ATOM 5592 C C . THR A 1 718 ? 43.262 -4.390 -34.305 1.00 86.88 718 THR A C 1
ATOM 5594 O O . THR A 1 718 ? 42.927 -3.385 -33.680 1.00 86.88 718 THR A O 1
ATOM 5597 N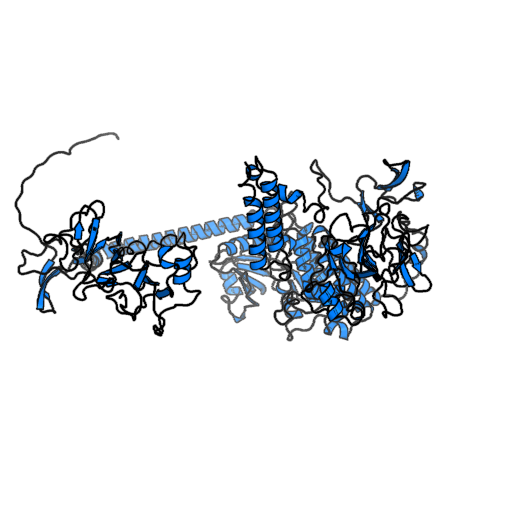 N . GLU A 1 719 ? 43.797 -5.467 -33.719 1.00 87.25 719 GLU A N 1
ATOM 5598 C CA . GLU A 1 719 ? 43.986 -5.698 -32.284 1.00 87.25 719 GLU A CA 1
ATOM 5599 C C . GLU A 1 719 ? 42.703 -5.604 -31.424 1.00 87.25 719 GLU A C 1
ATOM 5601 O O . GLU A 1 719 ? 42.759 -5.298 -30.230 1.00 87.25 719 GLU A O 1
ATOM 5606 N N . GLY A 1 720 ? 41.536 -5.898 -32.005 1.00 87.88 720 GLY A N 1
ATOM 5607 C CA . GLY A 1 720 ? 40.249 -5.921 -31.302 1.00 87.88 720 GLY A CA 1
ATOM 5608 C C . GLY A 1 720 ? 39.436 -4.617 -31.346 1.00 87.88 720 GLY A C 1
ATOM 5609 O O . GLY A 1 720 ? 39.624 -3.750 -32.204 1.00 87.88 720 GLY A O 1
ATOM 5610 N N . LEU A 1 721 ? 38.516 -4.461 -30.389 1.00 90.31 721 LEU A N 1
ATOM 5611 C CA . LEU A 1 721 ? 37.751 -3.229 -30.185 1.00 90.31 721 LEU A CA 1
ATOM 5612 C C . LEU A 1 721 ? 38.600 -2.227 -29.399 1.00 90.31 721 LEU A C 1
ATOM 5614 O O . LEU A 1 721 ? 38.910 -2.460 -28.233 1.00 90.31 721 LEU A O 1
ATOM 5618 N N . GLN A 1 722 ? 38.925 -1.088 -30.005 1.00 88.25 722 GLN A N 1
ATOM 5619 C CA . GLN A 1 722 ? 39.629 0.015 -29.345 1.00 88.25 722 GLN A CA 1
ATOM 5620 C C . GLN A 1 722 ? 38.839 1.308 -29.545 1.00 88.25 722 GLN A C 1
ATOM 5622 O O . GLN A 1 722 ? 38.544 1.673 -30.679 1.00 88.25 722 GLN A O 1
ATOM 5627 N N . LEU A 1 723 ? 38.465 1.968 -28.453 1.00 87.94 723 LEU A N 1
ATOM 5628 C CA . LEU A 1 723 ? 37.838 3.286 -28.453 1.00 87.94 723 LEU A CA 1
ATOM 5629 C C . LEU A 1 723 ? 38.927 4.359 -28.422 1.00 87.94 723 LEU A C 1
ATOM 5631 O O . LEU A 1 723 ? 39.968 4.173 -27.790 1.00 87.94 723 LEU A O 1
ATOM 5635 N N . ASP A 1 724 ? 38.674 5.492 -29.070 1.00 84.00 724 ASP A N 1
ATOM 5636 C CA . ASP A 1 724 ? 39.522 6.672 -28.920 1.00 84.00 724 ASP A CA 1
ATOM 5637 C C . ASP A 1 724 ? 39.225 7.333 -27.557 1.00 84.00 724 ASP A C 1
ATOM 5639 O O . ASP A 1 724 ? 38.085 7.746 -27.337 1.00 84.00 724 ASP A O 1
ATOM 5643 N N . PRO A 1 725 ? 40.200 7.447 -26.634 1.00 79.62 725 PRO A N 1
ATOM 5644 C CA . PRO A 1 725 ? 39.983 8.035 -25.312 1.00 79.62 725 PRO A CA 1
ATOM 5645 C C . PRO A 1 725 ? 39.785 9.560 -25.338 1.00 79.62 725 PRO A C 1
ATOM 5647 O O . PRO A 1 725 ? 39.494 10.149 -24.299 1.00 79.62 725 PRO A O 1
ATOM 5650 N N . THR A 1 726 ? 39.966 10.214 -26.491 1.00 79.44 726 THR A N 1
ATOM 5651 C CA . THR A 1 726 ? 39.619 11.631 -26.692 1.00 79.44 726 THR A CA 1
ATOM 5652 C C . THR A 1 726 ? 38.157 11.827 -27.098 1.00 79.44 726 THR A C 1
ATOM 5654 O O . THR A 1 726 ? 37.635 12.936 -26.979 1.00 79.44 726 THR A O 1
ATOM 5657 N N . LEU A 1 727 ? 37.483 10.758 -27.537 1.00 82.75 727 LEU A N 1
ATOM 5658 C CA . LEU A 1 727 ? 36.059 10.755 -27.850 1.00 82.75 727 LEU A CA 1
ATOM 5659 C C . LEU A 1 727 ? 35.228 10.370 -26.611 1.00 82.75 727 LEU A C 1
ATOM 5661 O O . LEU A 1 727 ? 35.695 9.633 -25.743 1.00 82.75 727 LEU A O 1
ATOM 5665 N N . PRO A 1 728 ? 33.969 10.827 -26.513 1.00 87.56 728 PRO A N 1
ATOM 5666 C CA . PRO A 1 728 ? 33.141 10.708 -25.311 1.00 87.56 728 PRO A CA 1
ATOM 5667 C C . PRO A 1 728 ? 32.558 9.299 -25.077 1.00 87.56 728 PRO A C 1
ATOM 5669 O O . PRO A 1 728 ? 31.528 9.177 -24.420 1.00 87.56 728 PRO A O 1
ATOM 5672 N N . PHE A 1 729 ? 33.176 8.234 -25.599 1.00 89.38 729 PHE A N 1
ATOM 5673 C CA . PHE A 1 729 ? 32.642 6.866 -25.599 1.00 89.38 729 PHE A CA 1
ATOM 5674 C C . PHE A 1 729 ? 33.413 5.924 -24.671 1.00 89.38 729 PHE A C 1
ATOM 5676 O O . PHE A 1 729 ? 34.639 5.907 -24.666 1.00 89.38 729 PHE A O 1
ATOM 5683 N N . ASN A 1 730 ? 32.687 5.084 -23.929 1.00 87.19 730 ASN A N 1
ATOM 5684 C CA . ASN A 1 730 ? 33.247 4.135 -22.965 1.00 87.19 730 ASN A CA 1
ATOM 5685 C C . ASN A 1 730 ? 32.522 2.783 -23.003 1.00 87.19 730 ASN A C 1
ATOM 5687 O O . ASN A 1 730 ? 31.301 2.727 -23.131 1.00 87.19 730 ASN A O 1
ATOM 5691 N N . ILE A 1 731 ? 33.248 1.680 -22.825 1.00 86.50 731 ILE A N 1
ATOM 5692 C CA . ILE A 1 731 ? 32.664 0.338 -22.674 1.00 86.50 731 ILE A CA 1
ATOM 5693 C C . ILE A 1 731 ? 32.051 0.221 -21.270 1.00 86.50 731 ILE A C 1
ATOM 5695 O O . ILE A 1 731 ? 32.734 0.457 -20.273 1.00 86.50 731 ILE A O 1
ATOM 5699 N N . THR A 1 732 ? 30.764 -0.134 -21.170 1.00 83.50 732 THR A N 1
ATOM 5700 C CA . THR A 1 732 ? 30.064 -0.186 -19.869 1.00 83.50 732 THR A CA 1
ATOM 5701 C C . THR A 1 732 ? 30.477 -1.402 -19.044 1.00 83.50 732 THR A C 1
ATOM 5703 O O . THR A 1 732 ? 30.877 -2.422 -19.599 1.00 83.50 732 THR A O 1
ATOM 5706 N N . SER A 1 733 ? 30.319 -1.344 -17.717 1.00 78.75 733 SER A N 1
ATOM 5707 C CA . SER A 1 733 ? 30.618 -2.469 -16.811 1.00 78.75 733 SER A CA 1
ATOM 5708 C C . SER A 1 733 ? 29.630 -3.652 -16.900 1.00 78.75 733 SER A C 1
ATOM 5710 O O . SER A 1 733 ? 29.826 -4.699 -16.276 1.00 78.75 733 SER A O 1
ATOM 5712 N N . GLY A 1 734 ? 28.569 -3.518 -17.703 1.00 79.25 734 GLY A N 1
ATOM 5713 C CA . GLY A 1 734 ? 27.596 -4.581 -17.970 1.00 79.25 734 GLY A CA 1
ATOM 5714 C C . GLY A 1 734 ? 28.098 -5.672 -18.924 1.00 79.25 734 GLY A C 1
ATOM 5715 O O . GLY A 1 734 ? 27.413 -6.680 -19.100 1.00 79.25 734 GLY A O 1
ATOM 5716 N N . ASN A 1 735 ? 29.270 -5.506 -19.546 1.00 86.31 735 ASN A N 1
ATOM 5717 C CA . ASN A 1 735 ? 29.796 -6.448 -20.532 1.00 86.31 735 ASN A CA 1
ATOM 5718 C C . ASN A 1 735 ? 30.546 -7.622 -19.873 1.00 86.31 735 ASN A C 1
ATOM 5720 O O . ASN A 1 735 ? 31.547 -7.461 -19.170 1.00 86.31 735 ASN A O 1
ATOM 5724 N N . THR A 1 736 ? 30.089 -8.843 -20.144 1.00 89.56 736 THR A N 1
ATOM 5725 C CA . THR A 1 736 ? 30.828 -10.070 -19.819 1.00 89.56 736 THR A CA 1
ATOM 5726 C C . THR A 1 736 ? 31.582 -10.531 -21.056 1.00 89.56 736 THR A C 1
ATOM 5728 O O . THR A 1 736 ? 30.981 -11.001 -22.021 1.00 89.56 736 THR A O 1
ATOM 5731 N N . ILE A 1 737 ? 32.902 -10.373 -21.024 1.00 90.00 737 ILE A N 1
ATOM 5732 C CA . ILE A 1 737 ? 33.824 -10.670 -22.116 1.00 90.00 737 ILE A CA 1
ATOM 5733 C C . ILE A 1 737 ? 34.416 -12.066 -21.896 1.00 90.00 737 ILE A C 1
ATOM 5735 O O . ILE A 1 737 ? 34.893 -12.409 -20.815 1.00 90.00 737 ILE A O 1
ATOM 5739 N N . MET A 1 738 ? 34.399 -12.880 -22.942 1.00 90.50 738 MET A N 1
ATOM 5740 C CA . MET A 1 738 ? 34.985 -14.213 -22.981 1.00 90.50 738 MET A CA 1
ATOM 5741 C C . MET A 1 738 ? 36.108 -14.196 -24.000 1.00 90.50 738 MET A C 1
ATOM 5743 O O . MET A 1 738 ? 35.853 -14.074 -25.196 1.00 90.50 738 MET A O 1
ATOM 5747 N N . TYR A 1 739 ? 37.341 -14.290 -23.521 1.00 90.50 739 TYR A N 1
ATOM 5748 C CA . TYR A 1 739 ? 38.525 -14.383 -24.353 1.00 90.50 739 TYR A CA 1
ATOM 5749 C C . TYR A 1 739 ? 38.806 -15.838 -24.719 1.00 90.50 739 TYR A C 1
ATOM 5751 O O . TYR A 1 739 ? 38.875 -16.721 -23.862 1.00 90.50 739 TYR A O 1
ATOM 5759 N N . LEU A 1 740 ? 38.968 -16.062 -26.014 1.00 90.12 740 LEU A N 1
ATOM 5760 C CA . LEU A 1 740 ? 39.021 -17.360 -26.660 1.00 90.12 740 LEU A CA 1
ATOM 5761 C C . LEU A 1 740 ? 40.382 -17.524 -27.341 1.00 90.12 740 LEU A C 1
ATOM 5763 O O . LEU A 1 740 ? 40.934 -16.567 -27.889 1.00 90.12 740 LEU A O 1
ATOM 5767 N N . ASN A 1 741 ? 40.884 -18.759 -27.344 1.00 89.75 741 ASN A N 1
ATOM 5768 C CA . ASN A 1 741 ? 42.146 -19.132 -27.975 1.00 89.75 741 ASN A CA 1
ATOM 5769 C C . ASN A 1 741 ? 43.338 -18.292 -27.476 1.00 89.75 741 ASN A C 1
ATOM 5771 O O . ASN A 1 741 ? 43.888 -17.461 -28.201 1.00 89.75 741 ASN A O 1
ATOM 5775 N N . CYS A 1 742 ? 43.670 -18.485 -26.196 1.00 88.38 742 CYS A N 1
ATOM 5776 C CA . CYS A 1 742 ? 44.651 -17.698 -25.451 1.00 88.38 742 CYS A CA 1
ATOM 5777 C C . CYS A 1 742 ? 45.985 -18.426 -25.219 1.00 88.38 742 CYS A C 1
ATOM 5779 O O . CYS A 1 742 ? 46.023 -19.637 -25.009 1.00 88.38 742 CYS A O 1
ATOM 5781 N N . SER A 1 743 ? 47.082 -17.669 -25.170 1.00 83.94 743 SER A N 1
ATOM 5782 C CA . SER A 1 743 ? 48.412 -18.152 -24.783 1.00 83.94 743 SER A CA 1
ATOM 5783 C C . SER A 1 743 ? 48.614 -18.234 -23.260 1.00 83.94 743 SER A C 1
ATOM 5785 O O . SER A 1 743 ? 48.081 -17.422 -22.501 1.00 83.94 743 SER A O 1
ATOM 5787 N N . GLU A 1 744 ? 49.475 -19.155 -22.803 1.00 76.00 744 GLU A N 1
ATOM 5788 C CA . GLU A 1 744 ? 49.801 -19.388 -21.376 1.00 76.00 744 GLU A CA 1
ATOM 5789 C C . GLU A 1 744 ? 50.295 -18.142 -20.618 1.00 76.00 744 GLU A C 1
ATOM 5791 O O . GLU A 1 744 ? 50.133 -18.042 -19.401 1.00 76.00 744 GLU A O 1
ATOM 5796 N N . SER A 1 745 ? 50.840 -17.150 -21.329 1.00 68.31 745 SER A N 1
ATOM 5797 C CA . SER A 1 745 ? 51.258 -15.854 -20.777 1.00 68.31 745 SER A CA 1
ATOM 5798 C C . SER A 1 745 ? 50.145 -15.097 -20.033 1.00 68.31 745 SER A C 1
ATOM 5800 O O . SER A 1 745 ? 50.448 -14.288 -19.155 1.00 68.31 745 SER A O 1
ATOM 5802 N N . LEU A 1 746 ? 48.871 -15.369 -20.339 1.00 66.88 746 LEU A N 1
ATOM 5803 C CA . LEU A 1 746 ? 47.713 -14.706 -19.729 1.00 66.88 746 LEU A CA 1
ATOM 5804 C C . LEU A 1 746 ? 47.222 -15.355 -18.426 1.00 66.88 746 LEU A C 1
ATOM 5806 O O . LEU A 1 746 ? 46.437 -14.740 -17.708 1.00 66.88 746 LEU A O 1
ATOM 5810 N N . LEU A 1 747 ? 47.751 -16.524 -18.042 1.00 60.53 747 LEU A N 1
ATOM 5811 C CA . LEU A 1 747 ? 47.447 -17.177 -16.756 1.00 60.53 747 LEU A CA 1
ATOM 5812 C C . LEU A 1 747 ? 47.950 -16.385 -15.528 1.00 60.53 747 LEU A C 1
ATOM 5814 O O . LEU A 1 747 ? 47.662 -16.756 -14.394 1.00 60.53 747 LEU A O 1
ATOM 5818 N N . ARG A 1 748 ? 48.705 -15.298 -15.742 1.00 54.50 748 ARG A N 1
ATOM 5819 C CA . ARG A 1 748 ? 49.157 -14.351 -14.704 1.00 54.50 748 ARG A CA 1
ATOM 5820 C C . ARG A 1 748 ? 48.297 -13.083 -14.602 1.00 54.50 748 ARG A C 1
ATOM 5822 O O . ARG A 1 748 ? 48.617 -12.198 -13.814 1.00 54.50 748 ARG A O 1
ATOM 5829 N N . SER A 1 749 ? 47.256 -12.949 -15.421 1.00 60.59 749 SER A N 1
ATOM 5830 C CA . SER A 1 749 ? 46.306 -11.828 -15.379 1.00 60.59 749 SER A CA 1
ATOM 5831 C C . SER A 1 749 ? 45.104 -12.155 -14.474 1.00 60.59 749 SER A C 1
ATOM 5833 O O . SER A 1 749 ? 44.812 -13.334 -14.283 1.00 60.59 749 SER A O 1
ATOM 5835 N N . PRO A 1 750 ? 44.362 -11.158 -13.946 1.00 64.38 750 PRO A N 1
ATOM 5836 C CA . PRO A 1 750 ? 43.184 -11.366 -13.088 1.00 64.38 750 PRO A CA 1
ATOM 5837 C C . PRO A 1 750 ? 41.938 -11.833 -13.878 1.00 64.38 750 PRO A C 1
ATOM 5839 O O . PRO A 1 750 ? 40.834 -11.324 -13.706 1.00 64.38 750 PRO A O 1
ATOM 5842 N N . LEU A 1 751 ? 42.124 -12.778 -14.800 1.00 77.94 751 LEU A N 1
ATOM 5843 C CA . LEU A 1 751 ? 41.099 -13.335 -15.676 1.00 77.94 751 LEU A CA 1
ATOM 5844 C C . LEU A 1 751 ? 40.682 -14.714 -15.152 1.00 77.94 751 LEU A C 1
ATOM 5846 O O . LEU A 1 751 ? 41.533 -15.531 -14.799 1.00 77.94 751 LEU A O 1
ATOM 5850 N N . ASN A 1 752 ? 39.385 -15.027 -15.150 1.00 82.06 752 ASN A N 1
ATOM 5851 C CA . ASN A 1 752 ? 38.932 -16.354 -14.737 1.00 82.06 752 ASN A CA 1
ATOM 5852 C C . ASN A 1 752 ? 39.095 -17.360 -15.891 1.00 82.06 752 ASN A C 1
ATOM 5854 O O . ASN A 1 752 ? 38.181 -17.557 -16.696 1.00 82.06 752 ASN A O 1
ATOM 5858 N N . CYS A 1 753 ? 40.268 -17.992 -15.955 1.00 85.44 753 CYS A N 1
ATOM 5859 C CA . CYS A 1 753 ? 40.630 -19.013 -16.944 1.00 85.44 753 CYS A CA 1
ATOM 5860 C C . CYS A 1 753 ? 40.390 -20.462 -16.469 1.00 85.44 753 CYS A C 1
ATOM 5862 O O . CYS A 1 753 ? 40.872 -21.403 -17.096 1.00 85.44 753 CYS A O 1
ATOM 5864 N N . THR A 1 754 ? 39.685 -20.666 -15.349 1.00 82.56 754 THR A N 1
ATOM 5865 C CA . THR A 1 754 ? 39.429 -22.010 -14.794 1.00 82.56 754 THR A CA 1
ATOM 5866 C C . THR A 1 754 ? 38.575 -22.867 -15.733 1.00 82.56 754 THR A C 1
ATOM 5868 O O . THR A 1 754 ? 37.772 -22.341 -16.503 1.00 82.56 754 THR A O 1
ATOM 5871 N N . SER A 1 755 ? 38.684 -24.196 -15.642 1.00 78.94 755 SER A N 1
ATOM 5872 C CA . SER A 1 755 ? 37.870 -25.138 -16.435 1.00 78.94 755 SER A CA 1
ATOM 5873 C C . SER A 1 755 ? 36.362 -25.065 -16.142 1.00 78.94 755 SER A C 1
ATOM 5875 O O . SER A 1 755 ? 35.559 -25.570 -16.923 1.00 78.94 755 SER A O 1
ATOM 5877 N N . THR A 1 756 ? 35.970 -24.409 -15.046 1.00 81.00 756 THR A N 1
ATOM 5878 C CA . THR A 1 756 ? 34.583 -24.100 -14.669 1.00 81.00 756 THR A CA 1
ATOM 5879 C C . THR A 1 756 ? 34.149 -22.679 -15.055 1.00 81.00 756 THR A C 1
ATOM 5881 O O . THR A 1 756 ? 33.038 -22.270 -14.721 1.00 81.00 756 THR A O 1
ATOM 5884 N N . SER A 1 757 ? 34.992 -21.907 -15.753 1.00 85.62 757 SER A N 1
ATOM 5885 C CA . SER A 1 757 ? 34.670 -20.537 -16.165 1.00 85.62 757 SER A CA 1
ATOM 5886 C C . SER A 1 757 ? 33.525 -20.484 -17.187 1.00 85.62 757 SER A C 1
ATOM 5888 O O . SER A 1 757 ? 33.286 -21.427 -17.949 1.00 85.62 757 SER A O 1
ATOM 5890 N N . LEU A 1 758 ? 32.829 -19.340 -17.249 1.00 88.06 758 LEU A N 1
ATOM 5891 C CA . LEU A 1 758 ? 31.732 -19.126 -18.203 1.00 88.06 758 LEU A CA 1
ATOM 5892 C C . LEU A 1 758 ? 32.195 -19.291 -19.658 1.00 88.06 758 LEU A C 1
ATOM 5894 O O . LEU A 1 758 ? 31.432 -19.767 -20.489 1.00 88.06 758 LEU A O 1
ATOM 5898 N N . CYS A 1 759 ? 33.460 -18.978 -19.936 1.00 89.38 759 CYS A N 1
ATOM 5899 C CA . CYS A 1 759 ? 34.129 -19.201 -21.214 1.00 89.38 759 CYS A CA 1
ATOM 5900 C C . CYS A 1 759 ? 34.120 -20.688 -21.629 1.00 89.38 759 CYS A C 1
ATOM 5902 O O . CYS A 1 759 ? 33.706 -21.018 -22.740 1.00 89.38 759 CYS A O 1
ATOM 5904 N N . HIS A 1 760 ? 34.485 -21.607 -20.726 1.00 87.62 760 HIS A N 1
ATOM 5905 C CA . HIS A 1 760 ? 34.429 -23.049 -21.001 1.00 87.62 760 HIS A CA 1
ATOM 5906 C C . HIS A 1 760 ? 32.985 -23.565 -21.098 1.00 87.62 760 HIS A C 1
ATOM 5908 O O . HIS A 1 760 ? 32.684 -24.393 -21.958 1.00 87.62 760 HIS A O 1
ATOM 5914 N N . SER A 1 761 ? 32.068 -23.037 -20.276 1.00 87.50 761 SER A N 1
ATOM 5915 C CA . SER A 1 761 ? 30.632 -23.329 -20.405 1.00 87.50 761 SER A CA 1
ATOM 5916 C C . SER A 1 761 ? 30.097 -22.927 -21.787 1.00 87.50 761 SER A C 1
ATOM 5918 O O . SER A 1 761 ? 29.405 -23.710 -22.439 1.00 87.50 761 SER A O 1
ATOM 5920 N N . TYR A 1 762 ? 30.488 -21.747 -22.274 1.00 88.75 762 TYR A N 1
ATOM 5921 C CA . TYR A 1 762 ? 30.113 -21.226 -23.584 1.00 88.75 762 TYR A CA 1
ATOM 5922 C C . TYR A 1 762 ? 30.657 -22.079 -24.733 1.00 88.75 762 TYR A C 1
ATOM 5924 O O . TYR A 1 762 ? 29.876 -22.505 -25.580 1.00 88.75 762 TYR A O 1
ATOM 5932 N N . ILE A 1 763 ? 31.958 -22.396 -24.737 1.00 88.44 763 ILE A N 1
ATOM 5933 C CA . ILE A 1 763 ? 32.576 -23.275 -25.747 1.00 88.44 763 ILE A CA 1
ATOM 5934 C C . ILE A 1 763 ? 31.854 -24.624 -25.835 1.00 88.44 763 ILE A C 1
ATOM 5936 O O . ILE A 1 763 ? 31.541 -25.086 -26.931 1.00 88.44 763 ILE A O 1
ATOM 5940 N N . ASN A 1 764 ? 31.574 -25.251 -24.689 1.00 85.56 764 ASN A N 1
ATOM 5941 C CA . ASN A 1 764 ? 31.022 -26.605 -24.647 1.00 85.56 764 ASN A CA 1
ATOM 5942 C C . ASN A 1 764 ? 29.541 -26.681 -25.057 1.00 85.56 764 ASN A C 1
ATOM 5944 O O . ASN A 1 764 ? 29.082 -27.748 -25.459 1.00 85.56 764 ASN A O 1
ATOM 5948 N N . ASN A 1 765 ? 28.788 -25.579 -24.948 1.00 84.69 765 ASN A N 1
ATOM 5949 C CA . ASN A 1 765 ? 27.333 -25.561 -25.152 1.00 84.69 765 ASN A CA 1
ATOM 5950 C C . ASN A 1 765 ? 26.863 -24.617 -26.281 1.00 84.69 765 ASN A C 1
ATOM 5952 O O . ASN A 1 765 ? 25.660 -24.522 -26.527 1.00 84.69 765 ASN A O 1
ATOM 5956 N N . SER A 1 766 ? 27.774 -23.928 -26.977 1.00 83.81 766 SER A N 1
ATOM 5957 C CA . SER A 1 766 ? 27.471 -23.082 -28.140 1.00 83.81 766 SER A CA 1
ATOM 5958 C C . SER A 1 766 ? 28.009 -23.703 -29.426 1.00 83.81 766 SER A C 1
ATOM 5960 O O . SER A 1 766 ? 29.208 -23.941 -29.565 1.00 83.81 766 SER A O 1
ATOM 5962 N N . ALA A 1 767 ? 27.132 -23.894 -30.416 1.00 79.31 767 ALA A N 1
ATOM 5963 C CA . ALA A 1 767 ? 27.530 -24.376 -31.739 1.00 79.31 767 ALA A CA 1
ATOM 5964 C C . ALA A 1 767 ? 28.566 -23.449 -32.406 1.00 79.31 767 ALA A C 1
ATOM 5966 O O . ALA A 1 767 ? 29.514 -23.933 -33.018 1.00 79.31 767 ALA A O 1
ATOM 5967 N N . GLU A 1 768 ? 28.427 -22.131 -32.224 1.00 79.44 768 GLU A N 1
ATOM 5968 C CA . GLU A 1 768 ? 29.331 -21.114 -32.775 1.00 79.44 768 GLU A CA 1
ATOM 5969 C C . GLU A 1 768 ? 30.738 -21.186 -32.156 1.00 79.44 768 GLU A C 1
ATOM 5971 O O . GLU A 1 768 ? 31.736 -21.069 -32.862 1.00 79.44 768 GLU A O 1
ATOM 5976 N N . ALA A 1 769 ? 30.822 -21.409 -30.840 1.00 81.19 769 ALA A N 1
ATOM 5977 C CA . ALA A 1 769 ? 32.084 -21.407 -30.097 1.00 81.19 769 ALA A CA 1
ATOM 5978 C C . ALA A 1 769 ? 32.735 -22.792 -29.963 1.00 81.19 769 ALA A C 1
ATOM 5980 O O . ALA A 1 769 ? 33.884 -22.883 -29.535 1.00 81.19 769 ALA A O 1
ATOM 5981 N N . SER A 1 770 ? 32.051 -23.865 -30.372 1.00 80.94 770 SER A N 1
ATOM 5982 C CA . SER A 1 770 ? 32.577 -25.241 -30.373 1.00 80.94 770 SER A CA 1
ATOM 5983 C C . SER A 1 770 ? 33.930 -25.379 -31.095 1.00 80.94 770 SER A C 1
ATOM 5985 O O . SER A 1 770 ? 34.794 -26.159 -30.693 1.00 80.94 770 SER A O 1
ATOM 5987 N N . VAL A 1 771 ? 34.157 -24.544 -32.111 1.00 84.81 771 VAL A N 1
ATOM 5988 C CA . VAL A 1 771 ? 35.392 -24.420 -32.905 1.00 84.81 771 VAL A CA 1
ATOM 5989 C C . VAL A 1 771 ? 36.597 -24.015 -32.041 1.00 84.81 771 VAL A C 1
ATOM 5991 O O . VAL A 1 771 ? 37.734 -24.387 -32.335 1.00 84.81 771 VAL A O 1
ATOM 5994 N N . CYS A 1 772 ? 36.356 -23.307 -30.936 1.00 84.44 772 CYS A N 1
ATOM 5995 C CA . CYS A 1 772 ? 37.363 -22.921 -29.952 1.00 84.44 772 CYS A CA 1
ATOM 5996 C C . CYS A 1 772 ? 37.736 -24.040 -28.971 1.00 84.44 772 CYS A C 1
ATOM 5998 O O . CYS A 1 772 ? 38.769 -23.934 -28.315 1.00 84.44 772 CYS A O 1
ATOM 6000 N N . GLY A 1 773 ? 36.966 -25.133 -28.895 1.00 78.19 773 GLY A N 1
ATOM 6001 C CA . GLY A 1 773 ? 37.166 -26.218 -27.920 1.00 78.19 773 GLY A CA 1
ATOM 6002 C C . GLY A 1 773 ? 38.441 -27.048 -28.088 1.00 78.19 773 GLY A C 1
ATOM 6003 O O . GLY A 1 773 ? 38.692 -27.949 -27.295 1.00 78.19 773 GLY A O 1
ATOM 6004 N N . ARG A 1 774 ? 39.258 -26.755 -29.107 1.00 71.38 774 ARG A N 1
ATOM 6005 C CA . ARG A 1 774 ? 40.604 -27.328 -29.282 1.00 71.38 774 ARG A CA 1
ATOM 6006 C C . ARG A 1 774 ? 41.719 -26.479 -28.668 1.00 71.38 774 ARG A C 1
ATOM 6008 O O . ARG A 1 774 ? 42.847 -26.956 -28.609 1.00 71.38 774 ARG A O 1
ATOM 6015 N N . SER A 1 775 ? 41.438 -25.240 -28.258 1.00 70.75 775 SER A N 1
ATOM 6016 C CA . SER A 1 775 ? 42.436 -24.385 -27.613 1.00 70.75 775 SER A CA 1
ATOM 6017 C C . SER A 1 775 ? 42.425 -24.602 -26.094 1.00 70.75 775 SER A C 1
ATOM 6019 O O . SER A 1 775 ? 41.342 -24.653 -25.510 1.00 70.75 775 SER A O 1
ATOM 6021 N N . PRO A 1 776 ? 43.590 -24.744 -25.433 1.00 65.81 776 PRO A N 1
ATOM 6022 C CA . PRO A 1 776 ? 43.656 -25.162 -24.032 1.00 65.81 776 PRO A CA 1
ATOM 6023 C C . PRO A 1 776 ? 43.264 -24.077 -23.017 1.00 65.81 776 PRO A C 1
ATOM 6025 O O . PRO A 1 776 ? 43.131 -24.394 -21.838 1.00 65.81 776 PRO A O 1
ATOM 6028 N N . ILE A 1 777 ? 43.123 -22.808 -23.429 1.00 84.25 777 ILE A N 1
ATOM 6029 C CA . ILE A 1 777 ? 42.896 -21.682 -22.510 1.00 84.25 777 ILE A CA 1
ATOM 6030 C C . ILE A 1 777 ? 41.762 -20.782 -23.017 1.00 84.25 777 ILE A C 1
ATOM 6032 O O . ILE A 1 777 ? 41.829 -20.204 -24.105 1.00 84.25 777 ILE A O 1
ATOM 6036 N N . CYS A 1 778 ? 40.741 -20.646 -22.167 1.00 88.56 778 CYS A N 1
ATOM 6037 C CA . CYS A 1 778 ? 39.547 -19.822 -22.339 1.00 88.56 778 CYS A CA 1
ATOM 6038 C C . CYS A 1 778 ? 39.313 -19.034 -21.043 1.00 88.56 778 CYS A C 1
ATOM 6040 O O . CYS A 1 778 ? 39.192 -19.633 -19.970 1.00 88.56 778 CYS A O 1
ATOM 6042 N N . CYS A 1 779 ? 39.235 -17.706 -21.115 1.00 87.75 779 CYS A N 1
ATOM 6043 C CA . CYS A 1 779 ? 39.175 -16.841 -19.937 1.00 87.75 779 CYS A CA 1
ATOM 6044 C C . CYS A 1 779 ? 37.932 -15.944 -19.929 1.00 87.75 779 CYS A C 1
ATOM 6046 O O . CYS A 1 779 ? 37.608 -15.307 -20.925 1.00 87.75 779 CYS A O 1
ATOM 6048 N N . THR A 1 780 ? 37.254 -15.842 -18.784 1.00 87.38 780 THR A N 1
ATOM 6049 C CA . THR A 1 780 ? 36.141 -14.895 -18.582 1.00 87.38 780 THR A CA 1
ATOM 6050 C C . THR A 1 780 ? 36.627 -13.643 -17.861 1.00 87.38 780 THR A C 1
ATOM 6052 O O . THR A 1 780 ? 37.407 -13.730 -16.910 1.00 87.38 780 THR A O 1
ATOM 6055 N N . PHE A 1 781 ? 36.119 -12.489 -18.279 1.00 82.62 781 PHE A N 1
ATOM 6056 C CA . PHE A 1 781 ? 36.356 -11.188 -17.676 1.00 82.62 781 PHE A CA 1
ATOM 6057 C C . PHE A 1 781 ? 35.063 -10.367 -17.658 1.00 82.62 781 PHE A C 1
ATOM 6059 O O . PHE A 1 781 ? 34.294 -10.391 -18.616 1.00 82.62 781 PHE A O 1
ATOM 6066 N N . ARG A 1 782 ? 34.825 -9.612 -16.586 1.00 76.69 782 ARG A N 1
ATOM 6067 C CA . ARG A 1 782 ? 33.737 -8.632 -16.520 1.00 76.69 782 ARG A CA 1
ATOM 6068 C C . ARG A 1 782 ? 34.353 -7.243 -16.606 1.00 76.69 782 ARG A C 1
ATOM 6070 O O . ARG A 1 782 ? 35.203 -6.905 -15.788 1.00 76.69 782 ARG A O 1
ATOM 6077 N N . SER A 1 783 ? 33.934 -6.451 -17.588 1.00 64.25 783 SER A N 1
ATOM 6078 C CA . SER A 1 783 ? 34.287 -5.028 -17.664 1.00 64.25 783 SER A CA 1
ATOM 6079 C C . SER A 1 783 ? 33.891 -4.321 -16.366 1.00 64.25 783 SER A C 1
ATOM 6081 O O . SER A 1 783 ? 32.784 -4.534 -15.877 1.00 64.25 783 SER A O 1
ATOM 6083 N N . GLY A 1 784 ? 34.762 -3.481 -15.810 1.00 52.62 784 GLY A N 1
ATOM 6084 C CA . GLY A 1 784 ? 34.488 -2.838 -14.516 1.00 52.62 784 GLY A CA 1
ATOM 6085 C C . GLY A 1 784 ? 35.654 -2.073 -13.892 1.00 52.62 784 GLY A C 1
ATOM 6086 O O . GLY A 1 784 ? 35.628 -1.811 -12.699 1.00 52.62 784 GLY A O 1
ATOM 6087 N N . GLY A 1 785 ? 36.683 -1.732 -14.671 1.00 53.41 785 GLY A N 1
ATOM 6088 C CA . GLY A 1 785 ? 37.844 -0.970 -14.210 1.00 53.41 785 GLY A CA 1
ATOM 6089 C C . GLY A 1 785 ? 38.525 -0.257 -15.378 1.00 53.41 785 GLY A C 1
ATOM 6090 O O . GLY A 1 785 ? 38.307 -0.616 -16.541 1.00 53.41 785 GLY A O 1
ATOM 6091 N N . SER A 1 786 ? 39.357 0.746 -15.081 1.00 52.41 786 SER A N 1
ATOM 6092 C CA . SER A 1 786 ? 39.882 1.702 -16.077 1.00 52.41 786 SER A CA 1
ATOM 6093 C C . SER A 1 786 ? 40.634 1.066 -17.258 1.00 52.41 786 SER A C 1
ATOM 6095 O O . SER A 1 786 ? 40.654 1.628 -18.350 1.00 52.41 786 SER A O 1
ATOM 6097 N N . SER A 1 787 ? 41.202 -0.130 -17.083 1.00 51.97 787 SER A N 1
ATOM 6098 C CA . SER A 1 787 ? 41.999 -0.837 -18.096 1.00 51.97 787 SER A CA 1
ATOM 6099 C C . SER A 1 787 ? 41.212 -1.368 -19.302 1.00 51.97 787 SER A C 1
ATOM 6101 O O . SER A 1 787 ? 41.812 -1.620 -20.346 1.00 51.97 787 SER A O 1
ATOM 6103 N N . THR A 1 788 ? 39.891 -1.544 -19.185 1.00 58.16 788 THR A N 1
ATOM 6104 C CA . THR A 1 788 ? 39.026 -2.076 -20.267 1.00 58.16 788 THR A CA 1
ATOM 6105 C C . THR A 1 788 ? 37.915 -1.126 -20.696 1.00 58.16 788 THR A C 1
ATOM 6107 O O . THR A 1 788 ? 37.208 -1.402 -21.658 1.00 58.16 788 THR A O 1
ATOM 6110 N N . MET A 1 789 ? 37.831 0.035 -20.048 1.00 66.44 789 MET A N 1
ATOM 6111 C CA . MET A 1 789 ? 36.912 1.129 -20.365 1.00 66.44 789 MET A CA 1
ATOM 6112 C C . MET A 1 789 ? 37.038 1.618 -21.822 1.00 66.44 789 MET A C 1
ATOM 6114 O O . MET A 1 789 ? 36.042 2.017 -22.416 1.00 66.44 789 MET A O 1
ATOM 6118 N N . TYR A 1 790 ? 38.232 1.492 -22.417 1.00 78.94 790 TYR A N 1
ATOM 6119 C CA . TYR A 1 790 ? 38.539 1.938 -23.783 1.00 78.94 790 TYR A CA 1
ATOM 6120 C C . TYR A 1 790 ? 38.991 0.820 -24.740 1.00 78.94 790 TYR A C 1
ATOM 6122 O O . TYR A 1 790 ? 39.226 1.100 -25.911 1.00 78.94 790 TYR A O 1
ATOM 6130 N N . SER A 1 791 ? 39.162 -0.439 -24.307 1.00 84.31 791 SER A N 1
ATOM 6131 C CA . SER A 1 791 ? 39.608 -1.496 -25.238 1.00 84.31 791 SER A CA 1
ATOM 6132 C C . SER A 1 791 ? 39.316 -2.933 -24.798 1.00 84.31 791 SER A C 1
ATOM 6134 O O . SER A 1 791 ? 39.561 -3.288 -23.644 1.00 84.31 791 SER A O 1
ATOM 6136 N N . ILE A 1 792 ? 38.931 -3.774 -25.764 1.00 87.81 792 ILE A N 1
ATOM 6137 C CA . ILE A 1 792 ? 38.922 -5.243 -25.713 1.00 87.81 792 ILE A CA 1
ATOM 6138 C C . ILE A 1 792 ? 39.976 -5.724 -26.713 1.00 87.81 792 ILE A C 1
ATOM 6140 O O . ILE A 1 792 ? 39.798 -5.554 -27.917 1.00 87.81 792 ILE A O 1
ATOM 6144 N N . ARG A 1 793 ? 41.091 -6.283 -26.231 1.00 85.56 793 ARG A N 1
ATOM 6145 C CA . ARG A 1 793 ? 42.284 -6.518 -27.064 1.00 85.56 793 ARG A CA 1
ATOM 6146 C C . ARG A 1 793 ? 42.453 -7.984 -27.432 1.00 85.56 793 ARG A C 1
ATOM 6148 O O . ARG A 1 793 ? 42.507 -8.836 -26.546 1.00 85.56 793 ARG A O 1
ATOM 6155 N N . VAL A 1 794 ? 42.637 -8.258 -28.718 1.00 87.56 794 VAL A N 1
ATOM 6156 C CA . VAL A 1 794 ? 43.034 -9.575 -29.246 1.00 87.56 794 VAL A CA 1
ATOM 6157 C C . VAL A 1 794 ? 44.308 -9.451 -30.072 1.00 87.56 794 VAL A C 1
ATOM 6159 O O . VAL A 1 794 ? 44.525 -8.425 -30.700 1.00 87.56 794 VAL A O 1
ATOM 6162 N N . ARG A 1 795 ? 45.185 -10.457 -30.025 1.00 86.31 795 ARG A N 1
ATOM 6163 C CA . ARG A 1 795 ? 46.469 -10.497 -30.750 1.00 86.31 795 ARG A CA 1
ATOM 6164 C C . ARG A 1 795 ? 47.087 -11.893 -30.705 1.00 86.31 795 ARG A C 1
ATOM 6166 O O . ARG A 1 795 ? 46.832 -12.651 -29.769 1.00 86.31 795 ARG A O 1
ATOM 6173 N N . ASP A 1 796 ? 47.997 -12.180 -31.632 1.00 78.81 796 ASP A N 1
ATOM 6174 C CA . ASP A 1 796 ? 48.638 -13.499 -31.760 1.00 78.81 796 ASP A CA 1
ATOM 6175 C C . ASP A 1 796 ? 49.434 -13.938 -30.518 1.00 78.81 796 ASP A C 1
ATOM 6177 O O . ASP A 1 796 ? 49.438 -15.117 -30.176 1.00 78.81 796 ASP A O 1
ATOM 6181 N N . GLY A 1 797 ? 50.064 -12.993 -29.809 1.00 74.50 797 GLY A N 1
ATOM 6182 C CA . GLY A 1 797 ? 50.776 -13.219 -28.539 1.00 74.50 797 GLY A CA 1
ATOM 6183 C C . GLY A 1 797 ? 49.903 -13.073 -27.282 1.00 74.50 797 GLY A C 1
ATOM 6184 O O . GLY A 1 797 ? 50.394 -12.636 -26.237 1.00 74.50 797 GLY A O 1
ATOM 6185 N N . GLY A 1 798 ? 48.597 -13.309 -27.401 1.00 84.06 798 GLY A N 1
ATOM 6186 C CA . GLY A 1 798 ? 47.608 -13.158 -26.336 1.00 84.06 798 GLY A CA 1
ATOM 6187 C C . GLY A 1 798 ? 46.409 -14.072 -26.574 1.00 84.06 798 GLY A C 1
ATOM 6188 O O . GLY A 1 798 ? 46.579 -15.276 -26.720 1.00 84.06 798 GLY A O 1
ATOM 6189 N N . CYS A 1 799 ? 45.201 -13.507 -26.603 1.00 88.44 799 CYS A N 1
ATOM 6190 C CA . CYS A 1 799 ? 44.005 -14.206 -27.073 1.00 88.44 799 CYS A CA 1
ATOM 6191 C C . CYS A 1 799 ? 43.697 -13.794 -28.508 1.00 88.44 799 CYS A C 1
ATOM 6193 O O . CYS A 1 799 ? 43.735 -12.606 -28.821 1.00 88.44 799 CYS A O 1
ATOM 6195 N N . GLN A 1 800 ? 43.377 -14.759 -29.365 1.00 89.56 800 GLN A N 1
ATOM 6196 C CA . GLN A 1 800 ? 43.129 -14.525 -30.792 1.00 89.56 800 GLN A CA 1
ATOM 6197 C C . GLN A 1 800 ? 41.646 -14.260 -31.112 1.00 89.56 800 GLN A C 1
ATOM 6199 O O . GLN A 1 800 ? 41.307 -13.884 -32.232 1.00 89.56 800 GLN A O 1
ATOM 6204 N N . ALA A 1 801 ? 40.750 -14.450 -30.142 1.00 90.25 801 ALA A N 1
ATOM 6205 C CA . ALA A 1 801 ? 39.319 -14.225 -30.297 1.00 90.25 801 ALA A CA 1
ATOM 6206 C C . ALA A 1 801 ? 38.660 -13.725 -29.001 1.00 90.25 801 ALA A C 1
ATOM 6208 O O . ALA A 1 801 ? 39.159 -13.952 -27.897 1.00 90.25 801 ALA A O 1
ATOM 6209 N N . TYR A 1 802 ? 37.490 -13.094 -29.128 1.00 91.75 802 TYR A N 1
ATOM 6210 C CA . TYR A 1 802 ? 36.596 -12.821 -28.002 1.00 91.75 802 TYR A CA 1
ATOM 6211 C C . TYR A 1 802 ? 35.113 -12.904 -28.385 1.00 91.75 802 TYR A C 1
ATOM 6213 O O . TYR A 1 802 ? 34.723 -12.816 -29.553 1.00 91.75 802 TYR A O 1
ATOM 6221 N N . ARG A 1 803 ? 34.268 -13.039 -27.366 1.00 91.69 803 ARG A N 1
ATOM 6222 C CA . ARG A 1 803 ? 32.828 -12.761 -27.411 1.00 91.69 803 ARG A CA 1
ATOM 6223 C C . ARG A 1 803 ? 32.457 -11.870 -26.233 1.00 91.69 803 ARG A C 1
ATOM 6225 O O . ARG A 1 803 ? 33.142 -11.880 -25.217 1.00 91.69 803 ARG A O 1
ATOM 6232 N N . SER A 1 804 ? 31.391 -11.093 -26.373 1.00 91.81 804 SER A N 1
ATOM 6233 C CA . SER A 1 804 ? 30.872 -10.229 -25.312 1.00 91.81 804 SER A CA 1
ATOM 6234 C C . SER A 1 804 ? 29.369 -10.419 -25.188 1.00 91.81 804 SER A C 1
ATOM 6236 O O . SER A 1 804 ? 28.685 -10.579 -26.199 1.00 91.81 804 SER A O 1
ATOM 6238 N N . PHE A 1 805 ? 28.872 -10.391 -23.956 1.00 91.88 805 PHE A N 1
ATOM 6239 C CA . PHE A 1 805 ? 27.458 -10.492 -23.620 1.00 91.88 805 PHE A CA 1
ATOM 6240 C C . PHE A 1 805 ? 27.080 -9.367 -22.660 1.00 91.88 805 PHE A C 1
ATOM 6242 O O . PHE A 1 805 ? 27.662 -9.240 -21.581 1.00 91.88 805 PHE A O 1
ATOM 6249 N N . VAL A 1 806 ? 26.090 -8.563 -23.043 1.00 89.00 806 VAL A N 1
ATOM 6250 C CA . VAL A 1 806 ? 25.585 -7.464 -22.214 1.00 89.00 806 VAL A CA 1
ATOM 6251 C C . VAL A 1 806 ? 24.628 -8.019 -21.159 1.00 89.00 806 VAL A C 1
ATOM 6253 O O . VAL A 1 806 ? 23.658 -8.688 -21.512 1.00 89.00 806 VAL A O 1
ATOM 6256 N N . ASN A 1 807 ? 24.874 -7.714 -19.882 1.00 84.56 807 ASN A N 1
ATOM 6257 C CA . ASN A 1 807 ? 24.046 -8.112 -18.735 1.00 84.56 807 ASN A CA 1
ATOM 6258 C C . ASN A 1 807 ? 23.761 -9.628 -18.692 1.00 84.56 807 ASN A C 1
ATOM 6260 O O . ASN A 1 807 ? 22.618 -10.058 -18.539 1.00 84.56 807 ASN A O 1
ATOM 6264 N N . LEU A 1 808 ? 24.812 -10.436 -18.865 1.00 84.06 808 LEU A N 1
ATOM 6265 C CA . LEU A 1 808 ? 24.719 -11.894 -18.925 1.00 84.06 808 LEU A CA 1
ATOM 6266 C C . LEU A 1 808 ? 24.241 -12.514 -17.599 1.00 84.06 808 LEU A C 1
ATOM 6268 O O . LEU A 1 808 ? 24.973 -12.518 -16.609 1.00 84.06 808 LEU A O 1
ATOM 6272 N N . ASP A 1 809 ? 23.058 -13.128 -17.619 1.00 84.62 809 ASP A N 1
ATOM 6273 C CA . ASP A 1 809 ? 22.601 -14.040 -16.567 1.00 84.62 809 ASP A CA 1
ATOM 6274 C C . ASP A 1 809 ? 23.198 -15.439 -16.793 1.00 84.62 809 ASP A C 1
ATOM 6276 O O . ASP A 1 809 ? 22.760 -16.207 -17.653 1.00 84.62 809 ASP A O 1
ATOM 6280 N N . TYR A 1 810 ? 24.222 -15.760 -16.005 1.00 81.19 810 TYR A N 1
ATOM 6281 C CA . TYR A 1 810 ? 24.939 -17.032 -16.058 1.00 81.19 810 TYR A CA 1
ATOM 6282 C C . TYR A 1 810 ? 24.232 -18.178 -15.313 1.00 81.19 810 TYR A C 1
ATOM 6284 O O . TYR A 1 810 ? 24.706 -19.313 -15.378 1.00 81.19 810 TYR A O 1
ATOM 6292 N N . SER A 1 811 ? 23.112 -17.919 -14.623 1.00 81.38 811 SER A N 1
ATOM 6293 C CA . SER A 1 811 ? 22.280 -18.975 -14.023 1.00 81.38 811 SER A CA 1
ATOM 6294 C C . SER A 1 811 ? 21.458 -19.734 -15.073 1.00 81.38 811 SER A C 1
ATOM 6296 O O . SER A 1 811 ? 21.024 -20.867 -14.845 1.00 81.38 811 SER A O 1
ATOM 6298 N N . LEU A 1 812 ? 21.270 -19.127 -16.249 1.00 84.81 812 LEU A N 1
ATOM 6299 C CA . LEU A 1 812 ? 20.583 -19.720 -17.388 1.00 84.81 812 LEU A CA 1
ATOM 6300 C C . LEU A 1 812 ? 21.525 -20.615 -18.214 1.00 84.81 812 LEU A C 1
ATOM 6302 O O . LEU A 1 812 ? 22.715 -20.319 -18.341 1.00 84.81 812 LEU A O 1
ATOM 6306 N N . PRO A 1 813 ? 21.006 -21.685 -18.850 1.00 85.25 813 PRO A N 1
ATOM 6307 C CA . PRO A 1 813 ? 21.783 -22.467 -19.807 1.00 85.25 813 PRO A CA 1
ATOM 6308 C C . PRO A 1 813 ? 22.160 -21.614 -21.026 1.00 85.25 813 PRO A C 1
ATOM 6310 O O . PRO A 1 813 ? 21.393 -20.743 -21.437 1.00 85.25 813 PRO A O 1
ATOM 6313 N N . VAL A 1 814 ? 23.302 -21.923 -21.652 1.00 86.25 814 VAL A N 1
ATOM 6314 C CA . VAL A 1 814 ? 23.877 -21.162 -22.784 1.00 86.25 814 VAL A CA 1
ATOM 6315 C C . VAL A 1 814 ? 22.893 -20.954 -23.944 1.00 86.25 814 VAL A C 1
ATOM 6317 O O . VAL A 1 814 ? 22.904 -19.910 -24.588 1.00 86.25 814 VAL A O 1
ATOM 6320 N N . SER A 1 815 ? 21.969 -21.892 -24.164 1.00 82.12 815 SER A N 1
ATOM 6321 C CA . SER A 1 815 ? 20.893 -21.786 -25.163 1.00 82.12 815 SER A CA 1
ATOM 6322 C C . SER A 1 815 ? 19.873 -20.664 -24.912 1.00 82.12 815 SER A C 1
ATOM 6324 O O . SER A 1 815 ? 19.049 -20.391 -25.784 1.00 82.12 815 SER A O 1
ATOM 6326 N N . ARG A 1 816 ? 19.891 -20.031 -23.732 1.00 86.38 816 ARG A N 1
ATOM 6327 C CA . ARG A 1 816 ? 19.029 -18.900 -23.347 1.00 86.38 816 ARG A CA 1
ATOM 6328 C C . ARG A 1 816 ? 19.810 -17.617 -23.053 1.00 86.38 816 ARG A C 1
ATOM 6330 O O . ARG A 1 816 ? 19.217 -16.654 -22.572 1.00 86.38 816 ARG A O 1
ATOM 6337 N N . TRP A 1 817 ? 21.116 -17.599 -23.309 1.00 88.31 817 TRP A N 1
ATOM 6338 C CA . TRP A 1 817 ? 21.929 -16.391 -23.173 1.00 88.31 817 TRP A CA 1
ATOM 6339 C C . TRP A 1 817 ? 21.546 -15.346 -24.238 1.00 88.31 817 TRP A C 1
ATOM 6341 O O . TRP A 1 817 ? 21.064 -15.715 -25.313 1.00 88.31 817 TRP A O 1
ATOM 6351 N N . PRO A 1 818 ? 21.732 -14.040 -23.961 1.00 85.94 818 PRO A N 1
ATOM 6352 C CA . PRO A 1 818 ? 21.461 -12.990 -24.936 1.00 85.94 818 PRO A CA 1
ATOM 6353 C C . PRO A 1 818 ? 22.367 -13.118 -26.169 1.00 85.94 818 PRO A C 1
ATOM 6355 O O . PRO A 1 818 ? 23.450 -13.700 -26.113 1.00 85.94 818 PRO A O 1
ATOM 6358 N N . VAL A 1 819 ? 21.940 -12.530 -27.289 1.00 86.81 819 VAL A N 1
ATOM 6359 C CA . VAL A 1 819 ? 22.768 -12.431 -28.502 1.00 86.81 819 VAL A CA 1
ATOM 6360 C C . VAL A 1 819 ? 24.067 -11.670 -28.173 1.00 86.81 819 VAL A C 1
ATOM 6362 O O . VAL A 1 819 ? 23.990 -10.668 -27.454 1.00 86.81 819 VAL A O 1
ATOM 6365 N N . PRO A 1 820 ? 25.242 -12.095 -28.686 1.00 90.25 820 PRO A N 1
ATOM 6366 C CA . PRO A 1 820 ? 26.499 -11.394 -28.448 1.00 90.25 820 PRO A CA 1
ATOM 6367 C C . PRO A 1 820 ? 26.424 -9.899 -28.794 1.00 90.25 820 PRO A C 1
ATOM 6369 O O . PRO A 1 820 ? 25.923 -9.513 -29.852 1.00 90.25 820 PRO A O 1
ATOM 6372 N N . GLY A 1 821 ? 26.954 -9.066 -27.901 1.00 91.75 821 GLY A N 1
ATOM 6373 C CA . GLY A 1 821 ? 26.865 -7.609 -27.952 1.00 91.75 821 GLY A CA 1
ATOM 6374 C C . GLY A 1 821 ? 27.913 -6.946 -27.058 1.00 91.75 821 GLY A C 1
ATOM 6375 O O . GLY A 1 821 ? 28.282 -7.493 -26.015 1.00 91.75 821 GLY A O 1
ATOM 6376 N N . VAL A 1 822 ? 28.377 -5.761 -27.453 1.00 92.62 822 VAL A N 1
ATOM 6377 C CA . VAL A 1 822 ? 29.118 -4.844 -26.573 1.00 92.62 822 VAL A CA 1
ATOM 6378 C C . VAL A 1 822 ? 28.266 -3.596 -26.372 1.00 92.62 822 VAL A C 1
ATOM 6380 O O . VAL A 1 822 ? 27.863 -2.959 -27.343 1.00 92.62 822 VAL A O 1
ATOM 6383 N N . GLU A 1 823 ? 27.974 -3.256 -25.121 1.00 93.06 823 GLU A N 1
ATOM 6384 C CA . GLU A 1 823 ? 27.303 -2.014 -24.742 1.00 93.06 823 GLU A CA 1
ATOM 6385 C C . GLU A 1 823 ? 28.334 -0.911 -24.493 1.00 93.06 823 GLU A C 1
ATOM 6387 O O . GLU A 1 823 ? 29.261 -1.076 -23.693 1.00 93.06 823 GLU A O 1
ATOM 6392 N N . ILE A 1 824 ? 28.149 0.209 -25.186 1.00 90.81 824 ILE A N 1
ATOM 6393 C CA . ILE A 1 824 ? 28.971 1.415 -25.114 1.00 90.81 824 ILE A CA 1
ATOM 6394 C C . ILE A 1 824 ? 28.082 2.539 -24.577 1.00 90.81 824 ILE A C 1
ATOM 6396 O O . ILE A 1 824 ? 26.967 2.738 -25.062 1.00 90.81 824 ILE A O 1
ATOM 6400 N N . GLN A 1 825 ? 28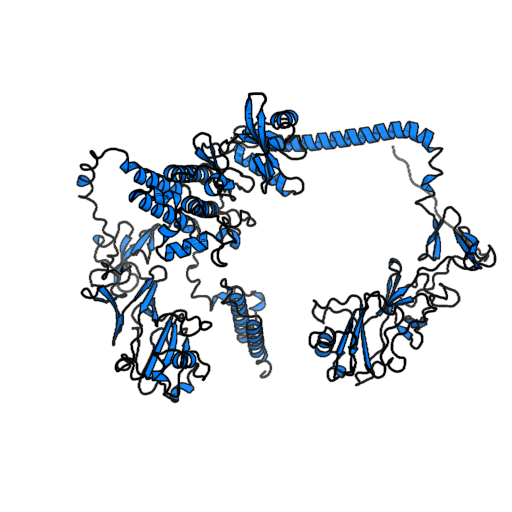.566 3.260 -23.568 1.00 90.56 825 GLN A N 1
ATOM 6401 C CA . GLN A 1 825 ? 27.961 4.499 -23.079 1.00 90.56 825 GLN A CA 1
ATOM 6402 C C . GLN A 1 825 ? 28.662 5.710 -23.689 1.00 90.56 825 GLN A C 1
ATOM 6404 O O . GLN A 1 825 ? 29.862 5.650 -23.971 1.00 90.56 825 GLN A O 1
ATOM 6409 N N . TRP A 1 826 ? 27.933 6.811 -23.842 1.00 89.31 826 TRP A N 1
ATOM 6410 C CA . TRP A 1 826 ? 28.502 8.112 -24.174 1.00 89.31 826 TRP A CA 1
ATOM 6411 C C . TRP A 1 826 ? 28.343 9.102 -23.012 1.00 89.31 826 TRP A C 1
ATOM 6413 O O . TRP A 1 826 ? 27.462 8.936 -22.173 1.00 89.31 826 TRP A O 1
ATOM 6423 N N . ALA A 1 827 ? 29.231 10.091 -22.918 1.00 85.25 827 ALA A N 1
ATOM 6424 C CA . ALA A 1 827 ? 29.133 11.164 -21.926 1.00 85.25 827 ALA A CA 1
ATOM 6425 C C . ALA A 1 827 ? 28.032 12.178 -22.294 1.00 85.25 827 ALA A C 1
ATOM 6427 O O . ALA A 1 827 ? 27.655 12.282 -23.458 1.00 85.25 827 ALA A O 1
ATOM 6428 N N . SER A 1 828 ? 27.534 12.965 -21.336 1.00 80.44 828 SER A N 1
ATOM 6429 C CA . SER A 1 828 ? 26.567 14.024 -21.659 1.00 80.44 828 SER A CA 1
ATOM 6430 C C . SER A 1 828 ? 27.175 15.078 -22.599 1.00 80.44 828 SER A C 1
ATOM 6432 O O . SER A 1 828 ? 28.241 15.618 -22.286 1.00 80.44 828 SER A O 1
ATOM 6434 N N . PRO A 1 829 ? 26.517 15.405 -23.725 1.00 81.19 829 PRO A N 1
ATOM 6435 C CA . PRO A 1 829 ? 26.972 16.460 -24.622 1.00 81.19 829 PRO A CA 1
ATOM 6436 C C . PRO A 1 829 ? 26.855 17.852 -23.975 1.00 81.19 829 PRO A C 1
ATOM 6438 O O . PRO A 1 829 ? 25.846 18.132 -23.322 1.00 81.19 829 PRO A O 1
ATOM 6441 N N . PRO A 1 830 ? 27.846 18.740 -24.174 1.00 79.19 830 PRO A N 1
ATOM 6442 C CA . PRO A 1 830 ? 27.707 20.168 -23.882 1.00 79.19 830 PRO A CA 1
ATOM 6443 C C . PRO A 1 830 ? 26.742 20.854 -24.867 1.00 79.19 830 PRO A C 1
ATOM 6445 O O . PRO A 1 830 ? 26.358 20.273 -25.881 1.00 79.19 830 PRO A O 1
ATOM 6448 N N . GLU A 1 831 ? 26.400 22.112 -24.600 1.00 83.56 831 GLU A N 1
ATOM 6449 C CA . GLU A 1 831 ? 25.509 22.938 -25.426 1.00 83.56 831 GLU A CA 1
ATOM 6450 C C . GLU A 1 831 ? 26.042 23.109 -26.866 1.00 83.56 831 GLU A C 1
ATOM 6452 O O . GLU A 1 831 ? 27.262 23.170 -27.058 1.00 83.56 831 GLU A O 1
ATOM 6457 N N . PRO A 1 832 ? 25.189 23.224 -27.902 1.00 79.62 832 PRO A N 1
ATOM 6458 C CA . PRO A 1 832 ? 25.615 23.232 -29.299 1.00 79.62 832 PRO A CA 1
ATOM 6459 C C . PRO A 1 832 ? 26.516 24.423 -29.636 1.00 79.62 832 PRO A C 1
ATOM 6461 O O . PRO A 1 832 ? 26.453 25.492 -29.023 1.00 79.62 832 PRO A O 1
ATOM 6464 N N . LEU A 1 833 ? 27.382 24.223 -30.632 1.00 80.69 833 LEU A N 1
ATOM 6465 C CA . LEU A 1 833 ? 28.259 25.264 -31.164 1.00 80.69 833 LEU A CA 1
ATOM 6466 C C . LEU A 1 833 ? 27.450 26.307 -31.943 1.00 80.69 833 LEU A C 1
ATOM 6468 O O . LEU A 1 833 ? 26.556 25.945 -32.699 1.00 80.69 833 LEU A O 1
ATOM 6472 N N . CYS A 1 834 ? 27.827 27.580 -31.832 1.00 80.06 834 CYS A N 1
ATOM 6473 C CA . CYS A 1 834 ? 27.201 28.673 -32.580 1.00 80.06 834 CYS A CA 1
ATOM 6474 C C . CYS A 1 834 ? 28.249 29.587 -33.225 1.00 80.06 834 CYS A C 1
ATOM 6476 O O . CYS A 1 834 ? 29.303 29.857 -32.647 1.00 80.06 834 CYS A O 1
ATOM 6478 N N . GLY A 1 835 ? 27.969 30.103 -34.419 1.00 77.12 835 GLY A N 1
ATOM 6479 C CA . GLY A 1 835 ? 28.727 31.206 -35.013 1.00 77.12 835 GLY A CA 1
ATOM 6480 C C . GLY A 1 835 ? 28.121 32.562 -34.642 1.00 77.12 835 GLY A C 1
ATOM 6481 O O . GLY A 1 835 ? 28.837 33.517 -34.309 1.00 77.12 835 GLY A O 1
ATOM 6482 N N . THR A 1 836 ? 26.790 32.626 -34.668 1.00 77.62 836 THR A N 1
ATOM 6483 C CA . THR A 1 836 ? 25.954 33.807 -34.448 1.00 77.62 836 THR A CA 1
ATOM 6484 C C . THR A 1 836 ? 24.744 33.478 -33.568 1.00 77.62 836 THR A C 1
ATOM 6486 O O . THR A 1 836 ? 24.432 32.318 -33.323 1.00 77.62 836 THR A O 1
ATOM 6489 N N . GLN A 1 837 ? 24.020 34.503 -33.109 1.00 81.75 837 GLN A N 1
ATOM 6490 C CA . GLN A 1 837 ? 22.796 34.310 -32.321 1.00 81.75 837 GLN A CA 1
ATOM 6491 C C . GLN A 1 837 ? 21.664 33.614 -33.103 1.00 81.75 837 GLN A C 1
ATOM 6493 O O . GLN A 1 837 ? 20.772 33.057 -32.479 1.00 81.75 837 GLN A O 1
ATOM 6498 N N . ALA A 1 838 ? 21.694 33.627 -34.441 1.00 74.38 838 ALA A N 1
ATOM 6499 C CA . ALA A 1 838 ? 20.690 32.951 -35.266 1.00 74.38 838 ALA A CA 1
ATOM 6500 C C . ALA A 1 838 ? 20.812 31.416 -35.240 1.00 74.38 838 ALA A C 1
ATOM 6502 O O . ALA A 1 838 ? 19.876 30.732 -35.637 1.00 74.38 838 ALA A O 1
ATOM 6503 N N . ASP A 1 839 ? 21.938 30.886 -34.751 1.00 71.25 839 ASP A N 1
ATOM 6504 C CA . ASP A 1 839 ? 22.163 29.446 -34.581 1.00 71.25 839 ASP A CA 1
ATOM 6505 C C . ASP A 1 839 ? 21.600 28.928 -33.234 1.00 71.25 839 ASP A C 1
ATOM 6507 O O . ASP A 1 839 ? 21.709 27.744 -32.928 1.00 71.25 839 ASP A O 1
ATOM 6511 N N . CYS A 1 840 ? 21.032 29.819 -32.410 1.00 76.62 840 CYS A N 1
ATOM 6512 C CA . CYS A 1 840 ? 20.588 29.552 -31.045 1.00 76.62 840 CYS A CA 1
ATOM 6513 C C . CYS A 1 840 ? 19.093 29.842 -30.859 1.00 76.62 840 CYS A C 1
ATOM 6515 O O . CYS A 1 840 ? 18.568 30.832 -31.369 1.00 76.62 840 CYS A O 1
ATOM 6517 N N . ASP A 1 841 ? 18.425 29.010 -30.058 1.00 76.44 841 ASP A N 1
ATOM 6518 C CA . ASP A 1 841 ? 17.002 29.151 -29.741 1.00 76.44 841 ASP A CA 1
ATOM 6519 C C . ASP A 1 841 ? 16.742 30.377 -28.865 1.00 76.44 841 ASP A C 1
ATOM 6521 O O . ASP A 1 841 ? 17.627 30.832 -28.140 1.00 76.44 841 ASP A O 1
ATOM 6525 N N . ALA A 1 842 ? 15.495 30.856 -28.835 1.00 76.50 842 ALA A N 1
ATOM 6526 C CA . ALA A 1 842 ? 15.079 31.981 -27.991 1.00 76.50 842 ALA A CA 1
ATOM 6527 C C . ALA A 1 842 ? 15.369 31.785 -26.481 1.00 76.50 842 ALA A C 1
ATOM 6529 O O . ALA A 1 842 ? 15.486 32.766 -25.745 1.00 76.50 842 ALA A O 1
ATOM 6530 N N . SER A 1 843 ? 15.521 30.539 -26.016 1.00 77.62 843 SER A N 1
ATOM 6531 C CA . SER A 1 843 ? 15.923 30.176 -24.648 1.00 77.62 843 SER A CA 1
ATOM 6532 C C . SER A 1 843 ? 17.446 30.134 -24.416 1.00 77.62 843 SER A C 1
ATOM 6534 O O . SER A 1 843 ? 17.883 29.770 -23.325 1.00 77.62 843 SER A O 1
ATOM 6536 N N . SER A 1 844 ? 18.271 30.531 -25.392 1.00 83.56 844 SER A N 1
ATOM 6537 C CA . SER A 1 844 ? 19.739 30.459 -25.326 1.00 83.56 844 SER A CA 1
ATOM 6538 C C . SER A 1 844 ? 20.444 31.654 -25.991 1.00 83.56 844 SER A C 1
ATOM 6540 O O . SER A 1 844 ? 19.910 32.293 -26.897 1.00 83.56 844 SER A O 1
ATOM 6542 N N . THR A 1 845 ? 21.669 31.965 -25.562 1.00 83.81 845 THR A N 1
ATOM 6543 C CA . THR A 1 845 ? 22.493 33.049 -26.120 1.00 83.81 845 THR A CA 1
ATOM 6544 C C . THR A 1 845 ? 23.832 32.516 -26.630 1.00 83.81 845 THR A C 1
ATOM 6546 O O . THR A 1 845 ? 24.542 31.797 -25.927 1.00 83.81 845 THR A O 1
ATOM 6549 N N . CYS A 1 846 ? 24.218 32.913 -27.845 1.00 85.25 846 CYS A N 1
ATOM 6550 C CA . CYS A 1 846 ? 25.503 32.560 -28.440 1.00 85.25 846 CYS A CA 1
ATOM 6551 C C . CYS A 1 846 ? 26.653 33.338 -27.782 1.00 85.25 846 CYS A C 1
ATOM 6553 O O . CYS A 1 846 ? 26.895 34.506 -28.105 1.00 85.25 846 CYS A O 1
ATOM 6555 N N . VAL A 1 847 ? 27.398 32.692 -26.882 1.00 82.81 847 VAL A N 1
ATOM 6556 C CA . VAL A 1 847 ? 28.511 33.314 -26.143 1.00 82.81 847 VAL A CA 1
ATOM 6557 C C . VAL A 1 847 ? 29.795 32.476 -26.209 1.00 82.81 847 VAL A C 1
ATOM 6559 O O . VAL A 1 847 ? 29.733 31.261 -26.407 1.00 82.81 847 VAL A O 1
ATOM 6562 N N . PRO A 1 848 ? 30.991 33.085 -26.066 1.00 77.38 848 PRO A N 1
ATOM 6563 C CA . PRO A 1 848 ? 32.242 32.337 -25.951 1.00 77.38 848 PRO A CA 1
ATOM 6564 C C . PRO A 1 848 ? 32.240 31.463 -24.691 1.00 77.38 848 PRO A C 1
ATOM 6566 O O . PRO A 1 848 ? 32.037 31.969 -23.589 1.00 77.38 848 PRO A O 1
ATOM 6569 N N . SER A 1 849 ? 32.503 30.165 -24.843 1.00 63.66 849 SER A N 1
ATOM 6570 C CA . SER A 1 849 ? 32.656 29.254 -23.710 1.00 63.66 849 SER A CA 1
ATOM 6571 C C . SER A 1 849 ? 33.924 29.582 -22.914 1.00 63.66 849 SER A C 1
ATOM 6573 O O . SER A 1 849 ? 34.962 29.934 -23.484 1.00 63.66 849 SER A O 1
ATOM 6575 N N . ALA A 1 850 ? 33.856 29.414 -21.590 1.00 58.34 850 ALA A N 1
ATOM 6576 C CA . ALA A 1 850 ? 34.974 29.649 -20.674 1.00 58.34 850 ALA A CA 1
ATOM 6577 C C . ALA A 1 850 ? 36.196 28.746 -20.953 1.00 58.34 850 ALA A C 1
ATOM 6579 O O . ALA A 1 850 ? 37.313 29.084 -20.561 1.00 58.34 850 ALA A O 1
ATOM 6580 N N . ALA A 1 851 ? 36.004 27.626 -21.658 1.00 51.91 851 ALA A N 1
ATOM 6581 C CA . ALA A 1 851 ? 37.066 26.726 -22.090 1.00 51.91 851 ALA A CA 1
ATOM 6582 C C . ALA A 1 851 ? 37.324 26.848 -23.606 1.00 51.91 851 ALA A C 1
ATOM 6584 O O . ALA A 1 851 ? 36.585 26.312 -24.429 1.00 51.91 851 ALA A O 1
ATOM 6585 N N . GLY A 1 852 ? 38.421 27.513 -23.982 1.00 55.06 852 GLY A N 1
ATOM 6586 C CA . GLY A 1 852 ? 39.023 27.370 -25.317 1.00 55.06 852 GLY A CA 1
ATOM 6587 C C . GLY A 1 852 ? 38.512 28.288 -26.437 1.00 55.06 852 GLY A C 1
ATOM 6588 O O . GLY A 1 852 ? 38.887 28.079 -27.585 1.00 55.06 852 GLY A O 1
ATOM 6589 N N . GLY A 1 853 ? 37.696 29.308 -26.147 1.00 60.69 853 GLY A N 1
ATOM 6590 C CA . GLY A 1 853 ? 37.355 30.364 -27.120 1.00 60.69 853 GLY A CA 1
ATOM 6591 C C . GLY A 1 853 ? 36.355 29.974 -28.218 1.00 60.69 853 GLY A C 1
ATOM 6592 O O . GLY A 1 853 ? 36.053 30.793 -29.086 1.00 60.69 853 GLY A O 1
ATOM 6593 N N . VAL A 1 854 ? 35.809 28.757 -28.172 1.00 73.00 854 VAL A N 1
ATOM 6594 C CA . VAL A 1 854 ? 34.711 28.313 -29.041 1.00 73.00 854 VAL A CA 1
ATOM 6595 C C . VAL A 1 854 ? 33.385 28.854 -28.494 1.00 73.00 854 VAL A C 1
ATOM 6597 O O . VAL A 1 854 ? 33.173 28.860 -27.281 1.00 73.00 854 VAL A O 1
ATOM 6600 N N . ARG A 1 855 ? 32.487 29.326 -29.365 1.00 79.88 855 ARG A N 1
ATOM 6601 C CA . ARG A 1 855 ? 31.166 29.845 -28.970 1.00 79.88 855 ARG A CA 1
ATOM 6602 C C . ARG A 1 855 ? 30.110 28.737 -28.918 1.00 79.88 855 ARG A C 1
ATOM 6604 O O . ARG A 1 855 ? 30.120 27.846 -29.767 1.00 79.88 855 ARG A O 1
ATOM 6611 N N . ARG A 1 856 ? 29.213 28.805 -27.930 1.00 84.00 856 ARG A N 1
ATOM 6612 C CA . ARG A 1 856 ? 28.104 27.861 -27.709 1.00 84.00 856 ARG A CA 1
ATOM 6613 C C . ARG A 1 856 ? 26.802 28.596 -27.378 1.00 84.00 856 ARG A C 1
ATOM 6615 O O . ARG A 1 856 ? 26.849 29.714 -26.860 1.00 84.00 856 ARG A O 1
ATOM 6622 N N . CYS A 1 857 ? 25.667 27.962 -27.663 1.00 84.94 857 CYS A N 1
ATOM 6623 C CA . CYS A 1 857 ? 24.338 28.424 -27.254 1.00 84.94 857 CYS A CA 1
ATOM 6624 C C . CYS A 1 857 ? 24.111 28.130 -25.766 1.00 84.94 857 CYS A C 1
ATOM 6626 O O . CYS A 1 857 ? 23.481 27.139 -25.414 1.00 84.94 857 CYS A O 1
ATOM 6628 N N . ILE A 1 858 ? 24.654 28.967 -24.881 1.00 84.06 858 ILE A N 1
ATOM 6629 C CA . ILE A 1 858 ? 24.471 28.785 -23.436 1.00 84.06 858 ILE A CA 1
ATOM 6630 C C . ILE A 1 858 ? 23.044 29.191 -23.061 1.00 84.06 858 ILE A C 1
ATOM 6632 O O . ILE A 1 858 ? 22.542 30.213 -23.536 1.00 84.06 858 ILE A O 1
ATOM 6636 N N . CYS A 1 859 ? 22.388 28.395 -22.220 1.00 83.50 859 CYS A N 1
ATOM 6637 C CA . CYS A 1 859 ? 21.017 28.654 -21.794 1.00 83.50 859 CYS A CA 1
ATOM 6638 C C . CYS A 1 859 ? 20.869 30.003 -21.077 1.00 83.50 859 CYS A C 1
ATOM 6640 O O . CYS A 1 859 ? 21.738 30.439 -20.318 1.00 83.50 859 CYS A O 1
ATOM 6642 N N . ASN A 1 860 ? 19.751 30.677 -21.339 1.00 80.12 860 ASN A N 1
ATOM 6643 C CA . ASN A 1 860 ? 19.412 31.941 -20.699 1.00 80.12 860 ASN A CA 1
ATOM 6644 C C . ASN A 1 860 ? 19.076 31.716 -19.213 1.00 80.12 860 ASN A C 1
ATOM 6646 O O . ASN A 1 860 ? 18.697 30.622 -18.804 1.00 80.12 860 ASN A O 1
ATOM 6650 N N . SER A 1 861 ? 19.194 32.761 -18.389 1.00 74.31 861 SER A N 1
ATOM 6651 C CA . SER A 1 861 ? 18.875 32.680 -16.955 1.00 74.31 861 SER A CA 1
ATOM 6652 C C . SER A 1 861 ? 17.449 32.153 -16.733 1.00 74.31 861 SER A C 1
ATOM 6654 O O . SER A 1 861 ? 16.506 32.718 -17.285 1.00 74.31 861 SER A O 1
ATOM 6656 N N . GLY A 1 862 ? 17.298 31.107 -15.912 1.00 64.81 862 GLY A N 1
ATOM 6657 C CA . GLY A 1 862 ? 16.031 30.383 -15.718 1.00 64.81 862 GLY A CA 1
ATOM 6658 C C . GLY A 1 862 ? 15.812 29.193 -16.664 1.00 64.81 862 GLY A C 1
ATOM 6659 O O . GLY A 1 862 ? 14.727 28.618 -16.663 1.00 64.81 862 GLY A O 1
ATOM 6660 N N . PHE A 1 863 ? 16.815 28.820 -17.467 1.00 71.75 863 PHE A N 1
ATOM 6661 C CA . PHE A 1 863 ? 16.798 27.633 -18.321 1.00 71.75 863 PHE A CA 1
ATOM 6662 C C . PHE A 1 863 ? 18.045 26.767 -18.080 1.00 71.75 863 PHE A C 1
ATOM 6664 O O . PHE A 1 863 ? 19.153 27.287 -17.936 1.00 71.75 863 PHE A O 1
ATOM 6671 N N . HIS A 1 864 ? 17.872 25.446 -18.097 1.00 79.75 864 HIS A N 1
ATOM 6672 C CA . HIS A 1 864 ? 18.929 24.441 -18.002 1.00 79.75 864 HIS A CA 1
ATOM 6673 C C . HIS A 1 864 ? 19.086 23.675 -19.326 1.00 79.75 864 HIS A C 1
ATOM 6675 O O . HIS A 1 864 ? 18.170 23.616 -20.146 1.00 79.75 864 HIS A O 1
ATOM 6681 N N . TRP A 1 865 ? 20.261 23.087 -19.549 1.00 80.81 865 TRP A N 1
ATOM 6682 C CA . TRP A 1 865 ? 20.558 22.328 -20.765 1.00 80.81 865 TRP A CA 1
ATOM 6683 C C . TRP A 1 865 ? 20.044 20.883 -20.672 1.00 80.81 865 TRP A C 1
ATOM 6685 O O . TRP A 1 865 ? 20.568 20.088 -19.888 1.00 80.81 865 TRP A O 1
ATOM 6695 N N . ASP A 1 866 ? 19.062 20.520 -21.503 1.00 78.75 866 ASP A N 1
ATOM 6696 C CA . ASP A 1 866 ? 18.659 19.126 -21.698 1.00 78.75 866 ASP A CA 1
ATOM 6697 C C . ASP A 1 866 ? 19.572 18.466 -22.743 1.00 78.75 866 ASP A C 1
ATOM 6699 O O . ASP A 1 866 ? 19.402 18.598 -23.959 1.00 78.75 866 ASP A O 1
ATOM 6703 N N . ALA A 1 867 ? 20.534 17.698 -22.236 1.00 71.00 867 ALA A N 1
ATOM 6704 C CA . ALA A 1 867 ? 21.531 16.977 -23.018 1.00 71.00 867 ALA A CA 1
ATOM 6705 C C . ALA A 1 867 ? 20.981 15.769 -23.820 1.00 71.00 867 ALA A C 1
ATOM 6707 O O . ALA A 1 867 ? 21.732 15.155 -24.581 1.00 71.00 867 ALA A O 1
ATOM 6708 N N . ILE A 1 868 ? 19.704 15.400 -23.651 1.00 70.62 868 ILE A N 1
ATOM 6709 C CA . ILE A 1 868 ? 19.011 14.337 -24.401 1.00 70.62 868 ILE A CA 1
ATOM 6710 C C . ILE A 1 868 ? 18.135 14.958 -25.494 1.00 70.62 868 ILE A C 1
ATOM 6712 O O . ILE A 1 868 ? 18.185 14.531 -26.650 1.00 70.62 868 ILE A O 1
ATOM 6716 N N . ALA A 1 869 ? 17.337 15.973 -25.151 1.00 70.62 869 ALA A N 1
ATOM 6717 C CA . ALA A 1 869 ? 16.488 16.661 -26.118 1.00 70.62 869 ALA A CA 1
ATOM 6718 C C . ALA A 1 869 ? 17.286 17.581 -27.057 1.00 70.62 869 ALA A C 1
ATOM 6720 O O . ALA A 1 869 ? 16.869 17.762 -28.208 1.00 70.62 869 ALA A O 1
ATOM 6721 N N . GLY A 1 870 ? 18.426 18.105 -26.594 1.00 74.44 870 GLY A N 1
ATOM 6722 C CA . GLY A 1 870 ? 19.285 19.033 -27.326 1.00 74.44 870 GLY A CA 1
ATOM 6723 C C . GLY A 1 870 ? 18.796 20.484 -27.270 1.00 74.44 870 GLY A C 1
ATOM 6724 O O . GLY A 1 870 ? 18.976 21.211 -28.241 1.00 74.44 870 GLY A O 1
ATOM 6725 N N . VAL A 1 871 ? 18.137 20.897 -26.183 1.00 79.31 871 VAL A N 1
ATOM 6726 C CA . VAL A 1 871 ? 17.532 22.236 -26.044 1.00 79.31 871 VAL A CA 1
ATOM 6727 C C . VAL A 1 871 ? 17.689 22.795 -24.629 1.00 79.31 871 VAL A C 1
ATOM 6729 O O . VAL A 1 871 ? 17.868 22.053 -23.665 1.00 79.31 871 VAL A O 1
ATOM 6732 N N . CYS A 1 872 ? 17.574 24.116 -24.494 1.00 75.88 872 CYS A N 1
ATOM 6733 C CA . CYS A 1 872 ? 17.470 24.781 -23.197 1.00 75.88 872 CYS A CA 1
ATOM 6734 C C . CYS A 1 872 ? 16.013 24.769 -22.705 1.00 75.88 872 CYS A C 1
ATOM 6736 O O . CYS A 1 872 ? 15.164 25.458 -23.282 1.00 75.88 872 CYS A O 1
ATOM 6738 N N . ALA A 1 873 ? 15.741 23.994 -21.654 1.00 72.69 873 ALA A N 1
ATOM 6739 C CA . ALA A 1 873 ? 14.435 23.820 -21.012 1.00 72.69 873 ALA A CA 1
ATOM 6740 C C . ALA A 1 873 ? 14.318 24.696 -19.752 1.00 72.69 873 ALA A C 1
ATOM 6742 O O . ALA A 1 873 ? 15.333 25.023 -19.145 1.00 72.69 873 ALA A O 1
ATOM 6743 N N . LEU A 1 874 ? 13.107 25.102 -19.353 1.00 58.75 874 LEU A N 1
ATOM 6744 C CA . LEU A 1 874 ? 12.927 25.919 -18.143 1.00 58.75 874 LEU A CA 1
ATOM 6745 C C . LEU A 1 874 ? 13.355 25.166 -16.875 1.00 58.75 874 LEU A C 1
ATOM 6747 O O . LEU A 1 874 ? 13.185 23.954 -16.756 1.00 58.75 874 LEU A O 1
ATOM 6751 N N . ASP A 1 875 ? 13.938 25.911 -15.943 1.00 46.19 875 ASP A N 1
ATOM 6752 C CA . ASP A 1 875 ? 14.386 25.435 -14.638 1.00 46.19 875 ASP A CA 1
ATOM 6753 C C . ASP A 1 875 ? 13.310 25.747 -13.585 1.00 46.19 875 ASP A C 1
ATOM 6755 O O . ASP A 1 875 ? 13.267 26.842 -13.023 1.00 46.19 875 ASP A O 1
ATOM 6759 N N . ASP A 1 876 ? 12.393 24.803 -13.364 1.00 38.94 876 ASP A N 1
ATOM 6760 C CA . ASP A 1 876 ? 11.175 25.022 -12.562 1.00 38.94 876 ASP A CA 1
ATOM 6761 C C . ASP A 1 876 ? 11.410 24.911 -11.036 1.00 38.94 876 ASP A C 1
ATOM 6763 O O . ASP A 1 876 ? 10.472 24.845 -10.240 1.00 38.94 876 ASP A O 1
ATOM 6767 N N . THR A 1 877 ? 12.677 24.887 -10.596 1.00 37.66 877 THR A N 1
ATOM 6768 C CA . THR A 1 877 ? 13.051 24.785 -9.177 1.00 37.66 877 THR A CA 1
ATOM 6769 C C . THR A 1 877 ? 14.288 25.606 -8.805 1.00 37.66 877 THR A C 1
ATOM 6771 O O . THR A 1 877 ? 15.376 25.053 -8.668 1.00 37.66 877 THR A O 1
ATOM 6774 N N . CYS A 1 878 ? 14.118 26.899 -8.501 1.00 30.27 878 CYS A N 1
ATOM 6775 C CA . CYS A 1 878 ? 15.017 27.613 -7.579 1.00 30.27 878 CYS A CA 1
ATOM 6776 C C . CYS A 1 878 ? 14.416 28.930 -7.052 1.00 30.27 878 CYS A C 1
ATOM 6778 O O . CYS A 1 878 ? 14.502 29.963 -7.713 1.00 30.27 878 CYS A O 1
ATOM 6780 N N . ASP A 1 879 ? 13.929 28.936 -5.805 1.00 28.47 879 ASP A N 1
ATOM 6781 C CA . ASP A 1 879 ? 13.893 30.168 -5.005 1.00 28.47 879 ASP A CA 1
ATOM 6782 C C . ASP A 1 879 ? 14.427 29.939 -3.578 1.00 28.47 879 ASP A C 1
ATOM 6784 O O . ASP A 1 879 ? 14.156 28.940 -2.915 1.00 28.47 879 ASP A O 1
ATOM 6788 N N . THR A 1 880 ? 15.197 30.916 -3.105 1.00 28.20 880 THR A N 1
ATOM 6789 C CA . THR A 1 880 ? 15.827 31.042 -1.780 1.00 28.20 880 THR A CA 1
ATOM 6790 C C . THR A 1 880 ? 16.901 30.020 -1.351 1.00 28.20 880 THR A C 1
ATOM 6792 O O . THR A 1 880 ? 16.693 29.126 -0.543 1.00 28.20 880 THR A O 1
ATOM 6795 N N . ARG A 1 881 ? 18.146 30.354 -1.723 1.00 33.22 881 ARG A N 1
ATOM 6796 C CA . ARG A 1 881 ? 19.375 30.231 -0.901 1.00 33.22 881 ARG A CA 1
ATOM 6797 C C . ARG A 1 881 ? 19.691 28.869 -0.247 1.00 33.22 881 ARG A C 1
ATOM 6799 O O . ARG A 1 881 ? 19.555 28.708 0.963 1.00 33.22 881 ARG A O 1
ATOM 6806 N N . GLY A 1 882 ? 20.461 28.074 -0.990 1.00 39.06 882 GLY A N 1
ATOM 6807 C CA . GLY A 1 882 ? 21.757 27.632 -0.465 1.00 39.06 882 GLY A CA 1
ATOM 6808 C C . GLY A 1 882 ? 21.865 26.201 0.047 1.00 39.06 882 GLY A C 1
ATOM 6809 O O . GLY A 1 882 ? 22.323 26.021 1.170 1.00 39.06 882 GLY A O 1
ATOM 6810 N N . ASP A 1 883 ? 21.577 25.218 -0.808 1.00 29.16 883 ASP A N 1
ATOM 6811 C CA . ASP A 1 883 ? 22.482 24.069 -0.964 1.00 29.16 883 ASP A CA 1
ATOM 6812 C C . ASP A 1 883 ? 22.276 23.423 -2.346 1.00 29.16 883 ASP A C 1
ATOM 6814 O O . ASP A 1 883 ? 21.328 22.671 -2.563 1.00 29.16 883 ASP A O 1
ATOM 6818 N N . CYS A 1 884 ? 23.135 23.759 -3.312 1.00 30.73 884 CYS A N 1
ATOM 6819 C CA . CYS A 1 884 ? 23.162 23.093 -4.615 1.00 30.73 884 CYS A CA 1
ATOM 6820 C C . CYS A 1 884 ? 24.279 22.045 -4.604 1.00 30.73 884 CYS A C 1
ATOM 6822 O O . CYS A 1 884 ? 25.339 22.286 -5.185 1.00 30.73 884 CYS A O 1
ATOM 6824 N N . ASP A 1 885 ? 24.059 20.909 -3.932 1.00 32.94 885 ASP A N 1
ATOM 6825 C CA . ASP A 1 885 ? 24.917 19.731 -4.111 1.00 32.94 885 ASP A CA 1
ATOM 6826 C C . ASP A 1 885 ? 24.342 18.773 -5.165 1.00 32.94 885 ASP A C 1
ATOM 6828 O O . ASP A 1 885 ? 23.145 18.475 -5.221 1.00 32.94 885 ASP A O 1
ATOM 6832 N N . ASP A 1 886 ? 25.244 18.314 -6.025 1.00 36.12 886 ASP A N 1
ATOM 6833 C CA . ASP A 1 886 ? 24.985 17.632 -7.290 1.00 36.12 886 ASP A CA 1
ATOM 6834 C C . ASP A 1 886 ? 24.408 16.219 -7.061 1.00 36.12 886 ASP A C 1
ATOM 6836 O O . ASP A 1 886 ? 25.118 15.255 -6.747 1.00 36.12 886 ASP A O 1
ATOM 6840 N N . SER A 1 887 ? 23.083 16.091 -7.192 1.00 33.78 887 SER A N 1
ATOM 6841 C CA . SER A 1 887 ? 22.317 14.885 -6.839 1.00 33.78 887 SER A CA 1
ATOM 6842 C C . SER A 1 887 ? 21.808 14.079 -8.042 1.00 33.78 887 SER A C 1
ATOM 6844 O O . SER A 1 887 ? 20.789 13.396 -7.952 1.00 33.78 887 SER A O 1
ATOM 6846 N N . ASN A 1 888 ? 22.561 14.054 -9.151 1.00 31.89 888 ASN A N 1
ATOM 6847 C CA . ASN A 1 888 ? 22.300 13.122 -10.262 1.00 31.89 888 ASN A CA 1
ATOM 6848 C C . ASN A 1 888 ? 23.531 12.286 -10.681 1.00 31.89 888 ASN A C 1
ATOM 6850 O O . ASN A 1 888 ? 23.722 11.946 -11.847 1.00 31.89 888 ASN A O 1
ATOM 6854 N N . ARG A 1 889 ? 24.364 11.901 -9.701 1.00 33.25 889 ARG A N 1
ATOM 6855 C CA . ARG A 1 889 ? 25.504 10.969 -9.861 1.00 33.25 889 ARG A CA 1
ATOM 6856 C C . ARG A 1 889 ? 25.332 9.624 -9.128 1.00 33.25 889 ARG A C 1
ATOM 6858 O O . ARG A 1 889 ? 26.304 8.922 -8.839 1.00 33.25 889 ARG A O 1
ATOM 6865 N N . THR A 1 890 ? 24.096 9.212 -8.854 1.00 32.78 890 THR A N 1
ATOM 6866 C CA . THR A 1 890 ? 23.757 8.065 -7.978 1.00 32.78 890 THR A CA 1
ATOM 6867 C C . THR A 1 890 ? 24.100 6.673 -8.545 1.00 32.78 890 THR A C 1
ATOM 6869 O O . THR A 1 890 ? 23.826 5.668 -7.900 1.00 32.78 890 THR A O 1
ATOM 6872 N N . ALA A 1 891 ? 24.745 6.589 -9.714 1.00 32.75 891 ALA A N 1
ATOM 6873 C CA . ALA A 1 891 ? 25.311 5.349 -10.265 1.00 32.75 891 ALA A CA 1
ATOM 6874 C C . ALA A 1 891 ? 26.853 5.358 -10.390 1.00 32.75 891 ALA A C 1
ATOM 6876 O O . ALA A 1 891 ? 27.421 4.375 -10.859 1.00 32.75 891 ALA A O 1
ATOM 6877 N N . LEU A 1 892 ? 27.535 6.445 -9.989 1.00 33.19 892 LEU A N 1
ATOM 6878 C CA . LEU A 1 892 ? 28.995 6.603 -10.131 1.00 33.19 892 LEU A CA 1
ATOM 6879 C C . LEU A 1 892 ? 29.723 7.183 -8.896 1.00 33.19 892 LEU A C 1
ATOM 6881 O O . LEU A 1 892 ? 30.941 7.303 -8.937 1.00 33.19 892 LEU A O 1
ATOM 6885 N N . ILE A 1 893 ? 29.030 7.472 -7.782 1.00 35.06 893 ILE A N 1
ATOM 6886 C CA . ILE A 1 893 ? 29.661 7.793 -6.472 1.00 35.06 893 ILE A CA 1
ATOM 6887 C C . ILE A 1 893 ? 29.302 6.750 -5.391 1.00 35.06 893 ILE A C 1
ATOM 6889 O O . ILE A 1 893 ? 29.224 7.057 -4.203 1.00 35.06 893 ILE A O 1
ATOM 6893 N N . ALA A 1 894 ? 29.076 5.491 -5.775 1.00 41.34 894 ALA A N 1
ATOM 6894 C CA . ALA A 1 894 ? 28.846 4.416 -4.802 1.00 41.34 894 ALA A CA 1
ATOM 6895 C C . ALA A 1 894 ? 30.130 4.001 -4.048 1.00 41.34 894 ALA A C 1
ATOM 6897 O O . ALA A 1 894 ? 30.041 3.446 -2.957 1.00 41.34 894 ALA A O 1
ATOM 6898 N N . GLU A 1 895 ? 31.316 4.284 -4.601 1.00 41.16 895 GLU A N 1
ATOM 6899 C CA . GLU A 1 895 ? 32.608 3.847 -4.043 1.00 41.16 895 GLU A CA 1
ATOM 6900 C C . GLU A 1 895 ? 33.203 4.809 -2.996 1.00 41.16 895 GLU A C 1
ATOM 6902 O O . GLU A 1 895 ? 33.915 4.371 -2.092 1.00 41.16 895 GLU A O 1
ATOM 6907 N N . GLU A 1 896 ? 32.847 6.100 -3.049 1.00 44.38 896 GLU A N 1
ATOM 6908 C CA . GLU A 1 896 ? 33.310 7.115 -2.085 1.00 44.38 896 GLU A CA 1
ATOM 6909 C C . GLU A 1 896 ? 32.271 7.466 -1.004 1.00 44.38 896 GLU A C 1
ATOM 6911 O O . GLU A 1 896 ? 32.628 7.544 0.172 1.00 44.38 896 GLU A O 1
ATOM 6916 N N . ARG A 1 897 ? 30.978 7.603 -1.347 1.00 53.28 897 ARG A N 1
ATOM 6917 C CA . ARG A 1 897 ? 29.938 8.074 -0.401 1.00 53.28 897 ARG A CA 1
ATOM 6918 C C . ARG A 1 897 ? 29.419 7.020 0.582 1.00 53.28 897 ARG A C 1
ATOM 6920 O O . ARG A 1 897 ? 28.726 7.367 1.535 1.00 53.28 897 ARG A O 1
ATOM 6927 N N . LEU A 1 898 ? 29.768 5.740 0.418 1.00 57.44 898 LEU A N 1
ATOM 6928 C CA . LEU A 1 898 ? 29.358 4.687 1.362 1.00 57.44 898 LEU A CA 1
ATOM 6929 C C . LEU A 1 898 ? 29.955 4.916 2.762 1.00 57.44 898 LEU A C 1
ATOM 6931 O O . LEU A 1 898 ? 29.323 4.602 3.770 1.00 57.44 898 LEU A O 1
ATOM 6935 N N . LEU A 1 899 ? 31.134 5.545 2.834 1.00 60.22 899 LEU A N 1
ATOM 6936 C CA . LEU A 1 899 ? 31.677 6.005 4.106 1.00 60.22 899 LEU A CA 1
ATOM 6937 C C . LEU A 1 899 ? 30.823 7.097 4.735 1.00 60.22 899 LEU A C 1
ATOM 6939 O O . LEU A 1 899 ? 30.652 7.060 5.945 1.00 60.22 899 LEU A O 1
ATOM 6943 N N . ASP A 1 900 ? 30.265 8.048 3.989 1.00 65.19 900 ASP A N 1
ATOM 6944 C CA . ASP A 1 900 ? 29.564 9.200 4.575 1.00 65.19 900 ASP A CA 1
ATOM 6945 C C . ASP A 1 900 ? 28.389 8.786 5.473 1.00 65.19 900 ASP A C 1
ATOM 6947 O O . ASP A 1 900 ? 28.225 9.365 6.547 1.00 65.19 900 ASP A O 1
ATOM 6951 N N . ALA A 1 901 ? 27.703 7.690 5.133 1.00 59.94 901 ALA A N 1
ATOM 6952 C CA . ALA A 1 901 ? 26.641 7.080 5.937 1.00 59.94 901 ALA A CA 1
ATOM 6953 C C . ALA A 1 901 ? 27.113 6.339 7.214 1.00 59.94 901 ALA A C 1
ATOM 6955 O O . ALA A 1 901 ? 26.296 6.060 8.093 1.00 59.94 901 ALA A O 1
ATOM 6956 N N . VAL A 1 902 ? 28.404 6.013 7.350 1.00 68.69 902 VAL A N 1
ATOM 6957 C CA . VAL A 1 902 ? 28.970 5.392 8.564 1.00 68.69 902 VAL A CA 1
ATOM 6958 C C . VAL A 1 902 ? 29.043 6.420 9.702 1.00 68.69 902 VAL A C 1
ATOM 6960 O O . VAL A 1 902 ? 29.427 7.573 9.488 1.00 68.69 902 VAL A O 1
ATOM 6963 N N . ASP A 1 903 ? 28.715 5.992 10.926 1.00 73.44 903 ASP A N 1
ATOM 6964 C CA . ASP A 1 903 ? 28.730 6.828 12.136 1.00 73.44 903 ASP A CA 1
ATOM 6965 C C . ASP A 1 903 ? 30.063 7.608 12.272 1.00 73.44 903 ASP A C 1
ATOM 6967 O O . ASP A 1 903 ? 31.139 6.995 12.300 1.00 73.44 903 ASP A O 1
ATOM 6971 N N . PRO A 1 904 ? 30.030 8.953 12.386 1.00 73.88 904 PRO A N 1
ATOM 6972 C CA . PRO A 1 904 ? 31.224 9.778 12.569 1.00 73.88 904 PRO A CA 1
ATOM 6973 C C . PRO A 1 904 ? 32.123 9.360 13.741 1.00 73.88 904 PRO A C 1
ATOM 6975 O O . PRO A 1 904 ? 33.333 9.578 13.685 1.00 73.88 904 PRO A O 1
ATOM 6978 N N . ASN A 1 905 ? 31.565 8.748 14.788 1.00 73.75 905 ASN A N 1
ATOM 6979 C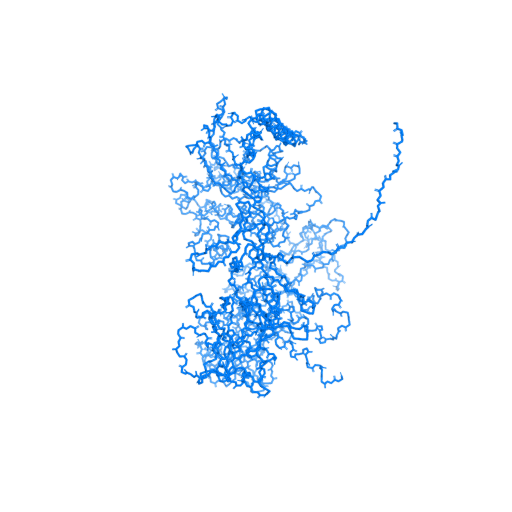 CA . ASN A 1 905 ? 32.320 8.265 15.943 1.00 73.75 905 ASN A CA 1
ATOM 6980 C C . ASN A 1 905 ? 33.123 6.994 15.627 1.00 73.75 905 ASN A C 1
ATOM 6982 O O . ASN A 1 905 ? 34.208 6.825 16.173 1.00 73.75 905 ASN A O 1
ATOM 6986 N N . LEU A 1 906 ? 32.628 6.140 14.723 1.00 71.06 906 LEU A N 1
ATOM 6987 C CA . LEU A 1 906 ? 33.330 4.940 14.246 1.00 71.06 906 LEU A CA 1
ATOM 6988 C C . LEU A 1 906 ? 34.456 5.281 13.260 1.00 71.06 906 LEU A C 1
ATOM 6990 O O . LEU A 1 906 ? 35.481 4.610 13.254 1.00 71.06 906 LEU A O 1
ATOM 6994 N N . LYS A 1 907 ? 34.318 6.361 12.479 1.00 75.56 907 LYS A N 1
ATOM 6995 C CA . LYS A 1 907 ? 35.393 6.878 11.606 1.00 75.56 907 LYS A CA 1
ATOM 6996 C C . LYS A 1 907 ? 36.565 7.481 12.387 1.00 75.56 907 LYS A C 1
ATOM 6998 O O . LYS A 1 907 ? 37.696 7.515 11.903 1.00 75.56 907 LYS A O 1
ATOM 7003 N N . LYS A 1 908 ? 36.295 8.055 13.562 1.00 71.06 908 LYS A N 1
ATOM 7004 C CA . LYS A 1 908 ? 37.230 8.943 14.261 1.00 71.06 908 LYS A CA 1
ATOM 7005 C C . LYS A 1 908 ? 38.328 8.157 14.982 1.00 71.06 908 LYS A C 1
ATOM 7007 O O . LYS A 1 908 ? 38.181 7.792 16.143 1.00 71.06 908 LYS A O 1
ATOM 7012 N N . GLY A 1 909 ? 39.456 7.984 14.298 1.00 68.50 909 GLY A N 1
ATOM 7013 C CA . GLY A 1 909 ? 40.615 7.231 14.791 1.00 68.50 909 GLY A CA 1
ATOM 7014 C C . GLY A 1 909 ? 40.733 5.819 14.213 1.00 68.50 909 GLY A C 1
ATOM 7015 O O . GLY A 1 909 ? 41.643 5.101 14.610 1.00 68.50 909 GLY A O 1
ATOM 7016 N N . ALA A 1 910 ? 39.857 5.441 13.276 1.00 76.12 910 ALA A N 1
ATOM 7017 C CA . ALA A 1 910 ? 39.959 4.180 12.550 1.00 76.12 910 ALA A CA 1
ATOM 7018 C C . ALA A 1 910 ? 41.195 4.156 11.637 1.00 76.12 910 ALA A C 1
ATOM 7020 O O . ALA A 1 910 ? 41.527 5.142 10.969 1.00 76.12 910 ALA A O 1
ATOM 7021 N N . SER A 1 911 ? 41.854 3.004 11.576 1.00 79.81 911 SER A N 1
ATOM 7022 C CA . SER A 1 911 ? 42.901 2.710 10.605 1.00 79.81 911 SER A CA 1
ATOM 7023 C C . SER A 1 911 ? 42.340 2.635 9.181 1.00 79.81 911 SER A C 1
ATOM 7025 O O . SER A 1 911 ? 41.147 2.421 8.954 1.00 79.81 911 SER A O 1
ATOM 7027 N N . LYS A 1 912 ? 43.225 2.741 8.182 1.00 74.62 912 LYS A N 1
ATOM 7028 C CA . LYS A 1 912 ? 42.845 2.580 6.769 1.00 74.62 912 LYS A CA 1
ATOM 7029 C C . LYS A 1 912 ? 42.185 1.217 6.498 1.00 74.62 912 LYS A C 1
ATOM 7031 O O . LYS A 1 912 ? 41.290 1.141 5.667 1.00 74.62 912 LYS A O 1
ATOM 7036 N N . LEU A 1 913 ? 42.593 0.162 7.208 1.00 75.44 913 LEU A N 1
ATOM 7037 C CA . LEU A 1 913 ? 42.056 -1.192 7.049 1.00 75.44 913 LEU A CA 1
ATOM 7038 C C . LEU A 1 913 ? 40.641 -1.337 7.638 1.00 75.44 913 LEU A C 1
ATOM 7040 O O . LEU A 1 913 ? 39.763 -1.936 7.017 1.00 75.44 913 LEU A O 1
ATOM 7044 N N . GLU A 1 914 ? 40.389 -0.739 8.802 1.00 77.38 914 GLU A N 1
ATOM 7045 C CA . GLU A 1 914 ? 39.043 -0.668 9.389 1.00 77.38 914 GLU A CA 1
ATOM 7046 C C . GLU A 1 914 ? 38.089 0.130 8.490 1.00 77.38 914 GLU A C 1
ATOM 7048 O O . GLU A 1 914 ? 36.943 -0.262 8.289 1.00 77.38 914 GLU A O 1
ATOM 7053 N N . LEU A 1 915 ? 38.583 1.204 7.868 1.00 76.62 915 LEU A N 1
ATOM 7054 C CA . LEU A 1 915 ? 37.800 2.026 6.950 1.00 76.62 915 LEU A CA 1
ATOM 7055 C C . LEU A 1 915 ? 37.366 1.250 5.687 1.00 76.62 915 LEU A C 1
ATOM 7057 O O . LEU A 1 915 ? 36.219 1.370 5.255 1.00 76.62 915 LEU A O 1
ATOM 7061 N N . GLU A 1 916 ? 38.240 0.408 5.125 1.00 74.94 916 GLU A N 1
ATOM 7062 C CA . GLU A 1 916 ? 37.902 -0.455 3.981 1.00 74.94 916 GLU A CA 1
ATOM 7063 C C . GLU A 1 916 ? 36.983 -1.631 4.369 1.00 74.94 916 GLU A C 1
ATOM 7065 O O . GLU A 1 916 ? 36.081 -1.984 3.609 1.00 74.94 916 GLU A O 1
ATOM 7070 N N . THR A 1 917 ? 37.127 -2.208 5.567 1.00 80.44 917 THR A N 1
ATOM 7071 C CA . THR A 1 917 ? 36.220 -3.282 6.025 1.00 80.44 917 THR A CA 1
ATOM 7072 C C . THR A 1 917 ? 34.815 -2.755 6.350 1.00 80.44 917 THR A C 1
ATOM 7074 O O . THR A 1 917 ? 33.828 -3.430 6.051 1.00 80.44 917 THR A O 1
ATOM 7077 N N . MET A 1 918 ? 34.690 -1.512 6.837 1.00 79.44 918 MET A N 1
ATOM 7078 C CA . MET A 1 918 ? 33.401 -0.810 6.950 1.00 79.44 918 MET A CA 1
ATOM 7079 C C . MET A 1 918 ? 32.730 -0.598 5.582 1.00 79.44 918 MET A C 1
ATOM 7081 O O . MET A 1 918 ? 31.531 -0.857 5.456 1.00 79.44 918 MET A O 1
ATOM 7085 N N . LYS A 1 919 ? 33.480 -0.190 4.543 1.00 74.44 919 LYS A N 1
ATOM 7086 C CA . LYS A 1 919 ? 32.945 -0.096 3.169 1.00 74.44 919 LYS A CA 1
ATOM 7087 C C . LYS A 1 919 ? 32.455 -1.450 2.661 1.00 74.44 919 LYS A C 1
ATOM 7089 O O . LYS A 1 919 ? 31.340 -1.531 2.154 1.00 74.44 919 LYS A O 1
ATOM 7094 N N . ALA A 1 920 ? 33.259 -2.504 2.812 1.00 74.44 920 ALA A N 1
ATOM 7095 C CA . ALA A 1 920 ? 32.928 -3.841 2.322 1.00 74.44 920 ALA A CA 1
ATOM 7096 C C . ALA A 1 920 ? 31.637 -4.395 2.960 1.00 74.44 920 ALA A C 1
ATOM 7098 O O . ALA A 1 920 ? 30.768 -4.908 2.254 1.00 74.44 920 ALA A O 1
ATOM 7099 N N . LEU A 1 921 ? 31.451 -4.204 4.273 1.00 79.50 921 LEU A N 1
ATOM 7100 C CA . LEU A 1 921 ? 30.194 -4.535 4.958 1.00 79.50 921 LEU A CA 1
ATOM 7101 C C . LEU A 1 921 ? 29.010 -3.710 4.436 1.00 79.50 921 LEU A C 1
ATOM 7103 O O . LEU A 1 921 ? 27.912 -4.244 4.273 1.00 79.50 921 LEU A O 1
ATOM 7107 N N . GLY A 1 922 ? 29.227 -2.424 4.148 1.00 73.19 922 GLY A N 1
ATOM 7108 C CA . GLY A 1 922 ? 28.223 -1.550 3.544 1.00 73.19 922 GLY A CA 1
ATOM 7109 C C . GLY A 1 922 ? 27.784 -2.019 2.153 1.00 73.19 922 GLY A C 1
ATOM 7110 O O . GLY A 1 922 ? 26.586 -2.110 1.889 1.00 73.19 922 GLY A O 1
ATOM 7111 N N . PHE A 1 923 ? 28.728 -2.404 1.290 1.00 72.00 923 PHE A N 1
ATOM 7112 C CA . PHE A 1 923 ? 28.428 -2.988 -0.021 1.00 72.00 923 PHE A CA 1
ATOM 7113 C C . PHE A 1 923 ? 27.648 -4.298 0.083 1.00 72.00 923 PHE A C 1
ATOM 7115 O O . PHE A 1 923 ? 26.665 -4.486 -0.636 1.00 72.00 923 PHE A O 1
ATOM 7122 N N . LEU A 1 924 ? 28.033 -5.180 1.006 1.00 77.25 924 LEU A N 1
ATOM 7123 C CA . LEU A 1 924 ? 27.323 -6.436 1.228 1.00 77.25 924 LEU A CA 1
ATOM 7124 C C . LEU A 1 924 ? 25.883 -6.202 1.717 1.00 77.25 924 LEU A C 1
ATOM 7126 O O . LEU A 1 924 ? 24.953 -6.866 1.253 1.00 77.25 924 LEU A O 1
ATOM 7130 N N . ALA A 1 925 ? 25.681 -5.223 2.604 1.00 72.44 925 ALA A N 1
ATOM 7131 C CA . ALA A 1 925 ? 24.356 -4.813 3.062 1.00 72.44 925 ALA A CA 1
ATOM 7132 C C . ALA A 1 925 ? 23.490 -4.250 1.920 1.00 72.44 925 ALA A C 1
ATOM 7134 O O . ALA A 1 925 ? 22.326 -4.634 1.804 1.00 72.44 925 ALA A O 1
ATOM 7135 N N . VAL A 1 926 ? 24.051 -3.411 1.039 1.00 69.94 926 VAL A N 1
ATOM 7136 C CA . VAL A 1 926 ? 23.358 -2.920 -0.169 1.00 69.94 926 VAL A CA 1
ATOM 7137 C C . VAL A 1 926 ? 22.985 -4.084 -1.095 1.00 69.94 926 VAL A C 1
ATOM 7139 O O . VAL A 1 926 ? 21.834 -4.176 -1.519 1.00 69.94 926 VAL A O 1
ATOM 7142 N N . GLY A 1 927 ? 23.892 -5.041 -1.322 1.00 67.69 927 GLY A N 1
ATOM 7143 C CA . GLY A 1 927 ? 23.609 -6.251 -2.107 1.00 67.69 927 GLY A CA 1
ATOM 7144 C C . GLY A 1 927 ? 22.473 -7.109 -1.530 1.00 67.69 927 GLY A C 1
ATOM 7145 O O . GLY A 1 927 ? 21.669 -7.667 -2.274 1.00 67.69 927 GLY A O 1
ATOM 7146 N N . CYS A 1 928 ? 22.334 -7.171 -0.202 1.00 66.19 928 CYS A N 1
ATOM 7147 C CA . CYS A 1 928 ? 21.220 -7.866 0.457 1.00 66.19 928 CYS A CA 1
ATOM 7148 C C . CYS A 1 928 ? 19.857 -7.168 0.264 1.00 66.19 928 CYS A C 1
ATOM 7150 O O . CYS A 1 928 ? 18.812 -7.820 0.372 1.00 66.19 928 CYS A O 1
ATOM 7152 N N . LEU A 1 929 ? 19.860 -5.859 -0.007 1.00 53.53 929 LEU A N 1
ATOM 7153 C CA . LEU A 1 929 ? 18.667 -5.023 -0.180 1.00 53.53 929 LEU A CA 1
ATOM 7154 C C . LEU A 1 929 ? 18.187 -4.920 -1.639 1.00 53.53 929 LEU A C 1
ATOM 7156 O O . LEU A 1 929 ? 17.078 -4.442 -1.867 1.00 53.53 929 LEU A O 1
ATOM 7160 N N . GLU A 1 930 ? 18.971 -5.430 -2.592 1.00 65.50 930 GLU A N 1
ATOM 7161 C CA . GLU A 1 930 ? 18.705 -5.459 -4.037 1.00 65.50 930 GLU A CA 1
ATOM 7162 C C . GLU A 1 930 ? 17.242 -5.808 -4.385 1.00 65.50 930 GLU A C 1
ATOM 7164 O O . GLU A 1 930 ? 16.666 -6.775 -3.873 1.00 65.50 930 GLU A O 1
ATOM 7169 N N . GLU A 1 931 ? 16.592 -5.033 -5.253 1.00 35.62 931 GLU A N 1
ATOM 7170 C CA . GLU A 1 931 ? 15.139 -5.145 -5.462 1.00 35.62 931 GLU A CA 1
ATOM 7171 C C . GLU A 1 931 ? 14.751 -6.463 -6.137 1.00 35.62 931 GLU A C 1
ATOM 7173 O O . GLU A 1 931 ? 13.743 -7.095 -5.798 1.00 35.62 931 GLU A O 1
ATOM 7178 N N . ARG A 1 932 ? 15.596 -6.940 -7.056 1.00 43.88 932 ARG A N 1
ATOM 7179 C CA . ARG A 1 932 ? 15.382 -8.210 -7.750 1.00 43.88 932 ARG A CA 1
ATOM 7180 C C . ARG A 1 932 ? 15.791 -9.369 -6.852 1.00 43.88 932 ARG A C 1
ATOM 7182 O O . ARG A 1 932 ? 16.970 -9.630 -6.645 1.00 43.88 932 ARG A O 1
ATOM 7189 N N . ARG A 1 933 ? 14.806 -10.152 -6.397 1.00 39.88 933 ARG A N 1
ATOM 7190 C CA . ARG A 1 933 ? 14.997 -11.343 -5.539 1.00 39.88 933 ARG A CA 1
ATOM 7191 C C . ARG A 1 933 ? 16.036 -12.355 -6.061 1.00 39.88 933 ARG A C 1
ATOM 7193 O O . ARG A 1 933 ? 16.578 -13.102 -5.258 1.00 39.88 933 ARG A O 1
ATOM 7200 N N . GLN A 1 934 ? 16.283 -12.392 -7.371 1.00 44.69 934 GLN A N 1
ATOM 7201 C CA . GLN A 1 934 ? 17.275 -13.260 -8.025 1.00 44.69 934 GLN A CA 1
ATOM 7202 C C . GLN A 1 934 ? 18.721 -12.750 -7.902 1.00 44.69 934 GLN A C 1
ATOM 7204 O O . GLN A 1 934 ? 19.641 -13.552 -7.982 1.00 44.69 934 GLN A O 1
ATOM 7209 N N . ASN A 1 935 ? 18.912 -11.445 -7.688 1.00 47.44 935 ASN A N 1
ATOM 7210 C CA . ASN A 1 935 ? 20.223 -10.802 -7.573 1.00 47.44 935 ASN A CA 1
ATOM 7211 C C . ASN A 1 935 ? 20.691 -10.664 -6.113 1.00 47.44 935 ASN A C 1
ATOM 7213 O O . ASN A 1 935 ? 21.840 -10.302 -5.874 1.00 47.44 935 ASN A O 1
ATOM 7217 N N . ARG A 1 936 ? 19.814 -10.930 -5.133 1.00 64.44 936 ARG A N 1
ATOM 7218 C CA . ARG A 1 936 ? 20.197 -10.933 -3.715 1.00 64.44 936 ARG A CA 1
ATOM 7219 C C . ARG A 1 936 ? 21.152 -12.097 -3.451 1.00 64.44 936 ARG A C 1
ATOM 7221 O O . ARG A 1 936 ? 20.794 -13.224 -3.803 1.00 64.44 936 ARG A O 1
ATOM 7228 N N . PRO A 1 937 ? 22.294 -11.870 -2.780 1.00 67.00 937 PRO A N 1
ATOM 7229 C CA . PRO A 1 937 ? 23.174 -12.953 -2.379 1.00 67.00 937 PRO A CA 1
ATOM 7230 C C . PRO A 1 937 ? 22.421 -13.903 -1.443 1.00 67.00 937 PRO A C 1
ATOM 7232 O O . PRO A 1 937 ? 21.633 -13.492 -0.583 1.00 67.00 937 PRO A O 1
ATOM 7235 N N . SER A 1 938 ? 22.655 -15.199 -1.609 1.00 74.19 938 SER A N 1
ATOM 7236 C CA . SER A 1 938 ? 22.182 -16.202 -0.666 1.00 74.19 938 SER A CA 1
ATOM 7237 C C . SER A 1 938 ? 22.824 -15.979 0.705 1.00 74.19 938 SER A C 1
ATOM 7239 O O . SER A 1 938 ? 23.944 -15.485 0.816 1.00 74.19 938 SER A O 1
ATOM 7241 N N . MET A 1 939 ? 22.165 -16.433 1.776 1.00 70.75 939 MET A N 1
ATOM 7242 C CA . MET A 1 939 ? 22.753 -16.386 3.124 1.00 70.75 939 MET A CA 1
ATOM 7243 C C . MET A 1 939 ? 24.116 -17.091 3.217 1.00 70.75 939 MET A C 1
ATOM 7245 O O . MET A 1 939 ? 24.878 -16.805 4.137 1.00 70.75 939 MET A O 1
ATOM 7249 N N . LYS A 1 940 ? 24.430 -17.996 2.280 1.00 64.56 940 LYS A N 1
ATOM 7250 C CA . LYS A 1 940 ? 25.745 -18.626 2.179 1.00 64.56 940 LYS A CA 1
ATOM 7251 C C . LYS A 1 940 ? 26.794 -17.634 1.675 1.00 64.56 940 LYS A C 1
ATOM 7253 O O . LYS A 1 940 ? 27.770 -17.421 2.377 1.00 64.56 940 LYS A O 1
ATOM 7258 N N . GLU A 1 941 ? 26.549 -16.983 0.539 1.00 67.88 941 GLU A N 1
ATOM 7259 C CA . GLU A 1 941 ? 27.448 -15.963 -0.029 1.00 67.88 941 GLU A CA 1
ATOM 7260 C C . GLU A 1 941 ? 27.617 -14.773 0.929 1.00 67.88 941 GLU A C 1
ATOM 7262 O O . GLU A 1 941 ? 28.728 -14.300 1.132 1.00 67.88 941 GLU A O 1
ATOM 7267 N N . VAL A 1 942 ? 26.546 -14.355 1.619 1.00 76.31 942 VAL A N 1
ATOM 7268 C CA . VAL A 1 942 ? 26.626 -13.328 2.677 1.00 76.31 942 VAL A CA 1
ATOM 7269 C C . VAL A 1 942 ? 27.529 -13.768 3.832 1.00 76.31 942 VAL A C 1
ATOM 7271 O O . VAL A 1 942 ? 28.254 -12.950 4.386 1.00 76.31 942 VAL A O 1
ATOM 7274 N N . THR A 1 943 ? 27.507 -15.050 4.203 1.00 76.56 943 THR A N 1
ATOM 7275 C CA . THR A 1 943 ? 28.385 -15.568 5.263 1.00 76.56 943 THR A CA 1
ATOM 7276 C C . THR A 1 943 ? 29.834 -15.658 4.780 1.00 76.56 943 THR A C 1
ATOM 7278 O O . THR A 1 943 ? 30.726 -15.225 5.499 1.00 76.56 943 THR A O 1
ATOM 7281 N N . GLU A 1 944 ? 30.064 -16.151 3.560 1.00 78.25 944 GLU A N 1
ATOM 7282 C CA . GLU A 1 944 ? 31.398 -16.270 2.950 1.00 78.25 944 GLU A CA 1
ATOM 7283 C C . GLU A 1 944 ? 32.077 -14.892 2.795 1.00 78.25 944 GLU A C 1
ATOM 7285 O O . GLU A 1 944 ? 33.244 -14.745 3.156 1.00 78.25 944 GLU A O 1
ATOM 7290 N N . GLU A 1 945 ? 31.339 -13.857 2.376 1.00 78.81 945 GLU A N 1
ATOM 7291 C CA . GLU A 1 945 ? 31.849 -12.478 2.307 1.00 78.81 945 GLU A CA 1
ATOM 7292 C C . GLU A 1 945 ? 32.091 -11.859 3.697 1.00 78.81 945 GLU A C 1
ATOM 7294 O O . GLU A 1 945 ? 33.109 -11.201 3.908 1.00 78.81 945 GLU A O 1
ATOM 7299 N N . ILE A 1 946 ? 31.222 -12.098 4.692 1.00 82.38 946 ILE A N 1
ATOM 7300 C CA . ILE A 1 946 ? 31.472 -11.640 6.075 1.00 82.38 946 ILE A CA 1
ATOM 7301 C C . ILE A 1 946 ? 32.732 -12.300 6.650 1.00 82.38 946 ILE A C 1
ATOM 7303 O O . ILE A 1 946 ? 33.553 -11.616 7.261 1.00 82.38 946 ILE A O 1
ATOM 7307 N N . GLU A 1 947 ? 32.915 -13.607 6.450 1.00 79.75 947 GLU A N 1
ATOM 7308 C CA . GLU A 1 947 ? 34.115 -14.329 6.888 1.00 79.75 947 GLU A CA 1
ATOM 7309 C C . GLU A 1 947 ? 35.375 -13.814 6.175 1.00 79.75 947 GLU A C 1
ATOM 7311 O O . GLU A 1 947 ? 36.409 -13.625 6.823 1.00 79.75 947 GLU A O 1
ATOM 7316 N N . TYR A 1 948 ? 35.287 -13.494 4.880 1.00 77.25 948 TYR A N 1
ATOM 7317 C CA . TYR A 1 948 ? 36.377 -12.872 4.129 1.00 77.25 948 TYR A CA 1
ATOM 7318 C C . TYR A 1 948 ? 36.742 -11.483 4.677 1.00 77.25 948 TYR A C 1
ATOM 7320 O O . TYR A 1 948 ? 37.912 -11.236 4.986 1.00 77.25 948 TYR A O 1
ATOM 7328 N N . ILE A 1 949 ? 35.758 -10.608 4.911 1.00 79.81 949 ILE A N 1
ATOM 7329 C CA . ILE A 1 949 ? 35.977 -9.272 5.489 1.00 79.81 949 ILE A CA 1
ATOM 7330 C C . ILE A 1 949 ? 36.584 -9.370 6.899 1.00 79.81 949 ILE A C 1
ATOM 7332 O O . ILE A 1 949 ? 37.512 -8.627 7.222 1.00 79.81 949 ILE A O 1
ATOM 7336 N N . ILE A 1 950 ? 36.129 -10.321 7.725 1.00 77.19 950 ILE A N 1
ATOM 7337 C CA . ILE A 1 950 ? 36.711 -10.592 9.051 1.00 77.19 950 ILE A CA 1
ATOM 7338 C C . ILE A 1 950 ? 38.159 -11.087 8.928 1.00 77.19 950 ILE A C 1
ATOM 7340 O O . ILE A 1 950 ? 39.006 -10.677 9.723 1.00 77.19 950 ILE A O 1
ATOM 7344 N N . SER A 1 951 ? 38.480 -11.927 7.938 1.00 76.25 951 SER A N 1
ATOM 7345 C CA . SER A 1 951 ? 39.852 -12.411 7.722 1.00 76.25 951 SER A CA 1
ATOM 7346 C C . SER A 1 951 ? 40.817 -11.273 7.366 1.00 76.25 951 SER A C 1
ATOM 7348 O O . SER A 1 951 ? 41.933 -11.222 7.880 1.00 76.25 951 SER A O 1
ATOM 7350 N N . ILE A 1 952 ? 40.354 -10.295 6.579 1.00 72.00 952 ILE A N 1
ATOM 7351 C CA . ILE A 1 952 ? 41.107 -9.077 6.267 1.00 72.00 952 ILE A CA 1
ATOM 7352 C C . ILE A 1 952 ? 41.271 -8.231 7.535 1.00 72.00 952 ILE A C 1
ATOM 7354 O O . ILE A 1 952 ? 42.401 -7.911 7.897 1.00 72.00 952 ILE A O 1
ATOM 7358 N N . ALA A 1 953 ? 40.179 -7.950 8.257 1.00 70.19 953 ALA A N 1
ATOM 7359 C CA . ALA A 1 953 ? 40.180 -7.152 9.489 1.00 70.19 953 ALA A CA 1
ATOM 7360 C C . ALA A 1 953 ? 41.086 -7.719 10.599 1.00 70.19 953 ALA A C 1
ATOM 7362 O O . ALA A 1 953 ? 41.578 -6.972 11.439 1.00 70.19 953 ALA A O 1
ATOM 7363 N N . THR A 1 954 ? 41.285 -9.039 10.630 1.00 68.19 954 THR A N 1
ATOM 7364 C CA . THR A 1 954 ? 42.087 -9.722 11.661 1.00 68.19 954 THR A CA 1
ATOM 7365 C C . THR A 1 954 ? 43.544 -9.957 11.264 1.00 68.19 954 THR A C 1
ATOM 7367 O O . THR A 1 954 ? 44.375 -10.197 12.141 1.00 68.19 954 THR A O 1
ATOM 7370 N N . SER A 1 955 ? 43.886 -9.837 9.978 1.00 60.00 955 SER A N 1
ATOM 7371 C CA . SER A 1 955 ? 45.248 -10.050 9.471 1.00 60.00 955 SER A CA 1
ATOM 7372 C C . SER A 1 955 ? 46.288 -9.018 9.937 1.00 60.00 955 SER A C 1
ATOM 7374 O O . SER A 1 955 ? 47.481 -9.302 9.870 1.00 60.00 955 SER A O 1
ATOM 7376 N N . SER A 1 956 ? 45.867 -7.859 10.459 1.00 51.78 956 SER A N 1
ATOM 7377 C CA . SER A 1 956 ? 46.764 -6.814 10.976 1.00 51.78 956 SER A CA 1
ATOM 7378 C C . SER A 1 956 ? 47.236 -7.022 12.419 1.00 51.78 956 SER A C 1
ATOM 7380 O O . SER A 1 956 ? 48.045 -6.240 12.889 1.00 51.78 956 SER A O 1
ATOM 7382 N N . ASN A 1 957 ? 46.774 -8.056 13.133 1.00 49.53 957 ASN A N 1
ATOM 7383 C CA . ASN A 1 957 ? 47.180 -8.323 14.525 1.00 49.53 957 ASN A CA 1
ATOM 7384 C C . ASN A 1 957 ? 48.387 -9.285 14.641 1.00 49.53 957 ASN A C 1
ATOM 7386 O O . ASN A 1 957 ? 48.482 -10.044 15.608 1.00 49.53 957 ASN A O 1
ATOM 7390 N N . MET A 1 958 ? 49.278 -9.316 13.642 1.00 44.47 958 MET A N 1
ATOM 7391 C CA . MET A 1 958 ? 50.491 -10.154 13.658 1.00 44.47 958 MET A CA 1
ATOM 7392 C C . MET A 1 958 ? 51.803 -9.431 13.316 1.00 44.47 958 MET A C 1
ATOM 7394 O O . MET A 1 958 ? 52.856 -10.049 13.469 1.00 44.47 958 MET A O 1
ATOM 7398 N N . GLU A 1 959 ? 51.770 -8.151 12.940 1.00 40.25 959 GLU A N 1
ATOM 7399 C CA . GLU A 1 959 ? 52.950 -7.276 12.915 1.00 40.25 959 GLU A CA 1
ATOM 7400 C C . GLU A 1 959 ? 52.571 -5.935 13.576 1.00 40.25 959 GLU A C 1
ATOM 7402 O O . GLU A 1 959 ? 51.606 -5.306 13.146 1.00 40.25 959 GLU A O 1
ATOM 7407 N N . ASP A 1 960 ? 53.338 -5.570 14.616 1.00 32.19 960 ASP A N 1
ATOM 7408 C CA . ASP A 1 960 ? 53.167 -4.490 15.622 1.00 32.19 960 ASP A CA 1
ATOM 7409 C C . ASP A 1 960 ? 52.054 -4.650 16.695 1.00 32.19 960 ASP A C 1
ATOM 7411 O O . ASP A 1 960 ? 50.880 -4.282 16.470 1.00 32.19 960 ASP A O 1
#

Foldseek 3Di:
DDDDDDDDDDDDDDDDDDDDAQQQAQDCQQQPHGGFACEDQDPRHHNPLNYWHRDNSWIWHDAPQDIWTWDDADLVQQKTKTAFAAADPLAPAGPCVVVQGGFHDPSRQKWFDLQKKKKFALFDPPPPDPFKAFDCPDLQVLCCVPPPSNPSRVPRDTMIMGGRDPPDDGGDPGRDDVTTRDMFMAGNFDSVDHPVPGDPGITMMGGDQDDAAFDDDQSHHHPQFGWDADPVGTTGTQGDPQFHDPSRSSHTHGPPVPVVPPVCVPVCVVCVVVVVVVCCVVVVVVVVVVVCVVVVVLVVVVVVLVCLQVVLPPFDRADADEPVQVCQFQVNVDPVQFQDQDPFFTWGWGAGPVRFIKIKGWGDPDDPLSVVLVSQVSSLLRQDDDPQAWHFNHWYSNDPTIMTITHDAPPAFQLCQLAPPVHDHDELLLLLQQLLSVLVQLLCQAPVTVQHKAQQEQDRNQWTAHPVRHTHGHDSSPMDGDDPVDQWDQAAFDYDPLLAQPCCNVVSTHHSLRVLSSSLSRLLCSFQSDDQADPVDPPQPRGVLSVQVVCVVVVNNVVRGHPVNVVDDDPLSVVLSVQSNVLSVQSNDNDSVSRDGSVVSSVSSVVSSVSVCVVPDDPDDPPPVVVVVVPDDPPQALAAADDQQQPHGGFAQEDQDDPHHDPLNYWHHDNVVSWIWDDAPQGIFTWDADDLVQQKTKTFAFAAPPNLLAQAGPCQVVFAAFHDPVRQKWFDQQKKKKFFQFDPVCVPPPWAFDCPDVQVLLCVQPPSNVSRVVRNTMTIDGDDDDVPGGGDGAYPNTGRHMFMAGNFDPVDRNVPGDRTITMMGGDQDDADFDPAQVSEDPQFGFDQDPPDRTTGGHGDPQWDADSRNRHTHGDPDDDDDDDPDDPPCVPPCLQPCLLVPPDPVQVVPDDPLSSVLSSLVSVLVVLCVDPDPVSRDDPVVSVVSNVVSVCSVPPVPPDD

Secondary structure (DSSP, 8-state):
-------------------------PPPPBTTB---TT-BSSTTSS-GGGB-EEETTEEEEE-SS-EEEEEEEETTTTEEEE--PPBPTTSS-BTTTTTTEEE--TTSSEEE-TTEEEEEEEE-TT---TT-B-STTSHHHHHHHH-GGGGGGTTSS-EEEEE--TTS-TTEEE--TTTEEEEEEEES--TTS-GGGSPPS-EEEEEPPPPPPB-SSGGGS-TTEEEEE-TTS-EEEEEPTTEEEETTTTEEEE-TTTHHHHTHHHHHHHHHHHHHHHHHHHHHHHTHHHHHHTHHHHHHHHHHHHHHHHS-TTSPPPEE--HHHHHHHTTTT-GGGEEEE-SSEEEEEEE-TTS-EEEEEEEPTT-THHHHHHHHHHHHHTT---TTB--EEEEE-SSSS-EEEEE--TT-BHHHHHH-TTSPPPPHHHHHHHHHHHHHHHHIIIIISSS-EE-S--SGGGEEE-TTS-EEE--TTS-EEPPTT-S-EE----S-TTTS-HHHHHH-EE-HHHHHHHHHHHHHHHHH---SB-TTS-TTTSBHHHHHHHHHHTT-HHHHS-HHHHTT--HHHHHHHHHHHHHHHHHT-SSGGGSPPHHHHHHHHHHHHHHHHGGGS-SSSSHHHHHHHTTS-----SS-PPPPBTTB---TT-BSBTTBS-GGGB-EEETTTTEEEEE-SS-EEEEEEEEGGGTEEEEPPPPBHHHHTSSSBTTGGGTEEE--TTSSEEE-TTEEEEEEEE-GGGGGSS-B-STTSHHHHHHHH-TTTGGGGGSS--EEEE--STTTSSEEE--TTSEEEEEEEET--TTS-GGGSPPP-EEEEEPPPPPPB-SSGGGS-TTEEEEE-TTTT-EEEEEPTTEEEETTTTEEEE-----S---------TTT-TTTTTTTTS-HHHHTT--HHHHHHHHHHHHHHHHHH-SSTTTSPPHHHHHHHHHHHHHHHHTTTT--

Sequence (960 aa):
MTINWPRLVIFVAVLLVHTGCAVATRCPDCGRTPVPYPLSTGPTCGNQLYKIQCDVDVLKFDTINNTYPVISISPENQRLVIGQSHFLPNTCVKADLATNGIQLNTSLPFTITADNTVFYFNCTDTMFSVALDCTPTSPCQTYQNGSAHMSTCRRAPRCCSYKKGSSTNQYFLRLMIERCRAYTSFVNLNISLPISRWPDPAVELMWVLPLEPPCVTQAQCDSTSTCRDAQDGGRRCFCNHKFRWDAIAGRCASDFKKVRSKRIMIVATTICCVGIIIMLAVFAMTICVRRQRVKAARQRLSREREEIVGASGGGRSSKIFTSKEIKKATNNFSSTGLLGVGGFGEVYKGVLDDGTTVAVKCAKLGNTKSVDQVLNEVRILCQVNHKNLVHLLGCCVELQQPFLVYEYIPNGSLFDHLHDRNKQPLTWSQRLTIAHDTAEGLAYLHFSASPPIYHRDVKASNILLDDKMKAKVADFGLSRLAHSDVTHVTTCAQGTLGYLDPDYYWNYQLTDKSDVYSFGVLLLEILTCQKAIDFNRPTNDVNLVTYVKRIVSEERLVDVIDPILKKRATLLDFDAMKAFGFLAMSCLEERRENRPSMEEVSEEIEYIMVFSNMAAKSTFDVMCTVALMLLFADFTTSATRCSDCGSTQVPYPLSTGPGCGDQSYRVRCDTGAGALFFDTPNTTYPIYSISPTIQRFRIRPPNFLNNNATCVTTDVSTEGLQLDPTLPFNITSGNTIMYLNCSESLLRSPLNCTSTSLCHSYINNSAEASVCGRSPICCTFRSGGSSTMYSIRVRDGGCQAYRSFVNLDYSLPVSRWPVPGVEIQWASPPEPLCGTQADCDASSTCVPSAAGGVRRCICNSGFHWDAIAGVCALDDTCDTRGDCDDSNRTALIAEERLLDAVDPNLKKGASKLELETMKALGFLAVGCLEERRQNRPSMKEVTEEIEYIISIATSSNMED

InterPro domains:
  IPR000719 Protein kinase domain [PS50011] (333-608)
  IPR000719 Protein kinase domain [SM00220] (333-608)
  IPR001245 Serine-threonine/tyrosine-protein kinase, catalytic domain [PF07714] (338-604)
  IPR008271 Serine/threonine-protein kinase, active site [PS00108] (453-465)
  IPR011009 Protein kinase-like domain superfamily [SSF56112] (316-605)
  IPR017441 Protein kinase, ATP binding site [PS00107] (339-361)
  IPR025287 Wall-associated receptor kinase, galacturonan-binding domain [PF13947] (27-82)

Organism: Cynara cardunculus var. scolymus (NCBI:txid59895)

Radius of gyration: 43.38 Å; chains: 1; bounding box: 92×84×129 Å

pLDDT: mean 76.79, std 16.49, range [24.67, 98.25]